Protein AF-0000000083767293 (afdb_homodimer)

Radius of gyration: 38.59 Å; Cα contacts (8 Å, |Δi|>4): 2702; chains: 2; bounding box: 84×123×91 Å

Foldseek 3Di:
DDCPDQDDLVNPQVCCVVLCVVQPDDVVSVVVSVLLVVLLVVLVVVQVCCCVPPVGVPRLLACLCAAAWHADPLRKIKHKAAFQQFPWKAKAFPLVPRDRPPWTWDDDPPRMTMGIGADDPVSHHSDDFFTWMWMWTAGPVGDTATADGLSQAAWDDDDPGLAITRTHHDDPDAADQDFDAFFFDLAAAEAEEEQQFAFQDLGGAALQCCLVPVLVLCLLLQHQEYEYAQQQADRDVQVRNAQHFHLNYGHPRRHHLRSLLVSCSSSVVSNHAYAYAHELAWHHCDAHRHDACVNPDRQSQADDPPQQADPVVRTGGGDLVDSVNLSSVLSSQVSCCPVSNHQEYEYPQLCLLQFSCSCPPDAADPDCCVNSPPGTDSSSLSSLLNSLVVCCVVRVRYAYEYAHPRQRPLCCPPVSNSHSNHVEYELVQQLVVLQCCLVPHDLLQDALVVNLCSLAPHDPPHWYEFENDELVQQAPVHHALLCSQQNPVLVPAQFQVDDHDLSRVLSLQVLLVSGLCRCQARTLYYYDYPQSQLSFDHGADAQDPVVPGTSNRSHRNCVQCVPVRGNSVVSSVSSSVSSVVCVVQVQSSWPHKAWQDRDSNQRWTWIDGSQKIKIFGSDSPDQDDPDDTDDPDDDDFDFPDDDSGITITHD/DDCPDQDDLPNPQVCCVVLCVVQPDDPVSVVVSVLLVVLLVVLVVVQVCCCVPPVGVPRLLACLCAAAWHADPLRKIKHKAAQQQFPWKAKAFPLVPRDRPPWTWDDDPPRMTMGIGADDPVSHHSDDFFTWMWMWTQGPVGDTATADGLSQAAWDDDDPGLAITRTHHDDPDAADQDFDAFFFDLAAAEAEDEQQFAFQDLGGAALQCCLVPVLVLCLLLQHQEYEYAQQQADRDVQVRNAQHFHLNYGHPRRHHLRSLLVSCSSSVVSNHAYAYAHELAWHHCDAHRHDACVNPDRQSQADDPPQQADPVVRTGGGDLVDSVNLSSVLSSQVSCCPVSNHQEYEYPQLCLLQFSCSCPPDAADPDCCVNSPPGTDSSSLSSLLNSLVVCCVVRVRYAYEYAHPRQRPLCCPPVSNSHSNHVEYELVQQLVVLQCCLVPHDLLQDALVVNLCSQAPHDPPHWYEFENDELVQQAPVHHALLCSQQNPVLVPAQFQVDDHDLSRVLSLQVLLVSGLCRCQARTLYYYDYPQSQLSFDHGADAQDPVVPGTSNRSHRNCVQCVPVRGNSVVSSVSSSVSSVVCVVQVQSSWPHKAWQDRDSNQRWTWIDGSQKIKIFGSDSPDQDDPDDTDDPDDDDFDFPDDDSGITITHD

Solvent-accessible surface area (backbone atoms only — not comparable to full-atom values): 67629 Å² total; per-residue (Å²): 135,82,83,79,81,81,63,85,55,72,64,68,59,72,31,57,57,56,57,35,61,76,42,61,88,53,87,72,30,58,55,52,49,43,42,42,47,15,53,43,20,51,41,50,46,52,54,50,44,31,36,75,73,52,74,21,65,72,64,44,27,44,42,74,68,54,34,22,75,31,75,42,96,80,27,25,34,36,35,24,50,82,37,66,62,34,67,44,43,15,46,28,21,64,82,62,73,56,35,67,70,80,40,57,40,43,80,50,77,95,29,27,32,39,35,76,41,61,37,40,96,86,56,42,47,61,64,54,63,65,36,44,43,34,37,34,31,28,28,79,88,66,48,82,43,63,27,40,58,73,50,35,56,25,44,42,64,53,90,95,48,88,59,53,41,31,26,40,77,58,66,92,76,68,74,72,81,81,51,65,80,50,75,63,67,73,55,44,30,30,39,33,39,49,52,43,27,57,28,61,51,60,46,69,22,27,33,62,50,29,45,70,63,43,48,58,50,42,54,67,34,43,42,44,26,33,36,38,36,41,42,42,19,35,80,55,68,62,50,65,34,61,39,31,31,30,74,51,10,50,31,46,83,32,42,53,66,55,41,45,34,50,31,47,32,51,37,21,69,70,53,26,39,40,26,37,49,39,63,80,41,41,28,25,60,41,44,54,49,12,58,32,41,58,31,68,39,67,46,75,55,25,32,49,78,72,78,10,48,37,84,87,75,66,26,30,22,59,29,56,76,37,70,66,40,40,30,53,53,45,12,42,55,42,44,45,39,66,77,47,56,39,41,32,31,36,38,42,50,39,36,41,39,42,24,74,62,39,61,58,95,56,85,68,87,74,57,65,62,71,68,68,34,88,52,36,29,62,47,41,46,38,44,46,25,50,50,34,47,50,45,43,68,77,34,75,59,48,44,36,33,34,40,44,83,62,66,61,83,45,40,27,28,49,43,82,74,56,18,35,32,26,55,24,29,44,38,62,66,39,27,53,48,52,50,48,45,68,73,75,43,54,81,87,64,61,54,42,58,58,53,51,46,56,34,59,69,65,62,85,86,39,39,27,33,13,32,58,47,50,66,73,32,29,25,65,93,49,58,30,71,43,37,73,48,31,44,78,54,57,80,76,49,38,42,66,88,47,80,68,48,73,51,48,50,52,25,53,53,48,54,52,48,53,48,49,52,31,50,66,54,30,30,36,24,30,42,40,24,73,43,58,55,35,44,48,74,69,45,34,39,54,44,35,83,91,61,74,55,32,32,78,35,26,40,34,63,58,62,49,44,70,35,81,57,29,47,31,35,56,38,37,51,49,43,22,49,53,34,48,50,38,70,73,55,36,37,31,58,35,69,84,63,51,75,68,40,57,40,60,88,67,29,32,40,30,33,36,37,56,65,28,38,42,39,38,48,62,38,90,80,66,79,78,77,91,69,88,74,81,65,94,68,93,76,84,54,55,70,75,36,81,46,100,46,38,38,38,24,38,107,134,80,83,81,82,82,62,86,56,72,68,68,60,72,32,59,58,58,57,34,62,76,40,60,87,51,87,71,28,57,56,52,49,44,44,43,47,15,52,43,20,52,40,51,45,50,52,50,44,31,37,74,75,54,73,22,64,72,65,46,28,44,42,74,70,55,33,22,75,31,75,42,96,78,26,24,34,36,34,23,50,79,38,65,64,34,67,44,45,16,47,28,22,66,82,60,72,56,38,67,70,80,40,58,40,43,80,50,75,96,30,27,33,38,35,76,42,61,38,40,97,87,56,42,47,61,63,54,63,68,34,45,42,34,36,35,32,28,28,80,90,68,48,81,44,63,27,39,58,73,50,34,55,26,44,43,64,53,90,96,47,89,59,54,41,31,28,41,77,57,66,94,74,67,76,73,81,82,50,64,81,48,75,63,65,71,55,45,31,29,40,32,39,49,50,43,26,57,27,62,52,60,46,70,22,28,34,61,50,30,45,71,62,44,48,59,50,42,54,67,34,44,42,43,26,33,36,37,38,42,43,42,19,36,80,55,70,61,51,66,33,60,38,30,29,32,76,51,8,50,29,45,83,32,40,54,69,54,42,46,34,49,32,48,33,52,36,21,69,70,54,25,38,40,25,37,49,39,64,82,39,39,27,24,60,42,43,54,50,13,58,31,40,57,30,67,38,68,47,74,54,24,31,48,78,73,77,11,47,38,84,86,74,65,25,30,22,59,30,56,77,37,69,65,41,40,30,54,53,46,12,42,54,42,44,44,39,64,76,48,56,40,41,32,31,36,37,41,49,41,36,41,39,42,23,74,62,39,62,59,96,56,84,69,88,73,55,64,62,71,68,69,34,87,52,36,28,62,48,40,47,38,45,46,24,49,50,33,47,49,46,43,67,78,32,73,59,47,44,37,31,34,39,44,84,62,66,62,82,45,43,28,29,49,44,82,75,56,18,34,32,26,56,24,31,44,39,63,65,39,27,52,47,52,50,49,46,68,73,75,42,54,79,86,63,61,54,42,57,58,53,51,46,58,33,59,69,65,63,85,86,40,40,27,33,12,30,57,46,50,65,73,33,29,26,65,94,48,59,29,70,45,37,72,49,33,45,78,50,57,80,78,50,37,42,66,86,47,80,66,48,72,50,48,50,51,23,53,53,48,53,52,48,52,48,50,52,29,50,66,54,30,32,37,20,31,42,40,24,72,45,58,55,36,44,48,75,71,47,34,39,54,44,35,83,91,60,73,56,32,32,78,34,25,41,34,63,58,62,50,46,70,35,82,57,28,44,31,35,56,38,37,50,48,42,21,48,54,33,46,51,38,71,73,54,38,36,31,58,36,69,84,64,50,74,70,40,55,39,60,88,66,29,32,41,30,33,37,36,55,64,27,38,41,40,39,46,62,38,91,78,68,80,79,78,90,68,87,74,81,66,94,68,93,76,84,51,56,72,77,38,82,47,102,47,39,37,37,26,40,109

pLDDT: mean 90.82, std 15.39, range [17.56, 98.94]

Organism: Esox lucius (NCBI:txid8010)

InterPro domains:
  IPR004193 Glycoside hydrolase, family 13, N-terminal [PF02922] (67-152)
  IPR006047 Glycosyl hydrolase family 13, catalytic domain [PF00128] (215-288)
  IPR006047 Glycosyl hydrolase family 13, catalytic domain [SM00642] (185-517)
  IPR006048 Alpha-amylase/branching enzyme, C-terminal all beta [PF02806] (595-644)
  IPR013780 Glycosyl hydrolase, all-beta [G3DSA:2.60.40.1180] (592-643)
  IPR013783 Immunoglobulin-like fold [G3DSA:2.60.40.10] (62-174)
  IPR014756 Immunoglobulin E-set [SSF81296] (60-173)
  IPR017853 Glycoside hydrolase superfamily [SSF51445] (179-588)
  IPR037439 1,4-alpha-glucan-branching enzyme [PIRSF000463] (54-642)

Secondary structure (DSSP, 8-state):
-------SS-TTTT-HHHHHHHH-S-THHHHHHHHHHHHHHHHHHHHHHHHHHHSSHHHHT-GGGTSEEEE-TTS-EEEEEE-TT-SEEEEEEGGGTT-SSSSBPEE-GGGEEEEEE---TTS--SS-TT-EEEEEEE-TTS-EEEE--TT-S-EE--TT-SS-EEE----SS-----SPPPPPPSSEEEEEEEGGG-SSSSS---HHHIIIIIHHHHHHHT--EEEEES-EEES-GGGTT-SEEEEEEE-TTS--HHHHHHHHHHHHHTT-EEEEEE--S-B---SSSSSTTTTSSS-SSBPPTTTTEETTTTEE-B-TT-HHHHHHHHHHHHHHHHHS---EEEETTHHHHHBTTTTTT----S-THHHHSTTB-HHHHHHHHHHHHHHHHH-TT-EEEE--SS--TTTTS-GGGTS---SEEE-THHHHHHHHHHHH--GGG--HHHHHHHHH-S-TTS-EEE-S--HHHHBTTS--HHHHHHGGGGGTS-BTTSPPPHHHHHHHHHHHHHHHHHHHHS-SEEEEETTGGGT--S-BB-S-GGGTT--TBSS--THHHHSTTBTHHHHHHHHHHHHHHHHHH-TTTSPPPEEEEEETTTTEEEEEETTEEEEEE--SS---SS-----SS-S---EEEEETTEEEEE-/-------SS-TTTT-HHHHHHHH-S-THHHHHHHHHHHHHHHHHHHHHHHHHHHSSHHHHT-GGGTSEEEE-TTS-EEEEEE-TT-SEEEEEEGGGTT-SSSSBPEE-GGGEEEEEE---TTS--SS-TT-EEEEEEE-TTS-EEEE--TT-S-EE--TT-SS-EEE----SS-----SPPPPPPSSEEEEEEEGGG-SSSSS---HHHIIIIIHHHHHHHT--EEEEES-EEES-GGGTT-SEEEEEEE-TTS--HHHHHHHHHHHHHTT-EEEEEE--S-B---SSSSSTTTTSSS-SSBPPTTTTEETTTTEE-B-TT-HHHHHHHHHHHHHHHHHS---EEEETTHHHHHBTTTTTT----S-THHHHSTTB-HHHHHHHHHHHHHHHHH-TT-EEEE--SS--TTTTS-GGGTS---SEEE-THHHHHHHHHHHH--GGG--HHHHHHHHH-S-TTS-EEE-S--HHHHBTTS--HHHHHHGGGGGTS-BTTSPPPHHHHHHHHHHHHHHHHHHHHS-SEEEEETTGGGT--S-BB-S-GGGTT--TBSS--THHHHSTTBTHHHHHHHHHHHHHHHHHH-TTTSPPPEEEEEETTTTEEEEEETTEEEEEE--SS---SS-----SS-S---EEEEETTEEEEE-

Nearest PDB structures (foldseek):
  5clw-assembly2_B  TM=9.566E-01  e=5.136E-97  Homo sapiens
  5clw-assembly3_C  TM=9.471E-01  e=3.469E-95  Homo sapiens
  7ml5-assembly1_A  TM=9.693E-01  e=9.037E-87  Oryza sativa Japonica Group
  3aml-assembly1_A  TM=9.790E-01  e=1.774E-85  Oryza sativa Japonica Group
  3vu2-assembly2_B  TM=9.706E-01  e=1.417E-85  Oryza sativa Japonica Group

Structure (mmCIF, N/CA/C/O backbone):
data_AF-0000000083767293-model_v1
#
loop_
_entity.id
_entity.type
_entity.pdbx_description
1 polymer '1,4-alpha-glucan branching enzyme'
#
loop_
_atom_site.group_PDB
_atom_site.id
_atom_site.type_symbol
_atom_site.label_atom_id
_atom_site.label_alt_id
_atom_site.label_comp_id
_atom_site.label_asym_id
_atom_site.label_entity_id
_atom_site.label_seq_id
_atom_site.pdbx_PDB_ins_code
_atom_site.Cartn_x
_atom_site.Cartn_y
_atom_site.Cartn_z
_atom_site.occupancy
_atom_site.B_iso_or_equiv
_atom_site.auth_seq_id
_atom_site.auth_comp_id
_atom_site.auth_asym_id
_atom_site.auth_atom_id
_atom_site.pdbx_PDB_model_num
ATOM 1 N N . MET A 1 1 ? 13.781 23.203 -38.219 1 18.34 1 MET A N 1
ATOM 2 C CA . MET A 1 1 ? 12.719 22.344 -38.719 1 18.34 1 MET A CA 1
ATOM 3 C C . MET A 1 1 ? 12.672 21.031 -37.969 1 18.34 1 MET A C 1
ATOM 5 O O . MET A 1 1 ? 13.25 20.031 -38.406 1 18.34 1 MET A O 1
ATOM 9 N N . PHE A 1 2 ? 12.711 20.984 -36.594 1 19.42 2 PHE A N 1
ATOM 10 C CA . PHE A 1 2 ? 13.414 20.031 -35.75 1 19.42 2 PHE A CA 1
ATOM 11 C C . PHE A 1 2 ? 12.555 18.797 -35.5 1 19.42 2 PHE A C 1
ATOM 13 O O . PHE A 1 2 ? 11.352 18.922 -35.25 1 19.42 2 PHE A O 1
ATOM 20 N N . SER A 1 3 ? 12.852 17.562 -36.031 1 18.44 3 SER A N 1
ATOM 21 C CA . SER A 1 3 ? 12.156 16.297 -36.219 1 18.44 3 SER A CA 1
ATOM 22 C C . SER A 1 3 ? 11.922 15.562 -34.906 1 18.44 3 SER A C 1
ATOM 24 O O . SER A 1 3 ? 12.875 15.258 -34.188 1 18.44 3 SER A O 1
ATOM 26 N N . VAL A 1 4 ? 10.898 16 -34.125 1 22.36 4 VAL A N 1
ATOM 27 C CA . VAL A 1 4 ? 10.367 15.586 -32.844 1 22.36 4 VAL A CA 1
ATOM 28 C C . VAL A 1 4 ? 10.164 14.07 -32.812 1 22.36 4 VAL A C 1
ATOM 30 O O . VAL A 1 4 ? 9.336 13.547 -33.562 1 22.36 4 VAL A O 1
ATOM 33 N N . SER A 1 5 ? 11.289 13.32 -32.438 1 19.69 5 SER A N 1
ATOM 34 C CA . SER A 1 5 ? 11.344 11.867 -32.625 1 19.69 5 SER A CA 1
ATOM 35 C C . SER A 1 5 ? 10.375 11.164 -31.672 1 19.69 5 SER A C 1
ATOM 37 O O . SER A 1 5 ? 10.195 11.586 -30.531 1 19.69 5 SER A O 1
ATOM 39 N N . GLU A 1 6 ? 9.32 10.289 -31.953 1 23.31 6 GLU A N 1
ATOM 40 C CA . GLU A 1 6 ? 8.102 9.516 -31.734 1 23.31 6 GLU A CA 1
ATOM 41 C C . GLU A 1 6 ? 8.305 8.469 -30.641 1 23.31 6 GLU A C 1
ATOM 43 O O . GLU A 1 6 ? 7.391 7.688 -30.359 1 23.31 6 GLU A O 1
ATOM 48 N N . ALA A 1 7 ? 9.469 8.32 -30.031 1 24.73 7 ALA A N 1
ATOM 49 C CA . ALA A 1 7 ? 9.719 6.973 -29.516 1 24.73 7 ALA A CA 1
ATOM 50 C C . ALA A 1 7 ? 8.961 6.734 -28.219 1 24.73 7 ALA A C 1
ATOM 52 O O . ALA A 1 7 ? 8.508 5.617 -27.953 1 24.73 7 ALA A O 1
ATOM 53 N N . SER A 1 8 ? 9.133 7.48 -27.234 1 23.52 8 SER A N 1
ATOM 54 C CA . SER A 1 8 ? 9.445 6.828 -25.969 1 23.52 8 SER A CA 1
ATOM 55 C C . SER A 1 8 ? 8.18 6.504 -25.188 1 23.52 8 SER A C 1
ATOM 57 O O . SER A 1 8 ? 8.242 6.203 -23.984 1 23.52 8 SER A O 1
ATOM 59 N N . VAL A 1 9 ? 6.953 7.004 -25.516 1 27.41 9 VAL A N 1
ATOM 60 C CA . VAL A 1 9 ? 5.711 6.613 -24.859 1 27.41 9 VAL A CA 1
ATOM 61 C C . VAL A 1 9 ? 5.422 5.137 -25.141 1 27.41 9 VAL A C 1
ATOM 63 O O . VAL A 1 9 ? 5.602 4.668 -26.266 1 27.41 9 VAL A O 1
ATOM 66 N N . PRO A 1 10 ? 5.449 4.125 -24.281 1 28 10 PRO A N 1
ATOM 67 C CA . PRO A 1 10 ? 5.262 2.951 -25.125 1 28 10 PRO A CA 1
ATOM 68 C C . PRO A 1 10 ? 4.246 3.188 -26.25 1 28 10 PRO A C 1
ATOM 70 O O . PRO A 1 10 ? 3.15 3.691 -26 1 28 10 PRO A O 1
ATOM 73 N N . PRO A 1 11 ? 4.566 3.373 -27.453 1 29.41 11 PRO A N 1
ATOM 74 C CA . PRO A 1 11 ? 3.783 3.852 -28.594 1 29.41 11 PRO A CA 1
ATOM 75 C C . PRO A 1 11 ? 2.377 3.258 -28.641 1 29.41 11 PRO A C 1
ATOM 77 O O . PRO A 1 11 ? 1.435 3.922 -29.078 1 29.41 11 PRO A O 1
ATOM 80 N N . GLN A 1 12 ? 2.232 1.905 -28.188 1 31.22 12 GLN A N 1
ATOM 81 C CA . GLN A 1 12 ? 0.959 1.254 -28.484 1 31.22 12 GLN A CA 1
ATOM 82 C C . GLN A 1 12 ? -0.096 1.618 -27.438 1 31.22 12 GLN A C 1
ATOM 84 O O . GLN A 1 12 ? -1.294 1.583 -27.719 1 31.22 12 GLN A O 1
ATOM 89 N N . LEU A 1 13 ? 0.22 1.809 -26.203 1 31.92 13 LEU A N 1
ATOM 90 C CA . LEU A 1 13 ? -0.797 2.107 -25.203 1 31.92 13 LEU A CA 1
ATOM 91 C C . LEU A 1 13 ? -1.233 3.566 -25.297 1 31.92 13 LEU A C 1
ATOM 93 O O . LEU A 1 13 ? -2.154 3.986 -24.594 1 31.92 13 LEU A O 1
ATOM 97 N N . LEU A 1 14 ? -0.448 4.469 -25.812 1 31.97 14 LEU A N 1
ATOM 98 C CA . LEU A 1 14 ? -0.973 5.773 -26.203 1 31.97 14 LEU A CA 1
ATOM 99 C C . LEU A 1 14 ? -2.109 5.629 -27.203 1 31.97 14 LEU A C 1
ATOM 101 O O . LEU A 1 14 ? -2.643 6.625 -27.703 1 31.97 14 LEU A O 1
ATOM 105 N N . ASP A 1 15 ? -2.102 4.473 -27.828 1 30.3 15 ASP A N 1
ATOM 106 C CA . ASP A 1 15 ? -3.289 4.348 -28.672 1 30.3 15 ASP A CA 1
ATOM 107 C C . ASP A 1 15 ? -4.547 4.188 -27.828 1 30.3 15 ASP A C 1
ATOM 109 O O . ASP A 1 15 ? -4.816 3.104 -27.312 1 30.3 15 ASP A O 1
ATOM 113 N N . ILE A 1 16 ? -4.996 5.234 -27.109 1 32.16 16 ILE A N 1
ATOM 114 C CA . ILE A 1 16 ? -6.328 5.414 -26.547 1 32.16 16 ILE A CA 1
ATOM 115 C C . ILE A 1 16 ? -7.309 4.461 -27.219 1 32.16 16 ILE A C 1
ATOM 117 O O . ILE A 1 16 ? -8.289 4.035 -26.609 1 32.16 16 ILE A O 1
ATOM 121 N N . GLU A 1 17 ? -7.031 4.215 -28.406 1 32.22 17 GLU A N 1
ATOM 122 C CA . GLU A 1 17 ? -7.902 3.375 -29.219 1 32.22 17 GLU A CA 1
ATOM 123 C C . GLU A 1 17 ? -7.859 1.922 -28.75 1 32.22 17 GLU A C 1
ATOM 125 O O . GLU A 1 17 ? -8.891 1.25 -28.703 1 32.22 17 GLU A O 1
ATOM 130 N N . SER A 1 18 ? -6.676 1.4 -28.531 1 33.16 18 SER A N 1
ATOM 131 C CA . SER A 1 18 ? -6.625 -0.009 -28.156 1 33.16 18 SER A CA 1
ATOM 132 C C . SER A 1 18 ? -7.129 -0.219 -26.734 1 33.16 18 SER A C 1
ATOM 134 O O . SER A 1 18 ? -7.734 -1.249 -26.422 1 33.16 18 SER A O 1
ATOM 136 N N . ILE A 1 19 ? -6.664 0.613 -25.75 1 35.72 19 ILE A N 1
ATOM 137 C CA . ILE A 1 19 ? -7.344 0.564 -24.453 1 35.72 19 ILE A CA 1
ATOM 138 C C . ILE A 1 19 ? -8.836 0.828 -24.656 1 35.72 19 ILE A C 1
ATOM 140 O O . ILE A 1 19 ? -9.672 0.183 -24.016 1 35.72 19 ILE A O 1
ATOM 144 N N . SER A 1 20 ? -9.094 1.863 -25.469 1 32.97 20 SER A N 1
ATOM 145 C CA . SER A 1 20 ? -10.484 2.109 -25.844 1 32.97 20 SER A CA 1
ATOM 146 C C . SER A 1 20 ? -11.148 0.842 -26.375 1 32.97 20 SER A C 1
ATOM 148 O O . SER A 1 20 ? -12.32 0.59 -26.109 1 32.97 20 SER A O 1
ATOM 150 N N . MET A 1 21 ? -10.477 0.19 -27.281 1 33.44 21 MET A N 1
ATOM 151 C CA . MET A 1 21 ? -11.055 -1.048 -27.797 1 33.44 21 MET A CA 1
ATOM 152 C C . MET A 1 21 ? -11.305 -2.041 -26.672 1 33.44 21 MET A C 1
ATOM 154 O O . MET A 1 21 ? -12.234 -2.844 -26.734 1 33.44 21 MET A O 1
ATOM 158 N N . LEU A 1 22 ? -10.273 -2.145 -25.828 1 34.03 22 LEU A N 1
ATOM 159 C CA . LEU A 1 22 ? -10.555 -2.969 -24.656 1 34.03 22 LEU A CA 1
ATOM 160 C C . LEU A 1 22 ? -11.734 -2.414 -23.859 1 34.03 22 LEU A C 1
ATOM 162 O O . LEU A 1 22 ? -12.531 -3.178 -23.312 1 34.03 22 LEU A O 1
ATOM 166 N N . LEU A 1 23 ? -11.773 -0.953 -23.766 1 35.5 23 LEU A N 1
ATOM 167 C CA . LEU A 1 23 ? -12.781 -0.219 -23.016 1 35.5 23 LEU A CA 1
ATOM 168 C C . LEU A 1 23 ? -14.031 0.009 -23.844 1 35.5 23 LEU A C 1
ATOM 170 O O . LEU A 1 23 ? -14.898 0.804 -23.469 1 35.5 23 LEU A O 1
ATOM 174 N N . SER A 1 24 ? -14.391 -0.31 -24.938 1 31.69 24 SER A N 1
ATOM 175 C CA . SER A 1 24 ? -15.539 0.071 -25.75 1 31.69 24 SER A CA 1
ATOM 176 C C . SER A 1 24 ? -16.688 0.577 -24.875 1 31.69 24 SER A C 1
ATOM 178 O O . SER A 1 24 ? -17.25 1.642 -25.141 1 31.69 24 SER A O 1
ATOM 180 N N . SER A 1 25 ? -17.797 -0.083 -24.453 1 31.3 25 SER A N 1
ATOM 181 C CA . SER A 1 25 ? -19.172 0.405 -24.266 1 31.3 25 SER A CA 1
ATOM 182 C C . SER A 1 25 ? -19.234 1.485 -23.203 1 31.3 25 SER A C 1
ATOM 184 O O . SER A 1 25 ? -19.938 2.486 -23.359 1 31.3 25 SER A O 1
ATOM 186 N N . VAL A 1 26 ? -19.594 1.385 -21.75 1 30.11 26 VAL A N 1
ATOM 187 C CA . VAL A 1 26 ? -20.438 1.992 -20.719 1 30.11 26 VAL A CA 1
ATOM 188 C C . VAL A 1 26 ? -19.625 3.01 -19.922 1 30.11 26 VAL A C 1
ATOM 190 O O . VAL A 1 26 ? -18.422 2.818 -19.703 1 30.11 26 VAL A O 1
ATOM 193 N N . PHE A 1 27 ? -20.141 4.285 -19.562 1 35.38 27 PHE A N 1
ATOM 194 C CA . PHE A 1 27 ? -19.812 5.289 -18.562 1 35.38 27 PHE A CA 1
ATOM 195 C C . PHE A 1 27 ? -18.891 4.699 -17.5 1 35.38 27 PHE A C 1
ATOM 197 O O . PHE A 1 27 ? -17.938 5.355 -17.062 1 35.38 27 PHE A O 1
ATOM 204 N N . ASN A 1 28 ? -19.25 3.371 -17.062 1 41.69 28 ASN A N 1
ATOM 205 C CA . ASN A 1 28 ? -18.547 2.486 -16.141 1 41.69 28 ASN A CA 1
ATOM 206 C C . ASN A 1 28 ? -17.172 2.109 -16.672 1 41.69 28 ASN A C 1
ATOM 208 O O . ASN A 1 28 ? -16.281 1.759 -15.898 1 41.69 28 ASN A O 1
ATOM 212 N N . GLN A 1 29 ? -16.984 2.484 -18.016 1 52.19 29 GLN A N 1
ATOM 213 C CA . GLN A 1 29 ? -15.789 2.037 -18.734 1 52.19 29 GLN A CA 1
ATOM 214 C C . GLN A 1 29 ? -14.617 2.979 -18.5 1 52.19 29 GLN A C 1
ATOM 216 O O . GLN A 1 29 ? -13.469 2.531 -18.359 1 52.19 29 GLN A O 1
ATOM 221 N N . THR A 1 30 ? -15.008 4.266 -18.156 1 63.44 30 THR A N 1
ATOM 222 C CA . THR A 1 30 ? -13.93 5.234 -17.969 1 63.44 30 THR A CA 1
ATOM 223 C C . THR A 1 30 ? -13.273 5.051 -16.594 1 63.44 30 THR A C 1
ATOM 225 O O . THR A 1 30 ? -12.047 5.125 -16.484 1 63.44 30 THR A O 1
ATOM 228 N N . VAL A 1 31 ? -14.148 4.586 -15.727 1 74.25 31 VAL A N 1
ATOM 229 C CA . VAL A 1 31 ? -13.594 4.457 -14.383 1 74.25 31 VAL A CA 1
ATOM 230 C C . VAL A 1 31 ? -12.664 3.246 -14.32 1 74.25 31 VAL A C 1
ATOM 232 O O . VAL A 1 31 ? -11.578 3.316 -13.734 1 74.25 31 VAL A O 1
ATOM 235 N N . PHE A 1 32 ? -13.078 2.227 -14.977 1 77.75 32 PHE A N 1
ATOM 236 C CA . PHE A 1 32 ? -12.273 1.011 -14.906 1 77.75 32 PHE A CA 1
ATOM 237 C C . PHE A 1 32 ? -10.992 1.158 -15.719 1 77.75 32 PHE A C 1
ATOM 239 O O . PHE A 1 32 ? -9.961 0.596 -15.359 1 77.75 32 PHE A O 1
ATOM 246 N N . LEU A 1 33 ? -11.125 1.984 -16.75 1 76.81 33 LEU A N 1
ATOM 247 C CA . LEU A 1 33 ? -9.898 2.289 -17.484 1 76.81 33 LEU A CA 1
ATOM 248 C C . LEU A 1 33 ? -8.914 3.047 -16.609 1 76.81 33 LEU A C 1
ATOM 250 O O . LEU A 1 33 ? -7.711 2.768 -16.641 1 76.81 33 LEU A O 1
ATOM 254 N N . ARG A 1 34 ? -9.445 3.914 -15.883 1 75.62 34 ARG A N 1
ATOM 255 C CA . ARG A 1 34 ? -8.602 4.676 -14.969 1 75.62 34 ARG A CA 1
ATOM 256 C C . ARG A 1 34 ? -8 3.775 -13.891 1 75.62 34 ARG A C 1
ATOM 258 O O . ARG A 1 34 ? -6.855 3.969 -13.484 1 75.62 34 ARG A O 1
ATOM 265 N N . LEU A 1 35 ? -8.812 2.855 -13.578 1 81.81 35 LEU A N 1
ATOM 266 C CA . LEU A 1 35 ? -8.336 1.934 -12.547 1 81.81 35 LEU A CA 1
ATOM 267 C C . LEU A 1 35 ? -7.246 1.022 -13.102 1 81.81 35 LEU A C 1
ATOM 269 O O . LEU A 1 35 ? -6.281 0.715 -12.398 1 81.81 35 LEU A O 1
ATOM 273 N N . PHE A 1 36 ? -7.387 0.613 -14.391 1 83.12 36 PHE A N 1
ATOM 274 C CA . PHE A 1 36 ? -6.328 -0.137 -15.055 1 83.12 36 PHE A CA 1
ATOM 275 C C . PHE A 1 36 ? -5.051 0.692 -15.148 1 83.12 36 PHE A C 1
ATOM 277 O O . PHE A 1 36 ? -3.955 0.18 -14.914 1 83.12 36 PHE A O 1
ATOM 284 N N . CYS A 1 37 ? -5.242 1.925 -15.391 1 79.19 37 CYS A N 1
ATOM 285 C CA . CYS A 1 37 ? -4.105 2.826 -15.508 1 79.19 37 CYS A CA 1
ATOM 286 C C . CYS A 1 37 ? -3.414 3.014 -14.164 1 79.19 37 CYS A C 1
ATOM 288 O O . CYS A 1 37 ? -2.186 3.076 -14.094 1 79.19 37 CYS A O 1
ATOM 290 N N . ALA A 1 38 ? -4.25 3.08 -13.195 1 82.44 38 ALA A N 1
ATOM 291 C CA . ALA A 1 38 ? -3.695 3.213 -11.852 1 82.44 38 ALA A CA 1
ATOM 292 C C . ALA A 1 38 ? -2.848 2 -11.477 1 82.44 38 ALA A C 1
ATOM 294 O O . ALA A 1 38 ? -1.748 2.143 -10.938 1 82.44 38 ALA A O 1
ATOM 295 N N . ARG A 1 39 ? -3.381 0.896 -11.789 1 87.38 39 ARG A N 1
ATOM 296 C CA . ARG A 1 39 ? -2.643 -0.333 -11.516 1 87.38 39 ARG A CA 1
ATOM 297 C C . ARG A 1 39 ? -1.348 -0.385 -12.328 1 87.38 39 ARG A C 1
ATOM 299 O O . ARG A 1 39 ? -0.298 -0.759 -11.797 1 87.38 39 ARG A O 1
ATOM 306 N N . TYR A 1 40 ? -1.431 -0.019 -13.594 1 88.94 40 TYR A N 1
ATOM 307 C CA . TYR A 1 40 ? -0.241 0.026 -14.438 1 88.94 40 TYR A CA 1
ATOM 308 C C . TYR A 1 40 ? 0.78 1.015 -13.883 1 88.94 40 TYR A C 1
ATOM 310 O O . TYR A 1 40 ? 1.987 0.77 -13.945 1 88.94 40 TYR A O 1
ATOM 318 N N . GLY A 1 41 ? 0.302 2.123 -13.398 1 84.62 41 GLY A N 1
ATOM 319 C CA . GLY A 1 41 ? 1.181 3.107 -12.781 1 84.62 41 GLY A CA 1
ATOM 320 C C . GLY A 1 41 ? 1.953 2.561 -11.602 1 84.62 41 GLY A C 1
ATOM 321 O O . GLY A 1 41 ? 3.125 2.891 -11.406 1 84.62 41 GLY A O 1
ATOM 322 N N . LEU A 1 42 ? 1.263 1.785 -10.805 1 89.25 42 LEU A N 1
ATOM 323 C CA . LEU A 1 42 ? 1.932 1.147 -9.68 1 89.25 42 LEU A CA 1
ATOM 324 C C . LEU A 1 42 ? 3.055 0.234 -10.156 1 89.25 42 LEU A C 1
ATOM 326 O O . LEU A 1 42 ? 4.129 0.196 -9.555 1 89.25 42 LEU A O 1
ATOM 330 N N . PHE A 1 43 ? 2.775 -0.491 -11.234 1 93.31 43 PHE A N 1
ATOM 331 C CA . PHE A 1 43 ? 3.777 -1.356 -11.844 1 93.31 43 PHE A CA 1
ATOM 332 C C . PHE A 1 43 ? 4.973 -0.542 -12.328 1 93.31 43 PHE A C 1
ATOM 334 O O . PHE A 1 43 ? 6.121 -0.885 -12.039 1 93.31 43 PHE A O 1
ATOM 341 N N . GLU A 1 44 ? 4.707 0.531 -12.992 1 88.19 44 GLU A N 1
ATOM 342 C CA . GLU A 1 44 ? 5.773 1.382 -13.516 1 88.19 44 GLU A CA 1
ATOM 343 C C . GLU A 1 44 ? 6.602 1.984 -12.383 1 88.19 44 GLU A C 1
ATOM 345 O O . GLU A 1 44 ? 7.824 2.096 -12.492 1 88.19 44 GLU A O 1
ATOM 350 N N . LYS A 1 45 ? 5.934 2.408 -11.375 1 88.31 45 LYS A N 1
ATOM 351 C CA . LYS A 1 45 ? 6.637 2.924 -10.203 1 88.31 45 LYS A CA 1
ATOM 352 C C . LYS A 1 45 ? 7.562 1.869 -9.609 1 88.31 45 LYS A C 1
ATOM 354 O O . LYS A 1 45 ? 8.695 2.174 -9.227 1 88.31 45 LYS A O 1
ATOM 359 N N . GLY A 1 46 ? 7.039 0.635 -9.547 1 92.19 46 GLY A N 1
ATOM 360 C CA . GLY A 1 46 ? 7.883 -0.451 -9.07 1 92.19 46 GLY A CA 1
ATOM 361 C C . GLY A 1 46 ? 9.148 -0.63 -9.891 1 92.19 46 GLY A C 1
ATOM 362 O O . GLY A 1 46 ? 10.234 -0.789 -9.328 1 92.19 46 GLY A O 1
ATOM 363 N N . LEU A 1 47 ? 9.023 -0.596 -11.211 1 92.75 47 LEU A N 1
ATOM 364 C CA . LEU A 1 47 ? 10.18 -0.736 -12.086 1 92.75 47 LEU A CA 1
ATOM 365 C C . LEU A 1 47 ? 11.148 0.42 -11.891 1 92.75 47 LEU A C 1
ATOM 367 O O . LEU A 1 47 ? 12.367 0.218 -11.898 1 92.75 47 LEU A O 1
ATOM 371 N N . PHE A 1 48 ? 10.609 1.644 -11.711 1 88.56 48 PHE A N 1
ATOM 372 C CA . PHE A 1 48 ? 11.422 2.832 -11.484 1 88.56 48 PHE A CA 1
ATOM 373 C C . PHE A 1 48 ? 12.227 2.699 -10.203 1 88.56 48 PHE A C 1
ATOM 375 O O . PHE A 1 48 ? 13.43 2.996 -10.18 1 88.56 48 PHE A O 1
ATOM 382 N N . LEU A 1 49 ? 11.57 2.266 -9.219 1 90.19 49 LEU A N 1
ATOM 383 C CA . LEU A 1 49 ? 12.234 2.113 -7.934 1 90.19 49 LEU A CA 1
ATOM 384 C C . LEU A 1 49 ? 13.336 1.059 -8.008 1 90.19 49 LEU A C 1
ATOM 386 O O . LEU A 1 49 ? 14.391 1.209 -7.391 1 90.19 49 LEU A O 1
ATOM 390 N N . LEU A 1 50 ? 13.055 -0.043 -8.75 1 93.44 50 LEU A N 1
ATOM 391 C CA . LEU A 1 50 ? 14.07 -1.077 -8.938 1 93.44 50 LEU A CA 1
ATOM 392 C C . LEU A 1 50 ? 15.289 -0.515 -9.656 1 93.44 50 LEU A C 1
ATOM 394 O O . LEU A 1 50 ? 16.422 -0.861 -9.32 1 93.44 50 LEU A O 1
ATOM 398 N N . GLU A 1 51 ? 15.086 0.303 -10.633 1 90.62 51 GLU A N 1
ATOM 399 C CA . GLU A 1 51 ? 16.188 0.925 -11.367 1 90.62 51 GLU A CA 1
ATOM 400 C C . GLU A 1 51 ? 16.984 1.868 -10.469 1 90.62 51 GLU A C 1
ATOM 402 O O . GLU A 1 51 ? 18.219 1.839 -10.469 1 90.62 51 GLU A O 1
ATOM 407 N N . GLU A 1 52 ? 16.297 2.713 -9.68 1 85.5 52 GLU A N 1
ATOM 408 C CA . GLU A 1 52 ? 16.938 3.732 -8.852 1 85.5 52 GLU A CA 1
ATOM 409 C C . GLU A 1 52 ? 17.703 3.104 -7.691 1 85.5 52 GLU A C 1
ATOM 411 O O . GLU A 1 52 ? 18.828 3.518 -7.379 1 85.5 52 GLU A O 1
ATOM 416 N N . ALA A 1 53 ? 17.094 2.057 -7.152 1 89.25 53 ALA A N 1
ATOM 417 C CA . ALA A 1 53 ? 17.641 1.525 -5.906 1 89.25 53 ALA A CA 1
ATOM 418 C C . ALA A 1 53 ? 18.578 0.35 -6.176 1 89.25 53 ALA A C 1
ATOM 420 O O . ALA A 1 53 ? 19.516 0.109 -5.414 1 89.25 53 ALA A O 1
ATOM 421 N N . GLU A 1 54 ? 18.328 -0.47 -7.277 1 93.38 54 GLU A N 1
ATOM 422 C CA . GLU A 1 54 ? 19.016 -1.745 -7.438 1 93.38 54 GLU A CA 1
ATOM 423 C C . GLU A 1 54 ? 19.766 -1.811 -8.773 1 93.38 54 GLU A C 1
ATOM 425 O O . GLU A 1 54 ? 20.422 -2.805 -9.07 1 93.38 54 GLU A O 1
ATOM 430 N N . GLY A 1 55 ? 19.75 -0.789 -9.586 1 91.88 55 GLY A N 1
ATOM 431 C CA . GLY A 1 55 ? 20.359 -0.83 -10.906 1 91.88 55 GLY A CA 1
ATOM 432 C C . GLY A 1 55 ? 19.562 -1.627 -11.914 1 91.88 55 GLY A C 1
ATOM 433 O O . GLY A 1 55 ? 20.109 -2.109 -12.906 1 91.88 55 GLY A O 1
ATOM 434 N N . GLY A 1 56 ? 18.297 -1.849 -11.617 1 93.25 56 GLY A N 1
ATOM 435 C CA . GLY A 1 56 ? 17.422 -2.553 -12.531 1 93.25 56 GLY A CA 1
ATOM 436 C C . GLY A 1 56 ? 16.984 -3.914 -12.016 1 93.25 56 GLY A C 1
ATOM 437 O O . GLY A 1 56 ? 17.5 -4.387 -11 1 93.25 56 GLY A O 1
ATOM 438 N N . PHE A 1 57 ? 16.031 -4.512 -12.758 1 95.75 57 PHE A N 1
ATOM 439 C CA . PHE A 1 57 ? 15.461 -5.766 -12.266 1 95.75 57 PHE A CA 1
ATOM 440 C C . PHE A 1 57 ? 16.391 -6.934 -12.594 1 95.75 57 PHE A C 1
ATOM 442 O O . PHE A 1 57 ? 16.25 -8.016 -12.016 1 95.75 57 PHE A O 1
ATOM 449 N N . ASP A 1 58 ? 17.391 -6.777 -13.484 1 96.38 58 ASP A N 1
ATOM 450 C CA . ASP A 1 58 ? 18.266 -7.887 -13.852 1 96.38 58 ASP A CA 1
ATOM 451 C C . ASP A 1 58 ? 19.094 -8.359 -12.664 1 96.38 58 ASP A C 1
ATOM 453 O O . ASP A 1 58 ? 19.031 -9.531 -12.281 1 96.38 58 ASP A O 1
ATOM 457 N N . GLN A 1 59 ? 19.766 -7.41 -12.031 1 94.69 59 GLN A N 1
ATOM 458 C CA . GLN A 1 59 ? 20.578 -7.762 -10.875 1 94.69 59 GLN A CA 1
ATOM 459 C C . GLN A 1 59 ? 19.703 -8.102 -9.672 1 94.69 59 GLN A C 1
ATOM 461 O O . GLN A 1 59 ? 20.047 -8.992 -8.891 1 94.69 59 GLN A O 1
ATOM 466 N N . PHE A 1 60 ? 18.594 -7.449 -9.539 1 97.31 60 PHE A N 1
ATOM 467 C CA . PHE A 1 60 ? 17.672 -7.617 -8.422 1 97.31 60 PHE A CA 1
ATOM 468 C C . PHE A 1 60 ? 17.156 -9.047 -8.352 1 97.31 60 PHE A C 1
ATOM 470 O O . PHE A 1 60 ? 16.922 -9.578 -7.266 1 97.31 60 PHE A O 1
ATOM 477 N N . THR A 1 61 ? 17.031 -9.734 -9.508 1 98.5 61 THR A N 1
ATOM 478 C CA . THR A 1 61 ? 16.375 -11.039 -9.562 1 98.5 61 THR A CA 1
ATOM 479 C C . THR A 1 61 ? 17.406 -12.164 -9.609 1 98.5 61 THR A C 1
ATOM 481 O O . THR A 1 61 ? 17.125 -13.258 -10.094 1 98.5 61 THR A O 1
ATOM 484 N N . ARG A 1 62 ? 18.656 -11.914 -9.125 1 98.12 62 ARG A N 1
ATOM 485 C CA . ARG A 1 62 ? 19.719 -12.922 -9.094 1 98.12 62 ARG A CA 1
ATOM 486 C C . ARG A 1 62 ? 20.234 -13.133 -7.672 1 98.12 62 ARG A C 1
ATOM 488 O O . ARG A 1 62 ? 21.422 -13.359 -7.469 1 98.12 62 ARG A O 1
ATOM 495 N N . SER A 1 63 ? 19.344 -13.07 -6.742 1 98.06 63 SER A N 1
ATOM 496 C CA . SER A 1 63 ? 19.781 -13.172 -5.352 1 98.06 63 SER A CA 1
ATOM 497 C C . SER A 1 63 ? 20.406 -14.531 -5.062 1 98.06 63 SER A C 1
ATOM 499 O O . SER A 1 63 ? 21.125 -14.695 -4.078 1 98.06 63 SER A O 1
ATOM 501 N N . TYR A 1 64 ? 20.156 -15.578 -5.938 1 98.06 64 TYR A N 1
ATOM 502 C CA . TYR A 1 64 ? 20.75 -16.906 -5.758 1 98.06 64 TYR A CA 1
ATOM 503 C C . TYR A 1 64 ? 22.25 -16.859 -5.961 1 98.06 64 TYR A C 1
ATOM 505 O O . TYR A 1 64 ? 22.953 -17.812 -5.617 1 98.06 64 TYR A O 1
ATOM 513 N N . ARG A 1 65 ? 22.781 -15.742 -6.375 1 97.19 65 ARG A N 1
ATOM 514 C CA . ARG A 1 65 ? 24.219 -15.602 -6.562 1 97.19 65 ARG A CA 1
ATOM 515 C C . ARG A 1 65 ? 24.875 -14.992 -5.328 1 97.19 65 ARG A C 1
ATOM 517 O O . ARG A 1 65 ? 26.094 -15.016 -5.188 1 97.19 65 ARG A O 1
ATOM 524 N N . THR A 1 66 ? 24.062 -14.438 -4.438 1 96.44 66 THR A N 1
ATOM 525 C CA . THR A 1 66 ? 24.641 -13.766 -3.279 1 96.44 66 THR A CA 1
ATOM 526 C C . THR A 1 66 ? 24.078 -14.328 -1.982 1 96.44 66 THR A C 1
ATOM 528 O O . THR A 1 66 ? 24.781 -14.414 -0.974 1 96.44 66 THR A O 1
ATOM 531 N N . PHE A 1 67 ? 22.797 -14.734 -1.961 1 98.25 67 PHE A N 1
ATOM 532 C CA . PHE A 1 67 ? 22.172 -15.289 -0.766 1 98.25 67 PHE A CA 1
ATOM 533 C C . PHE A 1 67 ? 22.406 -16.797 -0.681 1 98.25 67 PHE A C 1
ATOM 535 O O . PHE A 1 67 ? 22.688 -17.438 -1.691 1 98.25 67 PHE A O 1
ATOM 542 N N . GLY A 1 68 ? 22.234 -17.375 0.389 1 98 68 GLY A N 1
ATOM 543 C CA . GLY A 1 68 ? 22.641 -18.766 0.582 1 98 68 GLY A CA 1
ATOM 544 C C . GLY A 1 68 ? 24.141 -18.953 0.615 1 98 68 GLY A C 1
ATOM 545 O O . GLY A 1 68 ? 24.859 -18.172 1.245 1 98 68 GLY A O 1
ATOM 546 N N . VAL A 1 69 ? 24.594 -20.016 0.099 1 98.12 69 VAL A N 1
ATOM 547 C CA . VAL A 1 69 ? 26.031 -20.281 0.037 1 98.12 69 VAL A CA 1
ATOM 548 C C . VAL A 1 69 ? 26.516 -20.156 -1.404 1 98.12 69 VAL A C 1
ATOM 550 O O . VAL A 1 69 ? 25.938 -20.75 -2.316 1 98.12 69 VAL A O 1
ATOM 553 N N . ASN A 1 70 ? 27.516 -19.375 -1.602 1 97.25 70 ASN A N 1
ATOM 554 C CA . ASN A 1 70 ? 28.078 -19.172 -2.932 1 97.25 70 ASN A CA 1
ATOM 555 C C . ASN A 1 70 ? 29.594 -19.219 -2.904 1 97.25 70 ASN A C 1
ATOM 557 O O . ASN A 1 70 ? 30.234 -18.469 -2.16 1 97.25 70 ASN A O 1
ATOM 561 N N . ARG A 1 71 ? 30.094 -20.078 -3.662 1 96.81 71 ARG A N 1
ATOM 562 C CA . ARG A 1 71 ? 31.547 -20.203 -3.775 1 96.81 71 ARG A CA 1
ATOM 563 C C . ARG A 1 71 ? 32.125 -19.094 -4.652 1 96.81 71 ARG A C 1
ATOM 565 O O . ARG A 1 71 ? 31.609 -18.828 -5.746 1 96.81 71 ARG A O 1
ATOM 572 N N . GLN A 1 72 ? 33.125 -18.531 -4.148 1 96.19 72 GLN A N 1
ATOM 573 C CA . GLN A 1 72 ? 33.812 -17.484 -4.887 1 96.19 72 GLN A CA 1
ATOM 574 C C . GLN A 1 72 ? 34.906 -18.047 -5.746 1 96.19 72 GLN A C 1
ATOM 576 O O . GLN A 1 72 ? 35.281 -19.219 -5.594 1 96.19 72 GLN A O 1
ATOM 581 N N . PRO A 1 73 ? 35.531 -17.219 -6.602 1 94.5 73 PRO A N 1
ATOM 582 C CA . PRO A 1 73 ? 36.562 -17.703 -7.488 1 94.5 73 PRO A CA 1
ATOM 583 C C . PRO A 1 73 ? 37.781 -18.219 -6.727 1 94.5 73 PRO A C 1
ATOM 585 O O . PRO A 1 73 ? 38.469 -19.141 -7.18 1 94.5 73 PRO A O 1
ATOM 588 N N . ASP A 1 74 ? 38.062 -17.688 -5.582 1 95.62 74 ASP A N 1
ATOM 589 C CA . ASP A 1 74 ? 39.25 -18.094 -4.797 1 95.62 74 ASP A CA 1
ATOM 590 C C . ASP A 1 74 ? 38.906 -19.25 -3.865 1 95.62 74 ASP A C 1
ATOM 592 O O . ASP A 1 74 ? 39.656 -19.578 -2.961 1 95.62 74 ASP A O 1
ATOM 596 N N . ASN A 1 75 ? 37.688 -19.781 -3.957 1 95.88 75 ASN A N 1
ATOM 597 C CA . ASN A 1 75 ? 37.156 -20.922 -3.221 1 95.88 75 ASN A CA 1
ATOM 598 C C . ASN A 1 75 ? 36.719 -20.531 -1.812 1 95.88 75 ASN A C 1
ATOM 600 O O . ASN A 1 75 ? 36.344 -21.391 -1.017 1 95.88 75 ASN A O 1
ATOM 604 N N . SER A 1 76 ? 36.781 -19.266 -1.611 1 97.31 76 SER A N 1
ATOM 605 C CA . SER A 1 76 ? 36.094 -18.828 -0.4 1 97.31 76 SER A CA 1
ATOM 606 C C . SER A 1 76 ? 34.594 -18.969 -0.538 1 97.31 76 SER A C 1
ATOM 608 O O . SER A 1 76 ? 34.062 -19.047 -1.652 1 97.31 76 SER A O 1
ATOM 610 N N . LEU A 1 77 ? 33.969 -19.125 0.586 1 98.19 77 LEU A N 1
ATOM 611 C CA . LEU A 1 77 ? 32.531 -19.266 0.574 1 98.19 77 LEU A CA 1
ATOM 612 C C . LEU A 1 77 ? 31.844 -18.047 1.186 1 98.19 77 LEU A C 1
ATOM 614 O O . LEU A 1 77 ? 32.219 -17.609 2.271 1 98.19 77 LEU A O 1
ATOM 618 N N . LEU A 1 78 ? 30.953 -17.5 0.43 1 98.06 78 LEU A N 1
ATOM 619 C CA . LEU A 1 78 ? 30.125 -16.406 0.921 1 98.06 78 LEU A CA 1
ATOM 620 C C . LEU A 1 78 ? 28.734 -16.891 1.319 1 98.06 78 LEU A C 1
ATOM 622 O O . LEU A 1 78 ? 28.047 -17.516 0.517 1 98.06 78 LEU A O 1
ATOM 626 N N . PHE A 1 79 ? 28.391 -16.719 2.629 1 98.44 79 PHE A N 1
ATOM 627 C CA . PHE A 1 79 ? 27.047 -16.984 3.146 1 98.44 79 PHE A CA 1
ATOM 628 C C . PHE A 1 79 ? 26.281 -15.695 3.396 1 98.44 79 PHE A C 1
ATOM 630 O O . PHE A 1 79 ? 26.812 -14.766 4.008 1 98.44 79 PHE A O 1
ATOM 637 N N . GLN A 1 80 ? 25.094 -15.625 2.869 1 98.44 80 GLN A N 1
ATOM 638 C CA . GLN A 1 80 ? 24.25 -14.453 3.111 1 98.44 80 GLN A CA 1
ATOM 639 C C . GLN A 1 80 ? 22.812 -14.867 3.373 1 98.44 80 GLN A C 1
ATOM 641 O O . GLN A 1 80 ? 22.281 -15.766 2.717 1 98.44 80 GLN A O 1
ATOM 646 N N . GLU A 1 81 ? 22.141 -14.25 4.391 1 98.69 81 GLU A N 1
ATOM 647 C CA . GLU A 1 81 ? 20.734 -14.477 4.723 1 98.69 81 GLU A CA 1
ATOM 648 C C . GLU A 1 81 ? 20 -13.156 4.934 1 98.69 81 GLU A C 1
ATOM 650 O O . GLU A 1 81 ? 20.625 -12.109 5.105 1 98.69 81 GLU A O 1
ATOM 655 N N . TRP A 1 82 ? 18.719 -13.164 4.77 1 98.56 82 TRP A N 1
ATOM 656 C CA . TRP A 1 82 ? 17.844 -12.055 5.145 1 98.56 82 TRP A CA 1
ATOM 657 C C . TRP A 1 82 ? 17 -12.414 6.359 1 98.56 82 TRP A C 1
ATOM 659 O O . TRP A 1 82 ? 16.094 -13.242 6.27 1 98.56 82 TRP A O 1
ATOM 669 N N . ALA A 1 83 ? 17.312 -11.852 7.516 1 98.25 83 ALA A N 1
ATOM 670 C CA . ALA A 1 83 ? 16.672 -12.125 8.797 1 98.25 83 ALA A CA 1
ATOM 671 C C . ALA A 1 83 ? 16.578 -10.859 9.648 1 98.25 83 ALA A C 1
ATOM 673 O O . ALA A 1 83 ? 17.266 -10.734 10.656 1 98.25 83 ALA A O 1
ATOM 674 N N . PRO A 1 84 ? 15.625 -10.008 9.328 1 95.94 84 PRO A N 1
ATOM 675 C CA . PRO A 1 84 ? 15.594 -8.672 9.93 1 95.94 84 PRO A CA 1
ATOM 676 C C . PRO A 1 84 ? 15.281 -8.703 11.422 1 95.94 84 PRO A C 1
ATOM 678 O O . PRO A 1 84 ? 15.727 -7.832 12.172 1 95.94 84 PRO A O 1
ATOM 681 N N . ALA A 1 85 ? 14.57 -9.68 11.914 1 95.12 85 ALA A N 1
ATOM 682 C CA . ALA A 1 85 ? 14.141 -9.688 13.312 1 95.12 85 ALA A CA 1
ATOM 683 C C . ALA A 1 85 ? 15.156 -10.414 14.188 1 95.12 85 ALA A C 1
ATOM 685 O O . ALA A 1 85 ? 15.07 -10.359 15.422 1 95.12 85 ALA A O 1
ATOM 686 N N . ALA A 1 86 ? 16.156 -11.039 13.602 1 97.06 86 ALA A N 1
ATOM 687 C CA . ALA A 1 86 ? 17.125 -11.797 14.375 1 97.06 86 ALA A CA 1
ATOM 688 C C . ALA A 1 86 ? 18.047 -10.859 15.164 1 97.06 86 ALA A C 1
ATOM 690 O O . ALA A 1 86 ? 18.422 -9.789 14.68 1 97.06 86 ALA A O 1
ATOM 691 N N . GLU A 1 87 ? 18.375 -11.312 16.328 1 96.81 87 GLU A N 1
ATOM 692 C CA . GLU A 1 87 ? 19.375 -10.602 17.125 1 96.81 87 GLU A CA 1
ATOM 693 C C . GLU A 1 87 ? 20.781 -10.984 16.719 1 96.81 87 GLU A C 1
ATOM 695 O O . GLU A 1 87 ? 21.688 -10.133 16.719 1 96.81 87 GLU A O 1
ATOM 700 N N . ALA A 1 88 ? 20.938 -12.273 16.453 1 97.56 88 ALA A N 1
ATOM 701 C CA . ALA A 1 88 ? 22.219 -12.805 15.984 1 97.56 88 ALA A CA 1
ATOM 702 C C . ALA A 1 88 ? 22 -14.031 15.102 1 97.56 88 ALA A C 1
ATOM 704 O O . ALA A 1 88 ? 20.984 -14.711 15.203 1 97.56 88 ALA A O 1
ATOM 705 N N . LEU A 1 89 ? 23.031 -14.273 14.188 1 98.31 89 LEU A N 1
ATOM 706 C CA . LEU A 1 89 ? 22.984 -15.414 13.281 1 98.31 89 LEU A CA 1
ATOM 707 C C . LEU A 1 89 ? 24.328 -16.141 13.266 1 98.31 89 LEU A C 1
ATOM 709 O O . LEU A 1 89 ? 25.375 -15.508 13.273 1 98.31 89 LEU A O 1
ATOM 713 N N . PHE A 1 90 ? 24.25 -17.5 13.242 1 98.5 90 PHE A N 1
ATOM 714 C CA . PHE A 1 90 ? 25.453 -18.328 13.164 1 98.5 90 PHE A CA 1
ATOM 715 C C . PHE A 1 90 ? 25.266 -19.438 12.141 1 98.5 90 PHE A C 1
ATOM 717 O O . PHE A 1 90 ? 24.141 -19.828 11.836 1 98.5 90 PHE A O 1
ATOM 724 N N . LEU A 1 91 ? 26.344 -19.875 11.586 1 98.56 91 LEU A N 1
ATOM 725 C CA . LEU A 1 91 ? 26.359 -21.078 10.758 1 98.56 91 LEU A CA 1
ATOM 726 C C . LEU A 1 91 ? 26.875 -22.281 11.539 1 98.56 91 LEU A C 1
ATOM 728 O O . LEU A 1 91 ? 27.859 -22.156 12.281 1 98.56 91 LEU A O 1
ATOM 732 N N . THR A 1 92 ? 26.172 -23.391 11.43 1 98.31 92 THR A N 1
ATOM 733 C CA . THR A 1 92 ? 26.625 -24.625 12.055 1 98.31 92 THR A CA 1
ATOM 734 C C . THR A 1 92 ? 26.406 -25.828 11.133 1 98.31 92 THR A C 1
ATOM 736 O O . THR A 1 92 ? 25.719 -25.703 10.117 1 98.31 92 THR A O 1
ATOM 739 N N . GLY A 1 93 ? 27.094 -26.906 11.359 1 97.81 93 GLY A N 1
ATOM 740 C CA . GLY A 1 93 ? 26.969 -28.125 10.562 1 97.81 93 GLY A CA 1
ATOM 741 C C . GLY A 1 93 ? 28.094 -29.109 10.805 1 97.81 93 GLY A C 1
ATOM 742 O O . GLY A 1 93 ? 28.797 -29.031 11.812 1 97.81 93 GLY A O 1
ATOM 743 N N . ASP A 1 94 ? 28.172 -30.062 9.945 1 97.38 94 ASP A N 1
ATOM 744 C CA . ASP A 1 94 ? 29.188 -31.109 10.07 1 97.38 94 ASP A CA 1
ATOM 745 C C . ASP A 1 94 ? 30.594 -30.516 10.031 1 97.38 94 ASP A C 1
ATOM 747 O O . ASP A 1 94 ? 31.5 -31.016 10.711 1 97.38 94 ASP A O 1
ATOM 751 N N . PHE A 1 95 ? 30.812 -29.469 9.352 1 96.56 95 PHE A N 1
ATOM 752 C CA . PHE A 1 95 ? 32.125 -28.891 9.078 1 96.56 95 PHE A CA 1
ATOM 753 C C . PHE A 1 95 ? 32.719 -28.297 10.344 1 96.56 95 PHE A C 1
ATOM 755 O O . PHE A 1 95 ? 33.938 -28.141 10.438 1 96.56 95 PHE A O 1
ATOM 762 N N . ASN A 1 96 ? 31.922 -27.984 11.352 1 97 96 ASN A N 1
ATOM 763 C CA . ASN A 1 96 ? 32.438 -27.391 12.578 1 97 96 ASN A CA 1
ATOM 764 C C . ASN A 1 96 ? 31.953 -28.141 13.812 1 97 96 ASN A C 1
ATOM 766 O O . ASN A 1 96 ? 31.828 -27.547 14.891 1 97 96 ASN A O 1
ATOM 770 N N . GLY A 1 97 ? 31.516 -29.359 13.578 1 96.88 97 GLY A N 1
ATOM 771 C CA . GLY A 1 97 ? 31.062 -30.203 14.672 1 96.88 97 GLY A CA 1
ATOM 772 C C . GLY A 1 97 ? 29.781 -29.703 15.328 1 96.88 97 GLY A C 1
ATOM 773 O O . GLY A 1 97 ? 29.594 -29.875 16.531 1 96.88 97 GLY A O 1
ATOM 774 N N . TRP A 1 98 ? 28.984 -28.969 14.609 1 97.12 98 TRP A N 1
ATOM 775 C CA . TRP A 1 98 ? 27.688 -28.453 15.047 1 97.12 98 TRP A CA 1
ATOM 776 C C . TRP A 1 98 ? 27.859 -27.484 16.203 1 97.12 98 TRP A C 1
ATOM 778 O O . TRP A 1 98 ? 27 -27.422 17.109 1 97.12 98 TRP A O 1
ATOM 788 N N . ASP A 1 99 ? 29 -26.781 16.156 1 96.44 99 ASP A N 1
ATOM 789 C CA . ASP A 1 99 ? 29.188 -25.672 17.094 1 96.44 99 ASP A CA 1
ATOM 790 C C . ASP A 1 99 ? 28.297 -24.484 16.734 1 96.44 99 ASP A C 1
ATOM 792 O O . ASP A 1 99 ? 28.469 -23.875 15.688 1 96.44 99 ASP A O 1
ATOM 796 N N . ASN A 1 100 ? 27.469 -24.094 17.656 1 95.44 100 ASN A N 1
ATOM 797 C CA . ASN A 1 100 ? 26.422 -23.109 17.391 1 95.44 100 ASN A CA 1
ATOM 798 C C . ASN A 1 100 ? 26.984 -21.688 17.375 1 95.44 100 ASN A C 1
ATOM 800 O O . ASN A 1 100 ? 26.328 -20.766 16.906 1 95.44 100 ASN A O 1
ATOM 804 N N . PHE A 1 101 ? 28.203 -21.469 17.797 1 94.62 101 PHE A N 1
ATOM 805 C CA . PHE A 1 101 ? 28.641 -20.109 18.062 1 94.62 101 PHE A CA 1
ATOM 806 C C . PHE A 1 101 ? 29.938 -19.797 17.328 1 94.62 101 PHE A C 1
ATOM 808 O O . PHE A 1 101 ? 30.359 -18.641 17.25 1 94.62 101 PHE A O 1
ATOM 815 N N . SER A 1 102 ? 30.5 -20.719 16.719 1 95.94 102 SER A N 1
ATOM 816 C CA . SER A 1 102 ? 31.844 -20.562 16.188 1 95.94 102 SER A CA 1
ATOM 817 C C . SER A 1 102 ? 31.859 -19.703 14.93 1 95.94 102 SER A C 1
ATOM 819 O O . SER A 1 102 ? 32.875 -19.062 14.617 1 95.94 102 SER A O 1
ATOM 821 N N . HIS A 1 103 ? 30.781 -19.609 14.195 1 98 103 HIS A N 1
ATOM 822 C CA . HIS A 1 103 ? 30.766 -18.922 12.906 1 98 103 HIS A CA 1
ATOM 823 C C . HIS A 1 103 ? 29.625 -17.906 12.844 1 98 103 HIS A C 1
ATOM 825 O O . HIS A 1 103 ? 28.625 -18.141 12.156 1 98 103 HIS A O 1
ATOM 831 N N . PRO A 1 104 ? 29.797 -16.766 13.383 1 98.12 104 PRO A N 1
ATOM 832 C CA . PRO A 1 104 ? 28.766 -15.719 13.398 1 98.12 104 PRO A CA 1
ATOM 833 C C . PRO A 1 104 ? 28.688 -14.961 12.078 1 98.12 104 PRO A C 1
ATOM 835 O O . PRO A 1 104 ? 29.703 -14.688 11.445 1 98.12 104 PRO A O 1
ATOM 838 N N . TYR A 1 105 ? 27.484 -14.711 11.656 1 98.56 105 TYR A N 1
ATOM 839 C CA . TYR A 1 105 ? 27.266 -13.766 10.57 1 98.56 105 TYR A CA 1
ATOM 840 C C . TYR A 1 105 ? 27.453 -12.336 11.047 1 98.56 105 TYR A C 1
ATOM 842 O O . TYR A 1 105 ? 27.234 -12.031 12.219 1 98.56 105 TYR A O 1
ATOM 850 N N . LYS A 1 106 ? 27.828 -11.461 10.164 1 98.12 106 LYS A N 1
ATOM 851 C CA . LYS A 1 106 ? 27.844 -10.023 10.43 1 98.12 106 LYS A CA 1
ATOM 852 C C . LYS A 1 106 ? 26.562 -9.352 9.945 1 98.12 106 LYS A C 1
ATOM 854 O O . LYS A 1 106 ? 26.141 -9.57 8.812 1 98.12 106 LYS A O 1
ATOM 859 N N . ARG A 1 107 ? 25.984 -8.578 10.781 1 96.62 107 ARG A N 1
ATOM 860 C CA . ARG A 1 107 ? 24.781 -7.848 10.414 1 96.62 107 ARG A CA 1
ATOM 861 C C . ARG A 1 107 ? 25.094 -6.746 9.406 1 96.62 107 ARG A C 1
ATOM 863 O O . ARG A 1 107 ? 26.078 -6.023 9.555 1 96.62 107 ARG A O 1
ATOM 870 N N . LYS A 1 108 ? 24.344 -6.676 8.383 1 96.31 108 LYS A N 1
ATOM 871 C CA . LYS A 1 108 ? 24.453 -5.648 7.355 1 96.31 108 LYS A CA 1
ATOM 872 C C . LYS A 1 108 ? 23.203 -4.781 7.312 1 96.31 108 LYS A C 1
ATOM 874 O O . LYS A 1 108 ? 22.328 -4.891 8.18 1 96.31 108 LYS A O 1
ATOM 879 N N . GLU A 1 109 ? 23.125 -3.918 6.336 1 91.75 109 GLU A N 1
ATOM 880 C CA . GLU A 1 109 ? 21.984 -3.02 6.199 1 91.75 109 GLU A CA 1
ATOM 881 C C . GLU A 1 109 ? 20.734 -3.771 5.727 1 91.75 109 GLU A C 1
ATOM 883 O O . GLU A 1 109 ? 20.844 -4.812 5.074 1 91.75 109 GLU A O 1
ATOM 888 N N . PHE A 1 110 ? 19.562 -3.297 6.16 1 91.38 110 PHE A N 1
ATOM 889 C CA . PHE A 1 110 ? 18.25 -3.725 5.66 1 91.38 110 PHE A CA 1
ATOM 890 C C . PHE A 1 110 ? 17.984 -5.176 6.039 1 91.38 110 PHE A C 1
ATOM 892 O O . PHE A 1 110 ? 17.406 -5.926 5.25 1 91.38 110 PHE A O 1
ATOM 899 N N . GLY A 1 111 ? 18.562 -5.633 7.199 1 95.25 111 GLY A N 1
ATOM 900 C CA . GLY A 1 111 ? 18.203 -6.93 7.758 1 95.25 111 GLY A CA 1
ATOM 901 C C . GLY A 1 111 ? 19.016 -8.07 7.164 1 95.25 111 GLY A C 1
ATOM 902 O O . GLY A 1 111 ? 18.703 -9.242 7.391 1 95.25 111 GLY A O 1
ATOM 903 N N . LYS A 1 112 ? 20.062 -7.777 6.465 1 97.75 112 LYS A N 1
ATOM 904 C CA . LYS A 1 112 ? 20.906 -8.789 5.832 1 97.75 112 LYS A CA 1
ATOM 905 C C . LYS A 1 112 ? 22.031 -9.227 6.762 1 97.75 112 LYS A C 1
ATOM 907 O O . LYS A 1 112 ? 22.422 -8.492 7.668 1 97.75 112 LYS A O 1
ATOM 912 N N . TRP A 1 113 ? 22.484 -10.438 6.629 1 98.5 113 TRP A N 1
ATOM 913 C CA . TRP A 1 113 ? 23.562 -11.047 7.395 1 98.5 113 TRP A CA 1
ATOM 914 C C . TRP A 1 113 ? 24.562 -11.734 6.469 1 98.5 113 TRP A C 1
ATOM 916 O O . TRP A 1 113 ? 24.172 -12.422 5.52 1 98.5 113 TRP A O 1
ATOM 926 N N . GLU A 1 114 ? 25.844 -11.523 6.758 1 98.44 114 GLU A N 1
ATOM 927 C CA . GLU A 1 114 ? 26.875 -12.055 5.859 1 98.44 114 GLU A CA 1
ATOM 928 C C . GLU A 1 114 ? 27.969 -12.773 6.633 1 98.44 114 GLU A C 1
ATOM 930 O O . GLU A 1 114 ? 28.328 -12.352 7.734 1 98.44 114 GLU A O 1
ATOM 935 N N . LEU A 1 115 ? 28.453 -13.891 6.121 1 98.5 115 LEU A N 1
ATOM 936 C CA . LEU A 1 115 ? 29.594 -14.656 6.641 1 98.5 115 LEU A CA 1
ATOM 937 C C . LEU A 1 115 ? 30.5 -15.125 5.512 1 98.5 115 LEU A C 1
ATOM 939 O O . LEU A 1 115 ? 30.016 -15.68 4.52 1 98.5 115 LEU A O 1
ATOM 943 N N . CYS A 1 116 ? 31.734 -14.797 5.602 1 98.06 116 CYS A N 1
ATOM 944 C CA . CYS A 1 116 ? 32.719 -15.242 4.621 1 98.06 116 CYS A CA 1
ATOM 945 C C . CYS A 1 116 ? 33.688 -16.25 5.238 1 98.06 116 CYS A C 1
ATOM 947 O O . CYS A 1 116 ? 34.344 -15.961 6.246 1 98.06 116 CYS A O 1
ATOM 949 N N . LEU A 1 117 ? 33.781 -17.391 4.652 1 97.88 117 LEU A N 1
ATOM 950 C CA . LEU A 1 117 ? 34.719 -18.422 5.094 1 97.88 117 LEU A CA 1
ATOM 951 C C . LEU A 1 117 ? 35.875 -18.562 4.105 1 97.88 117 LEU A C 1
ATOM 953 O O . LEU A 1 117 ? 35.656 -18.859 2.928 1 97.88 117 LEU A O 1
ATOM 957 N N . PRO A 1 118 ? 37 -18.391 4.586 1 96.88 118 PRO A N 1
ATOM 958 C CA . PRO A 1 118 ? 38.156 -18.609 3.703 1 96.88 118 PRO A CA 1
ATOM 959 C C . PRO A 1 118 ? 38.344 -20.078 3.35 1 96.88 118 PRO A C 1
ATOM 961 O O . PRO A 1 118 ? 37.812 -20.969 4.035 1 96.88 118 PRO A O 1
ATOM 964 N N . PRO A 1 119 ? 39.031 -20.359 2.26 1 97.06 119 PRO A N 1
ATOM 965 C CA . PRO A 1 119 ? 39.344 -21.75 1.932 1 97.06 119 PRO A CA 1
ATOM 966 C C . PRO A 1 119 ? 40.25 -22.422 2.98 1 97.06 119 PRO A C 1
ATOM 968 O O . PRO A 1 119 ? 40.906 -21.734 3.77 1 97.06 119 PRO A O 1
ATOM 971 N N . LYS A 1 120 ? 40.25 -23.703 2.92 1 94.69 120 LYS A N 1
ATOM 972 C CA . LYS A 1 120 ? 41.156 -24.469 3.773 1 94.69 120 LYS A CA 1
ATOM 973 C C . LYS A 1 120 ? 42.594 -24.297 3.346 1 94.69 120 LYS A C 1
ATOM 975 O O . LYS A 1 120 ? 42.875 -23.609 2.354 1 94.69 120 LYS A O 1
ATOM 980 N N . ARG A 1 121 ? 43.531 -24.938 4.09 1 90.81 121 ARG A N 1
ATOM 981 C CA . ARG A 1 121 ? 44.969 -24.812 3.822 1 90.81 121 ARG A CA 1
ATOM 982 C C . ARG A 1 121 ? 45.312 -25.406 2.463 1 90.81 121 ARG A C 1
ATOM 984 O O . ARG A 1 121 ? 46.219 -24.922 1.784 1 90.81 121 ARG A O 1
ATOM 991 N N . ASP A 1 122 ? 44.562 -26.391 2.006 1 94.5 122 ASP A N 1
ATOM 992 C CA . ASP A 1 122 ? 44.812 -27.047 0.724 1 94.5 122 ASP A CA 1
ATOM 993 C C . ASP A 1 122 ? 44.094 -26.328 -0.409 1 94.5 122 ASP A C 1
ATOM 995 O O . ASP A 1 122 ? 43.969 -26.859 -1.516 1 94.5 122 ASP A O 1
ATOM 999 N N . LYS A 1 123 ? 43.469 -25.281 -0.145 1 93.75 123 LYS A N 1
ATOM 1000 C CA . LYS A 1 123 ? 42.812 -24.391 -1.101 1 93.75 123 LYS A CA 1
ATOM 1001 C C . LYS A 1 123 ? 41.438 -24.922 -1.499 1 93.75 123 LYS A C 1
ATOM 1003 O O . LYS A 1 123 ? 40.812 -24.406 -2.426 1 93.75 123 LYS A O 1
ATOM 1008 N N . SER A 1 124 ? 41.031 -25.922 -0.812 1 94.81 124 SER A N 1
ATOM 1009 C CA . SER A 1 124 ? 39.656 -26.391 -1.004 1 94.81 124 SER A CA 1
ATOM 1010 C C . SER A 1 124 ? 38.688 -25.562 -0.175 1 94.81 124 SER A C 1
ATOM 1012 O O . SER A 1 124 ? 39.062 -24.891 0.783 1 94.81 124 SER A O 1
ATOM 1014 N N . PRO A 1 125 ? 37.438 -25.547 -0.579 1 96.56 125 PRO A N 1
ATOM 1015 C CA . PRO A 1 125 ? 36.438 -24.75 0.182 1 96.56 125 PRO A CA 1
ATOM 1016 C C . PRO A 1 125 ? 36.312 -25.234 1.626 1 96.56 125 PRO A C 1
ATOM 1018 O O . PRO A 1 125 ? 36.469 -26.422 1.909 1 96.56 125 PRO A O 1
ATOM 1021 N N . ALA A 1 126 ? 35.938 -24.312 2.477 1 96.5 126 ALA A N 1
ATOM 1022 C CA . ALA A 1 126 ? 35.812 -24.578 3.908 1 96.5 126 ALA A CA 1
ATOM 1023 C C . ALA A 1 126 ? 34.719 -25.609 4.18 1 96.5 126 ALA A C 1
ATOM 1025 O O . ALA A 1 126 ? 34.781 -26.328 5.18 1 96.5 126 ALA A O 1
ATOM 1026 N N . VAL A 1 127 ? 33.75 -25.703 3.369 1 97.38 127 VAL A N 1
ATOM 1027 C CA . VAL A 1 127 ? 32.625 -26.656 3.465 1 97.38 127 VAL A CA 1
ATOM 1028 C C . VAL A 1 127 ? 32.562 -27.5 2.203 1 97.38 127 VAL A C 1
ATOM 1030 O O . VAL A 1 127 ? 32.5 -26.984 1.09 1 97.38 127 VAL A O 1
ATOM 1033 N N . GLU A 1 128 ? 32.5 -28.781 2.365 1 96.12 128 GLU A N 1
ATOM 1034 C CA . GLU A 1 128 ? 32.531 -29.703 1.234 1 96.12 128 GLU A CA 1
ATOM 1035 C C . GLU A 1 128 ? 31.141 -29.969 0.697 1 96.12 128 GLU A C 1
ATOM 1037 O O . GLU A 1 128 ? 30.141 -29.828 1.419 1 96.12 128 GLU A O 1
ATOM 1042 N N . HIS A 1 129 ? 31.141 -30.391 -0.561 1 96.56 129 HIS A N 1
ATOM 1043 C CA . HIS A 1 129 ? 29.922 -30.875 -1.172 1 96.56 129 HIS A CA 1
ATOM 1044 C C . HIS A 1 129 ? 29.266 -31.953 -0.31 1 96.56 129 HIS A C 1
ATOM 1046 O O . HIS A 1 129 ? 29.953 -32.844 0.229 1 96.56 129 HIS A O 1
ATOM 1052 N N . LYS A 1 130 ? 27.891 -31.781 -0.095 1 97.19 130 LYS A N 1
ATOM 1053 C CA . LYS A 1 130 ? 27.047 -32.75 0.59 1 97.19 130 LYS A CA 1
ATOM 1054 C C . LYS A 1 130 ? 27.172 -32.625 2.105 1 97.19 130 LYS A C 1
ATOM 1056 O O . LYS A 1 130 ? 26.703 -33.469 2.85 1 97.19 130 LYS A O 1
ATOM 1061 N N . THR A 1 131 ? 27.797 -31.547 2.564 1 97.5 131 THR A N 1
ATOM 1062 C CA . THR A 1 131 ? 27.875 -31.281 3.998 1 97.5 131 THR A CA 1
ATOM 1063 C C . THR A 1 131 ? 26.531 -30.766 4.523 1 97.5 131 THR A C 1
ATOM 1065 O O . THR A 1 131 ? 25.891 -29.922 3.889 1 97.5 131 THR A O 1
ATOM 1068 N N . LYS A 1 132 ? 26.109 -31.281 5.68 1 97.56 132 LYS A N 1
ATOM 1069 C CA . LYS A 1 132 ? 24.875 -30.797 6.309 1 97.56 132 LYS A CA 1
ATOM 1070 C C . LYS A 1 132 ? 25.109 -29.469 7.031 1 97.56 132 LYS A C 1
ATOM 1072 O O . LYS A 1 132 ? 26.141 -29.297 7.691 1 97.56 132 LYS A O 1
ATOM 1077 N N . LEU A 1 133 ? 24.219 -28.531 6.816 1 98 133 LEU A N 1
ATOM 1078 C CA . LEU A 1 133 ? 24.328 -27.188 7.387 1 98 133 LEU A CA 1
ATOM 1079 C C . LEU A 1 133 ? 23.016 -26.766 8.031 1 98 133 LEU A C 1
ATOM 1081 O O . LEU A 1 133 ? 21.953 -27.312 7.727 1 98 133 LEU A O 1
ATOM 1085 N N . LYS A 1 134 ? 23.031 -25.844 8.953 1 98.25 134 LYS A N 1
ATOM 1086 C CA . LYS A 1 134 ? 21.891 -25.125 9.492 1 98.25 134 LYS A CA 1
ATOM 1087 C C . LYS A 1 134 ? 22.281 -23.672 9.82 1 98.25 134 LYS A C 1
ATOM 1089 O O . LYS A 1 134 ? 23.453 -23.375 10.055 1 98.25 134 LYS A O 1
ATOM 1094 N N . VAL A 1 135 ? 21.328 -22.812 9.758 1 98.56 135 VAL A N 1
ATOM 1095 C CA . VAL A 1 135 ? 21.469 -21.453 10.281 1 98.56 135 VAL A CA 1
ATOM 1096 C C . VAL A 1 135 ? 20.922 -21.391 11.711 1 98.56 135 VAL A C 1
ATOM 1098 O O . VAL A 1 135 ? 19.781 -21.797 11.961 1 98.56 135 VAL A O 1
ATOM 1101 N N . VAL A 1 136 ? 21.734 -20.938 12.625 1 98.31 136 VAL A N 1
ATOM 1102 C CA . VAL A 1 136 ? 21.297 -20.75 14 1 98.31 136 VAL A CA 1
ATOM 1103 C C . VAL A 1 136 ? 20.812 -19.312 14.203 1 98.31 136 VAL A C 1
ATOM 1105 O O . VAL A 1 136 ? 21.594 -18.375 14.039 1 98.31 136 VAL A O 1
ATOM 1108 N N . VAL A 1 137 ? 19.547 -19.141 14.57 1 98.25 137 VAL A N 1
ATOM 1109 C CA . VAL A 1 137 ? 18.938 -17.828 14.734 1 98.25 137 VAL A CA 1
ATOM 1110 C C . VAL A 1 137 ? 18.703 -17.547 16.219 1 98.25 137 VAL A C 1
ATOM 1112 O O . VAL A 1 137 ? 17.984 -18.297 16.875 1 98.25 137 VAL A O 1
ATOM 1115 N N . HIS A 1 138 ? 19.312 -16.484 16.703 1 97.31 138 HIS A N 1
ATOM 1116 C CA . HIS A 1 138 ? 19 -15.992 18.031 1 97.31 138 HIS A CA 1
ATOM 1117 C C . HIS A 1 138 ? 17.984 -14.852 17.969 1 97.31 138 HIS A C 1
ATOM 1119 O O . HIS A 1 138 ? 18.219 -13.852 17.297 1 97.31 138 HIS A O 1
ATOM 1125 N N . THR A 1 139 ? 16.906 -15.047 18.688 1 95.94 139 THR A N 1
ATOM 1126 C CA . THR A 1 139 ? 15.859 -14.031 18.656 1 95.94 139 THR A CA 1
ATOM 1127 C C . THR A 1 139 ? 16.047 -13.023 19.781 1 95.94 139 THR A C 1
ATOM 1129 O O . THR A 1 139 ? 16.797 -13.266 20.719 1 95.94 139 THR A O 1
ATOM 1132 N N . LYS A 1 140 ? 15.367 -11.93 19.703 1 88.81 140 LYS A N 1
ATOM 1133 C CA . LYS A 1 140 ? 15.414 -10.898 20.75 1 88.81 140 LYS A CA 1
ATOM 1134 C C . LYS A 1 140 ? 14.82 -11.422 22.047 1 88.81 140 LYS A C 1
ATOM 1136 O O . LYS A 1 140 ? 15.227 -10.984 23.141 1 88.81 140 LYS A O 1
ATOM 1141 N N . ALA A 1 141 ? 13.93 -12.383 21.984 1 87.62 141 ALA A N 1
ATOM 1142 C CA . ALA A 1 141 ? 13.305 -12.969 23.156 1 87.62 141 ALA A CA 1
ATOM 1143 C C . ALA A 1 141 ? 14.219 -13.992 23.812 1 87.62 141 ALA A C 1
ATOM 1145 O O . ALA A 1 141 ? 13.875 -14.578 24.844 1 87.62 141 ALA A O 1
ATOM 1146 N N . GLY A 1 142 ? 15.359 -14.312 23.172 1 91.69 142 GLY A N 1
ATOM 1147 C CA . GLY A 1 142 ? 16.328 -15.211 23.766 1 91.69 142 GLY A CA 1
ATOM 1148 C C . GLY A 1 142 ? 16.219 -16.641 23.266 1 91.69 142 GLY A C 1
ATOM 1149 O O . GLY A 1 142 ? 16.891 -17.531 23.781 1 91.69 142 GLY A O 1
ATOM 1150 N N . GLU A 1 143 ? 15.367 -16.844 22.328 1 94.44 143 GLU A N 1
ATOM 1151 C CA . GLU A 1 143 ? 15.227 -18.188 21.766 1 94.44 143 GLU A CA 1
ATOM 1152 C C . GLU A 1 143 ? 16.359 -18.5 20.797 1 94.44 143 GLU A C 1
ATOM 1154 O O . GLU A 1 143 ? 16.891 -17.594 20.141 1 94.44 143 GLU A O 1
ATOM 1159 N N . ARG A 1 144 ? 16.797 -19.844 20.781 1 95.38 144 ARG A N 1
ATOM 1160 C CA . ARG A 1 144 ? 17.719 -20.359 19.766 1 95.38 144 ARG A CA 1
ATOM 1161 C C . ARG A 1 144 ? 17.016 -21.281 18.781 1 95.38 144 ARG A C 1
ATOM 1163 O O . ARG A 1 144 ? 16.5 -22.344 19.156 1 95.38 144 ARG A O 1
ATOM 1170 N N . LEU A 1 145 ? 16.922 -20.906 17.484 1 97.88 145 LEU A N 1
ATOM 1171 C CA . LEU A 1 145 ? 16.219 -21.641 16.453 1 97.88 145 LEU A CA 1
ATOM 1172 C C . LEU A 1 145 ? 17.188 -22.219 15.43 1 97.88 145 LEU A C 1
ATOM 1174 O O . LEU A 1 145 ? 18.203 -21.594 15.102 1 97.88 145 LEU A O 1
ATOM 1178 N N . TYR A 1 146 ? 16.953 -23.438 14.977 1 97.75 146 TYR A N 1
ATOM 1179 C CA . TYR A 1 146 ? 17.703 -24.062 13.883 1 97.75 146 TYR A CA 1
ATOM 1180 C C . TYR A 1 146 ? 16.891 -24.047 12.594 1 97.75 146 TYR A C 1
ATOM 1182 O O . TYR A 1 146 ? 15.766 -24.547 12.555 1 97.75 146 TYR A O 1
ATOM 1190 N N . ARG A 1 147 ? 17.469 -23.438 11.547 1 98.25 147 ARG A N 1
ATOM 1191 C CA . ARG A 1 147 ? 16.734 -23.203 10.312 1 98.25 147 ARG A CA 1
ATOM 1192 C C . ARG A 1 147 ? 17.531 -23.672 9.102 1 98.25 147 ARG A C 1
ATOM 1194 O O . ARG A 1 147 ? 18.75 -23.812 9.164 1 98.25 147 ARG A O 1
ATOM 1201 N N . ILE A 1 148 ? 16.797 -24 8.047 1 98.44 148 ILE A N 1
ATOM 1202 C CA . ILE A 1 148 ? 17.375 -24.188 6.719 1 98.44 148 ILE A CA 1
ATOM 1203 C C . ILE A 1 148 ? 17.391 -22.844 5.977 1 98.44 148 ILE A C 1
ATOM 1205 O O . ILE A 1 148 ? 16.422 -22.094 6.012 1 98.44 148 ILE A O 1
ATOM 1209 N N . SER A 1 149 ? 18.578 -22.547 5.324 1 98.62 149 SER A N 1
ATOM 1210 C CA . SER A 1 149 ? 18.609 -21.328 4.531 1 98.62 149 SER A CA 1
ATOM 1211 C C . SER A 1 149 ? 17.453 -21.297 3.537 1 98.62 149 SER A C 1
ATOM 1213 O O . SER A 1 149 ? 17.203 -22.266 2.822 1 98.62 149 SER A O 1
ATOM 1215 N N . PRO A 1 150 ? 16.734 -20.172 3.434 1 98.69 150 PRO A N 1
ATOM 1216 C CA . PRO A 1 150 ? 15.695 -20.047 2.408 1 98.69 150 PRO A CA 1
ATOM 1217 C C . PRO A 1 150 ? 16.234 -20.281 0.998 1 98.69 150 PRO A C 1
ATOM 1219 O O . PRO A 1 150 ? 15.469 -20.641 0.099 1 98.69 150 PRO A O 1
ATOM 1222 N N . TRP A 1 151 ? 17.578 -20.125 0.747 1 98.75 151 TRP A N 1
ATOM 1223 C CA . TRP A 1 151 ? 18.188 -20.266 -0.572 1 98.75 151 TRP A CA 1
ATOM 1224 C C . TRP A 1 151 ? 18.922 -21.594 -0.704 1 98.75 151 TRP A C 1
ATOM 1226 O O . TRP A 1 151 ? 19.719 -21.781 -1.625 1 98.75 151 TRP A O 1
ATOM 1236 N N . ALA A 1 152 ? 18.656 -22.5 0.227 1 98.69 152 ALA A N 1
ATOM 1237 C CA . ALA A 1 152 ? 19.281 -23.828 0.128 1 98.69 152 ALA A CA 1
ATOM 1238 C C . ALA A 1 152 ? 18.984 -24.469 -1.219 1 98.69 152 ALA A C 1
ATOM 1240 O O . ALA A 1 152 ? 17.828 -24.516 -1.648 1 98.69 152 ALA A O 1
ATOM 1241 N N . LYS A 1 153 ? 19.984 -25.031 -1.819 1 98.19 153 LYS A N 1
ATOM 1242 C CA . LYS A 1 153 ? 19.844 -25.578 -3.168 1 98.19 153 LYS A CA 1
ATOM 1243 C C . LYS A 1 153 ? 19.5 -27.062 -3.133 1 98.19 153 LYS A C 1
ATOM 1245 O O . LYS A 1 153 ? 19.062 -27.625 -4.137 1 98.19 153 LYS A O 1
ATOM 1250 N N . TYR A 1 154 ? 19.703 -27.625 -1.996 1 98.31 154 TYR A N 1
ATOM 1251 C CA . TYR A 1 154 ? 19.438 -29.062 -1.831 1 98.31 154 TYR A CA 1
ATOM 1252 C C . TYR A 1 154 ? 19.125 -29.391 -0.376 1 98.31 154 TYR A C 1
ATOM 1254 O O . TYR A 1 154 ? 19.797 -28.891 0.534 1 98.31 154 TYR A O 1
ATOM 1262 N N . VAL A 1 155 ? 18.094 -30.094 -0.142 1 98.56 155 VAL A N 1
ATOM 1263 C CA . VAL A 1 155 ? 17.672 -30.562 1.179 1 98.56 155 VAL A CA 1
ATOM 1264 C C . VAL A 1 155 ? 17.266 -32.031 1.103 1 98.56 155 VAL A C 1
ATOM 1266 O O . VAL A 1 155 ? 16.766 -32.5 0.069 1 98.56 155 VAL A O 1
ATOM 1269 N N . THR A 1 156 ? 17.531 -32.75 2.131 1 97.44 156 THR A N 1
ATOM 1270 C CA . THR A 1 156 ? 17.203 -34.188 2.154 1 97.44 156 THR A CA 1
ATOM 1271 C C . THR A 1 156 ? 16.516 -34.562 3.465 1 97.44 156 THR A C 1
ATOM 1273 O O . THR A 1 156 ? 16.562 -33.812 4.438 1 97.44 156 THR A O 1
ATOM 1276 N N . GLN A 1 157 ? 15.82 -35.562 3.371 1 94.12 157 GLN A N 1
ATOM 1277 C CA . GLN A 1 157 ? 15.203 -36.125 4.562 1 94.12 157 GLN A CA 1
ATOM 1278 C C . GLN A 1 157 ? 15.828 -37.469 4.914 1 94.12 157 GLN A C 1
ATOM 1280 O O . GLN A 1 157 ? 15.75 -38.438 4.133 1 94.12 157 GLN A O 1
ATOM 1285 N N . ALA A 1 158 ? 16.484 -37.5 6.066 1 86.25 158 ALA A N 1
ATOM 1286 C CA . ALA A 1 158 ? 17.078 -38.75 6.516 1 86.25 158 ALA A CA 1
ATOM 1287 C C . ALA A 1 158 ? 16.016 -39.75 6.906 1 86.25 158 ALA A C 1
ATOM 1289 O O . ALA A 1 158 ? 14.875 -39.375 7.223 1 86.25 158 ALA A O 1
ATOM 1290 N N . GLU A 1 159 ? 16.531 -40.969 6.922 1 81.38 159 GLU A N 1
ATOM 1291 C CA . GLU A 1 159 ? 15.609 -42.062 7.254 1 81.38 159 GLU A CA 1
ATOM 1292 C C . GLU A 1 159 ? 15.031 -41.875 8.656 1 81.38 159 GLU A C 1
ATOM 1294 O O . GLU A 1 159 ? 15.773 -41.625 9.609 1 81.38 159 GLU A O 1
ATOM 1299 N N . LYS A 1 160 ? 13.773 -41.906 8.93 1 79.19 160 LYS A N 1
ATOM 1300 C CA . LYS A 1 160 ? 13.07 -41.875 10.203 1 79.19 160 LYS A CA 1
ATOM 1301 C C . LYS A 1 160 ? 12.992 -40.469 10.766 1 79.19 160 LYS A C 1
ATOM 1303 O O . LYS A 1 160 ? 12.625 -40.25 11.93 1 79.19 160 LYS A O 1
ATOM 1308 N N . GLN A 1 161 ? 13.547 -39.531 9.945 1 79.94 161 GLN A N 1
ATOM 1309 C CA . GLN A 1 161 ? 13.422 -38.156 10.414 1 79.94 161 GLN A CA 1
ATOM 1310 C C . GLN A 1 161 ? 12.25 -37.438 9.727 1 79.94 161 GLN A C 1
ATOM 1312 O O . GLN A 1 161 ? 11.914 -37.75 8.586 1 79.94 161 GLN A O 1
ATOM 1317 N N . VAL A 1 162 ? 11.656 -36.594 10.453 1 80.81 162 VAL A N 1
ATOM 1318 C CA . VAL A 1 162 ? 10.484 -35.906 9.938 1 80.81 162 VAL A CA 1
ATOM 1319 C C . VAL A 1 162 ? 10.922 -34.594 9.258 1 80.81 162 VAL A C 1
ATOM 1321 O O . VAL A 1 162 ? 10.391 -34.219 8.211 1 80.81 162 VAL A O 1
ATOM 1324 N N . THR A 1 163 ? 11.977 -34.031 9.797 1 91.81 163 THR A N 1
ATOM 1325 C CA . THR A 1 163 ? 12.398 -32.719 9.289 1 91.81 163 THR A CA 1
ATOM 1326 C C . THR A 1 163 ? 13.508 -32.875 8.258 1 91.81 163 THR A C 1
ATOM 1328 O O . THR A 1 163 ? 14.352 -33.75 8.367 1 91.81 163 THR A O 1
ATOM 1331 N N . TYR A 1 164 ? 13.508 -32.062 7.273 1 96.81 164 TYR A N 1
ATOM 1332 C CA . TYR A 1 164 ? 14.547 -32.031 6.246 1 96.81 164 TYR A CA 1
ATOM 1333 C C . TYR A 1 164 ? 15.805 -31.359 6.75 1 96.81 164 TYR A C 1
ATOM 1335 O O . TYR A 1 164 ? 15.75 -30.547 7.68 1 96.81 164 TYR A O 1
ATOM 1343 N N . ASP A 1 165 ? 16.922 -31.766 6.086 1 96.44 165 ASP A N 1
ATOM 1344 C CA . ASP A 1 165 ? 18.219 -31.156 6.375 1 96.44 165 ASP A CA 1
ATOM 1345 C C . ASP A 1 165 ? 18.75 -30.406 5.164 1 96.44 165 ASP A C 1
ATOM 1347 O O . ASP A 1 165 ? 18.609 -30.844 4.027 1 96.44 165 ASP A O 1
ATOM 1351 N N . TRP A 1 166 ? 19.344 -29.266 5.453 1 98.25 166 TRP A N 1
ATOM 1352 C CA . TRP A 1 166 ? 20.094 -28.531 4.434 1 98.25 166 TRP A CA 1
ATOM 1353 C C . TRP A 1 166 ? 21.391 -29.25 4.09 1 98.25 166 TRP A C 1
ATOM 1355 O O . TRP A 1 166 ? 22.203 -29.547 4.977 1 98.25 166 TRP A O 1
ATOM 1365 N N . VAL A 1 167 ? 21.578 -29.578 2.855 1 98.19 167 VAL A N 1
ATOM 1366 C CA . VAL A 1 167 ? 22.797 -30.219 2.355 1 98.19 167 VAL A CA 1
ATOM 1367 C C . VAL A 1 167 ? 23.469 -29.312 1.338 1 98.19 167 VAL A C 1
ATOM 1369 O O . VAL A 1 167 ? 22.891 -28.984 0.299 1 98.19 167 VAL A O 1
ATOM 1372 N N . HIS A 1 168 ? 24.688 -28.906 1.687 1 98.19 168 HIS A N 1
ATOM 1373 C CA . HIS A 1 168 ? 25.422 -28.047 0.765 1 98.19 168 HIS A CA 1
ATOM 1374 C C . HIS A 1 168 ? 25.609 -28.719 -0.589 1 98.19 168 HIS A C 1
ATOM 1376 O O . HIS A 1 168 ? 26.078 -29.859 -0.661 1 98.19 168 HIS A O 1
ATOM 1382 N N . TRP A 1 169 ? 25.203 -28.109 -1.639 1 97.88 169 TRP A N 1
ATOM 1383 C CA . TRP A 1 169 ? 25.281 -28.719 -2.967 1 97.88 169 TRP A CA 1
ATOM 1384 C C . TRP A 1 169 ? 26.25 -27.922 -3.859 1 97.88 169 TRP A C 1
ATOM 1386 O O . TRP A 1 169 ? 25.906 -26.844 -4.344 1 97.88 169 TRP A O 1
ATOM 1396 N N . ASP A 1 170 ? 27.359 -28.391 -4.059 1 96.38 170 ASP A N 1
ATOM 1397 C CA . ASP A 1 170 ? 28.438 -27.859 -4.875 1 96.38 170 ASP A CA 1
ATOM 1398 C C . ASP A 1 170 ? 29.234 -28.969 -5.551 1 96.38 170 ASP A C 1
ATOM 1400 O O . ASP A 1 170 ? 30.422 -29.156 -5.289 1 96.38 170 ASP A O 1
ATOM 1404 N N . PRO A 1 171 ? 28.578 -29.609 -6.492 1 95.62 171 PRO A N 1
ATOM 1405 C CA . PRO A 1 171 ? 29.219 -30.797 -7.086 1 95.62 171 PRO A CA 1
ATOM 1406 C C . PRO A 1 171 ? 30.5 -30.438 -7.859 1 95.62 171 PRO A C 1
ATOM 1408 O O . PRO A 1 171 ? 30.547 -29.422 -8.555 1 95.62 171 PRO A O 1
ATOM 1411 N N . PRO A 1 172 ? 31.484 -31.25 -7.77 1 91.69 172 PRO A N 1
ATOM 1412 C CA . PRO A 1 172 ? 32.719 -31 -8.492 1 91.69 172 PRO A CA 1
ATOM 1413 C C . PRO A 1 172 ? 32.562 -31.016 -10.008 1 91.69 172 PRO A C 1
ATOM 1415 O O . PRO A 1 172 ? 33.25 -30.312 -10.727 1 91.69 172 PRO A O 1
ATOM 1418 N N . GLN A 1 173 ? 31.625 -31.828 -10.453 1 92.44 173 GLN A N 1
ATOM 1419 C CA . GLN A 1 173 ? 31.312 -31.875 -11.875 1 92.44 173 GLN A CA 1
ATOM 1420 C C . GLN A 1 173 ? 29.844 -31.531 -12.125 1 92.44 173 GLN A C 1
ATOM 1422 O O . GLN A 1 173 ? 29.016 -32.406 -12.336 1 92.44 173 GLN A O 1
ATOM 1427 N N . PRO A 1 174 ? 29.562 -30.281 -12.164 1 93.19 174 PRO A N 1
ATOM 1428 C CA . PRO A 1 174 ? 28.172 -29.875 -12.43 1 93.19 174 PRO A CA 1
ATOM 1429 C C . PRO A 1 174 ? 27.719 -30.25 -13.844 1 93.19 174 PRO A C 1
ATOM 1431 O O . PRO A 1 174 ? 28.531 -30.266 -14.773 1 93.19 174 PRO A O 1
ATOM 1434 N N . TYR A 1 175 ? 26.438 -30.578 -13.93 1 96.12 175 TYR A N 1
ATOM 1435 C CA . TYR A 1 175 ? 25.891 -30.906 -15.234 1 96.12 175 TYR A CA 1
ATOM 1436 C C . TYR A 1 175 ? 25.828 -29.688 -16.141 1 96.12 175 TYR A C 1
ATOM 1438 O O . TYR A 1 175 ? 25.406 -28.609 -15.695 1 96.12 175 TYR A O 1
ATOM 1446 N N . LEU A 1 176 ? 26.281 -29.797 -17.344 1 94.31 176 LEU A N 1
ATOM 1447 C CA . LEU A 1 176 ? 26.203 -28.75 -18.359 1 94.31 176 LEU A CA 1
ATOM 1448 C C . LEU A 1 176 ? 25.172 -29.094 -19.422 1 94.31 176 LEU A C 1
ATOM 1450 O O . LEU A 1 176 ? 25.266 -30.141 -20.078 1 94.31 176 LEU A O 1
ATOM 1454 N N . HIS A 1 177 ? 24.25 -28.281 -19.609 1 95.75 177 HIS A N 1
ATOM 1455 C CA . HIS A 1 177 ? 23.203 -28.5 -20.594 1 95.75 177 HIS A CA 1
ATOM 1456 C C . HIS A 1 177 ? 23.766 -28.531 -22 1 95.75 177 HIS A C 1
ATOM 1458 O O . HIS A 1 177 ? 24.609 -27.688 -22.344 1 95.75 177 HIS A O 1
ATOM 1464 N N . ILE A 1 178 ? 23.344 -29.438 -22.766 1 96.25 178 ILE A N 1
ATOM 1465 C CA . ILE A 1 178 ? 23.906 -29.609 -24.109 1 96.25 178 ILE A CA 1
ATOM 1466 C C . ILE A 1 178 ? 22.891 -29.172 -25.156 1 96.25 178 ILE A C 1
ATOM 1468 O O . ILE A 1 178 ? 23.266 -28.688 -26.219 1 96.25 178 ILE A O 1
ATOM 1472 N N . HIS A 1 179 ? 21.656 -29.266 -24.922 1 97.5 179 HIS A N 1
ATOM 1473 C CA . HIS A 1 179 ? 20.609 -28.984 -25.906 1 97.5 179 HIS A CA 1
ATOM 1474 C C . HIS A 1 179 ? 20.016 -27.594 -25.688 1 97.5 179 HIS A C 1
ATOM 1476 O O . HIS A 1 179 ? 19.844 -27.172 -24.531 1 97.5 179 HIS A O 1
ATOM 1482 N N . PRO A 1 180 ? 19.75 -26.875 -26.797 1 96.44 180 PRO A N 1
ATOM 1483 C CA . PRO A 1 180 ? 19.109 -25.578 -26.641 1 96.44 180 PRO A CA 1
ATOM 1484 C C . PRO A 1 180 ? 17.656 -25.672 -26.188 1 96.44 180 PRO A C 1
ATOM 1486 O O . PRO A 1 180 ? 17.016 -26.719 -26.391 1 96.44 180 PRO A O 1
ATOM 1489 N N . ARG A 1 181 ? 17.141 -24.641 -25.609 1 96.31 181 ARG A N 1
ATOM 1490 C CA . ARG A 1 181 ? 15.719 -24.578 -25.281 1 96.31 181 ARG A CA 1
ATOM 1491 C C . ARG A 1 181 ? 14.867 -24.656 -26.547 1 96.31 181 ARG A C 1
ATOM 1493 O O . ARG A 1 181 ? 15.227 -24.062 -27.578 1 96.31 181 ARG A O 1
ATOM 1500 N N . PRO A 1 182 ? 13.758 -25.375 -26.453 1 97.31 182 PRO A N 1
ATOM 1501 C CA . PRO A 1 182 ? 12.828 -25.359 -27.594 1 97.31 182 PRO A CA 1
ATOM 1502 C C . PRO A 1 182 ? 12.148 -24 -27.766 1 97.31 182 PRO A C 1
ATOM 1504 O O . PRO A 1 182 ? 12.023 -23.234 -26.812 1 97.31 182 PRO A O 1
ATOM 1507 N N . LYS A 1 183 ? 11.773 -23.734 -29 1 96.44 183 LYS A N 1
ATOM 1508 C CA . LYS A 1 183 ? 10.953 -22.547 -29.25 1 96.44 183 LYS A CA 1
ATOM 1509 C C . LYS A 1 183 ? 9.555 -22.719 -28.656 1 96.44 183 LYS A C 1
ATOM 1511 O O . LYS A 1 183 ? 9.078 -23.844 -28.484 1 96.44 183 LYS A O 1
ATOM 1516 N N . LYS A 1 184 ? 9 -21.625 -28.406 1 96.56 184 LYS A N 1
ATOM 1517 C CA . LYS A 1 184 ? 7.617 -21.641 -27.938 1 96.56 184 LYS A CA 1
ATOM 1518 C C . LYS A 1 184 ? 6.691 -22.266 -28.969 1 96.56 184 LYS A C 1
ATOM 1520 O O . LYS A 1 184 ? 6.648 -21.828 -30.125 1 96.56 184 LYS A O 1
ATOM 1525 N N . PRO A 1 185 ? 5.922 -23.328 -28.594 1 97 185 PRO A N 1
ATOM 1526 C CA . PRO A 1 185 ? 5.023 -23.969 -29.547 1 97 185 PRO A CA 1
ATOM 1527 C C . PRO A 1 185 ? 3.83 -23.094 -29.922 1 97 185 PRO A C 1
ATOM 1529 O O . PRO A 1 185 ? 3.312 -22.359 -29.062 1 97 185 PRO A O 1
ATOM 1532 N N . ALA A 1 186 ? 3.412 -23.25 -31.109 1 94.81 186 ALA A N 1
ATOM 1533 C CA . ALA A 1 186 ? 2.203 -22.562 -31.547 1 94.81 186 ALA A CA 1
ATOM 1534 C C . ALA A 1 186 ? 0.96 -23.156 -30.906 1 94.81 186 ALA A C 1
ATOM 1536 O O . ALA A 1 186 ? 0.034 -22.438 -30.531 1 94.81 186 ALA A O 1
ATOM 1537 N N . SER A 1 187 ? 0.992 -24.5 -30.859 1 96.5 187 SER A N 1
ATOM 1538 C CA . SER A 1 187 ? -0.061 -25.281 -30.203 1 96.5 187 SER A CA 1
ATOM 1539 C C . SER A 1 187 ? 0.455 -25.969 -28.938 1 96.5 187 SER A C 1
ATOM 1541 O O . SER A 1 187 ? 1.098 -27.016 -29.031 1 96.5 187 SER A O 1
ATOM 1543 N N . LEU A 1 188 ? 0.006 -25.453 -27.859 1 98.31 188 LEU A N 1
ATOM 1544 C CA . LEU A 1 188 ? 0.511 -26.016 -26.609 1 98.31 188 LEU A CA 1
ATOM 1545 C C . LEU A 1 188 ? -0.274 -27.266 -26.219 1 98.31 188 LEU A C 1
ATOM 1547 O O . LEU A 1 188 ? -1.486 -27.188 -26 1 98.31 188 LEU A O 1
ATOM 1551 N N . ARG A 1 189 ? 0.301 -28.422 -26.219 1 98.81 189 ARG A N 1
ATOM 1552 C CA . ARG A 1 189 ? -0.222 -29.688 -25.75 1 98.81 189 ARG A CA 1
ATOM 1553 C C . ARG A 1 189 ? 0.569 -30.203 -24.547 1 98.81 189 ARG A C 1
ATOM 1555 O O . ARG A 1 189 ? 1.683 -30.703 -24.703 1 98.81 189 ARG A O 1
ATOM 1562 N N . ILE A 1 190 ? -0.047 -30.109 -23.422 1 98.88 190 ILE A N 1
ATOM 1563 C CA . ILE A 1 190 ? 0.669 -30.234 -22.156 1 98.88 190 ILE A CA 1
ATOM 1564 C C . ILE A 1 190 ? 0.425 -31.625 -21.562 1 98.88 190 ILE A C 1
ATOM 1566 O O . ILE A 1 190 ? -0.721 -32.062 -21.453 1 98.88 190 ILE A O 1
ATOM 1570 N N . TYR A 1 191 ? 1.486 -32.312 -21.266 1 98.88 191 TYR A N 1
ATOM 1571 C CA . TYR A 1 191 ? 1.447 -33.5 -20.438 1 98.88 191 TYR A CA 1
ATOM 1572 C C . TYR A 1 191 ? 1.787 -33.188 -19 1 98.88 191 TYR A C 1
ATOM 1574 O O . TYR A 1 191 ? 2.961 -33.062 -18.641 1 98.88 191 TYR A O 1
ATOM 1582 N N . GLU A 1 192 ? 0.773 -33.031 -18.156 1 98.75 192 GLU A N 1
ATOM 1583 C CA . GLU A 1 192 ? 0.961 -32.781 -16.734 1 98.75 192 GLU A CA 1
ATOM 1584 C C . GLU A 1 192 ? 1.512 -34 -16.031 1 98.75 192 GLU A C 1
ATOM 1586 O O . GLU A 1 192 ? 0.972 -35.094 -16.172 1 98.75 192 GLU A O 1
ATOM 1591 N N . SER A 1 193 ? 2.602 -33.75 -15.273 1 98.56 193 SER A N 1
ATOM 1592 C CA . SER A 1 193 ? 3.318 -34.938 -14.781 1 98.56 193 SER A CA 1
ATOM 1593 C C . SER A 1 193 ? 3.793 -34.719 -13.344 1 98.56 193 SER A C 1
ATOM 1595 O O . SER A 1 193 ? 4.039 -33.594 -12.922 1 98.56 193 SER A O 1
ATOM 1597 N N . HIS A 1 194 ? 3.855 -35.812 -12.656 1 98.31 194 HIS A N 1
ATOM 1598 C CA . HIS A 1 194 ? 4.488 -35.969 -11.352 1 98.31 194 HIS A CA 1
ATOM 1599 C C . HIS A 1 194 ? 5.547 -37.062 -11.383 1 98.31 194 HIS A C 1
ATOM 1601 O O . HIS A 1 194 ? 5.227 -38.219 -11.586 1 98.31 194 HIS A O 1
ATOM 1607 N N . VAL A 1 195 ? 6.762 -36.719 -11.094 1 98.69 195 VAL A N 1
ATOM 1608 C CA . VAL A 1 195 ? 7.883 -37.625 -11.25 1 98.69 195 VAL A CA 1
ATOM 1609 C C . VAL A 1 195 ? 7.711 -38.844 -10.32 1 98.69 195 VAL A C 1
ATOM 1611 O O . VAL A 1 195 ? 7.941 -39.969 -10.727 1 98.69 195 VAL A O 1
ATOM 1614 N N . GLY A 1 196 ? 7.301 -38.625 -9.148 1 98.25 196 GLY A N 1
ATOM 1615 C CA . GLY A 1 196 ? 7.262 -39.656 -8.109 1 98.25 196 GLY A CA 1
ATOM 1616 C C . GLY A 1 196 ? 6.293 -40.781 -8.406 1 98.25 196 GLY A C 1
ATOM 1617 O O . GLY A 1 196 ? 6.488 -41.906 -7.949 1 98.25 196 GLY A O 1
ATOM 1618 N N . ILE A 1 197 ? 5.297 -40.594 -9.227 1 97.75 197 ILE A N 1
ATOM 1619 C CA . ILE A 1 197 ? 4.293 -41.625 -9.461 1 97.75 197 ILE A CA 1
ATOM 1620 C C . ILE A 1 197 ? 4.473 -42.188 -10.867 1 97.75 197 ILE A C 1
ATOM 1622 O O . ILE A 1 197 ? 3.652 -43 -11.328 1 97.75 197 ILE A O 1
ATOM 1626 N N . ALA A 1 198 ? 5.551 -41.844 -11.562 1 97.94 198 ALA A N 1
ATOM 1627 C CA . ALA A 1 198 ? 5.762 -42.188 -12.961 1 97.94 198 ALA A CA 1
ATOM 1628 C C . ALA A 1 198 ? 6.336 -43.594 -13.109 1 97.94 198 ALA A C 1
ATOM 1630 O O . ALA A 1 198 ? 7.316 -43.781 -13.828 1 97.94 198 ALA A O 1
ATOM 1631 N N . SER A 1 199 ? 5.762 -44.5 -12.359 1 97.06 199 SER A N 1
ATOM 1632 C CA . SER A 1 199 ? 6.137 -45.906 -12.398 1 97.06 199 SER A CA 1
ATOM 1633 C C . SER A 1 199 ? 4.961 -46.812 -12.016 1 97.06 199 SER A C 1
ATOM 1635 O O . SER A 1 199 ? 4.133 -46.438 -11.18 1 97.06 199 SER A O 1
ATOM 1637 N N . PRO A 1 200 ? 4.879 -47.969 -12.672 1 96.44 200 PRO A N 1
ATOM 1638 C CA . PRO A 1 200 ? 3.828 -48.906 -12.234 1 96.44 200 PRO A CA 1
ATOM 1639 C C . PRO A 1 200 ? 4.125 -49.531 -10.875 1 96.44 200 PRO A C 1
ATOM 1641 O O . PRO A 1 200 ? 3.227 -50.094 -10.234 1 96.44 200 PRO A O 1
ATOM 1644 N N . ASP A 1 201 ? 5.383 -49.438 -10.453 1 96.94 201 ASP A N 1
ATOM 1645 C CA . ASP A 1 201 ? 5.777 -49.969 -9.156 1 96.94 201 ASP A CA 1
ATOM 1646 C C . ASP A 1 201 ? 5.355 -49.062 -8.016 1 96.94 201 ASP A C 1
ATOM 1648 O O . ASP A 1 201 ? 5.418 -47.812 -8.148 1 96.94 201 ASP A O 1
ATOM 1652 N N . PRO A 1 202 ? 4.84 -49.625 -6.949 1 96.06 202 PRO A N 1
ATOM 1653 C CA . PRO A 1 202 ? 4.445 -48.812 -5.797 1 96.06 202 PRO A CA 1
ATOM 1654 C C . PRO A 1 202 ? 5.641 -48.219 -5.047 1 96.06 202 PRO A C 1
ATOM 1656 O O . PRO A 1 202 ? 5.879 -48.562 -3.891 1 96.06 202 PRO A O 1
ATOM 1659 N N . LYS A 1 203 ? 6.332 -47.344 -5.656 1 96.88 203 LYS A N 1
ATOM 1660 C CA . LYS A 1 203 ? 7.508 -46.656 -5.141 1 96.88 203 LYS A CA 1
ATOM 1661 C C . LYS A 1 203 ? 7.582 -45.219 -5.664 1 96.88 203 LYS A C 1
ATOM 1663 O O . LYS A 1 203 ? 6.719 -44.781 -6.434 1 96.88 203 LYS A O 1
ATOM 1668 N N . ILE A 1 204 ? 8.516 -44.5 -5.152 1 97.31 204 ILE A N 1
ATOM 1669 C CA . ILE A 1 204 ? 8.773 -43.188 -5.691 1 97.31 204 ILE A CA 1
ATOM 1670 C C . ILE A 1 204 ? 9.703 -43.281 -6.898 1 97.31 204 ILE A C 1
ATOM 1672 O O . ILE A 1 204 ? 10.859 -43.688 -6.762 1 97.31 204 ILE A O 1
ATOM 1676 N N . ALA A 1 205 ? 9.227 -42.969 -8.031 1 98.44 205 ALA A N 1
ATOM 1677 C CA . ALA A 1 205 ? 10.039 -42.969 -9.242 1 98.44 205 ALA A CA 1
ATOM 1678 C C . ALA A 1 205 ? 11.078 -41.875 -9.219 1 98.44 205 ALA A C 1
ATOM 1680 O O . ALA A 1 205 ? 10.875 -40.844 -8.57 1 98.44 205 ALA A O 1
ATOM 1681 N N . SER A 1 206 ? 12.141 -42.062 -9.914 1 98.69 206 SER A N 1
ATOM 1682 C CA . SER A 1 206 ? 13.25 -41.094 -9.922 1 98.69 206 SER A CA 1
ATOM 1683 C C . SER A 1 206 ? 13.242 -40.25 -11.18 1 98.69 206 SER A C 1
ATOM 1685 O O . SER A 1 206 ? 12.531 -40.562 -12.141 1 98.69 206 SER A O 1
ATOM 1687 N N . TYR A 1 207 ? 14.078 -39.156 -11.156 1 98.81 207 TYR A N 1
ATOM 1688 C CA . TYR A 1 207 ? 14.297 -38.344 -12.352 1 98.81 207 TYR A CA 1
ATOM 1689 C C . TYR A 1 207 ? 14.812 -39.219 -13.508 1 98.81 207 TYR A C 1
ATOM 1691 O O . TYR A 1 207 ? 14.391 -39.031 -14.648 1 98.81 207 TYR A O 1
ATOM 1699 N N . THR A 1 208 ? 15.664 -40.125 -13.156 1 98.75 208 THR A N 1
ATOM 1700 C CA . THR A 1 208 ? 16.25 -41 -14.156 1 98.75 208 THR A CA 1
ATOM 1701 C C . THR A 1 208 ? 15.203 -41.906 -14.773 1 98.75 208 THR A C 1
ATOM 1703 O O . THR A 1 208 ? 15.172 -42.094 -15.992 1 98.75 208 THR A O 1
ATOM 1706 N N . GLU A 1 209 ? 14.375 -42.469 -13.938 1 98.62 209 GLU A N 1
ATOM 1707 C CA . GLU A 1 209 ? 13.32 -43.344 -14.445 1 98.62 209 GLU A CA 1
ATOM 1708 C C . GLU A 1 209 ? 12.344 -42.562 -15.328 1 98.62 209 GLU A C 1
ATOM 1710 O O . GLU A 1 209 ? 11.898 -43.062 -16.359 1 98.62 209 GLU A O 1
ATOM 1715 N N . PHE A 1 210 ? 12 -41.375 -14.938 1 98.81 210 PHE A N 1
ATOM 1716 C CA . PHE A 1 210 ? 11.125 -40.531 -15.758 1 98.81 210 PHE A CA 1
ATOM 1717 C C . PHE A 1 210 ? 11.75 -40.281 -17.109 1 98.81 210 PHE A C 1
ATOM 1719 O O . PHE A 1 210 ? 11.086 -40.375 -18.141 1 98.81 210 PHE A O 1
ATOM 1726 N N . ARG A 1 211 ? 13.039 -39.906 -17.109 1 98.75 211 ARG A N 1
ATOM 1727 C CA . ARG A 1 211 ? 13.789 -39.594 -18.328 1 98.75 211 ARG A CA 1
ATOM 1728 C C . ARG A 1 211 ? 13.789 -40.781 -19.281 1 98.75 211 ARG A C 1
ATOM 1730 O O . ARG A 1 211 ? 13.523 -40.625 -20.484 1 98.75 211 ARG A O 1
ATOM 1737 N N . LEU A 1 212 ? 13.969 -41.938 -18.766 1 98.62 212 LEU A N 1
ATOM 1738 C CA . LEU A 1 212 ? 14.188 -43.125 -19.594 1 98.62 212 LEU A CA 1
ATOM 1739 C C . LEU A 1 212 ? 12.867 -43.75 -20.016 1 98.62 212 LEU A C 1
ATOM 1741 O O . LEU A 1 212 ? 12.742 -44.25 -21.141 1 98.62 212 LEU A O 1
ATOM 1745 N N . ASN A 1 213 ? 11.875 -43.688 -19.125 1 98.12 213 ASN A N 1
ATOM 1746 C CA . ASN A 1 213 ? 10.68 -44.5 -19.359 1 98.12 213 ASN A CA 1
ATOM 1747 C C . ASN A 1 213 ? 9.492 -43.625 -19.781 1 98.12 213 ASN A C 1
ATOM 1749 O O . ASN A 1 213 ? 8.602 -44.094 -20.484 1 98.12 213 ASN A O 1
ATOM 1753 N N . ILE A 1 214 ? 9.422 -42.406 -19.344 1 98.5 214 ILE A N 1
ATOM 1754 C CA . ILE A 1 214 ? 8.203 -41.625 -19.531 1 98.5 214 ILE A CA 1
ATOM 1755 C C . ILE A 1 214 ? 8.398 -40.625 -20.672 1 98.5 214 ILE A C 1
ATOM 1757 O O . ILE A 1 214 ? 7.488 -40.406 -21.484 1 98.5 214 ILE A O 1
ATOM 1761 N N . LEU A 1 215 ? 9.586 -39.969 -20.766 1 98.81 215 LEU A N 1
ATOM 1762 C CA . LEU A 1 215 ? 9.82 -38.969 -21.812 1 98.81 215 LEU A CA 1
ATOM 1763 C C . LEU A 1 215 ? 9.578 -39.562 -23.188 1 98.81 215 LEU A C 1
ATOM 1765 O O . LEU A 1 215 ? 8.922 -38.938 -24.031 1 98.81 215 LEU A O 1
ATOM 1769 N N . PRO A 1 216 ? 10.047 -40.781 -23.484 1 98.5 216 PRO A N 1
ATOM 1770 C CA . PRO A 1 216 ? 9.758 -41.344 -24.812 1 98.5 216 PRO A CA 1
ATOM 1771 C C . PRO A 1 216 ? 8.258 -41.531 -25.047 1 98.5 216 PRO A C 1
ATOM 1773 O O . PRO A 1 216 ? 7.789 -41.375 -26.172 1 98.5 216 PRO A O 1
ATOM 1776 N N . ARG A 1 217 ? 7.512 -41.906 -24.016 1 98.12 217 ARG A N 1
ATOM 1777 C CA . ARG A 1 217 ? 6.066 -42.094 -24.141 1 98.12 217 ARG A CA 1
ATOM 1778 C C . ARG A 1 217 ? 5.395 -40.75 -24.484 1 98.12 217 ARG A C 1
ATOM 1780 O O . ARG A 1 217 ? 4.488 -40.688 -25.312 1 98.12 217 ARG A O 1
ATOM 1787 N N . ILE A 1 218 ? 5.848 -39.719 -23.797 1 98.75 218 ILE A N 1
ATOM 1788 C CA . ILE A 1 218 ? 5.289 -38.375 -24.016 1 98.75 218 ILE A CA 1
ATOM 1789 C C . ILE A 1 218 ? 5.531 -37.938 -25.453 1 98.75 218 ILE A C 1
ATOM 1791 O O . ILE A 1 218 ? 4.633 -37.406 -26.109 1 98.75 218 ILE A O 1
ATOM 1795 N N . LYS A 1 219 ? 6.75 -38.156 -25.891 1 98.56 219 LYS A N 1
ATOM 1796 C CA . LYS A 1 219 ? 7.09 -37.844 -27.281 1 98.56 219 LYS A CA 1
ATOM 1797 C C . LYS A 1 219 ? 6.227 -38.656 -28.25 1 98.56 219 LYS A C 1
ATOM 1799 O O . LYS A 1 219 ? 5.703 -38.094 -29.219 1 98.56 219 LYS A O 1
ATOM 1804 N N . ASP A 1 220 ? 6.082 -39.875 -27.953 1 97.88 220 ASP A N 1
ATOM 1805 C CA . ASP A 1 220 ? 5.289 -40.781 -28.812 1 97.88 220 ASP A CA 1
ATOM 1806 C C . ASP A 1 220 ? 3.834 -40.312 -28.875 1 97.88 220 ASP A C 1
ATOM 1808 O O . ASP A 1 220 ? 3.203 -40.375 -29.922 1 97.88 220 ASP A O 1
ATOM 1812 N N . LEU A 1 221 ? 3.307 -39.875 -27.797 1 98.44 221 LEU A N 1
ATOM 1813 C CA . LEU A 1 221 ? 1.912 -39.469 -27.688 1 98.44 221 LEU A CA 1
ATOM 1814 C C . LEU A 1 221 ? 1.673 -38.125 -28.391 1 98.44 221 LEU A C 1
ATOM 1816 O O . LEU A 1 221 ? 0.526 -37.75 -28.641 1 98.44 221 LEU A O 1
ATOM 1820 N N . GLY A 1 222 ? 2.729 -37.406 -28.703 1 98.44 222 GLY A N 1
ATOM 1821 C CA . GLY A 1 222 ? 2.598 -36.219 -29.5 1 98.44 222 GLY A CA 1
ATOM 1822 C C . GLY A 1 222 ? 2.465 -34.938 -28.656 1 98.44 222 GLY A C 1
ATOM 1823 O O . GLY A 1 222 ? 2.141 -33.875 -29.172 1 98.44 222 GLY A O 1
ATOM 1824 N N . TYR A 1 223 ? 2.713 -35.062 -27.406 1 98.75 223 TYR A N 1
ATOM 1825 C CA . TYR A 1 223 ? 2.77 -33.844 -26.562 1 98.75 223 TYR A CA 1
ATOM 1826 C C . TYR A 1 223 ? 4.059 -33.094 -26.812 1 98.75 223 TYR A C 1
ATOM 1828 O O . TYR A 1 223 ? 5.074 -33.656 -27.203 1 98.75 223 TYR A O 1
ATOM 1836 N N . ASN A 1 224 ? 4.012 -31.766 -26.672 1 98.75 224 ASN A N 1
ATOM 1837 C CA . ASN A 1 224 ? 5.191 -30.938 -26.922 1 98.75 224 ASN A CA 1
ATOM 1838 C C . ASN A 1 224 ? 5.531 -30.078 -25.703 1 98.75 224 ASN A C 1
ATOM 1840 O O . ASN A 1 224 ? 6.359 -29.172 -25.781 1 98.75 224 ASN A O 1
ATOM 1844 N N . CYS A 1 225 ? 4.891 -30.328 -24.625 1 98.81 225 CYS A N 1
ATOM 1845 C CA . CYS A 1 225 ? 5.121 -29.641 -23.359 1 98.81 225 CYS A CA 1
ATOM 1846 C C . CYS A 1 225 ? 4.867 -30.547 -22.172 1 98.81 225 CYS A C 1
ATOM 1848 O O . CYS A 1 225 ? 3.945 -31.375 -22.203 1 98.81 225 CYS A O 1
ATOM 1850 N N . ILE A 1 226 ? 5.703 -30.422 -21.203 1 98.88 226 ILE A N 1
ATOM 1851 C CA . ILE A 1 226 ? 5.5 -31.094 -19.922 1 98.88 226 ILE A CA 1
ATOM 1852 C C . ILE A 1 226 ? 5.301 -30.047 -18.812 1 98.88 226 ILE A C 1
ATOM 1854 O O . ILE A 1 226 ? 6.023 -29.047 -18.766 1 98.88 226 ILE A O 1
ATOM 1858 N N . GLN A 1 227 ? 4.289 -30.156 -18.062 1 98.75 227 GLN A N 1
ATOM 1859 C CA . GLN A 1 227 ? 4.133 -29.422 -16.828 1 98.75 227 GLN A CA 1
ATOM 1860 C C . GLN A 1 227 ? 4.488 -30.281 -15.617 1 98.75 227 GLN A C 1
ATOM 1862 O O . GLN A 1 227 ? 3.746 -31.203 -15.266 1 98.75 227 GLN A O 1
ATOM 1867 N N . LEU A 1 228 ? 5.578 -29.953 -14.961 1 98.69 228 LEU A N 1
ATOM 1868 C CA . LEU A 1 228 ? 6.082 -30.781 -13.867 1 98.69 228 LEU A CA 1
ATOM 1869 C C . LEU A 1 228 ? 5.586 -30.25 -12.523 1 98.69 228 LEU A C 1
ATOM 1871 O O . LEU A 1 228 ? 5.871 -29.109 -12.148 1 98.69 228 LEU A O 1
ATOM 1875 N N . MET A 1 229 ? 4.922 -31.078 -11.852 1 98.06 229 MET A N 1
ATOM 1876 C CA . MET A 1 229 ? 4.48 -30.781 -10.492 1 98.06 229 MET A CA 1
ATOM 1877 C C . MET A 1 229 ? 5.488 -31.297 -9.469 1 98.06 229 MET A C 1
ATOM 1879 O O . MET A 1 229 ? 6.277 -32.188 -9.758 1 98.06 229 MET A O 1
ATOM 1883 N N . ALA A 1 230 ? 5.531 -30.719 -8.352 1 98.31 230 ALA A N 1
ATOM 1884 C CA . ALA A 1 230 ? 6.168 -31.234 -7.141 1 98.31 230 ALA A CA 1
ATOM 1885 C C . ALA A 1 230 ? 7.68 -31.312 -7.309 1 98.31 230 ALA A C 1
ATOM 1887 O O . ALA A 1 230 ? 8.32 -32.25 -6.809 1 98.31 230 ALA A O 1
ATOM 1888 N N . ILE A 1 231 ? 8.258 -30.359 -8.047 1 98.75 231 ILE A N 1
ATOM 1889 C CA . ILE A 1 231 ? 9.711 -30.312 -8.203 1 98.75 231 ILE A CA 1
ATOM 1890 C C . ILE A 1 231 ? 10.32 -29.5 -7.062 1 98.75 231 ILE A C 1
ATOM 1892 O O . ILE A 1 231 ? 11.375 -29.859 -6.535 1 98.75 231 ILE A O 1
ATOM 1896 N N . MET A 1 232 ? 9.68 -28.344 -6.695 1 98.69 232 MET A N 1
ATOM 1897 C CA . MET A 1 232 ? 10.133 -27.594 -5.531 1 98.69 232 MET A CA 1
ATOM 1898 C C . MET A 1 232 ? 9.977 -28.406 -4.254 1 98.69 232 MET A C 1
ATOM 1900 O O . MET A 1 232 ? 8.898 -28.938 -3.982 1 98.69 232 MET A O 1
ATOM 1904 N N . GLU A 1 233 ? 10.992 -28.5 -3.496 1 98.38 233 GLU A N 1
ATOM 1905 C CA . GLU A 1 233 ? 10.961 -29.406 -2.361 1 98.38 233 GLU A CA 1
ATOM 1906 C C . GLU A 1 233 ? 9.859 -29.047 -1.379 1 98.38 233 GLU A C 1
ATOM 1908 O O . GLU A 1 233 ? 9.617 -27.859 -1.121 1 98.38 233 GLU A O 1
ATOM 1913 N N . HIS A 1 234 ? 9.242 -30.062 -0.923 1 97.69 234 HIS A N 1
ATOM 1914 C CA . HIS A 1 234 ? 8.109 -30 -0.001 1 97.69 234 HIS A CA 1
ATOM 1915 C C . HIS A 1 234 ? 8.125 -31.172 0.969 1 97.69 234 HIS A C 1
ATOM 1917 O O . HIS A 1 234 ? 8.289 -32.312 0.554 1 97.69 234 HIS A O 1
ATOM 1923 N N . ALA A 1 235 ? 7.98 -30.906 2.174 1 95.38 235 ALA A N 1
ATOM 1924 C CA . ALA A 1 235 ? 8.148 -31.922 3.201 1 95.38 235 ALA A CA 1
ATOM 1925 C C . ALA A 1 235 ? 7.008 -32.938 3.158 1 95.38 235 ALA A C 1
ATOM 1927 O O . ALA A 1 235 ? 7.238 -34.156 3.258 1 95.38 235 ALA A O 1
ATOM 1928 N N . TYR A 1 236 ? 5.82 -32.469 2.99 1 95 236 TYR A N 1
ATOM 1929 C CA . TYR A 1 236 ? 4.652 -33.344 3.012 1 95 236 TYR A CA 1
ATOM 1930 C C . TYR A 1 236 ? 4.359 -33.906 1.621 1 95 236 TYR A C 1
ATOM 1932 O O . TYR A 1 236 ? 3.754 -33.219 0.79 1 95 236 TYR A O 1
ATOM 1940 N N . TYR A 1 237 ? 4.691 -35.156 1.37 1 94.5 237 TYR A N 1
ATOM 1941 C CA . TYR A 1 237 ? 4.582 -35.75 0.052 1 94.5 237 TYR A CA 1
ATOM 1942 C C . TYR A 1 237 ? 3.139 -35.75 -0.434 1 94.5 237 TYR A C 1
ATOM 1944 O O . TYR A 1 237 ? 2.879 -35.562 -1.626 1 94.5 237 TYR A O 1
ATOM 1952 N N . ALA A 1 238 ? 2.203 -35.844 0.471 1 94.12 238 ALA A N 1
ATOM 1953 C CA . ALA A 1 238 ? 0.794 -35.969 0.106 1 94.12 238 ALA A CA 1
ATOM 1954 C C . ALA A 1 238 ? 0.197 -34.625 -0.255 1 94.12 238 ALA A C 1
ATOM 1956 O O . ALA A 1 238 ? -0.971 -34.531 -0.64 1 94.12 238 ALA A O 1
ATOM 1957 N N . SER A 1 239 ? 1.073 -33.594 -0.219 1 94.56 239 SER A N 1
ATOM 1958 C CA . SER A 1 239 ? 0.593 -32.312 -0.673 1 94.56 239 SER A CA 1
ATOM 1959 C C . SER A 1 239 ? 0.673 -32.188 -2.191 1 94.56 239 SER A C 1
ATOM 1961 O O . SER A 1 239 ? 0.244 -31.188 -2.764 1 94.56 239 SER A O 1
ATOM 1963 N N . PHE A 1 240 ? 1.262 -33.188 -2.846 1 93.69 240 PHE A N 1
ATOM 1964 C CA . PHE A 1 240 ? 1.379 -33.219 -4.301 1 93.69 240 PHE A CA 1
ATOM 1965 C C . PHE A 1 240 ? 2.266 -32.094 -4.809 1 93.69 240 PHE A C 1
ATOM 1967 O O . PHE A 1 240 ? 2.166 -31.703 -5.969 1 93.69 240 PHE A O 1
ATOM 1974 N N . GLY A 1 241 ? 3.039 -31.5 -3.906 1 96.19 241 GLY A N 1
ATOM 1975 C CA . GLY A 1 241 ? 4.02 -30.5 -4.305 1 96.19 241 GLY A CA 1
ATOM 1976 C C . GLY A 1 241 ? 3.59 -29.078 -3.973 1 96.19 241 GLY A C 1
ATOM 1977 O O . GLY A 1 241 ? 4.324 -28.125 -4.234 1 96.19 241 GLY A O 1
ATOM 1978 N N . TYR A 1 242 ? 2.494 -28.906 -3.234 1 97.06 242 TYR A N 1
ATOM 1979 C CA . TYR A 1 242 ? 1.948 -27.562 -3.123 1 97.06 242 TYR A CA 1
ATOM 1980 C C . TYR A 1 242 ? 2.268 -26.953 -1.761 1 97.06 242 TYR A C 1
ATOM 1982 O O . TYR A 1 242 ? 2.135 -25.75 -1.566 1 97.06 242 TYR A O 1
ATOM 1990 N N . GLN A 1 243 ? 2.721 -27.719 -0.804 1 97.5 243 GLN A N 1
ATOM 1991 C CA . GLN A 1 243 ? 3.211 -27.188 0.459 1 97.5 243 GLN A CA 1
ATOM 1992 C C . GLN A 1 243 ? 4.734 -27.062 0.454 1 97.5 243 GLN A C 1
ATOM 1994 O O . GLN A 1 243 ? 5.414 -27.734 1.229 1 97.5 243 GLN A O 1
ATOM 1999 N N . VAL A 1 244 ? 5.195 -26.156 -0.296 1 98.69 244 VAL A N 1
ATOM 2000 C CA . VAL A 1 244 ? 6.629 -26.016 -0.547 1 98.69 244 VAL A CA 1
ATOM 2001 C C . VAL A 1 244 ? 7.328 -25.516 0.714 1 98.69 244 VAL A C 1
ATOM 2003 O O . VAL A 1 244 ? 6.828 -24.625 1.398 1 98.69 244 VAL A O 1
ATOM 2006 N N . THR A 1 245 ? 8.477 -26.125 1.023 1 98.44 245 THR A N 1
ATOM 2007 C CA . THR A 1 245 ? 9.273 -25.734 2.182 1 98.44 245 THR A CA 1
ATOM 2008 C C . THR A 1 245 ? 10.578 -25.078 1.744 1 98.44 245 THR A C 1
ATOM 2010 O O . THR A 1 245 ? 11.102 -24.203 2.441 1 98.44 245 THR A O 1
ATOM 2013 N N . SER A 1 246 ? 11.164 -25.594 0.618 1 98.75 246 SER A N 1
ATOM 2014 C CA . SER A 1 246 ? 12.43 -25.078 0.109 1 98.75 246 SER A CA 1
ATOM 2015 C C . SER A 1 246 ? 12.312 -24.656 -1.351 1 98.75 246 SER A C 1
ATOM 2017 O O . SER A 1 246 ? 12.336 -25.5 -2.252 1 98.75 246 SER A O 1
ATOM 2019 N N . PHE A 1 247 ? 12.352 -23.406 -1.573 1 98.81 247 PHE A N 1
ATOM 2020 C CA . PHE A 1 247 ? 11.93 -22.828 -2.84 1 98.81 247 PHE A CA 1
ATOM 2021 C C . PHE A 1 247 ? 13.039 -22.922 -3.879 1 98.81 247 PHE A C 1
ATOM 2023 O O . PHE A 1 247 ? 12.773 -22.891 -5.082 1 98.81 247 PHE A O 1
ATOM 2030 N N . PHE A 1 248 ? 14.297 -23.062 -3.482 1 98.81 248 PHE A N 1
ATOM 2031 C CA . PHE A 1 248 ? 15.406 -23.125 -4.422 1 98.81 248 PHE A CA 1
ATOM 2032 C C . PHE A 1 248 ? 15.938 -24.547 -4.547 1 98.81 248 PHE A C 1
ATOM 2034 O O . PHE A 1 248 ? 16.922 -24.781 -5.258 1 98.81 248 PHE A O 1
ATOM 2041 N N . ALA A 1 249 ? 15.312 -25.484 -3.848 1 98.88 249 ALA A N 1
ATOM 2042 C CA . ALA A 1 249 ? 15.797 -26.859 -3.824 1 98.88 249 ALA A CA 1
ATOM 2043 C C . ALA A 1 249 ? 14.898 -27.766 -4.656 1 98.88 249 ALA A C 1
ATOM 2045 O O . ALA A 1 249 ? 13.68 -27.797 -4.457 1 98.88 249 ALA A O 1
ATOM 2046 N N . ALA A 1 250 ? 15.516 -28.516 -5.582 1 98.69 250 ALA A N 1
ATOM 2047 C CA . ALA A 1 250 ? 14.789 -29.578 -6.258 1 98.69 250 ALA A CA 1
ATOM 2048 C C . ALA A 1 250 ? 14.508 -30.734 -5.305 1 98.69 250 ALA A C 1
ATOM 2050 O O . ALA A 1 250 ? 15.344 -31.078 -4.465 1 98.69 250 ALA A O 1
ATOM 2051 N N . SER A 1 251 ? 13.383 -31.328 -5.449 1 98.5 251 SER A N 1
ATOM 2052 C CA . SER A 1 251 ? 13 -32.406 -4.543 1 98.5 251 SER A CA 1
ATOM 2053 C C . SER A 1 251 ? 14.016 -33.562 -4.582 1 98.5 251 SER A C 1
ATOM 2055 O O . SER A 1 251 ? 14.266 -34.125 -5.645 1 98.5 251 SER A O 1
ATOM 2057 N N . SER A 1 252 ? 14.523 -33.875 -3.471 1 98.12 252 SER A N 1
ATOM 2058 C CA . SER A 1 252 ? 15.539 -34.906 -3.354 1 98.12 252 SER A CA 1
ATOM 2059 C C . SER A 1 252 ? 14.898 -36.312 -3.367 1 98.12 252 SER A C 1
ATOM 2061 O O . SER A 1 252 ? 15.594 -37.312 -3.566 1 98.12 252 SER A O 1
ATOM 2063 N N . ARG A 1 253 ? 13.586 -36.312 -3.24 1 96.12 253 ARG A N 1
ATOM 2064 C CA . ARG A 1 253 ? 12.852 -37.562 -3.287 1 96.12 253 ARG A CA 1
ATOM 2065 C C . ARG A 1 253 ? 13.047 -38.281 -4.629 1 96.12 253 ARG A C 1
ATOM 2067 O O . ARG A 1 253 ? 13.055 -39.5 -4.703 1 96.12 253 ARG A O 1
ATOM 2074 N N . TYR A 1 254 ? 13.281 -37.5 -5.668 1 98.38 254 TYR A N 1
ATOM 2075 C CA . TYR A 1 254 ? 13.305 -38.062 -7.02 1 98.38 254 TYR A CA 1
ATOM 2076 C C . TYR A 1 254 ? 14.742 -38.25 -7.504 1 98.38 254 TYR A C 1
ATOM 2078 O O . TYR A 1 254 ? 14.977 -38.844 -8.547 1 98.38 254 TYR A O 1
ATOM 2086 N N . GLY A 1 255 ? 15.68 -37.594 -6.836 1 98.12 255 GLY A N 1
ATOM 2087 C CA . GLY A 1 255 ? 17.078 -37.688 -7.242 1 98.12 255 GLY A CA 1
ATOM 2088 C C . GLY A 1 255 ? 17.828 -36.375 -7.02 1 98.12 255 GLY A C 1
ATOM 2089 O O . GLY A 1 255 ? 17.406 -35.531 -6.23 1 98.12 255 GLY A O 1
ATOM 2090 N N . THR A 1 256 ? 18.969 -36.25 -7.633 1 98.06 256 THR A N 1
ATOM 2091 C CA . THR A 1 256 ? 19.859 -35.094 -7.453 1 98.06 256 THR A CA 1
ATOM 2092 C C . THR A 1 256 ? 19.5 -33.969 -8.414 1 98.06 256 THR A C 1
ATOM 2094 O O . THR A 1 256 ? 18.781 -34.188 -9.398 1 98.06 256 THR A O 1
ATOM 2097 N N . PRO A 1 257 ? 19.984 -32.781 -8.102 1 98.5 257 PRO A N 1
ATOM 2098 C CA . PRO A 1 257 ? 19.812 -31.656 -9.031 1 98.5 257 PRO A CA 1
ATOM 2099 C C . PRO A 1 257 ? 20.344 -31.953 -10.43 1 98.5 257 PRO A C 1
ATOM 2101 O O . PRO A 1 257 ? 19.703 -31.609 -11.43 1 98.5 257 PRO A O 1
ATOM 2104 N N . GLU A 1 258 ? 21.484 -32.656 -10.5 1 98.31 258 GLU A N 1
ATOM 2105 C CA . GLU A 1 258 ? 22.078 -32.969 -11.797 1 98.31 258 GLU A CA 1
ATOM 2106 C C . GLU A 1 258 ? 21.172 -33.938 -12.586 1 98.31 258 GLU A C 1
ATOM 2108 O O . GLU A 1 258 ? 21.125 -33.844 -13.82 1 98.31 258 GLU A O 1
ATOM 2113 N N . GLU A 1 259 ? 20.516 -34.844 -11.891 1 98.5 259 GLU A N 1
ATOM 2114 C CA . GLU A 1 259 ? 19.609 -35.781 -12.562 1 98.5 259 GLU A CA 1
ATOM 2115 C C . GLU A 1 259 ? 18.391 -35.031 -13.125 1 98.5 259 GLU A C 1
ATOM 2117 O O . GLU A 1 259 ? 17.891 -35.375 -14.203 1 98.5 259 GLU A O 1
ATOM 2122 N N . LEU A 1 260 ? 17.906 -34.031 -12.422 1 98.81 260 LEU A N 1
ATOM 2123 C CA . LEU A 1 260 ? 16.828 -33.219 -12.93 1 98.81 260 LEU A CA 1
ATOM 2124 C C . LEU A 1 260 ? 17.266 -32.406 -14.148 1 98.81 260 LEU A C 1
ATOM 2126 O O . LEU A 1 260 ? 16.547 -32.344 -15.141 1 98.81 260 LEU A O 1
ATOM 2130 N N . LYS A 1 261 ? 18.484 -31.828 -14.078 1 98.75 261 LYS A N 1
ATOM 2131 C CA . LYS A 1 261 ? 19.031 -31.094 -15.211 1 98.75 261 LYS A CA 1
ATOM 2132 C C . LYS A 1 261 ? 19.109 -31.969 -16.453 1 98.75 261 LYS A C 1
ATOM 2134 O O . LYS A 1 261 ? 18.734 -31.562 -17.547 1 98.75 261 LYS A O 1
ATOM 2139 N N . LEU A 1 262 ? 19.578 -33.188 -16.188 1 98.69 262 LEU A N 1
ATOM 2140 C CA . LEU A 1 262 ? 19.703 -34.125 -17.297 1 98.69 262 LEU A CA 1
ATOM 2141 C C . LEU A 1 262 ? 18.344 -34.469 -17.859 1 98.69 262 LEU A C 1
ATOM 2143 O O . LEU A 1 262 ? 18.188 -34.625 -19.078 1 98.69 262 LEU A O 1
ATOM 2147 N N . MET A 1 263 ? 17.406 -34.688 -17 1 98.81 263 MET A N 1
ATOM 2148 C CA . MET A 1 263 ? 16.047 -35 -17.422 1 98.81 263 MET A CA 1
ATOM 2149 C C . MET A 1 263 ? 15.477 -33.906 -18.312 1 98.81 263 MET A C 1
ATOM 2151 O O . MET A 1 263 ? 14.922 -34.188 -19.375 1 98.81 263 MET A O 1
ATOM 2155 N N . ILE A 1 264 ? 15.633 -32.625 -17.953 1 98.88 264 ILE A N 1
ATOM 2156 C CA . ILE A 1 264 ? 15.102 -31.469 -18.703 1 98.88 264 ILE A CA 1
ATOM 2157 C C . ILE A 1 264 ? 15.859 -31.328 -20.031 1 98.88 264 ILE A C 1
ATOM 2159 O O . ILE A 1 264 ? 15.25 -31.078 -21.078 1 98.88 264 ILE A O 1
ATOM 2163 N N . ASP A 1 265 ? 17.188 -31.531 -19.953 1 98.81 265 ASP A N 1
ATOM 2164 C CA . ASP A 1 265 ? 18 -31.484 -21.156 1 98.81 265 ASP A CA 1
ATOM 2165 C C . ASP A 1 265 ? 17.562 -32.531 -22.172 1 98.81 265 ASP A C 1
ATOM 2167 O O . ASP A 1 265 ? 17.531 -32.281 -23.375 1 98.81 265 ASP A O 1
ATOM 2171 N N . THR A 1 266 ? 17.25 -33.719 -21.641 1 98.81 266 THR A N 1
ATOM 2172 C CA . THR A 1 266 ? 16.766 -34.781 -22.5 1 98.81 266 THR A CA 1
ATOM 2173 C C . THR A 1 266 ? 15.414 -34.438 -23.109 1 98.81 266 THR A C 1
ATOM 2175 O O . THR A 1 266 ? 15.172 -34.688 -24.297 1 98.81 266 THR A O 1
ATOM 2178 N N . ALA A 1 267 ? 14.539 -33.875 -22.375 1 98.88 267 ALA A N 1
ATOM 2179 C CA . ALA A 1 267 ? 13.273 -33.375 -22.922 1 98.88 267 ALA A CA 1
ATOM 2180 C C . ALA A 1 267 ? 13.492 -32.375 -24.047 1 98.88 267 ALA A C 1
ATOM 2182 O O . ALA A 1 267 ? 12.82 -32.438 -25.078 1 98.88 267 ALA A O 1
ATOM 2183 N N . HIS A 1 268 ? 14.453 -31.453 -23.859 1 98.75 268 HIS A N 1
ATOM 2184 C CA . HIS A 1 268 ? 14.781 -30.469 -24.875 1 98.75 268 HIS A CA 1
ATOM 2185 C C . HIS A 1 268 ? 15.273 -31.125 -26.156 1 98.75 268 HIS A C 1
ATOM 2187 O O . HIS A 1 268 ? 14.945 -30.688 -27.25 1 98.75 268 HIS A O 1
ATOM 2193 N N . SER A 1 269 ? 16.047 -32.188 -25.953 1 98.56 269 SER A N 1
ATOM 2194 C CA . SER A 1 269 ? 16.547 -32.906 -27.109 1 98.56 269 SER A CA 1
ATOM 2195 C C . SER A 1 269 ? 15.391 -33.5 -27.922 1 98.56 269 SER A C 1
ATOM 2197 O O . SER A 1 269 ? 15.531 -33.75 -29.125 1 98.56 269 SER A O 1
ATOM 2199 N N . LEU A 1 270 ? 14.234 -33.719 -27.297 1 98.5 270 LEU A N 1
ATOM 2200 C CA . LEU A 1 270 ? 13.039 -34.25 -27.938 1 98.5 270 LEU A CA 1
ATOM 2201 C C . LEU A 1 270 ? 12.117 -33.125 -28.375 1 98.5 270 LEU A C 1
ATOM 2203 O O . LEU A 1 270 ? 10.977 -33.375 -28.781 1 98.5 270 LEU A O 1
ATOM 2207 N N . ASN A 1 271 ? 12.555 -31.859 -28.219 1 98.19 271 ASN A N 1
ATOM 2208 C CA . ASN A 1 271 ? 11.812 -30.656 -28.562 1 98.19 271 ASN A CA 1
ATOM 2209 C C . ASN A 1 271 ? 10.555 -30.5 -27.719 1 98.19 271 ASN A C 1
ATOM 2211 O O . ASN A 1 271 ? 9.5 -30.141 -28.234 1 98.19 271 ASN A O 1
ATOM 2215 N N . ILE A 1 272 ? 10.664 -30.891 -26.484 1 98.75 272 ILE A N 1
ATOM 2216 C CA . ILE A 1 272 ? 9.586 -30.75 -25.516 1 98.75 272 ILE A CA 1
ATOM 2217 C C . ILE A 1 272 ? 9.914 -29.625 -24.531 1 98.75 272 ILE A C 1
ATOM 2219 O O . ILE A 1 272 ? 10.977 -29.625 -23.922 1 98.75 272 ILE A O 1
ATOM 2223 N N . VAL A 1 273 ? 9.047 -28.625 -24.469 1 98.62 273 VAL A N 1
ATOM 2224 C CA . VAL A 1 273 ? 9.203 -27.578 -23.469 1 98.62 273 VAL A CA 1
ATOM 2225 C C . VAL A 1 273 ? 8.812 -28.094 -22.094 1 98.62 273 VAL A C 1
ATOM 2227 O O . VAL A 1 273 ? 7.918 -28.938 -21.969 1 98.62 273 VAL A O 1
ATOM 2230 N N . VAL A 1 274 ? 9.523 -27.656 -21.047 1 98.94 274 VAL A N 1
ATOM 2231 C CA . VAL A 1 274 ? 9.258 -28.125 -19.688 1 98.94 274 VAL A CA 1
ATOM 2232 C C . VAL A 1 274 ? 8.891 -26.953 -18.797 1 98.94 274 VAL A C 1
ATOM 2234 O O . VAL A 1 274 ? 9.695 -26.031 -18.594 1 98.94 274 VAL A O 1
ATOM 2237 N N . LEU A 1 275 ? 7.656 -26.938 -18.297 1 98.94 275 LEU A N 1
ATOM 2238 C CA . LEU A 1 275 ? 7.176 -25.922 -17.375 1 98.94 275 LEU A CA 1
ATOM 2239 C C . LEU A 1 275 ? 7.227 -26.422 -15.93 1 98.94 275 LEU A C 1
ATOM 2241 O O . LEU A 1 275 ? 6.98 -27.594 -15.672 1 98.94 275 LEU A O 1
ATOM 2245 N N . LEU A 1 276 ? 7.539 -25.531 -15.023 1 98.88 276 LEU A N 1
ATOM 2246 C CA . LEU A 1 276 ? 7.492 -25.828 -13.594 1 98.88 276 LEU A CA 1
ATOM 2247 C C . LEU A 1 276 ? 6.184 -25.359 -12.977 1 98.88 276 LEU A C 1
ATOM 2249 O O . LEU A 1 276 ? 5.766 -24.219 -13.203 1 98.88 276 LEU A O 1
ATOM 2253 N N . ASP A 1 277 ? 5.547 -26.25 -12.328 1 98.5 277 ASP A N 1
ATOM 2254 C CA . ASP A 1 277 ? 4.457 -25.844 -11.453 1 98.5 277 ASP A CA 1
ATOM 2255 C C . ASP A 1 277 ? 4.988 -25.062 -10.25 1 98.5 277 ASP A C 1
ATOM 2257 O O . ASP A 1 277 ? 5.348 -25.656 -9.227 1 98.5 277 ASP A O 1
ATOM 2261 N N . VAL A 1 278 ? 4.938 -23.75 -10.359 1 98.81 278 VAL A N 1
ATOM 2262 C CA . VAL A 1 278 ? 5.547 -22.906 -9.328 1 98.81 278 VAL A CA 1
ATOM 2263 C C . VAL A 1 278 ? 4.484 -22.469 -8.32 1 98.81 278 VAL A C 1
ATOM 2265 O O . VAL A 1 278 ? 3.346 -22.188 -8.695 1 98.81 278 VAL A O 1
ATOM 2268 N N . VAL A 1 279 ? 4.867 -22.484 -7.043 1 98.75 279 VAL A N 1
ATOM 2269 C CA . VAL A 1 279 ? 3.939 -22.125 -5.973 1 98.75 279 VAL A CA 1
ATOM 2270 C C . VAL A 1 279 ? 4.41 -20.844 -5.289 1 98.75 279 VAL A C 1
ATOM 2272 O O . VAL A 1 279 ? 5.137 -20.891 -4.293 1 98.75 279 VAL A O 1
ATOM 2275 N N . HIS A 1 280 ? 3.961 -19.703 -5.816 1 98.69 280 HIS A N 1
ATOM 2276 C CA . HIS A 1 280 ? 4.27 -18.422 -5.203 1 98.69 280 HIS A CA 1
ATOM 2277 C C . HIS A 1 280 ? 3.072 -17.875 -4.434 1 98.69 280 HIS A C 1
ATOM 2279 O O . HIS A 1 280 ? 3.164 -16.828 -3.795 1 98.69 280 HIS A O 1
ATOM 2285 N N . SER A 1 281 ? 1.961 -18.656 -4.457 1 98.38 281 SER A N 1
ATOM 2286 C CA . SER A 1 281 ? 0.744 -18.219 -3.789 1 98.38 281 SER A CA 1
ATOM 2287 C C . SER A 1 281 ? 0.839 -18.406 -2.279 1 98.38 281 SER A C 1
ATOM 2289 O O . SER A 1 281 ? 0.218 -17.672 -1.512 1 98.38 281 SER A O 1
ATOM 2291 N N . HIS A 1 282 ? 1.52 -19.422 -1.844 1 98.38 282 HIS A N 1
ATOM 2292 C CA . HIS A 1 282 ? 1.627 -19.766 -0.432 1 98.38 282 HIS A CA 1
ATOM 2293 C C . HIS A 1 282 ? 2.834 -20.672 -0.177 1 98.38 282 HIS A C 1
ATOM 2295 O O . HIS A 1 282 ? 3.557 -21.016 -1.11 1 98.38 282 HIS A O 1
ATOM 2301 N N . ALA A 1 283 ? 3.078 -20.953 1.046 1 98.69 283 ALA A N 1
ATOM 2302 C CA . ALA A 1 283 ? 4.145 -21.859 1.478 1 98.69 283 ALA A CA 1
ATOM 2303 C C . ALA A 1 283 ? 3.709 -22.672 2.688 1 98.69 283 ALA A C 1
ATOM 2305 O O . ALA A 1 283 ? 2.75 -22.328 3.375 1 98.69 283 ALA A O 1
ATOM 2306 N N . SER A 1 284 ? 4.418 -23.75 2.85 1 98.44 284 SER A N 1
ATOM 2307 C CA . SER A 1 284 ? 4.172 -24.578 4.02 1 98.44 284 SER A CA 1
ATOM 2308 C C . SER A 1 284 ? 4.297 -23.781 5.309 1 98.44 284 SER A C 1
ATOM 2310 O O . SER A 1 284 ? 5.07 -22.812 5.375 1 98.44 284 SER A O 1
ATOM 2312 N N . LYS A 1 285 ? 3.561 -24.203 6.332 1 97.44 285 LYS A N 1
ATOM 2313 C CA . LYS A 1 285 ? 3.623 -23.516 7.621 1 97.44 285 LYS A CA 1
ATOM 2314 C C . LYS A 1 285 ? 4.766 -24.062 8.477 1 97.44 285 LYS A C 1
ATOM 2316 O O . LYS A 1 285 ? 4.941 -23.641 9.625 1 97.44 285 LYS A O 1
ATOM 2321 N N . ASN A 1 286 ? 5.555 -24.938 7.895 1 97.38 286 ASN A N 1
ATOM 2322 C CA . ASN A 1 286 ? 6.676 -25.5 8.633 1 97.38 286 ASN A CA 1
ATOM 2323 C C . ASN A 1 286 ? 7.648 -24.422 9.094 1 97.38 286 ASN A C 1
ATOM 2325 O O . ASN A 1 286 ? 7.926 -23.469 8.352 1 97.38 286 ASN A O 1
ATOM 2329 N N . THR A 1 287 ? 8.18 -24.609 10.297 1 96.5 287 THR A N 1
ATOM 2330 C CA . THR A 1 287 ? 9.094 -23.625 10.852 1 96.5 287 THR A CA 1
ATOM 2331 C C . THR A 1 287 ? 10.531 -24.125 10.797 1 96.5 287 THR A C 1
ATOM 2333 O O . THR A 1 287 ? 11.445 -23.391 10.43 1 96.5 287 THR A O 1
ATOM 2336 N N . GLU A 1 288 ? 10.781 -25.391 11.062 1 95.44 288 GLU A N 1
ATOM 2337 C CA . GLU A 1 288 ? 12.141 -25.922 11.18 1 95.44 288 GLU A CA 1
ATOM 2338 C C . GLU A 1 288 ? 12.766 -26.141 9.805 1 95.44 288 GLU A C 1
ATOM 2340 O O . GLU A 1 288 ? 13.953 -25.891 9.609 1 95.44 288 GLU A O 1
ATOM 2345 N N . ASP A 1 289 ? 11.953 -26.625 8.891 1 96.62 289 ASP A N 1
ATOM 2346 C CA . ASP A 1 289 ? 12.5 -26.891 7.566 1 96.62 289 ASP A CA 1
ATOM 2347 C C . ASP A 1 289 ? 11.75 -26.109 6.488 1 96.62 289 ASP A C 1
ATOM 2349 O O . ASP A 1 289 ? 11.68 -26.531 5.336 1 96.62 289 ASP A O 1
ATOM 2353 N N . GLY A 1 290 ? 11.047 -25.062 6.906 1 97.69 290 GLY A N 1
ATOM 2354 C CA . GLY A 1 290 ? 10.359 -24.156 5.984 1 97.69 290 GLY A CA 1
ATOM 2355 C C . GLY A 1 290 ? 10.688 -22.703 6.223 1 97.69 290 GLY A C 1
ATOM 2356 O O . GLY A 1 290 ? 11.641 -22.375 6.93 1 97.69 290 GLY A O 1
ATOM 2357 N N . LEU A 1 291 ? 9.938 -21.781 5.629 1 98.38 291 LEU A N 1
ATOM 2358 C CA . LEU A 1 291 ? 10.211 -20.344 5.664 1 98.38 291 LEU A CA 1
ATOM 2359 C C . LEU A 1 291 ? 9.547 -19.688 6.871 1 98.38 291 LEU A C 1
ATOM 2361 O O . LEU A 1 291 ? 9.906 -18.578 7.262 1 98.38 291 LEU A O 1
ATOM 2365 N N . ASN A 1 292 ? 8.492 -20.422 7.426 1 98.06 292 ASN A N 1
ATOM 2366 C CA . ASN A 1 292 ? 7.711 -19.828 8.508 1 98.06 292 ASN A CA 1
ATOM 2367 C C . ASN A 1 292 ? 8.57 -19.562 9.742 1 98.06 292 ASN A C 1
ATOM 2369 O O . ASN A 1 292 ? 9.32 -20.438 10.172 1 98.06 292 ASN A O 1
ATOM 2373 N N . ARG A 1 293 ? 8.547 -18.328 10.273 1 97.5 293 ARG A N 1
ATOM 2374 C CA . ARG A 1 293 ? 9.281 -17.906 11.461 1 97.5 293 ARG A CA 1
ATOM 2375 C C . ARG A 1 293 ? 10.781 -18.125 11.289 1 97.5 293 ARG A C 1
ATOM 2377 O O . ARG A 1 293 ? 11.477 -18.484 12.242 1 97.5 293 ARG A O 1
ATOM 2384 N N . PHE A 1 294 ? 11.234 -17.906 10.133 1 98.25 294 PHE A N 1
ATOM 2385 C CA . PHE A 1 294 ? 12.648 -18.109 9.852 1 98.25 294 PHE A CA 1
ATOM 2386 C C . PHE A 1 294 ? 13.508 -17.312 10.82 1 98.25 294 PHE A C 1
ATOM 2388 O O . PHE A 1 294 ? 14.438 -17.844 11.438 1 98.25 294 PHE A O 1
ATOM 2395 N N . ASP A 1 295 ? 13.195 -16.047 10.969 1 97.69 295 ASP A N 1
ATOM 2396 C CA . ASP A 1 295 ? 14 -15.18 11.836 1 97.69 295 ASP A CA 1
ATOM 2397 C C . ASP A 1 295 ? 13.367 -15.055 13.219 1 97.69 295 ASP A C 1
ATOM 2399 O O . ASP A 1 295 ? 13.688 -14.125 13.969 1 97.69 295 ASP A O 1
ATOM 2403 N N . GLY A 1 296 ? 12.359 -15.891 13.461 1 96.56 296 GLY A N 1
ATOM 2404 C CA . GLY A 1 296 ? 11.672 -15.875 14.75 1 96.56 296 GLY A CA 1
ATOM 2405 C C . GLY A 1 296 ? 10.375 -15.086 14.719 1 96.56 296 GLY A C 1
ATOM 2406 O O . GLY A 1 296 ? 9.523 -15.25 15.594 1 96.56 296 GLY A O 1
ATOM 2407 N N . SER A 1 297 ? 10.242 -14.289 13.758 1 94.31 297 SER A N 1
ATOM 2408 C CA . SER A 1 297 ? 9.016 -13.508 13.641 1 94.31 297 SER A CA 1
ATOM 2409 C C . SER A 1 297 ? 8 -14.203 12.734 1 94.31 297 SER A C 1
ATOM 2411 O O . SER A 1 297 ? 8.352 -15.125 12 1 94.31 297 SER A O 1
ATOM 2413 N N . ASP A 1 298 ? 6.762 -13.742 12.828 1 93.38 298 ASP A N 1
ATOM 2414 C CA . ASP A 1 298 ? 5.723 -14.336 11.992 1 93.38 298 ASP A CA 1
ATOM 2415 C C . ASP A 1 298 ? 5.562 -13.562 10.688 1 93.38 298 ASP A C 1
ATOM 2417 O O . ASP A 1 298 ? 4.66 -13.859 9.898 1 93.38 298 ASP A O 1
ATOM 2421 N N . SER A 1 299 ? 6.488 -12.602 10.414 1 94 299 SER A N 1
ATOM 2422 C CA . SER A 1 299 ? 6.254 -11.727 9.266 1 94 299 SER A CA 1
ATOM 2423 C C . SER A 1 299 ? 7.52 -11.547 8.438 1 94 299 SER A C 1
ATOM 2425 O O . SER A 1 299 ? 7.684 -10.531 7.762 1 94 299 SER A O 1
ATOM 2427 N N . CYS A 1 300 ? 8.484 -12.461 8.602 1 96.75 300 CYS A N 1
ATOM 2428 C CA . CYS A 1 300 ? 9.703 -12.344 7.812 1 96.75 300 CYS A CA 1
ATOM 2429 C C . CYS A 1 300 ? 9.391 -12.375 6.324 1 96.75 300 CYS A C 1
ATOM 2431 O O . CYS A 1 300 ? 9.375 -11.336 5.664 1 96.75 300 CYS A O 1
ATOM 2433 N N . PHE A 1 301 ? 8.836 -13.523 5.805 1 98.19 301 PHE A N 1
ATOM 2434 C CA . PHE A 1 301 ? 8.523 -13.664 4.387 1 98.19 301 PHE A CA 1
ATOM 2435 C C . PHE A 1 301 ? 7.031 -13.492 4.141 1 98.19 301 PHE A C 1
ATOM 2437 O O . PHE A 1 301 ? 6.598 -13.328 2.998 1 98.19 301 PHE A O 1
ATOM 2444 N N . PHE A 1 302 ? 6.227 -13.5 5.23 1 98.25 302 PHE A N 1
ATOM 2445 C CA . PHE A 1 302 ? 4.777 -13.578 5.125 1 98.25 302 PHE A CA 1
ATOM 2446 C C . PHE A 1 302 ? 4.117 -12.375 5.797 1 98.25 302 PHE A C 1
ATOM 2448 O O . PHE A 1 302 ? 4.77 -11.641 6.539 1 98.25 302 PHE A O 1
ATOM 2455 N N . HIS A 1 303 ? 2.803 -12.164 5.465 1 94.38 303 HIS A N 1
ATOM 2456 C CA . HIS A 1 303 ? 1.994 -11.281 6.297 1 94.38 303 HIS A CA 1
ATOM 2457 C C . HIS A 1 303 ? 1.796 -11.859 7.691 1 94.38 303 HIS A C 1
ATOM 2459 O O . HIS A 1 303 ? 1.785 -13.086 7.863 1 94.38 303 HIS A O 1
ATOM 2465 N N . SER A 1 304 ? 1.668 -10.977 8.664 1 90.88 304 SER A N 1
ATOM 2466 C CA . SER A 1 304 ? 1.23 -11.445 9.969 1 90.88 304 SER A CA 1
ATOM 2467 C C . SER A 1 304 ? -0.213 -11.938 9.93 1 90.88 304 SER A C 1
ATOM 2469 O O . SER A 1 304 ? -1.014 -11.461 9.125 1 90.88 304 SER A O 1
ATOM 2471 N N . PRO A 1 305 ? -0.492 -12.977 10.75 1 88.56 305 PRO A N 1
ATOM 2472 C CA . PRO A 1 305 ? -1.896 -13.383 10.836 1 88.56 305 PRO A CA 1
ATOM 2473 C C . PRO A 1 305 ? -2.811 -12.25 11.289 1 88.56 305 PRO A C 1
ATOM 2475 O O . PRO A 1 305 ? -2.373 -11.352 12.016 1 88.56 305 PRO A O 1
ATOM 2478 N N . PRO A 1 306 ? -4.09 -12.312 10.828 1 88.56 306 PRO A N 1
ATOM 2479 C CA . PRO A 1 306 ? -4.727 -13.367 10.031 1 88.56 306 PRO A CA 1
ATOM 2480 C C . PRO A 1 306 ? -4.449 -13.234 8.539 1 88.56 306 PRO A C 1
ATOM 2482 O O . PRO A 1 306 ? -4.648 -14.188 7.781 1 88.56 306 PRO A O 1
ATOM 2485 N N . ARG A 1 307 ? -3.891 -12.125 8.062 1 90.38 307 ARG A N 1
ATOM 2486 C CA . ARG A 1 307 ? -3.701 -11.875 6.641 1 90.38 307 ARG A CA 1
ATOM 2487 C C . ARG A 1 307 ? -2.73 -12.883 6.031 1 90.38 307 ARG A C 1
ATOM 2489 O O . ARG A 1 307 ? -2.85 -13.234 4.859 1 90.38 307 ARG A O 1
ATOM 2496 N N . GLY A 1 308 ? -1.854 -13.336 6.828 1 96 308 GLY A N 1
ATOM 2497 C CA . GLY A 1 308 ? -0.789 -14.188 6.332 1 96 308 GLY A CA 1
ATOM 2498 C C . GLY A 1 308 ? -1.115 -15.664 6.43 1 96 308 GLY A C 1
ATOM 2499 O O . GLY A 1 308 ? -0.239 -16.516 6.246 1 96 308 GLY A O 1
ATOM 2500 N N . GLU A 1 309 ? -2.377 -16.047 6.688 1 95.75 309 GLU A N 1
ATOM 2501 C CA . GLU A 1 309 ? -2.771 -17.438 6.816 1 95.75 309 GLU A CA 1
ATOM 2502 C C . GLU A 1 309 ? -3.889 -17.797 5.836 1 95.75 309 GLU A C 1
ATOM 2504 O O . GLU A 1 309 ? -4.832 -17.016 5.66 1 95.75 309 GLU A O 1
ATOM 2509 N N . HIS A 1 310 ? -3.684 -18.875 5.156 1 96.44 310 HIS A N 1
ATOM 2510 C CA . HIS A 1 310 ? -4.766 -19.422 4.352 1 96.44 310 HIS A CA 1
ATOM 2511 C C . HIS A 1 310 ? -5.562 -20.469 5.145 1 96.44 310 HIS A C 1
ATOM 2513 O O . HIS A 1 310 ? -5.082 -21.578 5.383 1 96.44 310 HIS A O 1
ATOM 2519 N N . THR A 1 311 ? -6.727 -20.25 5.402 1 93.75 311 THR A N 1
ATOM 2520 C CA . THR A 1 311 ? -7.504 -21.031 6.355 1 93.75 311 THR A CA 1
ATOM 2521 C C . THR A 1 311 ? -7.871 -22.391 5.77 1 93.75 311 THR A C 1
ATOM 2523 O O . THR A 1 311 ? -7.988 -23.375 6.5 1 93.75 311 THR A O 1
ATOM 2526 N N . LEU A 1 312 ? -7.996 -22.484 4.5 1 93.62 312 LEU A N 1
ATOM 2527 C CA . LEU A 1 312 ? -8.398 -23.75 3.875 1 93.62 312 LEU A CA 1
ATOM 2528 C C . LEU A 1 312 ? -7.191 -24.641 3.607 1 93.62 312 LEU A C 1
ATOM 2530 O O . LEU A 1 312 ? -7.289 -25.859 3.686 1 93.62 312 LEU A O 1
ATOM 2534 N N . TRP A 1 313 ? -6.082 -24 3.24 1 95.19 313 TRP A N 1
ATOM 2535 C CA . TRP A 1 313 ? -4.914 -24.797 2.848 1 95.19 313 TRP A CA 1
ATOM 2536 C C . TRP A 1 313 ? -3.959 -24.969 4.02 1 95.19 313 TRP A C 1
ATOM 2538 O O . TRP A 1 313 ? -2.994 -25.734 3.932 1 95.19 313 TRP A O 1
ATOM 2548 N N . ASP A 1 314 ? -4.227 -24.312 5.141 1 95.94 314 ASP A N 1
ATOM 2549 C CA . ASP A 1 314 ? -3.363 -24.375 6.316 1 95.94 314 ASP A CA 1
ATOM 2550 C C . ASP A 1 314 ? -1.913 -24.062 5.949 1 95.94 314 ASP A C 1
ATOM 2552 O O . ASP A 1 314 ? -1.015 -24.859 6.242 1 95.94 314 ASP A O 1
ATOM 2556 N N . SER A 1 315 ? -1.723 -22.969 5.332 1 97.88 315 SER A N 1
ATOM 2557 C CA . SER A 1 315 ? -0.426 -22.547 4.812 1 97.88 315 SER A CA 1
ATOM 2558 C C . SER A 1 315 ? -0.202 -21.062 5.039 1 97.88 315 SER A C 1
ATOM 2560 O O . SER A 1 315 ? -1.061 -20.375 5.602 1 97.88 315 SER A O 1
ATOM 2562 N N . ARG A 1 316 ? 0.991 -20.578 4.758 1 98.38 316 ARG A N 1
ATOM 2563 C CA . ARG A 1 316 ? 1.345 -19.172 4.969 1 98.38 316 ARG A CA 1
ATOM 2564 C C . ARG A 1 316 ? 1.315 -18.406 3.654 1 98.38 316 ARG A C 1
ATOM 2566 O O . ARG A 1 316 ? 1.643 -18.953 2.598 1 98.38 316 ARG A O 1
ATOM 2573 N N . LEU A 1 317 ? 0.909 -17.125 3.729 1 98.5 317 LEU A N 1
ATOM 2574 C CA . LEU A 1 317 ? 0.771 -16.281 2.549 1 98.5 317 LEU A CA 1
ATOM 2575 C C . LEU A 1 317 ? 1.864 -15.211 2.514 1 98.5 317 LEU A C 1
ATOM 2577 O O . LEU A 1 317 ? 2.086 -14.516 3.502 1 98.5 317 LEU A O 1
ATOM 2581 N N . PHE A 1 318 ? 2.543 -15.016 1.422 1 98.56 318 PHE A N 1
ATOM 2582 C CA . PHE A 1 318 ? 3.686 -14.125 1.256 1 98.56 318 PHE A CA 1
ATOM 2583 C C . PHE A 1 318 ? 3.252 -12.672 1.326 1 98.56 318 PHE A C 1
ATOM 2585 O O . PHE A 1 318 ? 2.115 -12.336 0.986 1 98.56 318 PHE A O 1
ATOM 2592 N N . ASN A 1 319 ? 4.141 -11.828 1.807 1 97.44 319 ASN A N 1
ATOM 2593 C CA . ASN A 1 319 ? 3.98 -10.383 1.758 1 97.44 319 ASN A CA 1
ATOM 2594 C C . ASN A 1 319 ? 4.621 -9.789 0.507 1 97.44 319 ASN A C 1
ATOM 2596 O O . ASN A 1 319 ? 5.777 -9.359 0.541 1 97.44 319 ASN A O 1
ATOM 2600 N N . TYR A 1 320 ? 3.848 -9.578 -0.54 1 97.56 320 TYR A N 1
ATOM 2601 C CA . TYR A 1 320 ? 4.363 -9.164 -1.841 1 97.56 320 TYR A CA 1
ATOM 2602 C C . TYR A 1 320 ? 4.758 -7.691 -1.827 1 97.56 320 TYR A C 1
ATOM 2604 O O . TYR A 1 320 ? 5.43 -7.215 -2.746 1 97.56 320 TYR A O 1
ATOM 2612 N N . SER A 1 321 ? 4.383 -6.98 -0.798 1 92.12 321 SER A N 1
ATOM 2613 C CA . SER A 1 321 ? 4.754 -5.574 -0.701 1 92.12 321 SER A CA 1
ATOM 2614 C C . SER A 1 321 ? 6.176 -5.41 -0.176 1 92.12 321 SER A C 1
ATOM 2616 O O . SER A 1 321 ? 6.762 -4.332 -0.276 1 92.12 321 SER A O 1
ATOM 2618 N N . SER A 1 322 ? 6.73 -6.441 0.387 1 94.88 322 SER A N 1
ATOM 2619 C CA . SER A 1 322 ? 8.086 -6.426 0.928 1 94.88 322 SER A CA 1
ATOM 2620 C C . SER A 1 322 ? 9.125 -6.496 -0.186 1 94.88 322 SER A C 1
ATOM 2622 O O . SER A 1 322 ? 9.055 -7.367 -1.055 1 94.88 322 SER A O 1
ATOM 2624 N N . TRP A 1 323 ? 10.094 -5.609 -0.091 1 95.06 323 TRP A N 1
ATOM 2625 C CA . TRP A 1 323 ? 11.156 -5.508 -1.088 1 95.06 323 TRP A CA 1
ATOM 2626 C C . TRP A 1 323 ? 11.953 -6.805 -1.171 1 95.06 323 TRP A C 1
ATOM 2628 O O . TRP A 1 323 ? 12.211 -7.312 -2.266 1 95.06 323 TRP A O 1
ATOM 2638 N N . GLU A 1 324 ? 12.289 -7.34 -0.031 1 97.56 324 GLU A N 1
ATOM 2639 C CA . GLU A 1 324 ? 13.141 -8.523 0.002 1 97.56 324 GLU A CA 1
ATOM 2640 C C . GLU A 1 324 ? 12.352 -9.781 -0.328 1 97.56 324 GLU A C 1
ATOM 2642 O O . GLU A 1 324 ? 12.906 -10.75 -0.861 1 97.56 324 GLU A O 1
ATOM 2647 N N . VAL A 1 325 ? 11.016 -9.812 -0.038 1 98.31 325 VAL A N 1
ATOM 2648 C CA . VAL A 1 325 ? 10.188 -10.953 -0.438 1 98.31 325 VAL A CA 1
ATOM 2649 C C . VAL A 1 325 ? 10.062 -10.984 -1.959 1 98.31 325 VAL A C 1
ATOM 2651 O O . VAL A 1 325 ? 10.133 -12.055 -2.57 1 98.31 325 VAL A O 1
ATOM 2654 N N . GLN A 1 326 ? 9.953 -9.812 -2.566 1 98.38 326 GLN A N 1
ATOM 2655 C CA . GLN A 1 326 ? 9.953 -9.75 -4.023 1 98.38 326 GLN A CA 1
ATOM 2656 C C . GLN A 1 326 ? 11.266 -10.273 -4.602 1 98.38 326 GLN A C 1
ATOM 2658 O O . GLN A 1 326 ? 11.266 -11.039 -5.57 1 98.38 326 GLN A O 1
ATOM 2663 N N . ARG A 1 327 ? 12.391 -9.773 -3.992 1 98.38 327 ARG A N 1
ATOM 2664 C CA . ARG A 1 327 ? 13.695 -10.25 -4.441 1 98.38 327 ARG A CA 1
ATOM 2665 C C . ARG A 1 327 ? 13.773 -11.773 -4.379 1 98.38 327 ARG A C 1
ATOM 2667 O O . ARG A 1 327 ? 14.242 -12.414 -5.32 1 98.38 327 ARG A O 1
ATOM 2674 N N . PHE A 1 328 ? 13.297 -12.359 -3.264 1 98.69 328 PHE A N 1
ATOM 2675 C CA . PHE A 1 328 ? 13.32 -13.797 -3.031 1 98.69 328 PHE A CA 1
ATOM 2676 C C . PHE A 1 328 ? 12.523 -14.531 -4.102 1 98.69 328 PHE A C 1
ATOM 2678 O O . PHE A 1 328 ? 13.031 -15.445 -4.75 1 98.69 328 PHE A O 1
ATOM 2685 N N . LEU A 1 329 ? 11.305 -14.117 -4.379 1 98.88 329 LEU A N 1
ATOM 2686 C CA . LEU A 1 329 ? 10.391 -14.828 -5.262 1 98.88 329 LEU A CA 1
ATOM 2687 C C . LEU A 1 329 ? 10.781 -14.633 -6.723 1 98.88 329 LEU A C 1
ATOM 2689 O O . LEU A 1 329 ? 10.758 -15.586 -7.508 1 98.88 329 LEU A O 1
ATOM 2693 N N . LEU A 1 330 ? 11.148 -13.414 -7.109 1 98.81 330 LEU A N 1
ATOM 2694 C CA . LEU A 1 330 ? 11.539 -13.164 -8.492 1 98.81 330 LEU A CA 1
ATOM 2695 C C . LEU A 1 330 ? 12.852 -13.867 -8.82 1 98.81 330 LEU A C 1
ATOM 2697 O O . LEU A 1 330 ? 13.039 -14.359 -9.938 1 98.81 330 LEU A O 1
ATOM 2701 N N . SER A 1 331 ? 13.75 -13.891 -7.84 1 98.88 331 SER A N 1
ATOM 2702 C CA . SER A 1 331 ? 14.984 -14.641 -8.023 1 98.88 331 SER A CA 1
ATOM 2703 C C . SER A 1 331 ? 14.719 -16.141 -8.148 1 98.88 331 SER A C 1
ATOM 2705 O O . SER A 1 331 ? 15.422 -16.844 -8.875 1 98.88 331 SER A O 1
ATOM 2707 N N . ASN A 1 332 ? 13.719 -16.562 -7.426 1 98.88 332 ASN A N 1
ATOM 2708 C CA . ASN A 1 332 ? 13.336 -17.969 -7.516 1 98.88 332 ASN A CA 1
ATOM 2709 C C . ASN A 1 332 ? 12.93 -18.344 -8.938 1 98.88 332 ASN A C 1
ATOM 2711 O O . ASN A 1 332 ? 13.312 -19.406 -9.438 1 98.88 332 ASN A O 1
ATOM 2715 N N . LEU A 1 333 ? 12.188 -17.531 -9.578 1 98.88 333 LEU A N 1
ATOM 2716 C CA . LEU A 1 333 ? 11.797 -17.781 -10.961 1 98.88 333 LEU A CA 1
ATOM 2717 C C . LEU A 1 333 ? 13.016 -17.844 -11.867 1 98.88 333 LEU A C 1
ATOM 2719 O O . LEU A 1 333 ? 13.141 -18.766 -12.68 1 98.88 333 LEU A O 1
ATOM 2723 N N . ARG A 1 334 ? 13.906 -16.906 -11.688 1 98.69 334 ARG A N 1
ATOM 2724 C CA . ARG A 1 334 ? 15.102 -16.891 -12.531 1 98.69 334 ARG A CA 1
ATOM 2725 C C . ARG A 1 334 ? 15.984 -18.109 -12.25 1 98.69 334 ARG A C 1
ATOM 2727 O O . ARG A 1 334 ? 16.625 -18.625 -13.164 1 98.69 334 ARG A O 1
ATOM 2734 N N . TRP A 1 335 ? 16.047 -18.469 -11.008 1 98.75 335 TRP A N 1
ATOM 2735 C CA . TRP A 1 335 ? 16.812 -19.641 -10.609 1 98.75 335 TRP A CA 1
ATOM 2736 C C . TRP A 1 335 ? 16.391 -20.875 -11.406 1 98.75 335 TRP A C 1
ATOM 2738 O O . TRP A 1 335 ? 17.234 -21.562 -11.984 1 98.75 335 TRP A O 1
ATOM 2748 N N . TRP A 1 336 ? 15.133 -21.156 -11.477 1 98.88 336 TRP A N 1
ATOM 2749 C CA . TRP A 1 336 ? 14.633 -22.328 -12.172 1 98.88 336 TRP A CA 1
ATOM 2750 C C . TRP A 1 336 ? 14.82 -22.203 -13.68 1 98.88 336 TRP A C 1
ATOM 2752 O O . TRP A 1 336 ? 15.078 -23.188 -14.367 1 98.88 336 TRP A O 1
ATOM 2762 N N . MET A 1 337 ? 14.758 -20.953 -14.203 1 98.62 337 MET A N 1
ATOM 2763 C CA . MET A 1 337 ? 14.969 -20.703 -15.625 1 98.62 337 MET A CA 1
ATOM 2764 C C . MET A 1 337 ? 16.438 -20.891 -15.992 1 98.62 337 MET A C 1
ATOM 2766 O O . MET A 1 337 ? 16.75 -21.438 -17.062 1 98.62 337 MET A O 1
ATOM 2770 N N . GLU A 1 338 ? 17.328 -20.453 -15.117 1 97.88 338 GLU A N 1
ATOM 2771 C CA . GLU A 1 338 ? 18.734 -20.391 -15.484 1 97.88 338 GLU A CA 1
ATOM 2772 C C . GLU A 1 338 ? 19.484 -21.641 -15.047 1 97.88 338 GLU A C 1
ATOM 2774 O O . GLU A 1 338 ? 20.219 -22.25 -15.844 1 97.88 338 GLU A O 1
ATOM 2779 N N . GLU A 1 339 ? 19.234 -22.047 -13.805 1 97.94 339 GLU A N 1
ATOM 2780 C CA . GLU A 1 339 ? 19.984 -23.172 -13.25 1 97.94 339 GLU A CA 1
ATOM 2781 C C . GLU A 1 339 ? 19.531 -24.484 -13.867 1 97.94 339 GLU A C 1
ATOM 2783 O O . GLU A 1 339 ? 20.344 -25.359 -14.164 1 97.94 339 GLU A O 1
ATOM 2788 N N . TYR A 1 340 ? 18.234 -24.688 -14.031 1 98.62 340 TYR A N 1
ATOM 2789 C CA . TYR A 1 340 ? 17.703 -25.984 -14.461 1 98.62 340 TYR A CA 1
ATOM 2790 C C . TYR A 1 340 ? 17.188 -25.906 -15.898 1 98.62 340 TYR A C 1
ATOM 2792 O O . TYR A 1 340 ? 16.922 -26.922 -16.531 1 98.62 340 TYR A O 1
ATOM 2800 N N . ARG A 1 341 ? 17 -24.656 -16.438 1 98.5 341 ARG A N 1
ATOM 2801 C CA . ARG A 1 341 ? 16.625 -24.391 -17.828 1 98.5 341 ARG A CA 1
ATOM 2802 C C . ARG A 1 341 ? 15.156 -24.75 -18.062 1 98.5 341 ARG A C 1
ATOM 2804 O O . ARG A 1 341 ? 14.805 -25.266 -19.125 1 98.5 341 ARG A O 1
ATOM 2811 N N . PHE A 1 342 ? 14.352 -24.594 -17.062 1 98.88 342 PHE A N 1
ATOM 2812 C CA . PHE A 1 342 ? 12.914 -24.656 -17.312 1 98.88 342 PHE A CA 1
ATOM 2813 C C . PHE A 1 342 ? 12.516 -23.625 -18.375 1 98.88 342 PHE A C 1
ATOM 2815 O O . PHE A 1 342 ? 13.25 -22.672 -18.625 1 98.88 342 PHE A O 1
ATOM 2822 N N . ASP A 1 343 ? 11.375 -23.797 -19.031 1 98.88 343 ASP A N 1
ATOM 2823 C CA . ASP A 1 343 ? 10.953 -22.969 -20.156 1 98.88 343 ASP A CA 1
ATOM 2824 C C . ASP A 1 343 ? 9.805 -22.047 -19.75 1 98.88 343 ASP A C 1
ATOM 2826 O O . ASP A 1 343 ? 9.32 -21.25 -20.562 1 98.88 343 ASP A O 1
ATOM 2830 N N . GLY A 1 344 ? 9.359 -22.156 -18.547 1 98.81 344 GLY A N 1
ATOM 2831 C CA . GLY A 1 344 ? 8.266 -21.344 -18.047 1 98.81 344 GLY A CA 1
ATOM 2832 C C . GLY A 1 344 ? 7.609 -21.922 -16.812 1 98.81 344 GLY A C 1
ATOM 2833 O O . GLY A 1 344 ? 8.18 -22.797 -16.156 1 98.81 344 GLY A O 1
ATOM 2834 N N . PHE A 1 345 ? 6.391 -21.344 -16.516 1 98.94 345 PHE A N 1
ATOM 2835 C CA . PHE A 1 345 ? 5.797 -21.688 -15.227 1 98.94 345 PHE A CA 1
ATOM 2836 C C . PHE A 1 345 ? 4.281 -21.781 -15.336 1 98.94 345 PHE A C 1
ATOM 2838 O O . PHE A 1 345 ? 3.654 -20.984 -16.047 1 98.94 345 PHE A O 1
ATOM 2845 N N . ARG A 1 346 ? 3.721 -22.719 -14.719 1 98.88 346 ARG A N 1
ATOM 2846 C CA . ARG A 1 346 ? 2.322 -22.656 -14.305 1 98.88 346 ARG A CA 1
ATOM 2847 C C . ARG A 1 346 ? 2.205 -22.188 -12.852 1 98.88 346 ARG A C 1
ATOM 2849 O O . ARG A 1 346 ? 2.641 -22.891 -11.938 1 98.88 346 ARG A O 1
ATOM 2856 N N . PHE A 1 347 ? 1.642 -20.984 -12.656 1 98.81 347 PHE A N 1
ATOM 2857 C CA . PHE A 1 347 ? 1.492 -20.406 -11.328 1 98.81 347 PHE A CA 1
ATOM 2858 C C . PHE A 1 347 ? 0.281 -21 -10.609 1 98.81 347 PHE A C 1
ATOM 2860 O O . PHE A 1 347 ? -0.856 -20.797 -11.047 1 98.81 347 PHE A O 1
ATOM 2867 N N . ASP A 1 348 ? 0.545 -21.641 -9.531 1 97.94 348 ASP A N 1
ATOM 2868 C CA . ASP A 1 348 ? -0.5 -22.266 -8.719 1 97.94 348 ASP A CA 1
ATOM 2869 C C . ASP A 1 348 ? -1.214 -21.219 -7.855 1 97.94 348 ASP A C 1
ATOM 2871 O O . ASP A 1 348 ? -0.587 -20.281 -7.363 1 97.94 348 ASP A O 1
ATOM 2875 N N . GLY A 1 349 ? -2.436 -21.375 -7.691 1 97.56 349 GLY A N 1
ATOM 2876 C CA . GLY A 1 349 ? -3.217 -20.625 -6.719 1 97.56 349 GLY A CA 1
ATOM 2877 C C . GLY A 1 349 ? -3.252 -19.125 -7 1 97.56 349 GLY A C 1
ATOM 2878 O O . GLY A 1 349 ? -3.201 -18.312 -6.074 1 97.56 349 GLY A O 1
ATOM 2879 N N . VAL A 1 350 ? -3.359 -18.734 -8.25 1 98.31 350 VAL A N 1
ATOM 2880 C CA . VAL A 1 350 ? -3.307 -17.328 -8.617 1 98.31 350 VAL A CA 1
ATOM 2881 C C . VAL A 1 350 ? -4.523 -16.594 -8.055 1 98.31 350 VAL A C 1
ATOM 2883 O O . VAL A 1 350 ? -4.41 -15.469 -7.574 1 98.31 350 VAL A O 1
ATOM 2886 N N . THR A 1 351 ? -5.719 -17.219 -8.039 1 97.31 351 THR A N 1
ATOM 2887 C CA . THR A 1 351 ? -6.91 -16.594 -7.473 1 97.31 351 THR A CA 1
ATOM 2888 C C . THR A 1 351 ? -6.68 -16.234 -6.008 1 97.31 351 THR A C 1
ATOM 2890 O O . THR A 1 351 ? -7.082 -15.148 -5.566 1 97.31 351 THR A O 1
ATOM 2893 N N . SER A 1 352 ? -6.047 -17.094 -5.301 1 97.06 352 SER A N 1
ATOM 2894 C CA . SER A 1 352 ? -5.773 -16.859 -3.889 1 97.06 352 SER A CA 1
ATOM 2895 C C . SER A 1 352 ? -4.883 -15.633 -3.693 1 97.06 352 SER A C 1
ATOM 2897 O O . SER A 1 352 ? -5.02 -14.914 -2.705 1 97.06 352 SER A O 1
ATOM 2899 N N . MET A 1 353 ? -4.035 -15.352 -4.652 1 97.88 353 MET A N 1
ATOM 2900 C CA . MET A 1 353 ? -3.141 -14.195 -4.59 1 97.88 353 MET A CA 1
ATOM 2901 C C . MET A 1 353 ? -3.898 -12.906 -4.871 1 97.88 353 MET A C 1
ATOM 2903 O O . MET A 1 353 ? -3.656 -11.883 -4.223 1 97.88 353 MET A O 1
ATOM 2907 N N . LEU A 1 354 ? -4.867 -12.969 -5.762 1 97.19 354 LEU A N 1
ATOM 2908 C CA . LEU A 1 354 ? -5.461 -11.781 -6.359 1 97.19 354 LEU A CA 1
ATOM 2909 C C . LEU A 1 354 ? -6.395 -11.086 -5.375 1 97.19 354 LEU A C 1
ATOM 2911 O O . LEU A 1 354 ? -6.668 -9.891 -5.512 1 97.19 354 LEU A O 1
ATOM 2915 N N . TYR A 1 355 ? -6.871 -11.828 -4.344 1 95.5 355 TYR A N 1
ATOM 2916 C CA . TYR A 1 355 ? -7.922 -11.273 -3.498 1 95.5 355 TYR A CA 1
ATOM 2917 C C . TYR A 1 355 ? -7.605 -11.492 -2.023 1 95.5 355 TYR A C 1
ATOM 2919 O O . TYR A 1 355 ? -7.055 -12.523 -1.645 1 95.5 355 TYR A O 1
ATOM 2927 N N . HIS A 1 356 ? -8.07 -10.625 -1.224 1 92.25 356 HIS A N 1
ATOM 2928 C CA . HIS A 1 356 ? -7.867 -10.719 0.218 1 92.25 356 HIS A CA 1
ATOM 2929 C C . HIS A 1 356 ? -8.664 -11.875 0.813 1 92.25 356 HIS A C 1
ATOM 2931 O O . HIS A 1 356 ? -8.258 -12.461 1.817 1 92.25 356 HIS A O 1
ATOM 2937 N N . HIS A 1 357 ? -9.789 -12.188 0.165 1 92.12 357 HIS A N 1
ATOM 2938 C CA . HIS A 1 357 ? -10.586 -13.305 0.651 1 92.12 357 HIS A CA 1
ATOM 2939 C C . HIS A 1 357 ? -10.078 -14.633 0.092 1 92.12 357 HIS A C 1
ATOM 2941 O O . HIS A 1 357 ? -10.594 -15.695 0.443 1 92.12 357 HIS A O 1
ATOM 2947 N N . HIS A 1 358 ? -9.133 -14.633 -0.84 1 94.56 358 HIS A N 1
ATOM 2948 C CA . HIS A 1 358 ? -8.422 -15.781 -1.377 1 94.56 358 HIS A CA 1
ATOM 2949 C C . HIS A 1 358 ? -9.375 -16.734 -2.098 1 94.56 358 HIS A C 1
ATOM 2951 O O . HIS A 1 358 ? -9.141 -17.938 -2.15 1 94.56 358 HIS A O 1
ATOM 2957 N N . GLY A 1 359 ? -10.5 -16.25 -2.555 1 91.56 359 GLY A N 1
ATOM 2958 C CA . GLY A 1 359 ? -11.492 -17.047 -3.262 1 91.56 359 GLY A CA 1
ATOM 2959 C C . GLY A 1 359 ? -12.344 -17.906 -2.34 1 91.56 359 GLY A C 1
ATOM 2960 O O . GLY A 1 359 ? -13.164 -18.688 -2.801 1 91.56 359 GLY A O 1
ATOM 2961 N N . ILE A 1 360 ? -12.125 -17.734 -1.083 1 90.06 360 ILE A N 1
ATOM 2962 C CA . ILE A 1 360 ? -12.852 -18.531 -0.106 1 90.06 360 ILE A CA 1
ATOM 2963 C C . ILE A 1 360 ? -14.25 -17.953 0.097 1 90.06 360 ILE A C 1
ATOM 2965 O O . ILE A 1 360 ? -14.398 -16.797 0.47 1 90.06 360 ILE A O 1
ATOM 2969 N N . GLY A 1 361 ? -15.203 -18.734 -0.131 1 83.69 361 GLY A N 1
ATOM 2970 C CA . GLY A 1 361 ? -16.578 -18.328 0.09 1 83.69 361 GLY A CA 1
ATOM 2971 C C . GLY A 1 361 ? -17.031 -17.203 -0.827 1 83.69 361 GLY A C 1
ATOM 2972 O O . GLY A 1 361 ? -17.922 -16.438 -0.486 1 83.69 361 GLY A O 1
ATOM 2973 N N . SER A 1 362 ? -16.328 -16.984 -1.901 1 84.81 362 SER A N 1
ATOM 2974 C CA . SER A 1 362 ? -16.641 -15.891 -2.807 1 84.81 362 SER A CA 1
ATOM 2975 C C . SER A 1 362 ? -16.922 -16.391 -4.219 1 84.81 362 SER A C 1
ATOM 2977 O O . SER A 1 362 ? -16.297 -17.344 -4.676 1 84.81 362 SER A O 1
ATOM 2979 N N . GLY A 1 363 ? -17.922 -15.914 -4.836 1 85.25 363 GLY A N 1
ATOM 2980 C CA . GLY A 1 363 ? -18.203 -16.172 -6.238 1 85.25 363 GLY A CA 1
ATOM 2981 C C . GLY A 1 363 ? -17.891 -14.984 -7.137 1 85.25 363 GLY A C 1
ATOM 2982 O O . GLY A 1 363 ? -17.672 -13.867 -6.652 1 85.25 363 GLY A O 1
ATOM 2983 N N . PHE A 1 364 ? -17.656 -15.242 -8.367 1 87.12 364 PHE A N 1
ATOM 2984 C CA . PHE A 1 364 ? -17.344 -14.203 -9.344 1 87.12 364 PHE A CA 1
ATOM 2985 C C . PHE A 1 364 ? -18.406 -14.156 -10.445 1 87.12 364 PHE A C 1
ATOM 2987 O O . PHE A 1 364 ? -18.641 -15.156 -11.125 1 87.12 364 PHE A O 1
ATOM 2994 N N . SER A 1 365 ? -19.031 -13.039 -10.617 1 82.62 365 SER A N 1
ATOM 2995 C CA . SER A 1 365 ? -20.141 -12.891 -11.555 1 82.62 365 SER A CA 1
ATOM 2996 C C . SER A 1 365 ? -19.672 -12.273 -12.867 1 82.62 365 SER A C 1
ATOM 2998 O O . SER A 1 365 ? -20.391 -12.312 -13.875 1 82.62 365 SER A O 1
ATOM 3000 N N . GLY A 1 366 ? -18.531 -11.734 -12.867 1 80.88 366 GLY A N 1
ATOM 3001 C CA . GLY A 1 366 ? -18.047 -11.008 -14.031 1 80.88 366 GLY A CA 1
ATOM 3002 C C . GLY A 1 366 ? -18.188 -9.508 -13.898 1 80.88 366 GLY A C 1
ATOM 3003 O O . GLY A 1 366 ? -17.719 -8.758 -14.75 1 80.88 366 GLY A O 1
ATOM 3004 N N . ASP A 1 367 ? -18.781 -9.102 -12.758 1 81.75 367 ASP A N 1
ATOM 3005 C CA . ASP A 1 367 ? -18.875 -7.676 -12.477 1 81.75 367 ASP A CA 1
ATOM 3006 C C . ASP A 1 367 ? -17.484 -7.09 -12.195 1 81.75 367 ASP A C 1
ATOM 3008 O O . ASP A 1 367 ? -16.75 -7.59 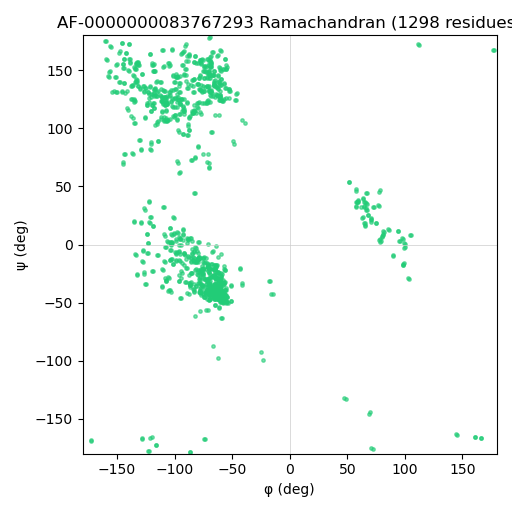-11.344 1 81.75 367 ASP A O 1
ATOM 3012 N N . TYR A 1 368 ? -17.188 -5.996 -12.844 1 81.31 368 TYR A N 1
ATOM 3013 C CA . TYR A 1 368 ? -15.852 -5.426 -12.797 1 81.31 368 TYR A CA 1
ATOM 3014 C C . TYR A 1 368 ? -15.523 -4.918 -11.398 1 81.31 368 TYR A C 1
ATOM 3016 O O . TYR A 1 368 ? -14.352 -4.828 -11.023 1 81.31 368 TYR A O 1
ATOM 3024 N N . SER A 1 369 ? -16.5 -4.555 -10.656 1 80.94 369 SER A N 1
ATOM 3025 C CA . SER A 1 369 ? -16.25 -4.078 -9.305 1 80.94 369 SER A CA 1
ATOM 3026 C C . SER A 1 369 ? -15.562 -5.145 -8.453 1 80.94 369 SER A C 1
ATOM 3028 O O . SER A 1 369 ? -14.828 -4.824 -7.523 1 80.94 369 SER A O 1
ATOM 3030 N N . GLU A 1 370 ? -15.75 -6.43 -8.844 1 85 370 GLU A N 1
ATOM 3031 C CA . GLU A 1 370 ? -15.133 -7.539 -8.125 1 85 370 GLU A CA 1
ATOM 3032 C C . GLU A 1 370 ? -13.625 -7.582 -8.359 1 85 370 GLU A C 1
ATOM 3034 O O . GLU A 1 370 ? -12.883 -8.133 -7.547 1 85 370 GLU A O 1
ATOM 3039 N N . TYR A 1 371 ? -13.273 -6.898 -9.438 1 87.81 371 TYR A N 1
ATOM 3040 C CA . TYR A 1 371 ? -11.891 -7.031 -9.867 1 87.81 371 TYR A CA 1
ATOM 3041 C C . TYR A 1 371 ? -11.086 -5.793 -9.5 1 87.81 371 TYR A C 1
ATOM 3043 O O . TYR A 1 371 ? -9.859 -5.762 -9.672 1 87.81 371 TYR A O 1
ATOM 3051 N N . PHE A 1 372 ? -11.758 -4.715 -8.922 1 85.88 372 PHE A N 1
ATOM 3052 C CA . PHE A 1 372 ? -11.062 -3.465 -8.641 1 85.88 372 PHE A CA 1
ATOM 3053 C C . PHE A 1 372 ? -11.398 -2.967 -7.238 1 85.88 372 PHE A C 1
ATOM 3055 O O . PHE A 1 372 ? -10.82 -1.983 -6.77 1 85.88 372 PHE A O 1
ATOM 3062 N N . GLY A 1 373 ? -12.344 -3.615 -6.617 1 83.5 373 GLY A N 1
ATOM 3063 C CA . GLY A 1 373 ? -12.828 -3.15 -5.332 1 83.5 373 GLY A CA 1
ATOM 3064 C C . GLY A 1 373 ? -11.859 -3.422 -4.191 1 83.5 373 GLY A C 1
ATOM 3065 O O . GLY A 1 373 ? -10.695 -3.754 -4.426 1 83.5 373 GLY A O 1
ATOM 3066 N N . LEU A 1 374 ? -12.32 -3.273 -2.953 1 83.81 374 LEU A N 1
ATOM 3067 C CA . LEU A 1 374 ? -11.523 -3.365 -1.733 1 83.81 374 LEU A CA 1
ATOM 3068 C C . LEU A 1 374 ? -11.008 -4.785 -1.521 1 83.81 374 LEU A C 1
ATOM 3070 O O . LEU A 1 374 ? -10.039 -5 -0.797 1 83.81 374 LEU A O 1
ATOM 3074 N N . GLN A 1 375 ? -11.68 -5.734 -2.152 1 89.88 375 GLN A N 1
ATOM 3075 C CA . GLN A 1 375 ? -11.32 -7.129 -1.933 1 89.88 375 GLN A CA 1
ATOM 3076 C C . GLN A 1 375 ? -10.07 -7.508 -2.725 1 89.88 375 GLN A C 1
ATOM 3078 O O . GLN A 1 375 ? -9.477 -8.562 -2.494 1 89.88 375 GLN A O 1
ATOM 3083 N N . VAL A 1 376 ? -9.625 -6.656 -3.656 1 93.19 376 VAL A N 1
ATOM 3084 C CA . VAL A 1 376 ? -8.5 -6.965 -4.539 1 93.19 376 VAL A CA 1
ATOM 3085 C C . VAL A 1 376 ? -7.184 -6.668 -3.83 1 93.19 376 VAL A C 1
ATOM 3087 O O . VAL A 1 376 ? -7.051 -5.637 -3.166 1 93.19 376 VAL A O 1
ATOM 3090 N N . ASP A 1 377 ? -6.277 -7.578 -3.863 1 95.12 377 ASP A N 1
ATOM 3091 C CA . ASP A 1 377 ? -4.926 -7.375 -3.35 1 95.12 377 ASP A CA 1
ATOM 3092 C C . ASP A 1 377 ? -4.016 -6.773 -4.418 1 95.12 377 ASP A C 1
ATOM 3094 O O . ASP A 1 377 ? -3.354 -7.5 -5.16 1 95.12 377 ASP A O 1
ATOM 3098 N N . GLU A 1 378 ? -3.816 -5.531 -4.391 1 91.69 378 GLU A N 1
ATOM 3099 C CA . GLU A 1 378 ? -3.082 -4.809 -5.426 1 91.69 378 GLU A CA 1
ATOM 3100 C C . GLU A 1 378 ? -1.599 -5.16 -5.398 1 91.69 378 GLU A C 1
ATOM 3102 O O . GLU A 1 378 ? -0.941 -5.188 -6.441 1 91.69 378 GLU A O 1
ATOM 3107 N N . ASP A 1 379 ? -1.109 -5.402 -4.242 1 94.75 379 ASP A N 1
ATOM 3108 C CA . ASP A 1 379 ? 0.297 -5.777 -4.137 1 94.75 379 ASP A CA 1
ATOM 3109 C C . ASP A 1 379 ? 0.578 -7.074 -4.895 1 94.75 379 ASP A C 1
ATOM 3111 O O . ASP A 1 379 ? 1.601 -7.191 -5.57 1 94.75 379 ASP A O 1
ATOM 3115 N N . SER A 1 380 ? -0.352 -8.016 -4.762 1 97.19 380 SER A N 1
ATOM 3116 C CA . SER A 1 380 ? -0.209 -9.289 -5.461 1 97.19 380 SER A CA 1
ATOM 3117 C C . SER A 1 380 ? -0.286 -9.094 -6.973 1 97.19 380 SER A C 1
ATOM 3119 O O . SER A 1 380 ? 0.459 -9.734 -7.723 1 97.19 380 SER A O 1
ATOM 3121 N N . LEU A 1 381 ? -1.212 -8.266 -7.41 1 96.5 381 LEU A N 1
ATOM 3122 C CA . LEU A 1 381 ? -1.36 -8 -8.836 1 96.5 381 LEU A CA 1
ATOM 3123 C C . LEU A 1 381 ? -0.087 -7.391 -9.414 1 96.5 381 LEU A C 1
ATOM 3125 O O . LEU A 1 381 ? 0.388 -7.816 -10.469 1 96.5 381 LEU A O 1
ATOM 3129 N N . VAL A 1 382 ? 0.439 -6.414 -8.711 1 95.62 382 VAL A N 1
ATOM 3130 C CA . VAL A 1 382 ? 1.644 -5.738 -9.18 1 95.62 382 VAL A CA 1
ATOM 3131 C C . VAL A 1 382 ? 2.812 -6.723 -9.203 1 95.62 382 VAL A C 1
ATOM 3133 O O . VAL A 1 382 ? 3.646 -6.684 -10.109 1 95.62 382 VAL A O 1
ATOM 3136 N N . TYR A 1 383 ? 2.855 -7.598 -8.203 1 98.38 383 TYR A N 1
ATOM 3137 C CA . TYR A 1 383 ? 3.889 -8.625 -8.188 1 98.38 383 TYR A CA 1
ATOM 3138 C C . TYR A 1 383 ? 3.801 -9.508 -9.43 1 98.38 383 TYR A C 1
ATOM 3140 O O . TYR A 1 383 ? 4.812 -9.766 -10.086 1 98.38 383 TYR A O 1
ATOM 3148 N N . LEU A 1 384 ? 2.607 -9.977 -9.742 1 98.69 384 LEU A N 1
ATOM 3149 C CA . LEU A 1 384 ? 2.42 -10.859 -10.891 1 98.69 384 LEU A CA 1
ATOM 3150 C C . LEU A 1 384 ? 2.75 -10.133 -12.188 1 98.69 384 LEU A C 1
ATOM 3152 O O . LEU A 1 384 ? 3.348 -10.719 -13.094 1 98.69 384 LEU A O 1
ATOM 3156 N N . MET A 1 385 ? 2.355 -8.812 -12.297 1 97.88 385 MET A N 1
ATOM 3157 C CA . MET A 1 385 ? 2.742 -8.016 -13.461 1 97.88 385 MET A CA 1
ATOM 3158 C C . MET A 1 385 ? 4.258 -7.945 -13.594 1 97.88 385 MET A C 1
ATOM 3160 O O . MET A 1 385 ? 4.801 -8.141 -14.688 1 97.88 385 MET A O 1
ATOM 3164 N N . THR A 1 386 ? 4.902 -7.707 -12.477 1 98.31 386 THR A N 1
ATOM 3165 C CA . THR A 1 386 ? 6.355 -7.57 -12.461 1 98.31 386 THR A CA 1
ATOM 3166 C C . THR A 1 386 ? 7.027 -8.891 -12.836 1 98.31 386 THR A C 1
ATOM 3168 O O . THR A 1 386 ? 7.957 -8.914 -13.641 1 98.31 386 THR A O 1
ATOM 3171 N N . ALA A 1 387 ? 6.543 -9.984 -12.258 1 98.75 387 ALA A N 1
ATOM 3172 C CA . ALA A 1 387 ? 7.086 -11.305 -12.555 1 98.75 387 ALA A CA 1
ATOM 3173 C C . ALA A 1 387 ? 6.996 -11.617 -14.047 1 98.75 387 ALA A C 1
ATOM 3175 O O . ALA A 1 387 ? 7.988 -12.008 -14.664 1 98.75 387 ALA A O 1
ATOM 3176 N N . ASN A 1 388 ? 5.828 -11.422 -14.617 1 98.75 388 ASN A N 1
ATOM 3177 C CA . ASN A 1 388 ? 5.641 -11.711 -16.031 1 98.75 388 ASN A CA 1
ATOM 3178 C C . ASN A 1 388 ? 6.461 -10.773 -16.922 1 98.75 388 ASN A C 1
ATOM 3180 O O . ASN A 1 388 ? 7.023 -11.195 -17.922 1 98.75 388 ASN A O 1
ATOM 3184 N N . HIS A 1 389 ? 6.508 -9.531 -16.516 1 98.06 389 HIS A N 1
ATOM 3185 C CA . HIS A 1 389 ? 7.309 -8.578 -17.281 1 98.06 389 HIS A CA 1
ATOM 3186 C C . HIS A 1 389 ? 8.773 -9.008 -17.328 1 98.06 389 HIS A C 1
ATOM 3188 O O . HIS A 1 389 ? 9.383 -9.023 -18.406 1 98.06 389 HIS A O 1
ATOM 3194 N N . ILE A 1 390 ? 9.289 -9.336 -16.234 1 98.25 390 ILE A N 1
ATOM 3195 C CA . ILE A 1 390 ? 10.695 -9.703 -16.125 1 98.25 390 ILE A CA 1
ATOM 3196 C C . ILE A 1 390 ? 10.953 -10.992 -16.906 1 98.25 390 ILE A C 1
ATOM 3198 O O . ILE A 1 390 ? 11.891 -11.062 -17.703 1 98.25 390 ILE A O 1
ATOM 3202 N N . LEU A 1 391 ? 10.117 -11.984 -16.719 1 98.62 391 LEU A N 1
ATOM 3203 C CA . LEU A 1 391 ? 10.281 -13.266 -17.391 1 98.62 391 LEU A CA 1
ATOM 3204 C C . LEU A 1 391 ? 10.242 -13.094 -18.906 1 98.62 391 LEU A C 1
ATOM 3206 O O . LEU A 1 391 ? 11.117 -13.594 -19.609 1 98.62 391 LEU A O 1
ATOM 3210 N N . HIS A 1 392 ? 9.266 -12.336 -19.391 1 98.12 392 HIS A N 1
ATOM 3211 C CA . HIS A 1 392 ? 9.086 -12.203 -20.844 1 98.12 392 HIS A CA 1
ATOM 3212 C C . HIS A 1 392 ? 10.148 -11.281 -21.438 1 98.12 392 HIS A C 1
ATOM 3214 O O . HIS A 1 392 ? 10.492 -11.414 -22.609 1 98.12 392 HIS A O 1
ATOM 3220 N N . THR A 1 393 ? 10.656 -10.391 -20.625 1 97.56 393 THR A N 1
ATOM 3221 C CA . THR A 1 393 ? 11.727 -9.516 -21.094 1 97.56 393 THR A CA 1
ATOM 3222 C C . THR A 1 393 ? 13.047 -10.273 -21.188 1 97.56 393 THR A C 1
ATOM 3224 O O . THR A 1 393 ? 13.75 -10.18 -22.188 1 97.56 393 THR A O 1
ATOM 3227 N N . LEU A 1 394 ? 13.344 -11.023 -20.203 1 97.5 394 LEU A N 1
ATOM 3228 C CA . LEU A 1 394 ? 14.617 -11.742 -20.156 1 97.5 394 LEU A CA 1
ATOM 3229 C C . LEU A 1 394 ? 14.57 -12.992 -21.016 1 97.5 394 LEU A C 1
ATOM 3231 O O . LEU A 1 394 ? 15.594 -13.398 -21.578 1 97.5 394 LEU A O 1
ATOM 3235 N N . TYR A 1 395 ? 13.422 -13.617 -21.094 1 97.69 395 TYR A N 1
ATOM 3236 C CA . TYR A 1 395 ? 13.227 -14.859 -21.828 1 97.69 395 TYR A CA 1
ATOM 3237 C C . TYR A 1 395 ? 12.016 -14.758 -22.75 1 97.69 395 TYR A C 1
ATOM 3239 O O . TYR A 1 395 ? 10.93 -15.227 -22.406 1 97.69 395 TYR A O 1
ATOM 3247 N N . PRO A 1 396 ? 12.133 -14.359 -23.891 1 96.19 396 PRO A N 1
ATOM 3248 C CA . PRO A 1 396 ? 11.016 -14.062 -24.797 1 96.19 396 PRO A CA 1
ATOM 3249 C C . PRO A 1 396 ? 10.156 -15.289 -25.094 1 96.19 396 PRO A C 1
ATOM 3251 O O . PRO A 1 396 ? 8.969 -15.156 -25.391 1 96.19 396 PRO A O 1
ATOM 3254 N N . ASP A 1 397 ? 10.734 -16.531 -24.969 1 97.44 397 ASP A N 1
ATOM 3255 C CA . ASP A 1 397 ? 9.977 -17.734 -25.281 1 97.44 397 ASP A CA 1
ATOM 3256 C C . ASP A 1 397 ? 9.359 -18.328 -24.016 1 97.44 397 ASP A C 1
ATOM 3258 O O . ASP A 1 397 ? 8.727 -19.391 -24.078 1 97.44 397 ASP A O 1
ATOM 3262 N N . CYS A 1 398 ? 9.484 -17.641 -22.891 1 98.25 398 CYS A N 1
ATOM 3263 C CA . CYS A 1 398 ? 8.945 -18.125 -21.625 1 98.25 398 CYS A CA 1
ATOM 3264 C C . CYS A 1 398 ? 7.43 -18.219 -21.672 1 98.25 398 CYS A C 1
ATOM 3266 O O . CYS A 1 398 ? 6.766 -17.344 -22.219 1 98.25 398 CYS A O 1
ATOM 3268 N N . ILE A 1 399 ? 6.871 -19.297 -21.156 1 98.81 399 ILE A N 1
ATOM 3269 C CA . ILE A 1 399 ? 5.426 -19.5 -21.078 1 98.81 399 ILE A CA 1
ATOM 3270 C C . ILE A 1 399 ? 4.965 -19.438 -19.625 1 98.81 399 ILE A C 1
ATOM 3272 O O . ILE A 1 399 ? 5.508 -20.125 -18.766 1 98.81 399 ILE A O 1
ATOM 3276 N N . THR A 1 400 ? 4.023 -18.547 -19.328 1 98.88 400 THR A N 1
ATOM 3277 C CA . THR A 1 400 ? 3.436 -18.5 -18 1 98.88 400 THR A CA 1
ATOM 3278 C C . THR A 1 400 ? 1.936 -18.781 -18.062 1 98.88 400 THR A C 1
ATOM 3280 O O . THR A 1 400 ? 1.234 -18.234 -18.922 1 98.88 400 THR A O 1
ATOM 3283 N N . ILE A 1 401 ? 1.457 -19.703 -17.234 1 98.81 401 ILE A N 1
ATOM 3284 C CA . ILE A 1 401 ? 0.059 -20.109 -17.156 1 98.81 401 ILE A CA 1
ATOM 3285 C C . ILE A 1 401 ? -0.492 -19.781 -15.773 1 98.81 401 ILE A C 1
ATOM 3287 O O . ILE A 1 401 ? 0.155 -20.062 -14.758 1 98.81 401 ILE A O 1
ATOM 3291 N N . ALA A 1 402 ? -1.678 -19.188 -15.711 1 98.69 402 ALA A N 1
ATOM 3292 C CA . ALA A 1 402 ? -2.287 -18.812 -14.438 1 98.69 402 ALA A CA 1
ATOM 3293 C C . ALA A 1 402 ? -3.416 -19.781 -14.07 1 98.69 402 ALA A C 1
ATOM 3295 O O . ALA A 1 402 ? -4.273 -20.078 -14.906 1 98.69 402 ALA A O 1
ATOM 3296 N N . GLU A 1 403 ? -3.379 -20.25 -12.867 1 97.94 403 GLU A N 1
ATOM 3297 C CA . GLU A 1 403 ? -4.555 -20.906 -12.305 1 97.94 403 GLU A CA 1
ATOM 3298 C C . GLU A 1 403 ? -5.48 -19.906 -11.617 1 97.94 403 GLU A C 1
ATOM 3300 O O . GLU A 1 403 ? -5.305 -19.609 -10.438 1 97.94 403 GLU A O 1
ATOM 3305 N N . ASP A 1 404 ? -6.438 -19.438 -12.344 1 96.5 404 ASP A N 1
ATOM 3306 C CA . ASP A 1 404 ? -7.367 -18.438 -11.844 1 96.5 404 ASP A CA 1
ATOM 3307 C C . ASP A 1 404 ? -8.805 -18.781 -12.219 1 96.5 404 ASP A C 1
ATOM 3309 O O . ASP A 1 404 ? -9.117 -19 -13.391 1 96.5 404 ASP A O 1
ATOM 3313 N N . VAL A 1 405 ? -9.656 -18.844 -11.172 1 93.06 405 VAL A N 1
ATOM 3314 C CA . VAL A 1 405 ? -11.062 -19.172 -11.406 1 93.06 405 VAL A CA 1
ATOM 3315 C C . VAL A 1 405 ? -11.898 -17.891 -11.422 1 93.06 405 VAL A C 1
ATOM 3317 O O . VAL A 1 405 ? -13.039 -17.891 -11.883 1 93.06 405 VAL A O 1
ATOM 3320 N N . SER A 1 406 ? -11.344 -16.734 -11.086 1 92.56 406 SER A N 1
ATOM 3321 C CA . SER A 1 406 ? -12.117 -15.516 -10.906 1 92.56 406 SER A CA 1
ATOM 3322 C C . SER A 1 406 ? -12.453 -14.867 -12.25 1 92.56 406 SER A C 1
ATOM 3324 O O . SER A 1 406 ? -13.43 -14.125 -12.359 1 92.56 406 SER A O 1
ATOM 3326 N N . GLY A 1 407 ? -11.617 -15.133 -13.227 1 91.25 407 GLY A N 1
ATOM 3327 C CA . GLY A 1 407 ? -11.805 -14.469 -14.508 1 91.25 407 GLY A CA 1
ATOM 3328 C C . GLY A 1 407 ? -11.32 -13.031 -14.508 1 91.25 407 GLY A C 1
ATOM 3329 O O . GLY A 1 407 ? -11.914 -12.164 -15.156 1 91.25 407 GLY A O 1
ATOM 3330 N N . MET A 1 408 ? -10.289 -12.719 -13.766 1 93.12 408 MET A N 1
ATOM 3331 C CA . MET A 1 408 ? -9.68 -11.391 -13.75 1 93.12 408 MET A CA 1
ATOM 3332 C C . MET A 1 408 ? -9.477 -10.867 -15.164 1 93.12 408 MET A C 1
ATOM 3334 O O . MET A 1 408 ? -8.82 -11.516 -15.977 1 93.12 408 MET A O 1
ATOM 3338 N N . PRO A 1 409 ? -10.023 -9.711 -15.438 1 90.69 409 PRO A N 1
ATOM 3339 C CA . PRO A 1 409 ? -9.867 -9.164 -16.781 1 90.69 409 PRO A CA 1
ATOM 3340 C C . PRO A 1 409 ? -8.422 -8.812 -17.125 1 90.69 409 PRO A C 1
ATOM 3342 O O . PRO A 1 409 ? -7.695 -8.289 -16.266 1 90.69 409 PRO A O 1
ATOM 3345 N N . ALA A 1 410 ? -7.996 -9.156 -18.344 1 92.56 410 ALA A N 1
ATOM 3346 C CA . ALA A 1 410 ? -6.684 -8.828 -18.891 1 92.56 410 ALA A CA 1
ATOM 3347 C C . ALA A 1 410 ? -5.582 -9.633 -18.203 1 92.56 410 ALA A C 1
ATOM 3349 O O . ALA A 1 410 ? -4.414 -9.242 -18.234 1 92.56 410 ALA A O 1
ATOM 3350 N N . LEU A 1 411 ? -6.027 -10.758 -17.625 1 95.94 411 LEU A N 1
ATOM 3351 C CA . LEU A 1 411 ? -5.062 -11.656 -17 1 95.94 411 LEU A CA 1
ATOM 3352 C C . LEU A 1 411 ? -4.031 -12.141 -18 1 95.94 411 LEU A C 1
ATOM 3354 O O . LEU A 1 411 ? -2.836 -12.195 -17.703 1 95.94 411 LEU A O 1
ATOM 3358 N N . CYS A 1 412 ? -4.527 -12.43 -19.203 1 96.94 412 CYS A N 1
ATOM 3359 C CA . CYS A 1 412 ? -3.668 -13.008 -20.234 1 96.94 412 CYS A CA 1
ATOM 3360 C C . CYS A 1 412 ? -3.406 -12 -21.344 1 96.94 412 CYS A C 1
ATOM 3362 O O . CYS A 1 412 ? -3.344 -12.367 -22.531 1 96.94 412 CYS A O 1
ATOM 3364 N N . LYS A 1 413 ? -3.346 -10.711 -21 1 94.25 413 LYS A N 1
ATOM 3365 C CA . LYS A 1 413 ? -2.859 -9.648 -21.875 1 94.25 413 LYS A CA 1
ATOM 3366 C C . LYS A 1 413 ? -1.463 -9.188 -21.469 1 94.25 413 LYS A C 1
ATOM 3368 O O . LYS A 1 413 ? -1.087 -9.297 -20.297 1 94.25 413 LYS A O 1
ATOM 3373 N N . LYS A 1 414 ? -0.754 -8.695 -22.391 1 94 414 LYS A N 1
ATOM 3374 C CA . LYS A 1 414 ? 0.605 -8.242 -22.125 1 94 414 LYS A CA 1
ATOM 3375 C C . LYS A 1 414 ? 0.612 -7.145 -21.062 1 94 414 LYS A C 1
ATOM 3377 O O . LYS A 1 414 ? -0.317 -6.336 -20.984 1 94 414 LYS A O 1
ATOM 3382 N N . VAL A 1 415 ? 1.687 -7.094 -20.312 1 93.44 415 VAL A N 1
ATOM 3383 C CA . VAL A 1 415 ? 1.812 -6.059 -19.297 1 93.44 415 VAL A CA 1
ATOM 3384 C C . VAL A 1 415 ? 1.839 -4.684 -19.953 1 93.44 415 VAL A C 1
ATOM 3386 O O . VAL A 1 415 ? 1.255 -3.727 -19.438 1 93.44 415 VAL A O 1
ATOM 3389 N N . SER A 1 416 ? 2.43 -4.574 -21.125 1 87.06 416 SER A N 1
ATOM 3390 C CA . SER A 1 416 ? 2.518 -3.312 -21.844 1 87.06 416 SER A CA 1
ATOM 3391 C C . SER A 1 416 ? 1.137 -2.818 -22.266 1 87.06 416 SER A C 1
ATOM 3393 O O . SER A 1 416 ? 0.955 -1.633 -22.547 1 87.06 416 SER A O 1
ATOM 3395 N N . GLU A 1 417 ? 0.199 -3.764 -22.25 1 84.75 417 GLU A N 1
ATOM 3396 C CA . GLU A 1 417 ? -1.177 -3.422 -22.594 1 84.75 417 GLU A CA 1
ATOM 3397 C C . GLU A 1 417 ? -2.025 -3.205 -21.344 1 84.75 417 GLU A C 1
ATOM 3399 O O . GLU A 1 417 ? -3.244 -3.039 -21.438 1 84.75 417 GLU A O 1
ATOM 3404 N N . GLY A 1 418 ? -1.392 -3.289 -20.266 1 85.12 418 GLY A N 1
ATOM 3405 C CA . GLY A 1 418 ? -2.105 -3.092 -19 1 85.12 418 GLY A CA 1
ATOM 3406 C C . GLY A 1 418 ? -2.555 -4.391 -18.359 1 85.12 418 GLY A C 1
ATOM 3407 O O . GLY A 1 418 ? -3.225 -4.379 -17.328 1 85.12 418 GLY A O 1
ATOM 3408 N N . GLY A 1 419 ? -2.195 -5.527 -18.984 1 92.88 419 GLY A N 1
ATOM 3409 C CA . GLY A 1 419 ? -2.582 -6.816 -18.438 1 92.88 419 GLY A CA 1
ATOM 3410 C C . GLY A 1 419 ? -1.602 -7.344 -17.406 1 92.88 419 GLY A C 1
ATOM 3411 O O . GLY A 1 419 ? -0.649 -6.656 -17.047 1 92.88 419 GLY A O 1
ATOM 3412 N N . LEU A 1 420 ? -1.875 -8.523 -16.891 1 96.88 420 LEU A N 1
ATOM 3413 C CA . LEU A 1 420 ? -1.007 -9.141 -15.891 1 96.88 420 LEU A CA 1
ATOM 3414 C C . LEU A 1 420 ? 0.123 -9.922 -16.562 1 96.88 420 LEU A C 1
ATOM 3416 O O . LEU A 1 420 ? 1.086 -10.312 -15.891 1 96.88 420 LEU A O 1
ATOM 3420 N N . GLY A 1 421 ? 0.051 -10.203 -17.844 1 97.88 421 GLY A N 1
ATOM 3421 C CA . GLY A 1 421 ? 1.193 -10.664 -18.609 1 97.88 421 GLY A CA 1
ATOM 3422 C C . GLY A 1 421 ? 1.209 -12.172 -18.812 1 97.88 421 GLY A C 1
ATOM 3423 O O . GLY A 1 421 ? 2.061 -12.695 -19.547 1 97.88 421 GLY A O 1
ATOM 3424 N N . PHE A 1 422 ? 0.167 -12.945 -18.297 1 98.75 422 PHE A N 1
ATOM 3425 C CA . PHE A 1 422 ? 0.157 -14.391 -18.484 1 98.75 422 PHE A CA 1
ATOM 3426 C C . PHE A 1 422 ? -0.121 -14.75 -19.938 1 98.75 422 PHE A C 1
ATOM 3428 O O . PHE A 1 422 ? -0.896 -14.07 -20.609 1 98.75 422 PHE A O 1
ATOM 3435 N N . ASP A 1 423 ? 0.473 -15.844 -20.375 1 98.31 423 ASP A N 1
ATOM 3436 C CA . ASP A 1 423 ? 0.212 -16.328 -21.719 1 98.31 423 ASP A CA 1
ATOM 3437 C C . ASP A 1 423 ? -1.127 -17.062 -21.797 1 98.31 423 ASP A C 1
ATOM 3439 O O . ASP A 1 423 ? -1.844 -16.969 -22.781 1 98.31 423 ASP A O 1
ATOM 3443 N N . TYR A 1 424 ? -1.385 -17.859 -20.75 1 98.25 424 TYR A N 1
ATOM 3444 C CA . TYR A 1 424 ? -2.598 -18.656 -20.688 1 98.25 424 TYR A CA 1
ATOM 3445 C C . TYR A 1 424 ? -3.203 -18.641 -19.297 1 98.25 424 TYR A C 1
ATOM 3447 O O . TYR A 1 424 ? -2.518 -18.328 -18.328 1 98.25 424 TYR A O 1
ATOM 3455 N N . ARG A 1 425 ? -4.445 -18.891 -19.219 1 97.81 425 ARG A N 1
ATOM 3456 C CA . ARG A 1 425 ? -5.082 -19.297 -17.969 1 97.81 425 ARG A CA 1
ATOM 3457 C C . ARG A 1 425 ? -5.711 -20.688 -18.094 1 97.81 425 ARG A C 1
ATOM 3459 O O . ARG A 1 425 ? -6.066 -21.109 -19.188 1 97.81 425 ARG A O 1
ATOM 3466 N N . LEU A 1 426 ? -5.863 -21.406 -17.031 1 98.06 426 LEU A N 1
ATOM 3467 C CA . LEU A 1 426 ? -6.539 -22.688 -17.031 1 98.06 426 LEU A CA 1
ATOM 3468 C C . LEU A 1 426 ? -8.047 -22.516 -17.156 1 98.06 426 LEU A C 1
ATOM 3470 O O . LEU A 1 426 ? -8.633 -21.656 -16.516 1 98.06 426 LEU A O 1
ATOM 3474 N N . ALA A 1 427 ? -8.641 -23.266 -18.047 1 97.25 427 ALA A N 1
ATOM 3475 C CA . ALA A 1 427 ? -10.094 -23.25 -18.203 1 97.25 427 ALA A CA 1
ATOM 3476 C C . ALA A 1 427 ? -10.766 -24.141 -17.172 1 97.25 427 ALA A C 1
ATOM 3478 O O . ALA A 1 427 ? -11.359 -25.172 -17.516 1 97.25 427 ALA A O 1
ATOM 3479 N N . MET A 1 428 ? -10.82 -23.703 -16.016 1 95.25 428 MET A N 1
ATOM 3480 C CA . MET A 1 428 ? -11.18 -24.531 -14.867 1 95.25 428 MET A CA 1
ATOM 3481 C C . MET A 1 428 ? -12.664 -24.875 -14.898 1 95.25 428 MET A C 1
ATOM 3483 O O . MET A 1 428 ? -13.086 -25.875 -14.297 1 95.25 428 MET A O 1
ATOM 3487 N N . ALA A 1 429 ? -13.477 -24.188 -15.602 1 94.44 429 ALA A N 1
ATOM 3488 C CA . ALA A 1 429 ? -14.898 -24.469 -15.719 1 94.44 429 ALA A CA 1
ATOM 3489 C C . ALA A 1 429 ? -15.148 -25.75 -16.5 1 94.44 429 ALA A C 1
ATOM 3491 O O . ALA A 1 429 ? -16.172 -26.422 -16.312 1 94.44 429 ALA A O 1
ATOM 3492 N N . VAL A 1 430 ? -14.219 -26.141 -17.359 1 97.44 430 VAL A N 1
ATOM 3493 C CA . VAL A 1 430 ? -14.414 -27.266 -18.266 1 97.44 430 VAL A CA 1
ATOM 3494 C C . VAL A 1 430 ? -14.398 -28.578 -17.484 1 97.44 430 VAL A C 1
ATOM 3496 O O . VAL A 1 430 ? -15.359 -29.359 -17.547 1 97.44 430 VAL A O 1
ATOM 3499 N N . PRO A 1 431 ? -13.352 -28.859 -16.75 1 97.06 431 PRO A N 1
ATOM 3500 C CA . PRO A 1 431 ? -13.391 -30.094 -15.961 1 97.06 431 PRO A CA 1
ATOM 3501 C C . PRO A 1 431 ? -14.539 -30.109 -14.953 1 97.06 431 PRO A C 1
ATOM 3503 O O . PRO A 1 431 ? -15.141 -31.172 -14.711 1 97.06 431 PRO A O 1
ATOM 3506 N N . ASP A 1 432 ? -14.828 -28.984 -14.383 1 94.25 432 ASP A N 1
ATOM 3507 C CA . ASP A 1 432 ? -15.953 -28.906 -13.453 1 94.25 432 ASP A CA 1
ATOM 3508 C C . ASP A 1 432 ? -17.25 -29.312 -14.133 1 94.25 432 ASP A C 1
ATOM 3510 O O . ASP A 1 432 ? -18.078 -30.016 -13.539 1 94.25 432 ASP A O 1
ATOM 3514 N N . LYS A 1 433 ? -17.469 -28.891 -15.32 1 96.25 433 LYS A N 1
ATOM 3515 C CA . LYS A 1 433 ? -18.672 -29.203 -16.078 1 96.25 433 LYS A CA 1
ATOM 3516 C C . LYS A 1 433 ? -18.766 -30.688 -16.375 1 96.25 433 LYS A C 1
ATOM 3518 O O . LYS A 1 433 ? -19.844 -31.297 -16.234 1 96.25 433 LYS A O 1
ATOM 3523 N N . TRP A 1 434 ? -17.719 -31.312 -16.828 1 97.31 434 TRP A N 1
ATOM 3524 C CA . TRP A 1 434 ? -17.734 -32.719 -17.141 1 97.31 434 TRP A CA 1
ATOM 3525 C C . TRP A 1 434 ? -18.078 -33.562 -15.898 1 97.31 434 TRP A C 1
ATOM 3527 O O . TRP A 1 434 ? -18.875 -34.5 -15.961 1 97.31 434 TRP A O 1
ATOM 3537 N N . ILE A 1 435 ? -17.453 -33.188 -14.781 1 95.25 435 ILE A N 1
ATOM 3538 C CA . ILE A 1 435 ? -17.734 -33.906 -13.539 1 95.25 435 ILE A CA 1
ATOM 3539 C C . ILE A 1 435 ? -19.203 -33.719 -13.156 1 95.25 435 ILE A C 1
ATOM 3541 O O . ILE A 1 435 ? -19.875 -34.656 -12.734 1 95.25 435 ILE A O 1
ATOM 3545 N N . GLN A 1 436 ? -19.672 -32.531 -13.289 1 95.69 436 GLN A N 1
ATOM 3546 C CA . GLN A 1 436 ? -21.078 -32.25 -13 1 95.69 436 GLN A CA 1
ATOM 3547 C C . GLN A 1 436 ? -22 -33.125 -13.844 1 95.69 436 GLN A C 1
ATOM 3549 O O . GLN A 1 436 ? -22.938 -33.719 -13.328 1 95.69 436 GLN A O 1
ATOM 3554 N N . ILE A 1 437 ? -21.734 -33.219 -15.133 1 97.06 437 ILE A N 1
ATOM 3555 C CA . ILE A 1 437 ? -22.562 -33.969 -16.062 1 97.06 437 ILE A CA 1
ATOM 3556 C C . ILE A 1 437 ? -22.531 -35.438 -15.695 1 97.06 437 ILE A C 1
ATOM 3558 O O . ILE A 1 437 ? -23.578 -36.094 -15.578 1 97.06 437 ILE A O 1
ATOM 3562 N N . LEU A 1 438 ? -21.391 -36.031 -15.422 1 95.62 438 LEU A N 1
ATOM 3563 C CA . LEU A 1 438 ? -21.219 -37.469 -15.164 1 95.62 438 LEU A CA 1
ATOM 3564 C C . LEU A 1 438 ? -21.797 -37.844 -13.797 1 95.62 438 LEU A C 1
ATOM 3566 O O . LEU A 1 438 ? -22.297 -38.938 -13.609 1 95.62 438 LEU A O 1
ATOM 3570 N N . LYS A 1 439 ? -21.703 -36.906 -12.945 1 93.44 439 LYS A N 1
ATOM 3571 C CA . LYS A 1 439 ? -22.156 -37.156 -11.586 1 93.44 439 LYS A CA 1
ATOM 3572 C C . LYS A 1 439 ? -23.672 -37 -11.469 1 93.44 439 LYS A C 1
ATOM 3574 O O . LYS A 1 439 ? -24.328 -37.75 -10.758 1 93.44 439 LYS A O 1
ATOM 3579 N N . GLU A 1 440 ? -24.25 -36.031 -12.234 1 95.44 440 GLU A N 1
ATOM 3580 C CA . GLU A 1 440 ? -25.609 -35.594 -11.922 1 95.44 440 GLU A CA 1
ATOM 3581 C C . GLU A 1 440 ? -26.594 -36.062 -13 1 95.44 440 GLU A C 1
ATOM 3583 O O . GLU A 1 440 ? -27.812 -36.094 -12.766 1 95.44 440 GLU A O 1
ATOM 3588 N N . LEU A 1 441 ? -26.078 -36.344 -14.172 1 95.88 441 LEU A N 1
ATOM 3589 C CA . LEU A 1 441 ? -27.016 -36.562 -15.273 1 95.88 441 LEU A CA 1
ATOM 3590 C C . LEU A 1 441 ? -26.875 -38 -15.82 1 95.88 441 LEU A C 1
ATOM 3592 O O . LEU A 1 441 ? -25.781 -38.562 -15.812 1 95.88 441 LEU A O 1
ATOM 3596 N N . SER A 1 442 ? -28.047 -38.406 -16.281 1 94.12 442 SER A N 1
ATOM 3597 C CA . SER A 1 442 ? -28 -39.625 -17.078 1 94.12 442 SER A CA 1
ATOM 3598 C C . SER A 1 442 ? -27.5 -39.344 -18.484 1 94.12 442 SER A C 1
ATOM 3600 O O . SER A 1 442 ? -27.531 -38.219 -18.953 1 94.12 442 SER A O 1
ATOM 3602 N N . ASP A 1 443 ? -27.031 -40.406 -19.094 1 91.12 443 ASP A N 1
ATOM 3603 C CA . ASP A 1 443 ? -26.469 -40.312 -20.438 1 91.12 443 ASP A CA 1
ATOM 3604 C C . ASP A 1 443 ? -27.422 -39.594 -21.391 1 91.12 443 ASP A C 1
ATOM 3606 O O . ASP A 1 443 ? -27.016 -38.781 -22.219 1 91.12 443 ASP A O 1
ATOM 3610 N N . GLU A 1 444 ? -28.734 -39.812 -21.219 1 90.94 444 GLU A N 1
ATOM 3611 C CA . GLU A 1 444 ? -29.766 -39.281 -22.094 1 90.94 444 GLU A CA 1
ATOM 3612 C C . GLU A 1 444 ? -30.062 -37.812 -21.781 1 90.94 444 GLU A C 1
ATOM 3614 O O . GLU A 1 444 ? -30.625 -37.094 -22.609 1 90.94 444 GLU A O 1
ATOM 3619 N N . ALA A 1 445 ? -29.594 -37.406 -20.734 1 95.19 445 ALA A N 1
ATOM 3620 C CA . ALA A 1 445 ? -30.016 -36.094 -20.25 1 95.19 445 ALA A CA 1
ATOM 3621 C C . ALA A 1 445 ? -28.938 -35.031 -20.531 1 95.19 445 ALA A C 1
ATOM 3623 O O . ALA A 1 445 ? -29.094 -33.875 -20.188 1 95.19 445 ALA A O 1
ATOM 3624 N N . TRP A 1 446 ? -27.828 -35.438 -21.203 1 96.38 446 TRP A N 1
ATOM 3625 C CA . TRP A 1 446 ? -26.766 -34.5 -21.5 1 96.38 446 TRP A CA 1
ATOM 3626 C C . TRP A 1 446 ? -27.281 -33.344 -22.375 1 96.38 446 TRP A C 1
ATOM 3628 O O . TRP A 1 446 ? -28.031 -33.562 -23.312 1 96.38 446 TRP A O 1
ATOM 3638 N N . ASP A 1 447 ? -26.953 -32.062 -22 1 96.69 447 ASP A N 1
ATOM 3639 C CA . ASP A 1 447 ? -27.359 -30.859 -22.703 1 96.69 447 ASP A CA 1
ATOM 3640 C C . ASP A 1 447 ? -26.25 -30.359 -23.641 1 96.69 447 ASP A C 1
ATOM 3642 O O . ASP A 1 447 ? -25.25 -29.797 -23.188 1 96.69 447 ASP A O 1
ATOM 3646 N N . MET A 1 448 ? -26.453 -30.531 -25 1 95.81 448 MET A N 1
ATOM 3647 C CA . MET A 1 448 ? -25.438 -30.188 -26 1 95.81 448 MET A CA 1
ATOM 3648 C C . MET A 1 448 ? -25.141 -28.703 -25.953 1 95.81 448 MET A C 1
ATOM 3650 O O . MET A 1 448 ? -23.969 -28.297 -26.078 1 95.81 448 MET A O 1
ATOM 3654 N N . GLY A 1 449 ? -26.109 -27.891 -25.75 1 96.31 449 GLY A N 1
ATOM 3655 C CA . GLY A 1 449 ? -25.922 -26.453 -25.672 1 96.31 449 GLY A CA 1
ATOM 3656 C C . GLY A 1 449 ? -25.062 -26.031 -24.5 1 96.31 449 GLY A C 1
ATOM 3657 O O . GLY A 1 449 ? -24.219 -25.125 -24.641 1 96.31 449 GLY A O 1
ATOM 3658 N N . ASN A 1 450 ? -25.297 -26.625 -23.391 1 96.81 450 ASN A N 1
ATOM 3659 C CA . ASN A 1 450 ? -24.531 -26.297 -22.188 1 96.81 450 ASN A CA 1
ATOM 3660 C C . ASN A 1 450 ? -23.078 -26.719 -22.328 1 96.81 450 ASN A C 1
ATOM 3662 O O . ASN A 1 450 ? -22.172 -26.031 -21.828 1 96.81 450 ASN A O 1
ATOM 3666 N N . ILE A 1 451 ? -22.891 -27.828 -22.938 1 97 451 ILE A N 1
ATOM 3667 C CA . ILE A 1 451 ? -21.531 -28.312 -23.188 1 97 451 ILE A CA 1
ATOM 3668 C C . ILE A 1 451 ? -20.797 -27.312 -24.094 1 97 451 ILE A C 1
ATOM 3670 O O . ILE A 1 451 ? -19.688 -26.891 -23.781 1 97 451 ILE A O 1
ATOM 3674 N N . ILE A 1 452 ? -21.453 -26.891 -25.141 1 96.75 452 ILE A N 1
ATOM 3675 C CA . ILE A 1 452 ? -20.859 -25.969 -26.094 1 96.75 452 ILE A CA 1
ATOM 3676 C C . ILE A 1 452 ? -20.594 -24.625 -25.406 1 96.75 452 ILE A C 1
ATOM 3678 O O . ILE A 1 452 ? -19.531 -24.031 -25.578 1 96.75 452 ILE A O 1
ATOM 3682 N N . TYR A 1 453 ? -21.562 -24.219 -24.656 1 95.94 453 TYR A N 1
ATOM 3683 C CA . TYR A 1 453 ? -21.422 -22.953 -23.938 1 95.94 453 TYR A CA 1
ATOM 3684 C C . TYR A 1 453 ? -20.203 -22.969 -23.031 1 95.94 453 TYR A C 1
ATOM 3686 O O . TYR A 1 453 ? -19.391 -22.031 -23.047 1 95.94 453 TYR A O 1
ATOM 3694 N N . THR A 1 454 ? -20 -23.969 -22.266 1 96.81 454 THR A N 1
ATOM 3695 C CA . THR A 1 454 ? -18.906 -24.078 -21.312 1 96.81 454 THR A CA 1
ATOM 3696 C C . THR A 1 454 ? -17.562 -24.125 -22.047 1 96.81 454 THR A C 1
ATOM 3698 O O . THR A 1 454 ? -16.594 -23.5 -21.594 1 96.81 454 THR A O 1
ATOM 3701 N N . LEU A 1 455 ? -17.531 -24.812 -23.125 1 97.5 455 LEU A N 1
ATOM 3702 C CA . LEU A 1 455 ? -16.281 -25.016 -23.859 1 97.5 455 LEU A CA 1
ATOM 3703 C C . LEU A 1 455 ? -15.906 -23.734 -24.609 1 97.5 455 LEU A C 1
ATOM 3705 O O . LEU A 1 455 ? -14.727 -23.531 -24.922 1 97.5 455 LEU A O 1
ATOM 3709 N N . THR A 1 456 ? -16.844 -22.828 -24.859 1 95.69 456 THR A N 1
ATOM 3710 C CA . THR A 1 456 ? -16.547 -21.688 -25.719 1 95.69 456 THR A CA 1
ATOM 3711 C C . THR A 1 456 ? -16.594 -20.375 -24.938 1 95.69 456 THR A C 1
ATOM 3713 O O . THR A 1 456 ? -16.219 -19.328 -25.453 1 95.69 456 THR A O 1
ATOM 3716 N N . ASN A 1 457 ? -17.062 -20.438 -23.703 1 91.31 457 ASN A N 1
ATOM 3717 C CA . ASN A 1 457 ? -17.25 -19.234 -22.906 1 91.31 457 ASN A CA 1
ATOM 3718 C C . ASN A 1 457 ? -15.938 -18.75 -22.312 1 91.31 457 ASN A C 1
ATOM 3720 O O . ASN A 1 457 ? -15.656 -18.984 -21.125 1 91.31 457 ASN A O 1
ATOM 3724 N N . ARG A 1 458 ? -15.211 -18.031 -23.031 1 88.31 458 ARG A N 1
ATOM 3725 C CA . ARG A 1 458 ? -13.969 -17.406 -22.578 1 88.31 458 ARG A CA 1
ATOM 3726 C C . ARG A 1 458 ? -13.773 -16.047 -23.219 1 88.31 458 ARG A C 1
ATOM 3728 O O . ARG A 1 458 ? -14.336 -15.758 -24.281 1 88.31 458 ARG A O 1
ATOM 3735 N N . ARG A 1 459 ? -13.008 -15.164 -22.562 1 86 459 ARG A N 1
ATOM 3736 C CA . ARG A 1 459 ? -12.766 -13.812 -23.062 1 86 459 ARG A CA 1
ATOM 3737 C C . ARG A 1 459 ? -11.891 -13.844 -24.312 1 86 459 ARG A C 1
ATOM 3739 O O . ARG A 1 459 ? -10.852 -14.516 -24.328 1 86 459 ARG A O 1
ATOM 3746 N N . TYR A 1 460 ? -12.352 -13.125 -25.297 1 84.38 460 TYR A N 1
ATOM 3747 C CA . TYR A 1 460 ? -11.617 -13.086 -26.547 1 84.38 460 TYR A CA 1
ATOM 3748 C C . TYR A 1 460 ? -10.227 -12.484 -26.359 1 84.38 460 TYR A C 1
ATOM 3750 O O . TYR A 1 460 ? -10.07 -11.5 -25.641 1 84.38 460 TYR A O 1
ATOM 3758 N N . GLY A 1 461 ? -9.289 -13.109 -26.906 1 87.69 461 GLY A N 1
ATOM 3759 C CA . GLY A 1 461 ? -7.93 -12.586 -26.891 1 87.69 461 GLY A CA 1
ATOM 3760 C C . GLY A 1 461 ? -7.129 -13.031 -25.688 1 87.69 461 GLY A C 1
ATOM 3761 O O . GLY A 1 461 ? -5.922 -12.781 -25.609 1 87.69 461 GLY A O 1
ATOM 3762 N N . GLU A 1 462 ? -7.777 -13.633 -24.75 1 93.62 462 GLU A N 1
ATOM 3763 C CA . GLU A 1 462 ? -7.086 -14.219 -23.594 1 93.62 462 GLU A CA 1
ATOM 3764 C C . GLU A 1 462 ? -7.07 -15.742 -23.688 1 93.62 462 GLU A C 1
ATOM 3766 O O . GLU A 1 462 ? -8.094 -16.391 -23.469 1 93.62 462 GLU A O 1
ATOM 3771 N N . LYS A 1 463 ? -5.949 -16.297 -24 1 96.88 463 LYS A N 1
ATOM 3772 C CA . LYS A 1 463 ? -5.824 -17.719 -24.312 1 96.88 463 LYS A CA 1
ATOM 3773 C C . LYS A 1 463 ? -6.047 -18.578 -23.062 1 96.88 463 LYS A C 1
ATOM 3775 O O . LYS A 1 463 ? -5.637 -18.203 -21.969 1 96.88 463 LYS A O 1
ATOM 3780 N N . CYS A 1 464 ? -6.637 -19.75 -23.281 1 97.44 464 CYS A N 1
ATOM 3781 C CA . CYS A 1 464 ? -6.926 -20.672 -22.188 1 97.44 464 CYS A CA 1
ATOM 3782 C C . CYS A 1 464 ? -6.383 -22.062 -22.5 1 97.44 464 CYS A C 1
ATOM 3784 O O . CYS A 1 464 ? -6.293 -22.453 -23.672 1 97.44 464 CYS A O 1
ATOM 3786 N N . ILE A 1 465 ? -5.965 -22.75 -21.484 1 98.5 465 ILE A N 1
ATOM 3787 C CA . ILE A 1 465 ? -5.66 -24.172 -21.562 1 98.5 465 ILE A CA 1
ATOM 3788 C C . ILE A 1 465 ? -6.891 -24.984 -21.188 1 98.5 465 ILE A C 1
ATOM 3790 O O . ILE A 1 465 ? -7.344 -24.938 -20.031 1 98.5 465 ILE A O 1
ATOM 3794 N N . ALA A 1 466 ? -7.414 -25.719 -22.141 1 98.31 466 ALA A N 1
ATOM 3795 C CA . ALA A 1 466 ? -8.57 -26.562 -21.859 1 98.31 466 ALA A CA 1
ATOM 3796 C C . ALA A 1 466 ? -8.141 -27.969 -21.453 1 98.31 466 ALA A C 1
ATOM 3798 O O . ALA A 1 466 ? -7.102 -28.453 -21.891 1 98.31 466 ALA A O 1
ATOM 3799 N N . TYR A 1 467 ? -8.852 -28.578 -20.609 1 98.44 467 TYR A N 1
ATOM 3800 C CA . TYR A 1 467 ? -8.609 -29.953 -20.188 1 98.44 467 TYR A CA 1
ATOM 3801 C C . TYR A 1 467 ? -9.883 -30.594 -19.641 1 98.44 467 TYR A C 1
ATOM 3803 O O . TYR A 1 467 ? -10.719 -29.906 -19.047 1 98.44 467 TYR A O 1
ATOM 3811 N N . ALA A 1 468 ? -10.031 -31.859 -19.906 1 97.88 468 ALA A N 1
ATOM 3812 C CA . ALA A 1 468 ? -11.195 -32.594 -19.406 1 97.88 468 ALA A CA 1
ATOM 3813 C C . ALA A 1 468 ? -11.039 -32.938 -17.922 1 97.88 468 ALA A C 1
ATOM 3815 O O . ALA A 1 468 ? -12.031 -32.969 -17.188 1 97.88 468 ALA A O 1
ATOM 3816 N N . GLU A 1 469 ? -9.875 -33.219 -17.609 1 96.5 469 GLU A N 1
ATOM 3817 C CA . GLU A 1 469 ? -9.492 -33.531 -16.234 1 96.5 469 GLU A CA 1
ATOM 3818 C C . GLU A 1 469 ? -7.996 -33.281 -16.016 1 96.5 469 GLU A C 1
ATOM 3820 O O . GLU A 1 469 ? -7.211 -33.312 -16.969 1 96.5 469 GLU A O 1
ATOM 3825 N N . SER A 1 470 ? -7.645 -32.906 -14.836 1 96.62 470 SER A N 1
ATOM 3826 C CA . SER A 1 470 ? -6.266 -32.719 -14.398 1 96.62 470 SER A CA 1
ATOM 3827 C C . SER A 1 470 ? -5.934 -33.656 -13.227 1 96.62 470 SER A C 1
ATOM 3829 O O . SER A 1 470 ? -6.609 -34.656 -13.008 1 96.62 470 SER A O 1
ATOM 3831 N N . HIS A 1 471 ? -4.859 -33.406 -12.57 1 96.44 471 HIS A N 1
ATOM 3832 C CA . HIS A 1 471 ? -4.484 -34.188 -11.398 1 96.44 471 HIS A CA 1
ATOM 3833 C C . HIS A 1 471 ? -5.555 -34.094 -10.312 1 96.44 471 HIS A C 1
ATOM 3835 O O . HIS A 1 471 ? -5.742 -35.031 -9.539 1 96.44 471 HIS A O 1
ATOM 3841 N N . ASP A 1 472 ? -6.293 -33.062 -10.25 1 93.75 472 ASP A N 1
ATOM 3842 C CA . ASP A 1 472 ? -7.281 -32.844 -9.195 1 93.75 472 ASP A CA 1
ATOM 3843 C C . ASP A 1 472 ? -8.352 -33.938 -9.203 1 93.75 472 ASP A C 1
ATOM 3845 O O . ASP A 1 472 ? -8.734 -34.438 -8.148 1 93.75 472 ASP A O 1
ATOM 3849 N N . GLN A 1 473 ? -8.805 -34.312 -10.367 1 93.62 473 GLN A N 1
ATOM 3850 C CA . GLN A 1 473 ? -9.867 -35.281 -10.484 1 93.62 473 GLN A CA 1
ATOM 3851 C C . GLN A 1 473 ? -9.344 -36.719 -10.211 1 93.62 473 GLN A C 1
ATOM 3853 O O . GLN A 1 473 ? -10.117 -37.625 -9.984 1 93.62 473 GLN A O 1
ATOM 3858 N N . SER A 1 474 ? -8.039 -36.875 -10.234 1 93.25 474 SER A N 1
ATOM 3859 C CA . SER A 1 474 ? -7.441 -38.188 -10.055 1 93.25 474 SER A CA 1
ATOM 3860 C C . SER A 1 474 ? -7.137 -38.469 -8.586 1 93.25 474 SER A C 1
ATOM 3862 O O . SER A 1 474 ? -6.824 -39.594 -8.219 1 93.25 474 SER A O 1
ATOM 3864 N N . LEU A 1 475 ? -7.27 -37.5 -7.77 1 90.12 475 LEU A N 1
ATOM 3865 C CA . LEU A 1 475 ? -6.898 -37.625 -6.363 1 90.12 475 LEU A CA 1
ATOM 3866 C C . LEU A 1 475 ? -8 -38.344 -5.574 1 90.12 475 LEU A C 1
ATOM 3868 O O . LEU A 1 475 ? -9.172 -38.281 -5.949 1 90.12 475 LEU A O 1
ATOM 3872 N N . VAL A 1 476 ? -7.508 -38.906 -4.477 1 81.56 476 VAL A N 1
ATOM 3873 C CA . VAL A 1 476 ? -8.43 -39.625 -3.6 1 81.56 476 VAL A CA 1
ATOM 3874 C C . VAL A 1 476 ? -9.555 -38.688 -3.162 1 81.56 476 VAL A C 1
ATOM 3876 O O . VAL A 1 476 ? -9.328 -37.5 -2.881 1 81.56 476 VAL A O 1
ATOM 3879 N N . GLY A 1 477 ? -10.672 -39.188 -3.139 1 77.19 477 GLY A N 1
ATOM 3880 C CA . GLY A 1 477 ? -11.852 -38.406 -2.803 1 77.19 477 GLY A CA 1
ATOM 3881 C C . GLY A 1 477 ? -12.609 -37.938 -4.02 1 77.19 477 GLY A C 1
ATOM 3882 O O . GLY A 1 477 ? -13.773 -37.531 -3.918 1 77.19 477 GLY A O 1
ATOM 3883 N N . ASP A 1 478 ? -11.938 -38 -5.156 1 86.12 478 ASP A N 1
ATOM 3884 C CA . ASP A 1 478 ? -12.57 -37.719 -6.441 1 86.12 478 ASP A CA 1
ATOM 3885 C C . ASP A 1 478 ? -12.438 -38.938 -7.391 1 86.12 478 ASP A C 1
ATOM 3887 O O . ASP A 1 478 ? -12.086 -40.031 -6.965 1 86.12 478 ASP A O 1
ATOM 3891 N N . LYS A 1 479 ? -12.93 -38.781 -8.609 1 90 479 LYS A N 1
ATOM 3892 C CA . LYS A 1 479 ? -12.859 -39.844 -9.609 1 90 479 LYS A CA 1
ATOM 3893 C C . LYS A 1 479 ? -12.453 -39.281 -10.969 1 90 479 LYS A C 1
ATOM 3895 O O . LYS A 1 479 ? -12.906 -38.219 -11.367 1 90 479 LYS A O 1
ATOM 3900 N N . SER A 1 480 ? -11.531 -40.094 -11.57 1 93.75 480 SER A N 1
ATOM 3901 C CA . SER A 1 480 ? -11.203 -39.75 -12.953 1 93.75 480 SER A CA 1
ATOM 3902 C C . SER A 1 480 ? -12.391 -39.969 -13.883 1 93.75 480 SER A C 1
ATOM 3904 O O . SER A 1 480 ? -13.352 -40.656 -13.508 1 93.75 480 SER A O 1
ATOM 3906 N N . LEU A 1 481 ? -12.336 -39.438 -15.07 1 96 481 LEU A N 1
ATOM 3907 C CA . LEU A 1 481 ? -13.398 -39.594 -16.062 1 96 481 LEU A CA 1
ATOM 3908 C C . LEU A 1 481 ? -13.602 -41.094 -16.391 1 96 481 LEU A C 1
ATOM 3910 O O . LEU A 1 481 ? -14.734 -41.562 -16.469 1 96 481 LEU A O 1
ATOM 3914 N N . ALA A 1 482 ? -12.531 -41.844 -16.516 1 96.44 482 ALA A N 1
ATOM 3915 C CA . ALA A 1 482 ? -12.633 -43.25 -16.844 1 96.44 482 ALA A CA 1
ATOM 3916 C C . ALA A 1 482 ? -13.391 -44.031 -15.758 1 96.44 482 ALA A C 1
ATOM 3918 O O . ALA A 1 482 ? -14.203 -44.906 -16.047 1 96.44 482 ALA A O 1
ATOM 3919 N N . PHE A 1 483 ? -13.109 -43.656 -14.586 1 94.31 483 PHE A N 1
ATOM 3920 C CA . PHE A 1 483 ? -13.742 -44.344 -13.477 1 94.31 483 PHE A CA 1
ATOM 3921 C C . PHE A 1 483 ? -15.195 -43.906 -13.32 1 94.31 483 PHE A C 1
ATOM 3923 O O . PHE A 1 483 ? -16.047 -44.719 -12.906 1 94.31 483 PHE A O 1
ATOM 3930 N N . TRP A 1 484 ? -15.508 -42.719 -13.57 1 94.5 484 TRP A N 1
ATOM 3931 C CA . TRP A 1 484 ? -16.906 -42.281 -13.602 1 94.5 484 TRP A CA 1
ATOM 3932 C C . TRP A 1 484 ? -17.688 -43.062 -14.664 1 94.5 484 TRP A C 1
ATOM 3934 O O . TRP A 1 484 ? -18.844 -43.438 -14.445 1 94.5 484 TRP A O 1
ATOM 3944 N N . LEU A 1 485 ? -17.016 -43.344 -15.773 1 96.06 485 LEU A N 1
ATOM 3945 C CA . LEU A 1 485 ? -17.688 -43.875 -16.953 1 96.06 485 LEU A CA 1
ATOM 3946 C C . LEU A 1 485 ? -17.766 -45.406 -16.875 1 96.06 485 LEU A C 1
ATOM 3948 O O . LEU A 1 485 ? -18.766 -46 -17.312 1 96.06 485 LEU A O 1
ATOM 3952 N N . MET A 1 486 ? -16.734 -46.094 -16.25 1 96.5 486 MET A N 1
ATOM 3953 C CA . MET A 1 486 ? -16.656 -47.531 -16.391 1 96.5 486 MET A CA 1
ATOM 3954 C C . MET A 1 486 ? -16.578 -48.219 -15.023 1 96.5 486 MET A C 1
ATOM 3956 O O . MET A 1 486 ? -16.891 -49.406 -14.891 1 96.5 486 MET A O 1
ATOM 3960 N N . ASP A 1 487 ? -16.125 -47.562 -14.078 1 93.81 487 ASP A N 1
ATOM 3961 C CA . ASP A 1 487 ? -16.094 -47.969 -12.68 1 93.81 487 ASP A CA 1
ATOM 3962 C C . ASP A 1 487 ? -15.539 -49.375 -12.531 1 93.81 487 ASP A C 1
ATOM 3964 O O . ASP A 1 487 ? -14.5 -49.688 -13.102 1 93.81 487 ASP A O 1
ATOM 3968 N N . LYS A 1 488 ? -16.203 -50.281 -11.734 1 93.81 488 LYS A N 1
ATOM 3969 C CA . LYS A 1 488 ? -15.703 -51.594 -11.344 1 93.81 488 LYS A CA 1
ATOM 3970 C C . LYS A 1 488 ? -15.562 -52.5 -12.555 1 93.81 488 LYS A C 1
ATOM 3972 O O . LYS A 1 488 ? -14.812 -53.469 -12.516 1 93.81 488 LYS A O 1
ATOM 3977 N N . GLU A 1 489 ? -16.281 -52.188 -13.68 1 95.44 489 GLU A N 1
ATOM 3978 C CA . GLU A 1 489 ? -16.188 -53.031 -14.883 1 95.44 489 GLU A CA 1
ATOM 3979 C C . GLU A 1 489 ? -14.781 -53 -15.461 1 95.44 489 GLU A C 1
ATOM 3981 O O . GLU A 1 489 ? -14.391 -53.906 -16.188 1 95.44 489 GLU A O 1
ATOM 3986 N N . MET A 1 490 ? -14.008 -52 -15.086 1 95.38 490 MET A N 1
ATOM 3987 C CA . MET A 1 490 ? -12.656 -51.875 -15.617 1 95.38 490 MET A CA 1
ATOM 3988 C C . MET A 1 490 ? -11.75 -52.969 -15.094 1 95.38 490 MET A C 1
ATOM 3990 O O . MET A 1 490 ? -10.766 -53.344 -15.75 1 95.38 490 MET A O 1
ATOM 3994 N N . TYR A 1 491 ? -12.102 -53.594 -14 1 93.19 491 TYR A N 1
ATOM 3995 C CA . TYR A 1 491 ? -11.25 -54.594 -13.375 1 93.19 491 TYR A CA 1
ATOM 3996 C C . TYR A 1 491 ? -11.359 -55.938 -14.094 1 93.19 491 TYR A C 1
ATOM 3998 O O . TYR A 1 491 ? -10.438 -56.75 -14.039 1 93.19 491 TYR A O 1
ATOM 4006 N N . THR A 1 492 ? -12.5 -56.094 -14.805 1 94.38 492 THR A N 1
ATOM 4007 C CA . THR A 1 492 ? -12.734 -57.438 -15.289 1 94.38 492 THR A CA 1
ATOM 4008 C C . THR A 1 492 ? -13.023 -57.438 -16.797 1 94.38 492 THR A C 1
ATOM 4010 O O . THR A 1 492 ? -12.961 -58.469 -17.438 1 94.38 492 THR A O 1
ATOM 4013 N N . ASN A 1 493 ? -13.297 -56.281 -17.344 1 96.31 493 ASN A N 1
ATOM 4014 C CA . ASN A 1 493 ? -13.828 -56.312 -18.703 1 96.31 493 ASN A CA 1
ATOM 4015 C C . ASN A 1 493 ? -13 -55.406 -19.641 1 96.31 493 ASN A C 1
ATOM 4017 O O . ASN A 1 493 ? -13.531 -54.875 -20.625 1 96.31 493 ASN A O 1
ATOM 4021 N N . MET A 1 494 ? -11.672 -55.25 -19.406 1 96.88 494 MET A N 1
ATOM 4022 C CA . MET A 1 494 ? -10.828 -54.438 -20.25 1 96.88 494 MET A CA 1
ATOM 4023 C C . MET A 1 494 ? -9.984 -55.281 -21.203 1 96.88 494 MET A C 1
ATOM 4025 O O . MET A 1 494 ? -9.07 -54.781 -21.859 1 96.88 494 MET A O 1
ATOM 4029 N N . SER A 1 495 ? -10.305 -56.531 -21.188 1 96.44 495 SER A N 1
ATOM 4030 C CA . SER A 1 495 ? -9.617 -57.438 -22.141 1 96.44 495 SER A CA 1
ATOM 4031 C C . SER A 1 495 ? -10.312 -57.406 -23.5 1 96.44 495 SER A C 1
ATOM 4033 O O . SER A 1 495 ? -11.539 -57.469 -23.578 1 96.44 495 SER A O 1
ATOM 4035 N N . SER A 1 496 ? -9.555 -57.344 -24.531 1 94.19 496 SER A N 1
ATOM 4036 C CA . SER A 1 496 ? -10.094 -57.375 -25.875 1 94.19 496 SER A CA 1
ATOM 4037 C C . SER A 1 496 ? -10.398 -58.812 -26.328 1 94.19 496 SER A C 1
ATOM 4039 O O . SER A 1 496 ? -10.953 -59.031 -27.406 1 94.19 496 SER A O 1
ATOM 4041 N N . LEU A 1 497 ? -10.078 -59.719 -25.484 1 94.94 497 LEU A N 1
ATOM 4042 C CA . LEU A 1 497 ? -10.312 -61.156 -25.781 1 94.94 497 LEU A CA 1
ATOM 4043 C C . LEU A 1 497 ? -11.758 -61.531 -25.453 1 94.94 497 LEU A C 1
ATOM 4045 O O . LEU A 1 497 ? -12.227 -62.594 -25.875 1 94.94 497 LEU A O 1
ATOM 4049 N N . VAL A 1 498 ? -12.414 -60.656 -24.719 1 94.19 498 VAL A N 1
ATOM 4050 C CA . VAL A 1 498 ? -13.82 -60.906 -24.406 1 94.19 498 VAL A CA 1
ATOM 4051 C C . VAL A 1 498 ? -14.672 -59.781 -24.969 1 94.19 498 VAL A C 1
ATOM 4053 O O . VAL A 1 498 ? -14.172 -58.688 -25.25 1 94.19 498 VAL A O 1
ATOM 4056 N N . SER A 1 499 ? -15.898 -60.094 -25.188 1 93.75 499 SER A N 1
ATOM 4057 C CA . SER A 1 499 ? -16.812 -59.094 -25.688 1 93.75 499 SER A CA 1
ATOM 4058 C C . SER A 1 499 ? -16.969 -57.938 -24.703 1 93.75 499 SER A C 1
ATOM 4060 O O . SER A 1 499 ? -16.938 -58.156 -23.484 1 93.75 499 SER A O 1
ATOM 4062 N N . MET A 1 500 ? -17.125 -56.812 -25.203 1 93.56 500 MET A N 1
ATOM 4063 C CA . MET A 1 500 ? -17.328 -55.625 -24.375 1 93.56 500 MET A CA 1
ATOM 4064 C C . MET A 1 500 ? -18.703 -55.656 -23.734 1 93.56 500 MET A C 1
ATOM 4066 O O . MET A 1 500 ? -19.688 -56 -24.375 1 93.56 500 MET A O 1
ATOM 4070 N N . THR A 1 501 ? -18.734 -55.344 -22.5 1 95.75 501 THR A N 1
ATOM 4071 C CA . THR A 1 501 ? -20.031 -55.031 -21.906 1 95.75 501 THR A CA 1
ATOM 4072 C C . THR A 1 501 ? -20.547 -53.656 -22.406 1 95.75 501 THR A C 1
ATOM 4074 O O . THR A 1 501 ? -19.766 -52.844 -22.906 1 95.75 501 THR A O 1
ATOM 4077 N N . PRO A 1 502 ? -21.859 -53.438 -22.297 1 93.88 502 PRO A N 1
ATOM 4078 C CA . PRO A 1 502 ? -22.391 -52.125 -22.703 1 93.88 502 PRO A CA 1
ATOM 4079 C C . PRO A 1 502 ? -21.719 -50.969 -21.969 1 93.88 502 PRO A C 1
ATOM 4081 O O . PRO A 1 502 ? -21.516 -49.906 -22.547 1 93.88 502 PRO A O 1
ATOM 4084 N N . ILE A 1 503 ? -21.344 -51.219 -20.797 1 95.88 503 ILE A N 1
ATOM 4085 C CA . ILE A 1 503 ? -20.734 -50.188 -19.969 1 95.88 503 ILE A CA 1
ATOM 4086 C C . ILE A 1 503 ? -19.344 -49.844 -20.5 1 95.88 503 ILE A C 1
ATOM 4088 O O . ILE A 1 503 ? -19 -48.688 -20.672 1 95.88 503 ILE A O 1
ATOM 4092 N N . ILE A 1 504 ? -18.547 -50.812 -20.781 1 96.5 504 ILE A N 1
ATOM 4093 C CA . ILE A 1 504 ? -17.203 -50.625 -21.281 1 96.5 504 ILE A CA 1
ATOM 4094 C C . ILE A 1 504 ? -17.234 -50 -22.672 1 96.5 504 ILE A C 1
ATOM 4096 O O . ILE A 1 504 ? -16.469 -49.094 -22.969 1 96.5 504 ILE A O 1
ATOM 4100 N N . ASP A 1 505 ? -18.156 -50.469 -23.484 1 94.19 505 ASP A N 1
ATOM 4101 C CA . ASP A 1 505 ? -18.281 -49.938 -24.828 1 94.19 505 ASP A CA 1
ATOM 4102 C C . ASP A 1 505 ? -18.625 -48.438 -24.797 1 94.19 505 ASP A C 1
ATOM 4104 O O . ASP A 1 505 ? -17.922 -47.625 -25.391 1 94.19 505 ASP A O 1
ATOM 4108 N N . ARG A 1 506 ? -19.672 -48.125 -24.094 1 94.19 506 ARG A N 1
ATOM 4109 C CA . ARG A 1 506 ? -20.125 -46.75 -24 1 94.19 506 ARG A CA 1
ATOM 4110 C C . ARG A 1 506 ? -19.078 -45.875 -23.297 1 94.19 506 ARG A C 1
ATOM 4112 O O . ARG A 1 506 ? -18.844 -44.719 -23.688 1 94.19 506 ARG A O 1
ATOM 4119 N N . GLY A 1 507 ? -18.516 -46.469 -22.234 1 95.44 507 GLY A N 1
ATOM 4120 C CA . GLY A 1 507 ? -17.5 -45.75 -21.484 1 95.44 507 GLY A CA 1
ATOM 4121 C C . GLY A 1 507 ? -16.297 -45.344 -22.312 1 95.44 507 GLY A C 1
ATOM 4122 O O . GLY A 1 507 ? -15.812 -44.219 -22.234 1 95.44 507 GLY A O 1
ATOM 4123 N N . ILE A 1 508 ? -15.805 -46.25 -23.078 1 95.12 508 ILE A N 1
ATOM 4124 C CA . ILE A 1 508 ? -14.648 -46 -23.938 1 95.12 508 ILE A CA 1
ATOM 4125 C C . ILE A 1 508 ? -15 -44.938 -24.984 1 95.12 508 ILE A C 1
ATOM 4127 O O . ILE A 1 508 ? -14.211 -44.031 -25.234 1 95.12 508 ILE A O 1
ATOM 4131 N N . GLN A 1 509 ? -16.172 -45.031 -25.578 1 93.44 509 GLN A N 1
ATOM 4132 C CA . GLN A 1 509 ? -16.609 -44.062 -26.594 1 93.44 509 GLN A CA 1
ATOM 4133 C C . GLN A 1 509 ? -16.703 -42.656 -26 1 93.44 509 GLN A C 1
ATOM 4135 O O . GLN A 1 509 ? -16.203 -41.719 -26.578 1 93.44 509 GLN A O 1
ATOM 4140 N N . LEU A 1 510 ? -17.344 -42.594 -24.859 1 95.38 510 LEU A N 1
ATOM 4141 C CA . LEU A 1 510 ? -17.531 -41.281 -24.234 1 95.38 510 LEU A CA 1
ATOM 4142 C C . LEU A 1 510 ? -16.188 -40.719 -23.766 1 95.38 510 LEU A C 1
ATOM 4144 O O . LEU A 1 510 ? -15.969 -39.5 -23.844 1 95.38 510 LEU A O 1
ATOM 4148 N N . HIS A 1 511 ? -15.32 -41.594 -23.219 1 96.62 511 HIS A N 1
ATOM 4149 C CA . HIS A 1 511 ? -13.992 -41.125 -22.797 1 96.62 511 HIS A CA 1
ATOM 4150 C C . HIS A 1 511 ? -13.25 -40.469 -23.953 1 96.62 511 HIS A C 1
ATOM 4152 O O . HIS A 1 511 ? -12.648 -39.406 -23.797 1 96.62 511 HIS A O 1
ATOM 4158 N N . LYS A 1 512 ? -13.32 -41.094 -25.125 1 95.94 512 LYS A N 1
ATOM 4159 C CA . LYS A 1 512 ? -12.68 -40.562 -26.328 1 95.94 512 LYS A CA 1
ATOM 4160 C C . LYS A 1 512 ? -13.352 -39.25 -26.766 1 95.94 512 LYS A C 1
ATOM 4162 O O . LYS A 1 512 ? -12.672 -38.281 -27.062 1 95.94 512 LYS A O 1
ATOM 4167 N N . MET A 1 513 ? -14.617 -39.156 -26.766 1 95.44 513 MET A N 1
ATOM 4168 C CA . MET A 1 513 ? -15.367 -38.031 -27.266 1 95.44 513 MET A CA 1
ATOM 4169 C C . MET A 1 513 ? -15.172 -36.812 -26.359 1 95.44 513 MET A C 1
ATOM 4171 O O . MET A 1 513 ? -14.984 -35.688 -26.844 1 95.44 513 MET A O 1
ATOM 4175 N N . ILE A 1 514 ? -15.227 -37.031 -25.047 1 97.38 514 ILE A N 1
ATOM 4176 C CA . ILE A 1 514 ? -15.039 -35.938 -24.078 1 97.38 514 ILE A CA 1
ATOM 4177 C C . ILE A 1 514 ? -13.656 -35.312 -24.281 1 97.38 514 ILE A C 1
ATOM 4179 O O . ILE A 1 514 ? -13.531 -34.094 -24.328 1 97.38 514 ILE A O 1
ATOM 4183 N N . ARG A 1 515 ? -12.664 -36.094 -24.422 1 97.69 515 ARG A N 1
ATOM 4184 C CA . ARG A 1 515 ? -11.297 -35.625 -24.578 1 97.69 515 ARG A CA 1
ATOM 4185 C C . ARG A 1 515 ? -11.125 -34.875 -25.906 1 97.69 515 ARG A C 1
ATOM 4187 O O . ARG A 1 515 ? -10.523 -33.812 -25.953 1 97.69 515 ARG A O 1
ATOM 4194 N N . LEU A 1 516 ? -11.688 -35.438 -26.984 1 97.06 516 LEU A N 1
ATOM 4195 C CA . LEU A 1 516 ? -11.516 -34.812 -28.297 1 97.06 516 LEU A CA 1
ATOM 4196 C C . LEU A 1 516 ? -12.266 -33.469 -28.375 1 97.06 516 LEU A C 1
ATOM 4198 O O . LEU A 1 516 ? -11.75 -32.5 -28.906 1 97.06 516 LEU A O 1
ATOM 4202 N N . ILE A 1 517 ? -13.484 -33.438 -27.906 1 97.25 517 ILE A N 1
ATOM 4203 C CA . ILE A 1 517 ? -14.258 -32.188 -28.031 1 97.25 517 ILE A CA 1
ATOM 4204 C C . ILE A 1 517 ? -13.625 -31.109 -27.156 1 97.25 517 ILE A C 1
ATOM 4206 O O . ILE A 1 517 ? -13.633 -29.938 -27.516 1 97.25 517 ILE A O 1
ATOM 4210 N N . THR A 1 518 ? -13.102 -31.484 -25.969 1 98.44 518 THR A N 1
ATOM 4211 C CA . THR A 1 518 ? -12.383 -30.547 -25.109 1 98.44 518 THR A CA 1
ATOM 4212 C C . THR A 1 518 ? -11.125 -30.031 -25.812 1 98.44 518 THR A C 1
ATOM 4214 O O . THR A 1 518 ? -10.828 -28.844 -25.797 1 98.44 518 THR A O 1
ATOM 4217 N N . HIS A 1 519 ? -10.445 -30.938 -26.438 1 98.06 519 HIS A N 1
ATOM 4218 C CA . HIS A 1 519 ? -9.211 -30.672 -27.172 1 98.06 519 HIS A CA 1
ATOM 4219 C C . HIS A 1 519 ? -9.469 -29.734 -28.344 1 98.06 519 HIS A C 1
ATOM 4221 O O . HIS A 1 519 ? -8.719 -28.781 -28.547 1 98.06 519 HIS A O 1
ATOM 4227 N N . ALA A 1 520 ? -10.477 -29.875 -29.047 1 97 520 ALA A N 1
ATOM 4228 C CA . ALA A 1 520 ? -10.688 -29.219 -30.328 1 97 520 ALA A CA 1
ATOM 4229 C C . ALA A 1 520 ? -11.484 -27.922 -30.156 1 97 520 ALA A C 1
ATOM 4231 O O . ALA A 1 520 ? -11.336 -26.984 -30.938 1 97 520 ALA A O 1
ATOM 4232 N N . LEU A 1 521 ? -12.242 -27.812 -29.078 1 96.81 521 LEU A N 1
ATOM 4233 C CA . LEU A 1 521 ? -13.18 -26.703 -28.953 1 96.81 521 LEU A CA 1
ATOM 4234 C C . LEU A 1 521 ? -12.844 -25.859 -27.734 1 96.81 521 LEU A C 1
ATOM 4236 O O . LEU A 1 521 ? -13.148 -24.656 -27.719 1 96.81 521 LEU A O 1
ATOM 4240 N N . GLY A 1 522 ? -12.195 -26.328 -26.781 1 95.12 522 GLY A N 1
ATOM 4241 C CA . GLY A 1 522 ? -12.203 -25.797 -25.422 1 95.12 522 GLY A CA 1
ATOM 4242 C C . GLY A 1 522 ? -11.211 -24.656 -25.219 1 95.12 522 GLY A C 1
ATOM 4243 O O . GLY A 1 522 ? -11.375 -23.844 -24.312 1 95.12 522 GLY A O 1
ATOM 4244 N N . GLY A 1 523 ? -10.117 -24.609 -26.078 1 95.75 523 GLY A N 1
ATOM 4245 C CA . GLY A 1 523 ? -9.141 -23.578 -25.812 1 95.75 523 GLY A CA 1
ATOM 4246 C C . GLY A 1 523 ? -8.062 -23.469 -26.875 1 95.75 523 GLY A C 1
ATOM 4247 O O . GLY A 1 523 ? -8.234 -23.969 -27.984 1 95.75 523 GLY A O 1
ATOM 4248 N N . GLU A 1 524 ? -7.008 -22.656 -26.484 1 97.19 524 GLU A N 1
ATOM 4249 C CA . GLU A 1 524 ? -5.871 -22.422 -27.375 1 97.19 524 GLU A CA 1
ATOM 4250 C C . GLU A 1 524 ? -4.699 -23.328 -27.031 1 97.19 524 GLU A C 1
ATOM 4252 O O . GLU A 1 524 ? -3.68 -23.328 -27.719 1 97.19 524 GLU A O 1
ATOM 4257 N N . GLY A 1 525 ? -4.82 -24.062 -25.938 1 98.25 525 GLY A N 1
ATOM 4258 C CA . GLY A 1 525 ? -3.949 -25.125 -25.484 1 98.25 525 GLY A CA 1
ATOM 4259 C C . GLY A 1 525 ? -4.703 -26.281 -24.844 1 98.25 525 GLY A C 1
ATOM 4260 O O . GLY A 1 525 ? -5.895 -26.156 -24.562 1 98.25 525 GLY A O 1
ATOM 4261 N N . TYR A 1 526 ? -4.02 -27.406 -24.688 1 98.75 526 TYR A N 1
ATOM 4262 C CA . TYR A 1 526 ? -4.645 -28.594 -24.141 1 98.75 526 TYR A CA 1
ATOM 4263 C C . TYR A 1 526 ? -3.756 -29.234 -23.078 1 98.75 526 TYR A C 1
ATOM 4265 O O . TYR A 1 526 ? -2.527 -29.219 -23.188 1 98.75 526 TYR A O 1
ATOM 4273 N N . LEU A 1 527 ? -4.395 -29.75 -22.016 1 98.75 527 LEU A N 1
ATOM 4274 C CA . LEU A 1 527 ? -3.654 -30.391 -20.938 1 98.75 527 LEU A CA 1
ATOM 4275 C C . LEU A 1 527 ? -4.25 -31.766 -20.609 1 98.75 527 LEU A C 1
ATOM 4277 O O . LEU A 1 527 ? -5.473 -31.922 -20.578 1 98.75 527 LEU A O 1
ATOM 4281 N N . ASN A 1 528 ? -3.422 -32.75 -20.469 1 98.56 528 ASN A N 1
ATOM 4282 C CA . ASN A 1 528 ? -3.748 -34.062 -19.969 1 98.56 528 ASN A CA 1
ATOM 4283 C C . ASN A 1 528 ? -2.84 -34.469 -18.812 1 98.56 528 ASN A C 1
ATOM 4285 O O . ASN A 1 528 ? -1.628 -34.25 -18.859 1 98.56 528 ASN A O 1
ATOM 4289 N N . PHE A 1 529 ? -3.43 -35.031 -17.781 1 98.31 529 PHE A N 1
ATOM 4290 C CA . PHE A 1 529 ? -2.641 -35.562 -16.672 1 98.31 529 PHE A CA 1
ATOM 4291 C C . PHE A 1 529 ? -2.156 -36.969 -16.953 1 98.31 529 PHE A C 1
ATOM 4293 O O . PHE A 1 529 ? -2.891 -37.781 -17.516 1 98.31 529 PHE A O 1
ATOM 4300 N N . MET A 1 530 ? -0.957 -37.281 -16.547 1 98.38 530 MET A N 1
ATOM 4301 C CA . MET A 1 530 ? -0.335 -38.562 -16.844 1 98.38 530 MET A CA 1
ATOM 4302 C C . MET A 1 530 ? -1.22 -39.719 -16.375 1 98.38 530 MET A C 1
ATOM 4304 O O . MET A 1 530 ? -1.676 -39.719 -15.227 1 98.38 530 MET A O 1
ATOM 4308 N N . GLY A 1 531 ? -1.494 -40.562 -17.203 1 97.38 531 GLY A N 1
ATOM 4309 C CA . GLY A 1 531 ? -2.344 -41.719 -16.922 1 97.38 531 GLY A CA 1
ATOM 4310 C C . GLY A 1 531 ? -3.752 -41.562 -17.469 1 97.38 531 GLY A C 1
ATOM 4311 O O . GLY A 1 531 ? -4.402 -42.562 -17.797 1 97.38 531 GLY A O 1
ATOM 4312 N N . ASN A 1 532 ? -4.195 -40.375 -17.562 1 97.38 532 ASN A N 1
ATOM 4313 C CA . ASN A 1 532 ? -5.555 -40.125 -18.047 1 97.38 532 ASN A CA 1
ATOM 4314 C C . ASN A 1 532 ? -5.691 -40.5 -19.516 1 97.38 532 ASN A C 1
ATOM 4316 O O . ASN A 1 532 ? -6.785 -40.812 -19.984 1 97.38 532 ASN A O 1
ATOM 4320 N N . GLU A 1 533 ? -4.582 -40.438 -20.312 1 97.5 533 GLU A N 1
ATOM 4321 C CA . GLU A 1 533 ? -4.629 -40.688 -21.75 1 97.5 533 GLU A CA 1
ATOM 4322 C C . GLU A 1 533 ? -5.027 -42.125 -22.062 1 97.5 533 GLU A C 1
ATOM 4324 O O . GLU A 1 533 ? -5.508 -42.406 -23.156 1 97.5 533 GLU A O 1
ATOM 4329 N N . PHE A 1 534 ? -4.836 -43.031 -21.062 1 97.19 534 PHE A N 1
ATOM 4330 C CA . PHE A 1 534 ? -5.238 -44.406 -21.312 1 97.19 534 PHE A CA 1
ATOM 4331 C C . PHE A 1 534 ? -6.32 -44.844 -20.344 1 97.19 534 PHE A C 1
ATOM 4333 O O . PHE A 1 534 ? -6.559 -46.031 -20.172 1 97.19 534 PHE A O 1
ATOM 4340 N N . GLY A 1 535 ? -6.906 -43.844 -19.719 1 96.94 535 GLY A N 1
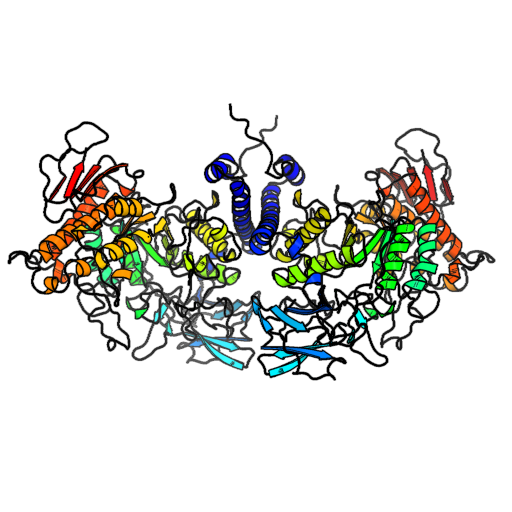ATOM 4341 C CA . GLY A 1 535 ? -7.992 -44.156 -18.797 1 96.94 535 GLY A CA 1
ATOM 4342 C C . GLY A 1 535 ? -7.531 -44.938 -17.578 1 96.94 535 GLY A C 1
ATOM 4343 O O . GLY A 1 535 ? -8.133 -45.938 -17.219 1 96.94 535 GLY A O 1
ATOM 4344 N N . HIS A 1 536 ? -6.414 -44.5 -17.016 1 95.19 536 HIS A N 1
ATOM 4345 C CA . HIS A 1 536 ? -5.887 -45.156 -15.82 1 95.19 536 HIS A CA 1
ATOM 4346 C C . HIS A 1 536 ? -6.992 -45.406 -14.797 1 95.19 536 HIS A C 1
ATOM 4348 O O . HIS A 1 536 ? -7.777 -44.5 -14.484 1 95.19 536 HIS A O 1
ATOM 4354 N N . PRO A 1 537 ? -7 -46.625 -14.367 1 91.25 537 PRO A N 1
ATOM 4355 C CA . PRO A 1 537 ? -8.039 -46.969 -13.391 1 91.25 537 PRO A CA 1
ATOM 4356 C C . PRO A 1 537 ? -7.707 -46.469 -11.984 1 91.25 537 PRO A C 1
ATOM 4358 O O . PRO A 1 537 ? -6.543 -46.188 -11.688 1 91.25 537 PRO A O 1
ATOM 4361 N N . GLU A 1 538 ? -8.641 -46.312 -11.195 1 87.25 538 GLU A N 1
ATOM 4362 C CA . GLU A 1 538 ? -8.531 -46.031 -9.766 1 87.25 538 GLU A CA 1
ATOM 4363 C C . GLU A 1 538 ? -8.062 -44.594 -9.531 1 87.25 538 GLU A C 1
ATOM 4365 O O . GLU A 1 538 ? -8.039 -43.781 -10.453 1 87.25 538 GLU A O 1
ATOM 4370 N N . TRP A 1 539 ? -7.855 -44.281 -8.305 1 90.81 539 TRP A N 1
ATOM 4371 C CA . TRP A 1 539 ? -7.492 -42.938 -7.879 1 90.81 539 TRP A CA 1
ATOM 4372 C C . TRP A 1 539 ? -6.047 -42.875 -7.398 1 90.81 539 TRP A C 1
ATOM 4374 O O . TRP A 1 539 ? -5.359 -43.906 -7.375 1 90.81 539 TRP A O 1
ATOM 4384 N N . LEU A 1 540 ? -5.559 -41.688 -7.238 1 93.19 540 LEU A N 1
ATOM 4385 C CA . LEU A 1 540 ? -4.254 -41.438 -6.633 1 93.19 540 LEU A CA 1
ATOM 4386 C C . LEU A 1 540 ? -4.391 -41.188 -5.133 1 93.19 540 LEU A C 1
ATOM 4388 O O . LEU A 1 540 ? -5.242 -40.406 -4.703 1 93.19 540 LEU A O 1
ATOM 4392 N N . ASP A 1 541 ? -3.701 -41.906 -4.359 1 94.81 541 ASP A N 1
ATOM 4393 C CA . ASP A 1 541 ? -3.607 -41.75 -2.91 1 94.81 541 ASP A CA 1
ATOM 4394 C C . ASP A 1 541 ? -2.156 -41.844 -2.441 1 94.81 541 ASP A C 1
ATOM 4396 O O . ASP A 1 541 ? -1.596 -42.938 -2.355 1 94.81 541 ASP A O 1
ATOM 4400 N N . PHE A 1 542 ? -1.614 -40.719 -2.125 1 95.31 542 PHE A N 1
ATOM 4401 C CA . PHE A 1 542 ? -0.215 -40.656 -1.722 1 95.31 542 PHE A CA 1
ATOM 4402 C C . PHE A 1 542 ? -0.038 -41.156 -0.296 1 95.31 542 PHE A C 1
ATOM 4404 O O . PHE A 1 542 ? -1.004 -41.219 0.466 1 95.31 542 PHE A O 1
ATOM 4411 N N . PRO A 1 543 ? 1.201 -41.531 0.009 1 94.19 543 PRO A N 1
ATOM 4412 C CA . PRO A 1 543 ? 1.439 -42.031 1.363 1 94.19 543 PRO A CA 1
ATOM 4413 C C . PRO A 1 543 ? 1.121 -41 2.443 1 94.19 543 PRO A C 1
ATOM 4415 O O . PRO A 1 543 ? 1.623 -39.875 2.393 1 94.19 543 PRO A O 1
ATOM 4418 N N . ARG A 1 544 ? 0.364 -41.375 3.32 1 91.75 544 ARG A N 1
ATOM 4419 C CA . ARG A 1 544 ? -0.047 -40.594 4.473 1 91.75 544 ARG A CA 1
ATOM 4420 C C . ARG A 1 544 ? -0.473 -41.469 5.633 1 91.75 544 ARG A C 1
ATOM 4422 O O . ARG A 1 544 ? -0.655 -42.688 5.453 1 91.75 544 ARG A O 1
ATOM 4429 N N . LYS A 1 545 ? -0.695 -40.906 6.836 1 90.69 545 LYS A N 1
ATOM 4430 C CA . LYS A 1 545 ? -1.077 -41.656 8.023 1 90.69 545 LYS A CA 1
ATOM 4431 C C . LYS A 1 545 ? -2.381 -42.406 7.801 1 90.69 545 LYS A C 1
ATOM 4433 O O . LYS A 1 545 ? -2.521 -43.562 8.227 1 90.69 545 LYS A O 1
ATOM 4438 N N . GLY A 1 546 ? -3.227 -41.906 7.078 1 91.38 546 GLY A N 1
ATOM 4439 C CA . GLY A 1 546 ? -4.555 -42.469 6.867 1 91.38 546 GLY A CA 1
ATOM 4440 C C . GLY A 1 546 ? -4.555 -43.719 6.016 1 91.38 546 GLY A C 1
ATOM 4441 O O . GLY A 1 546 ? -5.504 -44.5 6.055 1 91.38 546 GLY A O 1
ATOM 4442 N N . ASN A 1 547 ? -3.533 -44.031 5.172 1 94.12 547 ASN A N 1
ATOM 4443 C CA . ASN A 1 547 ? -3.445 -45.219 4.359 1 94.12 547 ASN A CA 1
ATOM 4444 C C . ASN A 1 547 ? -2.203 -46.031 4.699 1 94.12 547 ASN A C 1
ATOM 4446 O O . ASN A 1 547 ? -1.655 -46.75 3.842 1 94.12 547 ASN A O 1
ATOM 4450 N N . ASN A 1 548 ? -1.677 -45.844 5.957 1 94.19 548 ASN A N 1
ATOM 4451 C CA . ASN A 1 548 ? -0.516 -46.531 6.484 1 94.19 548 ASN A CA 1
ATOM 4452 C C . ASN A 1 548 ? 0.72 -46.312 5.617 1 94.19 548 ASN A C 1
ATOM 4454 O O . ASN A 1 548 ? 1.474 -47.25 5.344 1 94.19 548 ASN A O 1
ATOM 4458 N N . GLU A 1 549 ? 0.822 -45.094 5.09 1 92.56 549 GLU A N 1
ATOM 4459 C CA . GLU A 1 549 ? 1.979 -44.656 4.312 1 92.56 549 GLU A CA 1
ATOM 4460 C C . GLU A 1 549 ? 2.191 -45.531 3.094 1 92.56 549 GLU A C 1
ATOM 4462 O O . GLU A 1 549 ? 3.328 -45.875 2.75 1 92.56 549 GLU A O 1
ATOM 4467 N N . SER A 1 550 ? 1.062 -45.938 2.486 1 95.56 550 SER A N 1
ATOM 4468 C CA . SER A 1 550 ? 1.104 -46.875 1.376 1 95.56 550 SER A CA 1
ATOM 4469 C C . SER A 1 550 ? 1.388 -46.156 0.057 1 95.56 550 SER A C 1
ATOM 4471 O O . SER A 1 550 ? 0.878 -45.062 -0.187 1 95.56 550 SER A O 1
ATOM 4473 N N . TYR A 1 551 ? 2.195 -46.844 -0.805 1 96.25 551 TYR A N 1
ATOM 4474 C CA . TYR A 1 551 ? 2.477 -46.344 -2.148 1 96.25 551 TYR A CA 1
ATOM 4475 C C . TYR A 1 551 ? 1.611 -47.062 -3.184 1 96.25 551 TYR A C 1
ATOM 4477 O O . TYR A 1 551 ? 1.751 -46.812 -4.387 1 96.25 551 TYR A O 1
ATOM 4485 N N . HIS A 1 552 ? 0.67 -47.812 -2.738 1 95.31 552 HIS A N 1
ATOM 4486 C CA . HIS A 1 552 ? -0.113 -48.688 -3.613 1 95.31 552 HIS A CA 1
ATOM 4487 C C . HIS A 1 552 ? -0.843 -47.875 -4.68 1 95.31 552 HIS A C 1
ATOM 4489 O O . HIS A 1 552 ? -0.887 -48.281 -5.844 1 95.31 552 HIS A O 1
ATOM 4495 N N . TYR A 1 553 ? -1.406 -46.781 -4.312 1 94.62 553 TYR A N 1
ATOM 4496 C CA . TYR A 1 553 ? -2.201 -46 -5.25 1 94.62 553 TYR A CA 1
ATOM 4497 C C . TYR A 1 553 ? -1.43 -44.781 -5.723 1 94.62 553 TYR A C 1
ATOM 4499 O O . TYR A 1 553 ? -1.95 -43.969 -6.496 1 94.62 553 TYR A O 1
ATOM 4507 N N . ALA A 1 554 ? -0.196 -44.656 -5.273 1 95.5 554 ALA A N 1
ATOM 4508 C CA . ALA A 1 554 ? 0.645 -43.531 -5.703 1 95.5 554 ALA A CA 1
ATOM 4509 C C . ALA A 1 554 ? 1.544 -43.938 -6.863 1 95.5 554 ALA A C 1
ATOM 4511 O O . ALA A 1 554 ? 2.771 -43.875 -6.758 1 95.5 554 ALA A O 1
ATOM 4512 N N . ARG A 1 555 ? 0.852 -44.312 -7.957 1 95.69 555 ARG A N 1
ATOM 4513 C CA . ARG A 1 555 ? 1.56 -44.812 -9.125 1 95.69 555 ARG A CA 1
ATOM 4514 C C . ARG A 1 555 ? 0.7 -44.688 -10.383 1 95.69 555 ARG A C 1
ATOM 4516 O O . ARG A 1 555 ? -0.516 -44.5 -10.297 1 95.69 555 ARG A O 1
ATOM 4523 N N . ARG A 1 556 ? 1.343 -44.688 -11.531 1 96.75 556 ARG A N 1
ATOM 4524 C CA . ARG A 1 556 ? 0.663 -44.844 -12.812 1 96.75 556 ARG A CA 1
ATOM 4525 C C . ARG A 1 556 ? 0.969 -46.188 -13.445 1 96.75 556 ARG A C 1
ATOM 4527 O O . ARG A 1 556 ? 2.125 -46.5 -13.742 1 96.75 556 ARG A O 1
ATOM 4534 N N . GLN A 1 557 ? -0.081 -46.938 -13.688 1 95.88 557 GLN A N 1
ATOM 4535 C CA . GLN A 1 557 ? 0.058 -48.344 -14.109 1 95.88 557 GLN A CA 1
ATOM 4536 C C . GLN A 1 557 ? 0.244 -48.438 -15.617 1 95.88 557 GLN A C 1
ATOM 4538 O O . GLN A 1 557 ? -0.604 -49 -16.312 1 95.88 557 GLN A O 1
ATOM 4543 N N . TYR A 1 558 ? 1.407 -48.062 -16.109 1 96.69 558 TYR A N 1
ATOM 4544 C CA . TYR A 1 558 ? 1.726 -48.094 -17.531 1 96.69 558 TYR A CA 1
ATOM 4545 C C . TYR A 1 558 ? 1.792 -49.531 -18.047 1 96.69 558 TYR A C 1
ATOM 4547 O O . TYR A 1 558 ? 1.705 -49.75 -19.25 1 96.69 558 TYR A O 1
ATOM 4555 N N . ASN A 1 559 ? 1.909 -50.469 -17.125 1 95.88 559 ASN A N 1
ATOM 4556 C CA . ASN A 1 559 ? 1.9 -51.875 -17.516 1 95.88 559 ASN A CA 1
ATOM 4557 C C . ASN A 1 559 ? 0.57 -52.281 -18.141 1 95.88 559 ASN A C 1
ATOM 4559 O O . ASN A 1 559 ? 0.515 -53.219 -18.938 1 95.88 559 ASN A O 1
ATOM 4563 N N . LEU A 1 560 ? -0.448 -51.625 -17.797 1 96.19 560 LEU A N 1
ATOM 4564 C CA . LEU A 1 560 ? -1.754 -51.906 -18.391 1 96.19 560 LEU A CA 1
ATOM 4565 C C . LEU A 1 560 ? -1.763 -51.562 -19.875 1 96.19 560 LEU A C 1
ATOM 4567 O O . LEU A 1 560 ? -2.344 -52.312 -20.672 1 96.19 560 LEU A O 1
ATOM 4571 N N . VAL A 1 561 ? -1.132 -50.5 -20.266 1 96.06 561 VAL A N 1
ATOM 4572 C CA . VAL A 1 561 ? -1.02 -50.094 -21.656 1 96.06 561 VAL A CA 1
ATOM 4573 C C . VAL A 1 561 ? -0.1 -51.062 -22.406 1 96.06 561 VAL A C 1
ATOM 4575 O O . VAL A 1 561 ? -0.345 -51.375 -23.578 1 96.06 561 VAL A O 1
ATOM 4578 N N . ASP A 1 562 ? 0.889 -51.562 -21.719 1 95.88 562 ASP A N 1
ATOM 4579 C CA . ASP A 1 562 ? 1.911 -52.375 -22.328 1 95.88 562 ASP A CA 1
ATOM 4580 C C . ASP A 1 562 ? 1.41 -53.812 -22.531 1 95.88 562 ASP A C 1
ATOM 4582 O O . ASP A 1 562 ? 2.02 -54.594 -23.25 1 95.88 562 ASP A O 1
ATOM 4586 N N . THR A 1 563 ? 0.294 -54.062 -21.922 1 95.44 563 THR A N 1
ATOM 4587 C CA . THR A 1 563 ? -0.308 -55.375 -22.094 1 95.44 563 THR A CA 1
ATOM 4588 C C . THR A 1 563 ? -1.207 -55.406 -23.312 1 95.44 563 THR A C 1
ATOM 4590 O O . THR A 1 563 ? -2.295 -54.844 -23.312 1 95.44 563 THR A O 1
ATOM 4593 N N . GLU A 1 564 ? -0.868 -56.062 -24.375 1 90.81 564 GLU A N 1
ATOM 4594 C CA . GLU A 1 564 ? -1.396 -55.969 -25.734 1 90.81 564 GLU A CA 1
ATOM 4595 C C . GLU A 1 564 ? -2.889 -56.281 -25.766 1 90.81 564 GLU A C 1
ATOM 4597 O O . GLU A 1 564 ? -3.637 -55.719 -26.547 1 90.81 564 GLU A O 1
ATOM 4602 N N . HIS A 1 565 ? -3.389 -57.188 -24.953 1 93.81 565 HIS A N 1
ATOM 4603 C CA . HIS A 1 565 ? -4.777 -57.594 -25.094 1 93.81 565 HIS A CA 1
ATOM 4604 C C . HIS A 1 565 ? -5.707 -56.719 -24.25 1 93.81 565 HIS A C 1
ATOM 4606 O O . HIS A 1 565 ? -6.922 -56.938 -24.25 1 93.81 565 HIS A O 1
ATOM 4612 N N . LEU A 1 566 ? -5.152 -55.781 -23.594 1 96.56 566 LEU A N 1
ATOM 4613 C CA . LEU A 1 566 ? -6 -54.906 -22.781 1 96.56 566 LEU A CA 1
ATOM 4614 C C . LEU A 1 566 ? -6.445 -53.688 -23.562 1 96.56 566 LEU A C 1
ATOM 4616 O O . LEU A 1 566 ? -5.668 -53.125 -24.344 1 96.56 566 LEU A O 1
ATOM 4620 N N . ARG A 1 567 ? -7.625 -53.188 -23.344 1 96.56 567 ARG A N 1
ATOM 4621 C CA . ARG A 1 567 ? -8.266 -52.094 -24.094 1 96.56 567 ARG A CA 1
ATOM 4622 C C . ARG A 1 567 ? -7.648 -50.75 -23.734 1 96.56 567 ARG A C 1
ATOM 4624 O O . ARG A 1 567 ? -7.871 -49.75 -24.438 1 96.56 567 ARG A O 1
ATOM 4631 N N . TYR A 1 568 ? -6.82 -50.688 -22.703 1 97.31 568 TYR A N 1
ATOM 4632 C CA . TYR A 1 568 ? -6.102 -49.469 -22.344 1 97.31 568 TYR A CA 1
ATOM 4633 C C . TYR A 1 568 ? -5.262 -48.969 -23.516 1 97.31 568 TYR A C 1
ATOM 4635 O O . TYR A 1 568 ? -5.105 -47.75 -23.703 1 97.31 568 TYR A O 1
ATOM 4643 N N . GLN A 1 569 ? -4.785 -49.812 -24.266 1 95.81 569 GLN A N 1
ATOM 4644 C CA . GLN A 1 569 ? -3.977 -49.469 -25.438 1 95.81 569 GLN A CA 1
ATOM 4645 C C . GLN A 1 569 ? -4.801 -48.719 -26.469 1 95.81 569 GLN A C 1
ATOM 4647 O O . GLN A 1 569 ? -4.277 -47.844 -27.172 1 95.81 569 GLN A O 1
ATOM 4652 N N . GLN A 1 570 ? -6.07 -49.062 -26.578 1 93.38 570 GLN A N 1
ATOM 4653 C CA . GLN A 1 570 ? -6.953 -48.375 -27.516 1 93.38 570 GLN A CA 1
ATOM 4654 C C . GLN A 1 570 ? -7.105 -46.906 -27.156 1 93.38 570 GLN A C 1
ATOM 4656 O O . GLN A 1 570 ? -7.094 -46.031 -28.031 1 93.38 570 GLN A O 1
ATOM 4661 N N . LEU A 1 571 ? -7.242 -46.688 -25.906 1 96.25 571 LEU A N 1
ATOM 4662 C CA . LEU A 1 571 ? -7.359 -45.312 -25.438 1 96.25 571 LEU A CA 1
ATOM 4663 C C . LEU A 1 571 ? -6.043 -44.562 -25.609 1 96.25 571 LEU A C 1
ATOM 4665 O O . LEU A 1 571 ? -6.043 -43.375 -26 1 96.25 571 LEU A O 1
ATOM 4669 N N . TYR A 1 572 ? -4.973 -45.188 -25.344 1 97.25 572 TYR A N 1
ATOM 4670 C CA . TYR A 1 572 ? -3.641 -44.625 -25.531 1 97.25 572 TYR A CA 1
ATOM 4671 C C . TYR A 1 572 ? -3.422 -44.25 -26.984 1 97.25 572 TYR A C 1
ATOM 4673 O O . TYR A 1 572 ? -2.951 -43.156 -27.281 1 97.25 572 TYR A O 1
ATOM 4681 N N . LYS A 1 573 ? -3.797 -45.125 -27.875 1 95.81 573 LYS A N 1
ATOM 4682 C CA . LYS A 1 573 ? -3.646 -44.875 -29.312 1 95.81 573 LYS A CA 1
ATOM 4683 C C . LYS A 1 573 ? -4.523 -43.719 -29.766 1 95.81 573 LYS A C 1
ATOM 4685 O O . LYS A 1 573 ? -4.121 -42.938 -30.625 1 95.81 573 LYS A O 1
ATOM 4690 N N . PHE A 1 574 ? -5.676 -43.688 -29.25 1 95.62 574 PHE A N 1
ATOM 4691 C CA . PHE A 1 574 ? -6.57 -42.594 -29.562 1 95.62 574 PHE A CA 1
ATOM 4692 C C . PHE A 1 574 ? -5.949 -41.25 -29.156 1 95.62 574 PHE A C 1
ATOM 4694 O O . PHE A 1 574 ? -6.012 -40.281 -29.906 1 95.62 574 PHE A O 1
ATOM 4701 N N . ASP A 1 575 ? -5.414 -41.219 -27.969 1 97.38 575 ASP A N 1
ATOM 4702 C CA . ASP A 1 575 ? -4.762 -40 -27.484 1 97.38 575 ASP A CA 1
ATOM 4703 C C . ASP A 1 575 ? -3.629 -39.562 -28.406 1 97.38 575 ASP A C 1
ATOM 4705 O O . ASP A 1 575 ? -3.51 -38.406 -28.75 1 97.38 575 ASP A O 1
ATOM 4709 N N . ARG A 1 576 ? -2.834 -40.469 -28.766 1 97.44 576 ARG A N 1
ATOM 4710 C CA . ARG A 1 576 ? -1.741 -40.219 -29.703 1 97.44 576 ARG A CA 1
ATOM 4711 C C . ARG A 1 576 ? -2.264 -39.656 -31.016 1 97.44 576 ARG A C 1
ATOM 4713 O O . ARG A 1 576 ? -1.742 -38.656 -31.516 1 97.44 576 ARG A O 1
ATOM 4720 N N . ASP A 1 577 ? -3.281 -40.281 -31.547 1 95.5 577 ASP A N 1
ATOM 4721 C CA . ASP A 1 577 ? -3.855 -39.844 -32.812 1 95.5 577 ASP A CA 1
ATOM 4722 C C . ASP A 1 577 ? -4.406 -38.406 -32.719 1 95.5 577 ASP A C 1
ATOM 4724 O O . ASP A 1 577 ? -4.23 -37.594 -33.625 1 95.5 577 ASP A O 1
ATOM 4728 N N . MET A 1 578 ? -5.062 -38.188 -31.641 1 95.31 578 MET A N 1
ATOM 4729 C CA . MET A 1 578 ? -5.625 -36.875 -31.375 1 95.31 578 MET A CA 1
ATOM 4730 C C . MET A 1 578 ? -4.543 -35.812 -31.438 1 95.31 578 MET A C 1
ATOM 4732 O O . MET A 1 578 ? -4.699 -34.781 -32.125 1 95.31 578 MET A O 1
ATOM 4736 N N . ASN A 1 579 ? -3.439 -36 -30.781 1 97.31 579 ASN A N 1
ATOM 4737 C CA . ASN A 1 579 ? -2.338 -35.062 -30.75 1 97.31 579 ASN A CA 1
ATOM 4738 C C . ASN A 1 579 ? -1.648 -34.969 -32.125 1 97.31 579 ASN A C 1
ATOM 4740 O O . ASN A 1 579 ? -1.278 -33.875 -32.531 1 97.31 579 ASN A O 1
ATOM 4744 N N . CYS A 1 580 ? -1.519 -36.062 -32.75 1 95.31 580 CYS A N 1
ATOM 4745 C CA . CYS A 1 580 ? -0.847 -36.094 -34.031 1 95.31 580 CYS A CA 1
ATOM 4746 C C . CYS A 1 580 ? -1.673 -35.375 -35.094 1 95.31 580 CYS A C 1
ATOM 4748 O O . CYS A 1 580 ? -1.125 -34.656 -35.938 1 95.31 580 CYS A O 1
ATOM 4750 N N . ILE A 1 581 ? -2.967 -35.562 -35.062 1 94.12 581 ILE A N 1
ATOM 4751 C CA . ILE A 1 581 ? -3.838 -34.875 -36.031 1 94.12 581 ILE A CA 1
ATOM 4752 C C . ILE A 1 581 ? -3.822 -33.375 -35.75 1 94.12 581 ILE A C 1
ATOM 4754 O O . ILE A 1 581 ? -3.805 -32.594 -36.688 1 94.12 581 ILE A O 1
ATOM 4758 N N . GLU A 1 582 ? -3.883 -32.969 -34.531 1 96.12 582 GLU A N 1
ATOM 4759 C CA . GLU A 1 582 ? -3.775 -31.562 -34.188 1 96.12 582 GLU A CA 1
ATOM 4760 C C . GLU A 1 582 ? -2.457 -30.969 -34.688 1 96.12 582 GLU A C 1
ATOM 4762 O O . GLU A 1 582 ? -2.414 -29.828 -35.156 1 96.12 582 GLU A O 1
ATOM 4767 N N . ASP A 1 583 ? -1.366 -31.734 -34.5 1 95.75 583 ASP A N 1
ATOM 4768 C CA . ASP A 1 583 ? -0.061 -31.281 -34.969 1 95.75 583 ASP A CA 1
ATOM 4769 C C . ASP A 1 583 ? -0.079 -31 -36.469 1 95.75 583 ASP A C 1
ATOM 4771 O O . ASP A 1 583 ? 0.593 -30.078 -36.938 1 95.75 583 ASP A O 1
ATOM 4775 N N . LYS A 1 584 ? -0.829 -31.75 -37.125 1 93.12 584 LYS A N 1
ATOM 4776 C CA . LYS A 1 584 ? -0.909 -31.641 -38.594 1 93.12 584 LYS A CA 1
ATOM 4777 C C . LYS A 1 584 ? -1.798 -30.469 -39 1 93.12 584 LYS A C 1
ATOM 4779 O O . LYS A 1 584 ? -1.467 -29.734 -39.938 1 93.12 584 LYS A O 1
ATOM 4784 N N . TYR A 1 585 ? -2.914 -30.266 -38.312 1 92.81 585 TYR A N 1
ATOM 4785 C CA . TYR A 1 585 ? -3.908 -29.312 -38.781 1 92.81 585 TYR A CA 1
ATOM 4786 C C . TYR A 1 585 ? -3.885 -28.031 -37.969 1 92.81 585 TYR A C 1
ATOM 4788 O O . TYR A 1 585 ? -4.332 -26.969 -38.438 1 92.81 585 TYR A O 1
ATOM 4796 N N . GLY A 1 586 ? -3.521 -28.047 -36.781 1 95.81 586 GLY A N 1
ATOM 4797 C CA . GLY A 1 586 ? -3.227 -26.875 -35.969 1 95.81 586 GLY A CA 1
ATOM 4798 C C . GLY A 1 586 ? -4.473 -26.188 -35.469 1 95.81 586 GLY A C 1
ATOM 4799 O O . GLY A 1 586 ? -4.578 -24.953 -35.531 1 95.81 586 GLY A O 1
ATOM 4800 N N . TRP A 1 587 ? -5.445 -26.906 -34.938 1 95.69 587 TRP A N 1
ATOM 4801 C CA . TRP A 1 587 ? -6.684 -26.25 -34.531 1 95.69 587 TRP A CA 1
ATOM 4802 C C . TRP A 1 587 ? -6.496 -25.5 -33.188 1 95.69 587 TRP A C 1
ATOM 4804 O O . TRP A 1 587 ? -7.188 -24.516 -32.938 1 95.69 587 TRP A O 1
ATOM 4814 N N . LEU A 1 588 ? -5.527 -25.844 -32.406 1 97.44 588 LEU A N 1
ATOM 4815 C CA . LEU A 1 588 ? -5.297 -25.141 -31.141 1 97.44 588 LEU A CA 1
ATOM 4816 C C . LEU A 1 588 ? -4.742 -23.75 -31.406 1 97.44 588 LEU A C 1
ATOM 4818 O O . LEU A 1 588 ? -5.004 -22.812 -30.641 1 97.44 588 LEU A O 1
ATOM 4822 N N . ALA A 1 589 ? -4.02 -23.562 -32.438 1 96.44 589 ALA A N 1
ATOM 4823 C CA . ALA A 1 589 ? -3.416 -22.281 -32.781 1 96.44 589 ALA A CA 1
ATOM 4824 C C . ALA A 1 589 ? -4.371 -21.438 -33.625 1 96.44 589 ALA A C 1
ATOM 4826 O O . ALA A 1 589 ? -4.168 -20.234 -33.812 1 96.44 589 ALA A O 1
ATOM 4827 N N . ALA A 1 590 ? -5.461 -21.984 -34.094 1 95.5 590 ALA A N 1
ATOM 4828 C CA . ALA A 1 590 ? -6.406 -21.312 -34.969 1 95.5 590 ALA A CA 1
ATOM 4829 C C . ALA A 1 590 ? -7.375 -20.438 -34.188 1 95.5 590 ALA A C 1
ATOM 4831 O O . ALA A 1 590 ? -7.496 -20.594 -32.969 1 95.5 590 ALA A O 1
ATOM 4832 N N . PRO A 1 591 ? -8.039 -19.5 -34.844 1 92.56 591 PRO A N 1
ATOM 4833 C CA . PRO A 1 591 ? -9.102 -18.734 -34.188 1 92.56 591 PRO A CA 1
ATOM 4834 C C . PRO A 1 591 ? -10.242 -19.625 -33.688 1 92.56 591 PRO A C 1
ATOM 4836 O O . PRO A 1 591 ? -10.312 -20.797 -34.031 1 92.56 591 PRO A O 1
ATOM 4839 N N . PRO A 1 592 ? -11.078 -19.078 -32.875 1 90.81 592 PRO A N 1
ATOM 4840 C CA . PRO A 1 592 ? -12.164 -19.859 -32.281 1 90.81 592 PRO A CA 1
ATOM 4841 C C . PRO A 1 592 ? -13.031 -20.562 -33.344 1 90.81 592 PRO A C 1
ATOM 4843 O O . PRO A 1 592 ? -13.211 -20.031 -34.438 1 90.81 592 PRO A O 1
ATOM 4846 N N . ALA A 1 593 ? -13.625 -21.656 -32.938 1 94 593 ALA A N 1
ATOM 4847 C CA . ALA A 1 593 ? -14.43 -22.516 -33.781 1 94 593 ALA A CA 1
ATOM 4848 C C . ALA A 1 593 ? -15.773 -21.875 -34.125 1 94 593 ALA A C 1
ATOM 4850 O O . ALA A 1 593 ? -16.25 -21 -33.375 1 94 593 ALA A O 1
ATOM 4851 N N . PHE A 1 594 ? -16.266 -22.281 -35.25 1 92.25 594 PHE A N 1
ATOM 4852 C CA . PHE A 1 594 ? -17.641 -21.984 -35.625 1 92.25 594 PHE A CA 1
ATOM 4853 C C . PHE A 1 594 ? -18.531 -23.203 -35.375 1 92.25 594 PHE A C 1
ATOM 4855 O O . PHE A 1 594 ? -18.422 -24.219 -36.062 1 92.25 594 PHE A O 1
ATOM 4862 N N . VAL A 1 595 ? -19.391 -23.109 -34.375 1 93.94 595 VAL A N 1
ATOM 4863 C CA . VAL A 1 595 ? -20.312 -24.203 -34.062 1 93.94 595 VAL A CA 1
ATOM 4864 C C . VAL A 1 595 ? -21.531 -24.125 -35 1 93.94 595 VAL A C 1
ATOM 4866 O O . VAL A 1 595 ? -22.375 -23.234 -34.844 1 93.94 595 VAL A O 1
ATOM 4869 N N . SER A 1 596 ? -21.734 -25.109 -35.875 1 90 596 SER A N 1
ATOM 4870 C CA . SER A 1 596 ? -22.812 -25.078 -36.844 1 90 596 SER A CA 1
ATOM 4871 C C . SER A 1 596 ? -24.047 -25.812 -36.344 1 90 596 SER A C 1
ATOM 4873 O O . SER A 1 596 ? -25.172 -25.516 -36.75 1 90 596 SER A O 1
ATOM 4875 N N . THR A 1 597 ? -23.797 -26.828 -35.469 1 90.38 597 THR A N 1
ATOM 4876 C CA . THR A 1 597 ? -24.938 -27.625 -35 1 90.38 597 THR A CA 1
ATOM 4877 C C . THR A 1 597 ? -24.781 -27.969 -33.531 1 90.38 597 THR A C 1
ATOM 4879 O O . THR A 1 597 ? -23.703 -28.359 -33.062 1 90.38 597 THR A O 1
ATOM 4882 N N . LYS A 1 598 ? -25.719 -27.812 -32.719 1 92.06 598 LYS A N 1
ATOM 4883 C CA . LYS A 1 598 ? -25.906 -28.344 -31.375 1 92.06 598 LYS A CA 1
ATOM 4884 C C . LYS A 1 598 ? -27.344 -28.828 -31.156 1 92.06 598 LYS A C 1
ATOM 4886 O O . LYS A 1 598 ? -28.109 -28.172 -30.453 1 92.06 598 LYS A O 1
ATOM 4891 N N . HIS A 1 599 ? -27.656 -29.922 -31.625 1 91.25 599 HIS A N 1
ATOM 4892 C CA . HIS A 1 599 ? -29.016 -30.453 -31.625 1 91.25 599 HIS A CA 1
ATOM 4893 C C . HIS A 1 599 ? -29.297 -31.25 -30.344 1 91.25 599 HIS A C 1
ATOM 4895 O O . HIS A 1 599 ? -28.734 -32.312 -30.141 1 91.25 599 HIS A O 1
ATOM 4901 N N . GLU A 1 600 ? -30.266 -30.906 -29.594 1 93.62 600 GLU A N 1
ATOM 4902 C CA . GLU A 1 600 ? -30.516 -31.469 -28.266 1 93.62 600 GLU A CA 1
ATOM 4903 C C . GLU A 1 600 ? -31.156 -32.844 -28.375 1 93.62 600 GLU A C 1
ATOM 4905 O O . GLU A 1 600 ? -30.828 -33.75 -27.609 1 93.62 600 GLU A O 1
ATOM 4910 N N . GLU A 1 601 ? -32.094 -33.062 -29.25 1 90.5 601 GLU A N 1
ATOM 4911 C CA . GLU A 1 601 ? -32.812 -34.312 -29.344 1 90.5 601 GLU A CA 1
ATOM 4912 C C . GLU A 1 601 ? -31.938 -35.406 -29.938 1 90.5 601 GLU A C 1
ATOM 4914 O O . GLU A 1 601 ? -31.906 -36.531 -29.453 1 90.5 601 GLU A O 1
ATOM 4919 N N . ASP A 1 602 ? -31.172 -35.094 -30.938 1 89.12 602 ASP A N 1
ATOM 4920 C CA . ASP A 1 602 ? -30.312 -36.062 -31.609 1 89.12 602 ASP A CA 1
ATOM 4921 C C . ASP A 1 602 ? -28.969 -36.188 -30.875 1 89.12 602 ASP A C 1
ATOM 4923 O O . ASP A 1 602 ? -28.203 -37.125 -31.141 1 89.12 602 ASP A O 1
ATOM 4927 N N . LYS A 1 603 ? -28.703 -35.312 -29.984 1 93.56 603 LYS A N 1
ATOM 4928 C CA . LYS A 1 603 ? -27.469 -35.281 -29.203 1 93.56 603 LYS A CA 1
ATOM 4929 C C . LYS A 1 603 ? -26.25 -35.188 -30.125 1 93.56 603 LYS A C 1
ATOM 4931 O O . LYS A 1 603 ? -25.312 -35.969 -29.984 1 93.56 603 LYS A O 1
ATOM 4936 N N . VAL A 1 604 ? -26.359 -34.281 -31.109 1 91.31 604 VAL A N 1
ATOM 4937 C CA . VAL A 1 604 ? -25.297 -34.125 -32.094 1 91.31 604 VAL A CA 1
ATOM 4938 C C . VAL A 1 604 ? -24.688 -32.719 -32 1 91.31 604 VAL A C 1
ATOM 4940 O O . VAL A 1 604 ? -25.406 -31.734 -31.844 1 91.31 604 VAL A O 1
ATOM 4943 N N . ILE A 1 605 ? -23.328 -32.688 -32.031 1 93.69 605 ILE A N 1
ATOM 4944 C CA . ILE A 1 605 ? -22.562 -31.438 -32.094 1 93.69 605 ILE A CA 1
ATOM 4945 C C . ILE A 1 605 ? -21.672 -31.438 -33.312 1 93.69 605 ILE A C 1
ATOM 4947 O O . ILE A 1 605 ? -20.969 -32.406 -33.594 1 93.69 605 ILE A O 1
ATOM 4951 N N . VAL A 1 606 ? -21.781 -30.375 -34.156 1 92.06 606 VAL A N 1
ATOM 4952 C CA . VAL A 1 606 ? -20.891 -30.188 -35.281 1 92.06 606 VAL A CA 1
ATOM 4953 C C . VAL A 1 606 ? -20.25 -28.797 -35.25 1 92.06 606 VAL A C 1
ATOM 4955 O O . VAL A 1 606 ? -20.938 -27.812 -34.969 1 92.06 606 VAL A O 1
ATOM 4958 N N . PHE A 1 607 ? -19 -28.734 -35.406 1 94 607 PHE A N 1
ATOM 4959 C CA . PHE A 1 607 ? -18.312 -27.453 -35.531 1 94 607 PHE A CA 1
ATOM 4960 C C . PHE A 1 607 ? -17.109 -27.578 -36.438 1 94 607 PHE A C 1
ATOM 4962 O O . PHE A 1 607 ? -16.719 -28.672 -36.844 1 94 607 PHE A O 1
ATOM 4969 N N . GLU A 1 608 ? -16.578 -26.406 -36.844 1 92.25 608 GLU A N 1
ATOM 4970 C CA . GLU A 1 608 ? -15.414 -26.312 -37.719 1 92.25 608 GLU A CA 1
ATOM 4971 C C . GLU A 1 608 ? -14.336 -25.438 -37.094 1 92.25 608 GLU A C 1
ATOM 4973 O O . GLU A 1 608 ? -14.633 -24.406 -36.469 1 92.25 608 GLU A O 1
ATOM 4978 N N . ARG A 1 609 ? -13.133 -25.906 -37.156 1 93.38 609 ARG A N 1
ATOM 4979 C CA . ARG A 1 609 ? -11.969 -25.156 -36.688 1 93.38 609 ARG A CA 1
ATOM 4980 C C . ARG A 1 609 ? -10.719 -25.547 -37.469 1 93.38 609 ARG A C 1
ATOM 4982 O O . ARG A 1 609 ? -10.445 -26.734 -37.688 1 93.38 609 ARG A O 1
ATOM 4989 N N . ALA A 1 610 ? -9.945 -24.594 -37.969 1 93.31 610 ALA A N 1
ATOM 4990 C CA . ALA A 1 610 ? -8.727 -24.828 -38.75 1 93.31 610 ALA A CA 1
ATOM 4991 C C . ALA A 1 610 ? -9.008 -25.672 -40 1 93.31 610 ALA A C 1
ATOM 4993 O O . ALA A 1 610 ? -8.234 -26.562 -40.344 1 93.31 610 ALA A O 1
ATOM 4994 N N . ASN A 1 611 ? -10.164 -25.562 -40.594 1 87.06 611 ASN A N 1
ATOM 4995 C CA . ASN A 1 611 ? -10.586 -26.25 -41.781 1 87.06 611 ASN A CA 1
ATOM 4996 C C . ASN A 1 611 ? -10.812 -27.734 -41.531 1 87.06 611 ASN A C 1
ATOM 4998 O O . ASN A 1 611 ? -10.617 -28.562 -42.438 1 87.06 611 ASN A O 1
ATOM 5002 N N . VAL A 1 612 ? -11.016 -28.078 -40.25 1 90.75 612 VAL A N 1
ATOM 5003 C CA . VAL A 1 612 ? -11.406 -29.438 -39.875 1 90.75 612 VAL A CA 1
ATOM 5004 C C . VAL A 1 612 ? -12.836 -29.422 -39.344 1 90.75 612 VAL A C 1
ATOM 5006 O O . VAL A 1 612 ? -13.234 -28.531 -38.625 1 90.75 612 VAL A O 1
ATOM 5009 N N . VAL A 1 613 ? -13.609 -30.391 -39.844 1 90.88 613 VAL A N 1
ATOM 5010 C CA . VAL A 1 613 ? -14.977 -30.531 -39.375 1 90.88 613 VAL A CA 1
ATOM 5011 C C . VAL A 1 613 ? -15.062 -31.641 -38.344 1 90.88 613 VAL A C 1
ATOM 5013 O O . VAL A 1 613 ? -14.602 -32.75 -38.594 1 90.88 613 VAL A O 1
ATOM 5016 N N . PHE A 1 614 ? -15.602 -31.297 -37.219 1 93.31 614 PHE A N 1
ATOM 5017 C CA . PHE A 1 614 ? -15.797 -32.25 -36.156 1 93.31 614 PHE A CA 1
ATOM 5018 C C . PHE A 1 614 ? -17.266 -32.594 -35.969 1 93.31 614 PHE A C 1
ATOM 5020 O O . PHE A 1 614 ? -18.109 -31.719 -35.906 1 93.31 614 PHE A O 1
ATOM 5027 N N . LEU A 1 615 ? -17.547 -33.906 -36 1 91.56 615 LEU A N 1
ATOM 5028 C CA . LEU A 1 615 ? -18.922 -34.375 -35.781 1 91.56 615 LEU A CA 1
ATOM 5029 C C . LEU A 1 615 ? -18.969 -35.375 -34.625 1 91.56 615 LEU A C 1
ATOM 5031 O O . LEU A 1 615 ? -18.266 -36.375 -34.625 1 91.56 615 LEU A O 1
ATOM 5035 N N . PHE A 1 616 ? -19.781 -35 -33.625 1 92.75 616 PHE A N 1
ATOM 5036 C CA . PHE A 1 616 ? -19.953 -35.844 -32.438 1 92.75 616 PHE A CA 1
ATOM 5037 C C . PHE A 1 616 ? -21.406 -36.312 -32.312 1 92.75 616 PHE A C 1
ATOM 5039 O O . PHE A 1 616 ? -22.328 -35.5 -32.406 1 92.75 616 PHE A O 1
ATOM 5046 N N . ASN A 1 617 ? -21.594 -37.531 -32.156 1 91.62 617 ASN A N 1
ATOM 5047 C CA . ASN A 1 617 ? -22.891 -38.125 -31.781 1 91.62 617 ASN A CA 1
ATOM 5048 C C . ASN A 1 617 ? -22.875 -38.625 -30.344 1 91.62 617 ASN A C 1
ATOM 5050 O O . ASN A 1 617 ? -22.344 -39.719 -30.078 1 91.62 617 ASN A O 1
ATOM 5054 N N . PHE A 1 618 ? -23.562 -37.969 -29.453 1 93.31 618 PHE A N 1
ATOM 5055 C CA . PHE A 1 618 ? -23.562 -38.312 -28.031 1 93.31 618 PHE A CA 1
ATOM 5056 C C . PHE A 1 618 ? -24.766 -39.188 -27.703 1 93.31 618 PHE A C 1
ATOM 5058 O O . PHE A 1 618 ? -24.938 -39.625 -26.562 1 93.31 618 PHE A O 1
ATOM 5065 N N . HIS A 1 619 ? -25.562 -39.469 -28.672 1 90.69 619 HIS A N 1
ATOM 5066 C CA . HIS A 1 619 ? -26.75 -40.281 -28.375 1 90.69 619 HIS A CA 1
ATOM 5067 C C . HIS A 1 619 ? -26.375 -41.688 -27.953 1 90.69 619 HIS A C 1
ATOM 5069 O O . HIS A 1 619 ? -25.562 -42.344 -28.609 1 90.69 619 HIS A O 1
ATOM 5075 N N . PRO A 1 620 ? -27.062 -42.219 -26.953 1 88.69 620 PRO A N 1
ATOM 5076 C CA . PRO A 1 620 ? -26.641 -43.531 -26.438 1 88.69 620 PRO A CA 1
ATOM 5077 C C . PRO A 1 620 ? -27.078 -44.688 -27.328 1 88.69 620 PRO A C 1
ATOM 5079 O O . PRO A 1 620 ? -26.438 -45.719 -27.328 1 88.69 620 PRO A O 1
ATOM 5082 N N . THR A 1 621 ? -28.078 -44.469 -28.094 1 85.88 621 THR A N 1
ATOM 5083 C CA . THR A 1 621 ? -28.625 -45.625 -28.781 1 85.88 621 THR A CA 1
ATOM 5084 C C . THR A 1 621 ? -28.844 -45.312 -30.266 1 85.88 621 THR A C 1
ATOM 5086 O O . THR A 1 621 ? -28.922 -46.25 -31.094 1 85.88 621 THR A O 1
ATOM 5089 N N . ARG A 1 622 ? -29.016 -44.156 -30.625 1 81.38 622 ARG A N 1
ATOM 5090 C CA . ARG A 1 622 ? -29.406 -43.812 -32 1 81.38 622 ARG A CA 1
ATOM 5091 C C . ARG A 1 622 ? -28.188 -43.406 -32.812 1 81.38 622 ARG A C 1
ATOM 5093 O O . ARG A 1 622 ? -27.359 -42.594 -32.406 1 81.38 622 ARG A O 1
ATOM 5100 N N . SER A 1 623 ? -28.078 -44.219 -33.906 1 77.62 623 SER A N 1
ATOM 5101 C CA . SER A 1 623 ? -27.094 -43.844 -34.938 1 77.62 623 SER A CA 1
ATOM 5102 C C . SER A 1 623 ? -27.734 -43.156 -36.094 1 77.62 623 SER A C 1
ATOM 5104 O O . SER A 1 623 ? -28.859 -43.5 -36.5 1 77.62 623 SER A O 1
ATOM 5106 N N . GLN A 1 624 ? -27.438 -42 -36.406 1 67.38 624 GLN A N 1
ATOM 5107 C CA . GLN A 1 624 ? -28.062 -41.25 -37.469 1 67.38 624 GLN A CA 1
ATOM 5108 C C . GLN A 1 624 ? -27.297 -41.438 -38.781 1 67.38 624 GLN A C 1
ATOM 5110 O O . GLN A 1 624 ? -26.078 -41.25 -38.844 1 67.38 624 GLN A O 1
ATOM 5115 N N . LYS A 1 625 ? -28 -42.062 -39.719 1 66.69 625 LYS A N 1
ATOM 5116 C CA . LYS A 1 625 ? -27.453 -42.219 -41.062 1 66.69 625 LYS A CA 1
ATOM 5117 C C . LYS A 1 625 ? -27.828 -41.062 -41.938 1 66.69 625 LYS A C 1
ATOM 5119 O O . LYS A 1 625 ? -28.938 -40.5 -41.844 1 66.69 625 LYS A O 1
ATOM 5124 N N . ASP A 1 626 ? -26.875 -40.562 -42.844 1 66.12 626 ASP A N 1
ATOM 5125 C CA . ASP A 1 626 ? -27.094 -39.5 -43.844 1 66.12 626 ASP A CA 1
ATOM 5126 C C . ASP A 1 626 ? -27.453 -38.188 -43.188 1 66.12 626 ASP A C 1
ATOM 5128 O O . ASP A 1 626 ? -28.391 -37.5 -43.625 1 66.12 626 ASP A O 1
ATOM 5132 N N . TYR A 1 627 ? -26.859 -38.031 -42 1 71.56 627 TYR A N 1
ATOM 5133 C CA . TYR A 1 627 ? -27.141 -36.812 -41.281 1 71.56 627 TYR A CA 1
ATOM 5134 C C . TYR A 1 627 ? -26.578 -35.594 -42 1 71.56 627 TYR A C 1
ATOM 5136 O O . TYR A 1 627 ? -25.422 -35.594 -42.438 1 71.56 627 TYR A O 1
ATOM 5144 N N . ARG A 1 628 ? -27.312 -34.469 -42.312 1 68.5 628 ARG A N 1
ATOM 5145 C CA . ARG A 1 628 ? -26.922 -33.25 -43.031 1 68.5 628 ARG A CA 1
ATOM 5146 C C . ARG A 1 628 ? -26.266 -32.25 -42.094 1 68.5 628 ARG A C 1
ATOM 5148 O O . ARG A 1 628 ? -26.797 -31.984 -41 1 68.5 628 ARG A O 1
ATOM 5155 N N . VAL A 1 629 ? -25 -32.094 -42.469 1 74.5 629 VAL A N 1
ATOM 5156 C CA . VAL A 1 629 ? -24.297 -31.141 -41.594 1 74.5 629 VAL A CA 1
ATOM 5157 C C . VAL A 1 629 ? -23.906 -29.906 -42.406 1 74.5 629 VAL A C 1
ATOM 5159 O O . VAL A 1 629 ? -23.562 -30 -43.594 1 74.5 629 VAL A O 1
ATOM 5162 N N . ALA A 1 630 ? -24.203 -28.703 -41.844 1 71.38 630 ALA A N 1
ATOM 5163 C CA . ALA A 1 630 ? -23.781 -27.453 -42.469 1 71.38 630 ALA A CA 1
ATOM 5164 C C . ALA A 1 630 ? -22.281 -27.219 -42.281 1 71.38 630 ALA A C 1
ATOM 5166 O O . ALA A 1 630 ? -21.75 -27.422 -41.188 1 71.38 630 ALA A O 1
ATOM 5167 N N . VAL A 1 631 ? -21.578 -27.094 -43.375 1 73 631 VAL A N 1
ATOM 5168 C CA . VAL A 1 631 ? -20.156 -26.797 -43.344 1 73 631 VAL A CA 1
ATOM 5169 C C . VAL A 1 631 ? -19.875 -25.453 -44 1 73 631 VAL A C 1
ATOM 5171 O O . VAL A 1 631 ? -20.688 -24.969 -44.781 1 73 631 VAL A O 1
ATOM 5174 N N . GLY A 1 632 ? -18.875 -24.719 -43.594 1 66 632 GLY A N 1
ATOM 5175 C CA . GLY A 1 632 ? -18.516 -23.438 -44.156 1 66 632 GLY A CA 1
ATOM 5176 C C . GLY A 1 632 ? -18.219 -23.484 -45.656 1 66 632 GLY A C 1
ATOM 5177 O O . GLY A 1 632 ? -18.766 -22.688 -46.406 1 66 632 GLY A O 1
ATOM 5178 N N . SER A 1 633 ? -17.344 -24.406 -46.188 1 64.38 633 SER A N 1
ATOM 5179 C CA . SER A 1 633 ? -17 -24.516 -47.594 1 64.38 633 SER A CA 1
ATOM 5180 C C . SER A 1 633 ? -17.531 -25.797 -48.188 1 64.38 633 SER A C 1
ATOM 5182 O O . SER A 1 633 ? -17.391 -26.875 -47.625 1 64.38 633 SER A O 1
ATOM 5184 N N . PRO A 1 634 ? -18.266 -25.562 -49.344 1 64.88 634 PRO A N 1
ATOM 5185 C CA . PRO A 1 634 ? -18.766 -26.766 -50 1 64.88 634 PRO A CA 1
ATOM 5186 C C . PRO A 1 634 ? -17.625 -27.703 -50.438 1 64.88 634 PRO A C 1
ATOM 5188 O O . PRO A 1 634 ? -16.547 -27.234 -50.812 1 64.88 634 PRO A O 1
ATOM 5191 N N . GLY A 1 635 ? -17.531 -29.031 -50.125 1 59.44 635 GLY A N 1
ATOM 5192 C CA . GLY A 1 635 ? -16.531 -29.984 -50.594 1 59.44 635 GLY A CA 1
ATOM 5193 C C . GLY A 1 635 ? -16.688 -31.359 -49.969 1 59.44 635 GLY A C 1
ATOM 5194 O O . GLY A 1 635 ? -17.641 -31.609 -49.219 1 59.44 635 GLY A O 1
ATOM 5195 N N . LYS A 1 636 ? -15.93 -32.344 -50.594 1 63.5 636 LYS A N 1
ATOM 5196 C CA . LYS A 1 636 ? -15.828 -33.688 -50.031 1 63.5 636 LYS A CA 1
ATOM 5197 C C . LYS A 1 636 ? -14.758 -33.75 -48.938 1 63.5 636 LYS A C 1
ATOM 5199 O O . LYS A 1 636 ? -13.625 -33.312 -49.156 1 63.5 636 LYS A O 1
ATOM 5204 N N . TYR A 1 637 ? -15.164 -34.125 -47.688 1 61.59 637 TYR A N 1
ATOM 5205 C CA . TYR A 1 637 ? -14.242 -34.156 -46.562 1 61.59 637 TYR A CA 1
ATOM 5206 C C . TYR A 1 637 ? -13.828 -35.594 -46.219 1 61.59 637 TYR A C 1
ATOM 5208 O O . TYR A 1 637 ? -14.656 -36.406 -45.812 1 61.59 637 TYR A O 1
ATOM 5216 N N . PRO A 1 638 ? -12.602 -35.906 -46.531 1 59.03 638 PRO A N 1
ATOM 5217 C CA . PRO A 1 638 ? -12.18 -37.25 -46.125 1 59.03 638 PRO A CA 1
ATOM 5218 C C . PRO A 1 638 ? -12.234 -37.469 -44.625 1 59.03 638 PRO A C 1
ATOM 5220 O O . PRO A 1 638 ? -11.953 -36.562 -43.844 1 59.03 638 PRO A O 1
ATOM 5223 N N . SER A 1 639 ? -12.75 -38.688 -44.344 1 62.25 639 SER A N 1
ATOM 5224 C CA . SER A 1 639 ? -12.852 -39.062 -42.938 1 62.25 639 SER A CA 1
ATOM 5225 C C . SER A 1 639 ? -11.508 -39.5 -42.375 1 62.25 639 SER A C 1
ATOM 5227 O O . SER A 1 639 ? -10.875 -40.406 -42.906 1 62.25 639 SER A O 1
ATOM 5229 N N . TYR A 1 640 ? -10.977 -38.812 -41.5 1 60.25 640 TYR A N 1
ATOM 5230 C CA . TYR A 1 640 ? -9.734 -39.188 -40.844 1 60.25 640 TYR A CA 1
ATOM 5231 C C . TYR A 1 640 ? -10 -40.156 -39.688 1 60.25 640 TYR A C 1
ATOM 5233 O O . TYR A 1 640 ? -9.164 -41.031 -39.375 1 60.25 640 TYR A O 1
ATOM 5241 N N . TYR A 1 641 ? -11.023 -39.906 -39.031 1 65.25 641 TYR A N 1
ATOM 5242 C CA . TYR A 1 641 ? -11.383 -40.75 -37.906 1 65.25 641 TYR A CA 1
ATOM 5243 C C . TYR A 1 641 ? -12.883 -41.062 -37.906 1 65.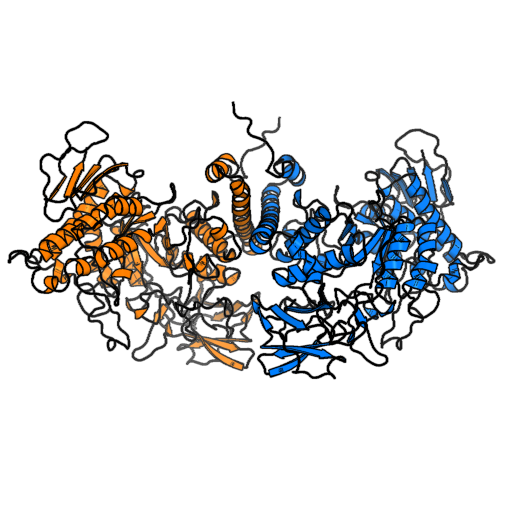25 641 TYR A C 1
ATOM 5245 O O . TYR A 1 641 ? -13.695 -40.125 -37.938 1 65.25 641 TYR A O 1
ATOM 5253 N N . ASN A 1 642 ? -13.172 -42.312 -38.219 1 59.66 642 ASN A N 1
ATOM 5254 C CA . ASN A 1 642 ? -14.57 -42.719 -38.312 1 59.66 642 ASN A CA 1
ATOM 5255 C C . ASN A 1 642 ? -14.906 -43.844 -37.344 1 59.66 642 ASN A C 1
ATOM 5257 O O . ASN A 1 642 ? -14.523 -45 -37.562 1 59.66 642 ASN A O 1
ATOM 5261 N N . GLN A 1 643 ? -15.234 -43.312 -36.281 1 63.84 643 GLN A N 1
ATOM 5262 C CA . GLN A 1 643 ? -15.867 -44.281 -35.375 1 63.84 643 GLN A CA 1
ATOM 5263 C C . GLN A 1 643 ? -17.359 -44 -35.219 1 63.84 643 GLN A C 1
ATOM 5265 O O . GLN A 1 643 ? -17.828 -42.938 -35.562 1 63.84 643 GLN A O 1
ATOM 5270 N N . SER A 1 644 ? -18.094 -44.969 -34.938 1 53.47 644 SER A N 1
ATOM 5271 C CA . SER A 1 644 ? -19.547 -44.906 -34.906 1 53.47 644 SER A CA 1
ATOM 5272 C C . SER A 1 644 ? -20.031 -43.625 -34.219 1 53.47 644 SER A C 1
ATOM 5274 O O . SER A 1 644 ? -21.062 -43.062 -34.594 1 53.47 644 SER A O 1
ATOM 5276 N N . SER A 1 645 ? -19.172 -43.031 -33.438 1 62.5 645 SER A N 1
ATOM 5277 C CA . SER A 1 645 ? -19.672 -41.906 -32.656 1 62.5 645 SER A CA 1
ATOM 5278 C C . SER A 1 645 ? -18.844 -40.656 -32.938 1 62.5 645 SER A C 1
ATOM 5280 O O . SER A 1 645 ? -19.141 -39.562 -32.406 1 62.5 645 SER A O 1
ATOM 5282 N N . LEU A 1 646 ? -17.719 -40.781 -33.719 1 68.12 646 LEU A N 1
ATOM 5283 C CA . LEU A 1 646 ? -16.781 -39.656 -33.875 1 68.12 646 LEU A CA 1
ATOM 5284 C C . LEU A 1 646 ? -16.266 -39.594 -35.312 1 68.12 646 LEU A C 1
ATOM 5286 O O . LEU A 1 646 ? -15.828 -40.594 -35.875 1 68.12 646 LEU A O 1
ATOM 5290 N N . TYR A 1 647 ? -16.625 -38.438 -35.938 1 62.62 647 TYR A N 1
ATOM 5291 C CA . TYR A 1 647 ? -16.062 -38.219 -37.281 1 62.62 647 TYR A CA 1
ATOM 5292 C C . TYR A 1 647 ? -15.227 -36.969 -37.312 1 62.62 647 TYR A C 1
ATOM 5294 O O . TYR A 1 647 ? -15.625 -35.938 -36.75 1 62.62 647 TYR A O 1
ATOM 5302 N N . VAL A 1 648 ? -14.031 -37.125 -37.625 1 66.75 648 VAL A N 1
ATOM 5303 C CA . VAL A 1 648 ? -13.172 -36 -37.906 1 66.75 648 VAL A CA 1
ATOM 5304 C C . VAL A 1 648 ? -12.891 -35.906 -39.406 1 66.75 648 VAL A C 1
ATOM 5306 O O . VAL A 1 648 ? -12.32 -36.844 -40 1 66.75 648 VAL A O 1
ATOM 5309 N N . LEU A 1 649 ? -13.578 -34.844 -39.969 1 58.81 649 LEU A N 1
ATOM 5310 C CA . LEU A 1 649 ? -13.516 -34.656 -41.406 1 58.81 649 LEU A CA 1
ATOM 5311 C C . LEU A 1 649 ? -12.633 -33.469 -41.781 1 58.81 649 LEU A C 1
ATOM 5313 O O . LEU A 1 649 ? -12.617 -32.469 -41.062 1 58.81 649 LEU A O 1
ATOM 5317 N N . VAL A 1 650 ? -11.609 -33.625 -42.531 1 53.91 650 VAL A N 1
ATOM 5318 C CA . VAL A 1 650 ? -10.641 -32.594 -42.875 1 53.91 650 VAL A CA 1
ATOM 5319 C C . VAL A 1 650 ? -10.906 -32.094 -44.312 1 53.91 650 VAL A C 1
ATOM 5321 O O . VAL A 1 650 ? -11.336 -32.875 -45.156 1 53.91 650 VAL A O 1
ATOM 5324 N N . GLU A 1 651 ? -10.938 -30.75 -44.531 1 45.44 651 GLU A N 1
ATOM 5325 C CA . GLU A 1 651 ? -10.984 -30.219 -45.906 1 45.44 651 GLU A CA 1
ATOM 5326 C C . GLU A 1 651 ? -9.695 -30.516 -46.656 1 45.44 651 GLU A C 1
ATOM 5328 O O . GLU A 1 651 ? -8.602 -30.406 -46.094 1 45.44 651 GLU A O 1
ATOM 5333 N N . MET B 1 1 ? -25.031 8.992 -37.844 1 17.56 1 MET B N 1
ATOM 5334 C CA . MET B 1 1 ? -24.125 10.125 -37.75 1 17.56 1 MET B CA 1
ATOM 5335 C C . MET B 1 1 ? -23.812 10.461 -36.281 1 17.56 1 MET B C 1
ATOM 5337 O O . MET B 1 1 ? -24.516 11.266 -35.688 1 17.56 1 MET B O 1
ATOM 5341 N N . PHE B 1 2 ? -23.453 9.5 -35.438 1 18.64 2 PHE B N 1
ATOM 5342 C CA . PHE B 1 2 ? -23.828 9.43 -34.031 1 18.64 2 PHE B CA 1
ATOM 5343 C C . PHE B 1 2 ? -22.922 10.312 -33.188 1 18.64 2 PHE B C 1
ATOM 5345 O O . PHE B 1 2 ? -21.703 10.289 -33.344 1 18.64 2 PHE B O 1
ATOM 5352 N N . SER B 1 3 ? -23.328 11.398 -32.562 1 18 3 SER B N 1
ATOM 5353 C CA . SER B 1 3 ? -22.688 12.562 -31.953 1 18 3 SER B CA 1
ATOM 5354 C C . SER B 1 3 ? -22.047 12.211 -30.609 1 18 3 SER B C 1
ATOM 5356 O O . SER B 1 3 ? -22.719 11.742 -29.688 1 18 3 SER B O 1
ATOM 5358 N N . VAL B 1 4 ? -20.828 11.539 -30.672 1 21.73 4 VAL B N 1
ATOM 5359 C CA . VAL B 1 4 ? -19.922 11.023 -29.656 1 21.73 4 VAL B CA 1
ATOM 5360 C C . VAL B 1 4 ? -19.656 12.109 -28.609 1 21.73 4 VAL B C 1
ATOM 5362 O O . VAL B 1 4 ? -19.062 13.148 -28.922 1 21.73 4 VAL B O 1
ATOM 5365 N N . SER B 1 5 ? -20.562 12.133 -27.547 1 19.16 5 SER B N 1
ATOM 5366 C CA . SER B 1 5 ? -20.594 13.258 -26.609 1 19.16 5 SER B CA 1
ATOM 5367 C C . SER B 1 5 ? -19.359 13.258 -25.719 1 19.16 5 SER B C 1
ATOM 5369 O O . SER B 1 5 ? -18.875 12.195 -25.312 1 19.16 5 SER B O 1
ATOM 5371 N N . GLU B 1 6 ? -18.391 14.219 -25.469 1 22.92 6 GLU B N 1
ATOM 5372 C CA . GLU B 1 6 ? -17.109 14.82 -25.078 1 22.92 6 GLU B CA 1
ATOM 5373 C C . GLU B 1 6 ? -16.906 14.727 -23.562 1 22.92 6 GLU B C 1
ATOM 5375 O O . GLU B 1 6 ? -15.898 15.195 -23.047 1 22.92 6 GLU B O 1
ATOM 5380 N N . ALA B 1 7 ? -17.781 14.172 -22.734 1 24.55 7 ALA B N 1
ATOM 5381 C CA . ALA B 1 7 ? -17.766 14.727 -21.375 1 24.55 7 ALA B CA 1
ATOM 5382 C C . ALA B 1 7 ? -16.656 14.102 -20.547 1 24.55 7 ALA B C 1
ATOM 5384 O O . ALA B 1 7 ? -16.016 14.789 -19.734 1 24.55 7 ALA B O 1
ATOM 5385 N N . SER B 1 8 ? -16.578 12.867 -20.266 1 23.36 8 SER B N 1
ATOM 5386 C CA . SER B 1 8 ? -16.469 12.477 -18.859 1 23.36 8 SER B CA 1
ATOM 5387 C C . SER B 1 8 ? -15 12.273 -18.469 1 23.36 8 SER B C 1
ATOM 5389 O O . SER B 1 8 ? -14.711 11.625 -17.453 1 23.36 8 SER B O 1
ATOM 5391 N N . VAL B 1 9 ? -13.977 12.289 -19.391 1 28.19 9 VAL B N 1
ATOM 5392 C CA . VAL B 1 9 ? -12.562 12.32 -19.047 1 28.19 9 VAL B CA 1
ATOM 5393 C C . VAL B 1 9 ? -12.242 13.594 -18.266 1 28.19 9 VAL B C 1
ATOM 5395 O O . VAL B 1 9 ? -12.695 14.68 -18.641 1 28.19 9 VAL B O 1
ATOM 5398 N N . PRO B 1 10 ? -11.875 13.766 -16.953 1 28.28 10 PRO B N 1
ATOM 5399 C CA . PRO B 1 10 ? -11.875 15.219 -16.766 1 28.28 10 PRO B CA 1
ATOM 5400 C C . PRO B 1 10 ? -11.266 15.961 -17.969 1 28.28 10 PRO B C 1
ATOM 5402 O O . PRO B 1 10 ? -10.195 15.594 -18.438 1 28.28 10 PRO B O 1
ATOM 5405 N N . PRO B 1 11 ? -11.906 16.625 -18.812 1 29.7 11 PRO B N 1
ATOM 5406 C CA . PRO B 1 11 ? -11.547 17.188 -20.125 1 29.7 11 PRO B CA 1
ATOM 5407 C C . PRO B 1 11 ? -10.148 17.812 -20.125 1 29.7 11 PRO B C 1
ATOM 5409 O O . PRO B 1 11 ? -9.461 17.781 -21.156 1 29.7 11 PRO B O 1
ATOM 5412 N N . GLN B 1 12 ? -9.664 18.438 -18.938 1 31.14 12 GLN B N 1
ATOM 5413 C CA . GLN B 1 12 ? -8.461 19.266 -19.031 1 31.14 12 GLN B CA 1
ATOM 5414 C C . GLN B 1 12 ? -7.199 18.422 -18.891 1 31.14 12 GLN B C 1
ATOM 5416 O O . GLN B 1 12 ? -6.129 18.812 -19.359 1 31.14 12 GLN B O 1
ATOM 5421 N N . LEU B 1 13 ? -7.176 17.359 -18.141 1 31.72 13 LEU B N 1
ATOM 5422 C CA . LEU B 1 13 ? -5.949 16.578 -18 1 31.72 13 LEU B CA 1
ATOM 5423 C C . LEU B 1 13 ? -5.734 15.672 -19.203 1 31.72 13 LEU B C 1
ATOM 5425 O O . LEU B 1 13 ? -4.715 14.984 -19.297 1 31.72 13 LEU B O 1
ATOM 5429 N N . LEU B 1 14 ? -6.746 15.305 -19.938 1 31.81 14 LEU B N 1
ATOM 5430 C CA . LEU B 1 14 ? -6.523 14.719 -21.25 1 31.81 14 LEU B CA 1
ATOM 5431 C C . LEU B 1 14 ? -5.707 15.664 -22.125 1 31.81 14 LEU B C 1
ATOM 5433 O O . LEU B 1 14 ? -5.473 15.367 -23.312 1 31.81 14 LEU B O 1
ATOM 5437 N N . ASP B 1 15 ? -5.715 16.891 -21.703 1 30.41 15 ASP B N 1
ATOM 5438 C CA . ASP B 1 15 ? -4.801 17.719 -22.5 1 30.41 15 ASP B CA 1
ATOM 5439 C C . ASP B 1 15 ? -3.348 17.375 -22.188 1 30.41 15 ASP B C 1
ATOM 5441 O O . ASP B 1 15 ? -2.812 17.781 -21.156 1 30.41 15 ASP B O 1
ATOM 5445 N N . ILE B 1 16 ? -2.846 16.219 -22.594 1 32.69 16 ILE B N 1
ATOM 5446 C CA . ILE B 1 16 ? -1.438 15.852 -22.719 1 32.69 16 ILE B CA 1
ATOM 5447 C C . ILE B 1 16 ? -0.579 17.109 -22.734 1 32.69 16 ILE B C 1
ATOM 5449 O O . ILE B 1 16 ? 0.583 17.094 -22.328 1 32.69 16 ILE B O 1
ATOM 5453 N N . GLU B 1 17 ? -1.133 18.078 -23.234 1 32.62 17 GLU B N 1
ATOM 5454 C CA . GLU B 1 17 ? -0.437 19.359 -23.406 1 32.62 17 GLU B CA 1
ATOM 5455 C C . GLU B 1 17 ? -0.174 20.016 -22.062 1 32.62 17 GLU B C 1
ATOM 5457 O O . GLU B 1 17 ? 0.905 20.578 -21.828 1 32.62 17 GLU B O 1
ATOM 5462 N N . SER B 1 18 ? -1.161 20.062 -21.203 1 33.5 18 SER B N 1
ATOM 5463 C CA . SER B 1 18 ? -0.929 20.766 -19.938 1 33.5 18 SER B CA 1
ATOM 5464 C C . SER B 1 18 ? -0.028 19.953 -19.016 1 33.5 18 SER B C 1
ATOM 5466 O O . SER B 1 18 ? 0.769 20.516 -18.266 1 33.5 18 SER B O 1
ATOM 5468 N N . ILE B 1 19 ? -0.282 18.625 -18.875 1 36 19 ILE B N 1
ATOM 5469 C CA . ILE B 1 19 ? 0.721 17.812 -18.188 1 36 19 ILE B CA 1
ATOM 5470 C C . ILE B 1 19 ? 2.061 17.938 -18.922 1 36 19 ILE B C 1
ATOM 5472 O O . ILE B 1 19 ? 3.113 18.016 -18.281 1 36 19 ILE B O 1
ATOM 5476 N N . SER B 1 20 ? 1.956 17.828 -20.25 1 33.12 20 SER B N 1
ATOM 5477 C CA . SER B 1 20 ? 3.141 18.094 -21.062 1 33.12 20 SER B CA 1
ATOM 5478 C C . SER B 1 20 ? 3.777 19.438 -20.688 1 33.12 20 SER B C 1
ATOM 5480 O O . SER B 1 20 ? 5.004 19.562 -20.656 1 33.12 20 SER B O 1
ATOM 5482 N N . MET B 1 21 ? 2.971 20.438 -20.609 1 33.97 21 MET B N 1
ATOM 5483 C CA . MET B 1 21 ? 3.533 21.734 -20.219 1 33.97 21 MET B CA 1
ATOM 5484 C C . MET B 1 21 ? 4.207 21.641 -18.859 1 33.97 21 MET B C 1
ATOM 5486 O O . MET B 1 21 ? 5.184 22.344 -18.594 1 33.97 21 MET B O 1
ATOM 5490 N N . LEU B 1 22 ? 3.498 20.953 -17.953 1 34.28 22 LEU B N 1
ATOM 5491 C CA . LEU B 1 22 ? 4.195 20.719 -16.688 1 34.28 22 LEU B CA 1
ATOM 5492 C C . LEU B 1 22 ? 5.469 19.906 -16.922 1 34.28 22 LEU B C 1
ATOM 5494 O O . LEU B 1 22 ? 6.48 20.141 -16.25 1 34.28 22 LEU B O 1
ATOM 5498 N N . LEU B 1 23 ? 5.348 18.828 -17.906 1 35.5 23 LEU B N 1
ATOM 5499 C CA . LEU B 1 23 ? 6.426 17.906 -18.234 1 35.5 23 LEU B CA 1
ATOM 5500 C C . LEU B 1 23 ? 7.348 18.484 -19.297 1 35.5 23 LEU B C 1
ATOM 5502 O O . LEU B 1 23 ? 8.203 17.781 -19.844 1 35.5 23 LEU B O 1
ATOM 5506 N N . SER B 1 24 ? 7.344 19.484 -19.938 1 31.84 24 SER B N 1
ATOM 5507 C CA . SER B 1 24 ? 8.141 19.938 -21.078 1 31.84 24 SER B CA 1
ATOM 5508 C C . SER B 1 24 ? 9.492 19.234 -21.109 1 31.84 24 SER B C 1
ATOM 5510 O O . SER B 1 24 ? 9.93 18.766 -22.172 1 31.84 24 SER B O 1
ATOM 5512 N N . SER B 1 25 ? 10.672 19.594 -20.594 1 31.16 25 SER B N 1
ATOM 5513 C CA . SER B 1 25 ? 12.008 19.406 -21.156 1 31.16 25 SER B CA 1
ATOM 5514 C C . SER B 1 25 ? 12.375 17.922 -21.219 1 31.16 25 SER B C 1
ATOM 5516 O O . SER B 1 25 ? 13.148 17.5 -22.078 1 31.16 25 SER B O 1
ATOM 5518 N N . VAL B 1 26 ? 12.992 17.031 -20.219 1 30.06 26 VAL B N 1
ATOM 5519 C CA . VAL B 1 26 ? 14.016 16 -20.156 1 30.06 26 VAL B CA 1
ATOM 5520 C C . VAL B 1 26 ? 13.359 14.617 -20.219 1 30.06 26 VAL B C 1
ATOM 5522 O O . VAL B 1 26 ? 12.305 14.398 -19.625 1 30.06 26 VAL B O 1
ATOM 5525 N N . PHE B 1 27 ? 13.828 13.641 -21.156 1 35.56 27 PHE B N 1
ATOM 5526 C CA . PHE B 1 27 ? 13.656 12.195 -21.219 1 35.56 27 PHE B CA 1
ATOM 5527 C C . PHE B 1 27 ? 13.188 11.648 -19.875 1 35.56 27 PHE B C 1
ATOM 5529 O O . PHE B 1 27 ? 12.336 10.758 -19.828 1 35.56 27 PHE B O 1
ATOM 5536 N N . ASN B 1 28 ? 13.844 12.195 -18.75 1 42.12 28 ASN B N 1
ATOM 5537 C CA . ASN B 1 28 ? 13.562 12.016 -17.328 1 42.12 28 ASN B CA 1
ATOM 5538 C C . ASN B 1 28 ? 12.156 12.477 -16.969 1 42.12 28 ASN B C 1
ATOM 5540 O O . ASN B 1 28 ? 11.602 12.047 -15.953 1 42.12 28 ASN B O 1
ATOM 5544 N N . GLN B 1 29 ? 11.523 13.133 -18.031 1 52.59 29 GLN B N 1
ATOM 5545 C CA . GLN B 1 29 ? 10.25 13.82 -17.844 1 52.59 29 GLN B CA 1
ATOM 5546 C C . GLN B 1 29 ? 9.07 12.867 -18.031 1 52.59 29 GLN B C 1
ATOM 5548 O O . GLN B 1 29 ? 8.078 12.945 -17.297 1 52.59 29 GLN B O 1
ATOM 5553 N N . THR B 1 30 ? 9.383 11.789 -18.859 1 63.44 30 THR B N 1
ATOM 5554 C CA . THR B 1 30 ? 8.281 10.867 -19.125 1 63.44 30 THR B CA 1
ATOM 5555 C C . THR B 1 30 ? 8.047 9.938 -17.953 1 63.44 30 THR B C 1
ATOM 5557 O O . THR B 1 30 ? 6.906 9.656 -17.594 1 63.44 30 THR B O 1
ATOM 5560 N N . VAL B 1 31 ? 9.18 9.719 -17.312 1 74.44 31 VAL B N 1
ATOM 5561 C CA . VAL B 1 31 ? 9.031 8.781 -16.203 1 74.44 31 VAL B CA 1
ATOM 5562 C C . VAL B 1 31 ? 8.305 9.461 -15.047 1 74.44 31 VAL B C 1
ATOM 5564 O O . VAL B 1 31 ? 7.43 8.859 -14.422 1 74.44 31 VAL B O 1
ATOM 5567 N N . PHE B 1 32 ? 8.664 10.664 -14.844 1 77.62 32 PHE B N 1
ATOM 5568 C CA . PHE B 1 32 ? 8.062 11.352 -13.711 1 77.62 32 PHE B CA 1
ATOM 5569 C C . PHE B 1 32 ? 6.602 11.688 -13.992 1 77.62 32 PHE B C 1
ATOM 5571 O O . PHE B 1 32 ? 5.773 11.695 -13.078 1 77.62 32 PHE B O 1
ATOM 5578 N N . LEU B 1 33 ? 6.34 11.883 -15.281 1 76.75 33 LEU B N 1
ATOM 5579 C CA . LEU B 1 33 ? 4.938 12.062 -15.641 1 76.75 33 LEU B CA 1
ATOM 5580 C C . LEU B 1 33 ? 4.137 10.797 -15.352 1 76.75 33 LEU B C 1
ATOM 5582 O O . LEU B 1 33 ? 3.014 10.867 -14.852 1 76.75 33 LEU B O 1
ATOM 5586 N N . ARG B 1 34 ? 4.738 9.734 -15.656 1 76.06 34 ARG B N 1
ATOM 5587 C CA . ARG B 1 34 ? 4.086 8.461 -15.398 1 76.06 34 ARG B CA 1
ATOM 5588 C C . ARG B 1 34 ? 3.908 8.234 -13.898 1 76.06 34 ARG B C 1
ATOM 5590 O O . ARG B 1 34 ? 2.9 7.668 -13.469 1 76.06 34 ARG B O 1
ATOM 5597 N N . LEU B 1 35 ? 4.887 8.734 -13.242 1 81.81 35 LEU B N 1
ATOM 5598 C CA . LEU B 1 35 ? 4.816 8.578 -11.797 1 81.81 35 LEU B CA 1
ATOM 5599 C C . LEU B 1 35 ? 3.732 9.469 -11.195 1 81.81 35 LEU B C 1
ATOM 5601 O O . LEU B 1 35 ? 3.031 9.062 -10.273 1 81.81 35 LEU B O 1
ATOM 5605 N N . PHE B 1 36 ? 3.566 10.695 -11.766 1 83.06 36 PHE B N 1
ATOM 5606 C CA . PHE B 1 36 ? 2.465 11.562 -11.367 1 83.06 36 PHE B CA 1
ATOM 5607 C C . PHE B 1 36 ? 1.122 10.906 -11.68 1 83.06 36 PHE B C 1
ATOM 5609 O O . PHE B 1 36 ? 0.195 10.961 -10.867 1 83.06 36 PHE B O 1
ATOM 5616 N N . CYS B 1 37 ? 1.097 10.25 -12.789 1 79.06 37 CYS B N 1
ATOM 5617 C CA . CYS B 1 37 ? -0.131 9.586 -13.203 1 79.06 37 CYS B CA 1
ATOM 5618 C C . CYS B 1 37 ? -0.453 8.406 -12.289 1 79.06 37 CYS B C 1
ATOM 5620 O O . CYS B 1 37 ? -1.616 8.172 -11.961 1 79.06 37 CYS B O 1
ATOM 5622 N N . ALA B 1 38 ? 0.595 7.758 -11.938 1 82.38 38 ALA B N 1
ATOM 5623 C CA . ALA B 1 38 ? 0.41 6.637 -11.016 1 82.38 38 ALA B CA 1
ATOM 5624 C C . ALA B 1 38 ? -0.157 7.109 -9.68 1 82.38 38 ALA B C 1
ATOM 5626 O O . ALA B 1 38 ? -1.078 6.492 -9.141 1 82.38 38 ALA B O 1
ATOM 5627 N N . ARG B 1 39 ? 0.407 8.148 -9.227 1 87.12 39 ARG B N 1
ATOM 5628 C CA . ARG B 1 39 ? -0.079 8.711 -7.973 1 87.12 39 ARG B CA 1
ATOM 5629 C C . ARG B 1 39 ? -1.527 9.172 -8.109 1 87.12 39 ARG B C 1
ATOM 5631 O O . ARG B 1 39 ? -2.346 8.93 -7.215 1 87.12 39 ARG B O 1
ATOM 5638 N N . TYR B 1 40 ? -1.838 9.852 -9.188 1 88.69 40 TYR B N 1
ATOM 5639 C CA . TYR B 1 40 ? -3.207 10.289 -9.438 1 88.69 40 TYR B CA 1
ATOM 5640 C C . TYR B 1 40 ? -4.152 9.102 -9.523 1 88.69 40 TYR B C 1
ATOM 5642 O O . TYR B 1 40 ? -5.297 9.172 -9.062 1 88.69 40 TYR B O 1
ATOM 5650 N N . GLY B 1 41 ? -3.697 8.047 -10.133 1 84.5 41 GLY B N 1
ATOM 5651 C CA . GLY B 1 41 ? -4.488 6.824 -10.211 1 84.5 41 GLY B CA 1
ATOM 5652 C C . GLY B 1 41 ? -4.844 6.258 -8.852 1 84.5 41 GLY B C 1
ATOM 5653 O O . GLY B 1 41 ? -5.949 5.754 -8.656 1 84.5 41 GLY B O 1
ATOM 5654 N N . LEU B 1 42 ? -3.865 6.301 -7.961 1 89.25 42 LEU B N 1
ATOM 5655 C CA . LEU B 1 42 ? -4.121 5.848 -6.598 1 89.25 42 LEU B CA 1
ATOM 5656 C C . LEU B 1 42 ? -5.215 6.684 -5.941 1 89.25 42 LEU B C 1
ATOM 5658 O O . LEU B 1 42 ? -6.086 6.145 -5.254 1 89.25 42 LEU B O 1
ATOM 5662 N N . PHE B 1 43 ? -5.164 8.016 -6.188 1 94.19 43 PHE B N 1
ATOM 5663 C CA . PHE B 1 43 ? -6.188 8.93 -5.695 1 94.19 43 PHE B CA 1
ATOM 5664 C C . PHE B 1 43 ? -7.555 8.578 -6.27 1 94.19 43 PHE B C 1
ATOM 5666 O O . PHE B 1 43 ? -8.539 8.477 -5.535 1 94.19 43 PHE B O 1
ATOM 5673 N N . GLU B 1 44 ? -7.613 8.336 -7.523 1 87.44 44 GLU B N 1
ATOM 5674 C CA . GLU B 1 44 ? -8.875 8 -8.18 1 87.44 44 GLU B CA 1
ATOM 5675 C C . GLU B 1 44 ? -9.43 6.676 -7.672 1 87.44 44 GLU B C 1
ATOM 5677 O O . GLU B 1 44 ? -10.641 6.535 -7.492 1 87.44 44 GLU B O 1
ATOM 5682 N N . LYS B 1 45 ? -8.555 5.723 -7.543 1 88.19 45 LYS B N 1
ATOM 5683 C CA . LYS B 1 45 ? -8.977 4.441 -6.973 1 88.19 45 LYS B CA 1
ATOM 5684 C C . LYS B 1 45 ? -9.578 4.629 -5.586 1 88.19 45 LYS B C 1
ATOM 5686 O O . LYS B 1 45 ? -10.594 4.012 -5.254 1 88.19 45 LYS B O 1
ATOM 5691 N N . GLY B 1 46 ? -8.922 5.488 -4.785 1 92.12 46 GLY B N 1
ATOM 5692 C CA . GLY B 1 46 ? -9.461 5.789 -3.473 1 92.12 46 GLY B CA 1
ATOM 5693 C C . GLY B 1 46 ? -10.875 6.352 -3.525 1 92.12 46 GLY B C 1
ATOM 5694 O O . GLY B 1 46 ? -11.742 5.938 -2.756 1 92.12 46 GLY B O 1
ATOM 5695 N N . LEU B 1 47 ? -11.109 7.301 -4.43 1 92.56 47 LEU B N 1
ATOM 5696 C CA . LEU B 1 47 ? -12.43 7.895 -4.582 1 92.56 47 LEU B CA 1
ATOM 5697 C C . LEU B 1 47 ? -13.445 6.848 -5.023 1 92.56 47 LEU B C 1
ATOM 5699 O O . LEU B 1 47 ? -14.586 6.848 -4.559 1 92.56 47 LEU B O 1
ATOM 5703 N N . PHE B 1 48 ? -13.039 5.945 -5.953 1 89.12 48 PHE B N 1
ATOM 5704 C CA . PHE B 1 48 ? -13.898 4.871 -6.441 1 89.12 48 PHE B CA 1
ATOM 5705 C C . PHE B 1 48 ? -14.312 3.947 -5.301 1 89.12 48 PHE B C 1
ATOM 5707 O O . PHE B 1 48 ? -15.484 3.59 -5.176 1 89.12 48 PHE B O 1
ATOM 5714 N N . LEU B 1 49 ? -13.352 3.607 -4.551 1 90.19 49 LEU B N 1
ATOM 5715 C CA . LEU B 1 49 ? -13.625 2.707 -3.432 1 90.19 49 LEU B CA 1
ATOM 5716 C C . LEU B 1 49 ? -14.57 3.359 -2.43 1 90.19 49 LEU B C 1
ATOM 5718 O O . LEU B 1 49 ? -15.43 2.688 -1.853 1 90.19 49 LEU B O 1
ATOM 5722 N N . LEU B 1 50 ? -14.375 4.68 -2.174 1 93.38 50 LEU B N 1
ATOM 5723 C CA . LEU B 1 50 ? -15.266 5.406 -1.281 1 93.38 50 LEU B CA 1
ATOM 5724 C C . LEU B 1 50 ? -16.703 5.391 -1.814 1 93.38 50 LEU B C 1
ATOM 5726 O O . LEU B 1 50 ? -17.656 5.25 -1.045 1 93.38 50 LEU B O 1
ATOM 5730 N N . GLU B 1 51 ? -16.859 5.559 -3.082 1 90.69 51 GLU B N 1
ATOM 5731 C CA . GLU B 1 51 ? -18.188 5.531 -3.705 1 90.69 51 GLU B CA 1
ATOM 5732 C C . GLU B 1 51 ? -18.812 4.145 -3.592 1 90.69 51 GLU B C 1
ATOM 5734 O O . GLU B 1 51 ? -19.984 4.023 -3.238 1 90.69 51 GLU B O 1
ATOM 5739 N N . GLU B 1 52 ? -18.047 3.076 -3.873 1 85.5 52 GLU B N 1
ATOM 5740 C CA . GLU B 1 52 ? -18.547 1.707 -3.904 1 85.5 52 GLU B CA 1
ATOM 5741 C C . GLU B 1 52 ? -18.891 1.214 -2.502 1 85.5 52 GLU B C 1
ATOM 5743 O O . GLU B 1 52 ? -19.938 0.576 -2.299 1 85.5 52 GLU B O 1
ATOM 5748 N N . ALA B 1 53 ? -18.047 1.614 -1.572 1 89.31 53 ALA B N 1
ATOM 5749 C CA . ALA B 1 53 ? -18.172 1.018 -0.245 1 89.31 53 ALA B CA 1
ATOM 5750 C C . ALA B 1 53 ? -19 1.906 0.682 1 89.31 53 ALA B C 1
ATOM 5752 O O . ALA B 1 53 ? -19.656 1.413 1.599 1 89.31 53 ALA B O 1
ATOM 5753 N N . GLU B 1 54 ? -18.953 3.289 0.495 1 93.38 54 GLU B N 1
ATOM 5754 C CA . GLU B 1 54 ? -19.5 4.195 1.497 1 93.38 54 GLU B CA 1
ATOM 5755 C C . GLU B 1 54 ? -20.562 5.113 0.889 1 93.38 54 GLU B C 1
ATOM 5757 O O . GLU B 1 54 ? -21.156 5.938 1.59 1 93.38 54 GLU B O 1
ATOM 5762 N N . GLY B 1 55 ? -20.891 5.008 -0.367 1 92 55 GLY B N 1
ATOM 5763 C CA . GLY B 1 55 ? -21.828 5.906 -1.014 1 92 55 GLY B CA 1
ATOM 5764 C C . GLY B 1 55 ? -21.234 7.277 -1.303 1 92 55 GLY B C 1
ATOM 5765 O O . GLY B 1 55 ? -21.969 8.258 -1.431 1 92 55 GLY B O 1
ATOM 5766 N N . GLY B 1 56 ? -19.938 7.359 -1.301 1 93.31 56 GLY B N 1
ATOM 5767 C CA . GLY B 1 56 ? -19.25 8.602 -1.617 1 93.31 56 GLY B CA 1
ATOM 5768 C C . GLY B 1 56 ? -18.547 9.211 -0.425 1 93.31 56 GLY B C 1
ATOM 5769 O O . GLY B 1 56 ? -18.688 8.734 0.702 1 93.31 56 GLY B O 1
ATOM 5770 N N . PHE B 1 57 ? -17.766 10.273 -0.724 1 95.69 57 PHE B N 1
ATOM 5771 C CA . PHE B 1 57 ? -16.938 10.852 0.335 1 95.69 57 PHE B CA 1
ATOM 5772 C C . PHE B 1 57 ? -17.766 11.766 1.227 1 95.69 57 PHE B C 1
ATOM 5774 O O . PHE B 1 57 ? -17.359 12.102 2.338 1 95.69 57 PHE B O 1
ATOM 5781 N N . ASP B 1 58 ? -19 12.188 0.817 1 96.38 58 ASP B N 1
ATOM 5782 C CA . ASP B 1 58 ? -19.797 13.109 1.614 1 96.38 58 ASP B CA 1
ATOM 5783 C C . ASP B 1 58 ? -20.203 12.477 2.943 1 96.38 58 ASP B C 1
ATOM 5785 O O . ASP B 1 58 ? -19.891 13.008 4.012 1 96.38 58 ASP B O 1
ATOM 5789 N N . GLN B 1 59 ? -20.781 11.297 2.848 1 94.62 59 GLN B N 1
ATOM 5790 C CA . GLN B 1 59 ? -21.203 10.609 4.066 1 94.62 59 GLN B CA 1
ATOM 5791 C C . GLN B 1 59 ? -20 10.078 4.84 1 94.62 59 GLN B C 1
ATOM 5793 O O . GLN B 1 59 ? -20 10.086 6.07 1 94.62 59 GLN B O 1
ATOM 5798 N N . PHE B 1 60 ? -18.969 9.672 4.145 1 97.25 60 PHE B N 1
ATOM 5799 C CA . PHE B 1 60 ? -17.766 9.094 4.727 1 97.25 60 PHE B CA 1
ATOM 5800 C C . PHE B 1 60 ? -17.094 10.086 5.66 1 97.25 60 PHE B C 1
ATOM 5802 O O . PHE B 1 60 ? -16.516 9.695 6.68 1 97.25 60 PHE B O 1
ATOM 5809 N N . THR B 1 61 ? -17.203 11.398 5.379 1 98.44 61 THR B N 1
ATOM 5810 C CA . THR B 1 61 ? -16.438 12.406 6.109 1 98.44 61 THR B CA 1
ATOM 5811 C C . THR B 1 61 ? -17.312 13.086 7.16 1 98.44 61 THR B C 1
ATOM 5813 O O . THR B 1 61 ? -17.031 14.219 7.562 1 98.44 61 THR B O 1
ATOM 5816 N N . ARG B 1 62 ? -18.406 12.43 7.625 1 98.12 62 ARG B N 1
ATOM 5817 C CA . ARG B 1 62 ? -19.281 12.969 8.656 1 98.12 62 ARG B CA 1
ATOM 5818 C C . ARG B 1 62 ? -19.375 12.031 9.852 1 98.12 62 ARG B C 1
ATOM 5820 O O . ARG B 1 62 ? -20.438 11.898 10.461 1 98.12 62 ARG B O 1
ATOM 5827 N N . SER B 1 63 ? -18.281 11.422 10.172 1 98.06 63 SER B N 1
ATOM 5828 C CA . SER B 1 63 ? -18.312 10.438 11.25 1 98.06 63 SER B CA 1
ATOM 5829 C C . SER B 1 63 ? -18.672 11.086 12.586 1 98.06 63 SER B C 1
ATOM 5831 O O . SER B 1 63 ? -19.094 10.398 13.516 1 98.06 63 SER B O 1
ATOM 5833 N N . TYR B 1 64 ? -18.547 12.461 12.711 1 98.06 64 TYR B N 1
ATOM 5834 C CA . TYR B 1 64 ? -18.906 13.172 13.938 1 98.06 64 TYR B CA 1
ATOM 5835 C C . TYR B 1 64 ? -20.406 13.109 14.188 1 98.06 64 TYR B C 1
ATOM 5837 O O . TYR B 1 64 ? -20.875 13.43 15.281 1 98.06 64 TYR B O 1
ATOM 5845 N N . ARG B 1 65 ? -21.141 12.57 13.266 1 97.19 65 ARG B N 1
ATOM 5846 C CA . ARG B 1 65 ? -22.594 12.438 13.43 1 97.19 65 ARG B CA 1
ATOM 5847 C C . ARG B 1 65 ? -22.953 11.047 13.953 1 97.19 65 ARG B C 1
ATOM 5849 O O . ARG B 1 65 ? -24.078 10.82 14.398 1 97.19 65 ARG B O 1
ATOM 5856 N N . THR B 1 66 ? -22 10.133 13.906 1 96.44 66 THR B N 1
ATOM 5857 C CA . THR B 1 66 ? -22.328 8.773 14.312 1 96.44 66 THR B CA 1
ATOM 5858 C C . THR B 1 66 ? -21.359 8.297 15.398 1 96.44 66 THR B C 1
ATOM 5860 O O . THR B 1 66 ? -21.75 7.527 16.281 1 96.44 66 THR B O 1
ATOM 5863 N N . PHE B 1 67 ? -20.094 8.711 15.367 1 98.25 67 PHE B N 1
ATOM 5864 C CA . PHE B 1 67 ? -19.109 8.312 16.359 1 98.25 67 PHE B CA 1
ATOM 5865 C C . PHE B 1 67 ? -19.141 9.25 17.562 1 98.25 67 PHE B C 1
ATOM 5867 O O . PHE B 1 67 ? -19.609 10.391 17.453 1 98.25 67 PHE B O 1
ATOM 5874 N N . GLY B 1 68 ? -18.609 8.914 18.625 1 98 68 GLY B N 1
ATOM 5875 C CA . GLY B 1 68 ? -18.781 9.68 19.844 1 98 68 GLY B CA 1
ATOM 5876 C C . GLY B 1 68 ? -20.188 9.609 20.406 1 98 68 GLY B C 1
ATOM 5877 O O . GLY B 1 68 ? -20.797 8.539 20.438 1 98 68 GLY B O 1
ATOM 5878 N N . VAL B 1 69 ? -20.625 10.633 20.969 1 98.12 69 VAL B N 1
ATOM 5879 C CA . VAL B 1 69 ? -21.984 10.695 21.516 1 98.12 69 VAL B CA 1
ATOM 5880 C C . VAL B 1 69 ? -22.844 11.594 20.641 1 98.12 69 VAL B C 1
ATOM 5882 O O . VAL B 1 69 ? -22.469 12.727 20.328 1 98.12 69 VAL B O 1
ATOM 5885 N N . ASN B 1 70 ? -23.953 11.07 20.219 1 97.25 70 ASN B N 1
ATOM 5886 C CA . ASN B 1 70 ? -24.875 11.82 19.375 1 97.25 70 ASN B CA 1
ATOM 5887 C C . ASN B 1 70 ? -26.312 11.664 19.844 1 97.25 70 ASN B C 1
ATOM 5889 O O . ASN B 1 70 ? -26.812 10.539 19.953 1 97.25 70 ASN B O 1
ATOM 5893 N N . ARG B 1 71 ? -26.891 12.734 20.094 1 96.75 71 ARG B N 1
ATOM 5894 C CA . ARG B 1 71 ? -28.297 12.727 20.5 1 96.75 71 ARG B CA 1
ATOM 5895 C C . ARG B 1 71 ? -29.203 12.531 19.312 1 96.75 71 ARG B C 1
ATOM 5897 O O . ARG B 1 71 ? -29.047 13.195 18.281 1 96.75 71 ARG B O 1
ATOM 5904 N N . GLN B 1 72 ? -30.078 11.672 19.5 1 96.12 72 GLN B N 1
ATOM 5905 C CA . GLN B 1 72 ? -31.078 11.398 18.453 1 96.12 72 GLN B CA 1
ATOM 5906 C C . GLN B 1 72 ? -32.312 12.273 18.625 1 96.12 72 GLN B C 1
ATOM 5908 O O . GLN B 1 72 ? -32.469 12.922 19.656 1 96.12 72 GLN B O 1
ATOM 5913 N N . PRO B 1 73 ? -33.219 12.258 17.641 1 94.5 73 PRO B N 1
ATOM 5914 C CA . PRO B 1 73 ? -34.406 13.109 17.719 1 94.5 73 PRO B CA 1
ATOM 5915 C C . PRO B 1 73 ? -35.281 12.766 18.891 1 94.5 73 PRO B C 1
ATOM 5917 O O . PRO B 1 73 ? -35.969 13.641 19.453 1 94.5 73 PRO B O 1
ATOM 5920 N N . ASP B 1 74 ? -35.312 11.547 19.312 1 95.56 74 ASP B N 1
ATOM 5921 C CA . ASP B 1 74 ? -36.156 11.117 20.422 1 95.56 74 ASP B CA 1
ATOM 5922 C C . ASP B 1 74 ? -35.438 11.281 21.766 1 95.56 74 ASP B C 1
ATOM 5924 O O . ASP B 1 74 ? -35.906 10.766 22.781 1 95.56 74 ASP B O 1
ATOM 5928 N N . ASN B 1 75 ? -34.25 11.859 21.75 1 95.81 75 ASN B N 1
ATOM 5929 C CA . ASN B 1 75 ? -33.438 12.18 22.906 1 95.81 75 ASN B CA 1
ATOM 5930 C C . ASN B 1 75 ? -32.688 10.953 23.422 1 95.81 75 ASN B C 1
ATOM 5932 O O . ASN B 1 75 ? -32 11.016 24.438 1 95.81 75 ASN B O 1
ATOM 5936 N N . SER B 1 76 ? -32.812 9.914 22.641 1 97.25 76 SER B N 1
ATOM 5937 C CA . SER B 1 76 ? -31.891 8.828 22.922 1 97.25 76 SER B CA 1
ATOM 5938 C C . SER B 1 76 ? -30.469 9.203 22.531 1 97.25 76 SER B C 1
ATOM 5940 O O . SER B 1 76 ? -30.266 10.117 21.734 1 97.25 76 SER B O 1
ATOM 5942 N N . LEU B 1 77 ? -29.562 8.57 23.188 1 98.19 77 LEU B N 1
ATOM 5943 C CA . LEU B 1 77 ? -28.156 8.852 22.891 1 98.19 77 LEU B CA 1
ATOM 5944 C C . LEU B 1 77 ? -27.5 7.652 22.219 1 98.19 77 LEU B C 1
ATOM 5946 O O . LEU B 1 77 ? -27.625 6.523 22.688 1 98.19 77 LEU B O 1
ATOM 5950 N N . LEU B 1 78 ? -26.906 7.926 21.109 1 98.06 78 LEU B N 1
ATOM 5951 C CA . LEU B 1 78 ? -26.125 6.914 20.406 1 98.06 78 LEU B CA 1
ATOM 5952 C C . LEU B 1 78 ? -24.625 7.129 20.641 1 98.06 78 LEU B C 1
ATOM 5954 O O . LEU B 1 78 ? -24.109 8.219 20.391 1 98.06 78 LEU B O 1
ATOM 5958 N N . PHE B 1 79 ? -23.953 6.109 21.25 1 98.44 79 PHE B N 1
ATOM 5959 C CA . PHE B 1 79 ? -22.516 6.086 21.422 1 98.44 79 PHE B CA 1
ATOM 5960 C C . PHE B 1 79 ? -21.859 5.113 20.438 1 98.44 79 PHE B C 1
ATOM 5962 O O . PHE B 1 79 ? -22.312 3.973 20.297 1 98.44 79 PHE B O 1
ATOM 5969 N N . GLN B 1 80 ? -20.891 5.578 19.719 1 98.44 80 GLN B N 1
ATOM 5970 C CA . GLN B 1 80 ? -20.156 4.707 18.812 1 98.44 80 GLN B CA 1
ATOM 5971 C C . GLN B 1 80 ? -18.656 4.969 18.875 1 98.44 80 GLN B C 1
ATOM 5973 O O . GLN B 1 80 ? -18.219 6.125 18.969 1 98.44 80 GLN B O 1
ATOM 5978 N N . GLU B 1 81 ? -17.812 3.893 18.906 1 98.69 81 GLU B N 1
ATOM 5979 C CA . GLU B 1 81 ? -16.359 3.977 18.906 1 98.69 81 GLU B CA 1
ATOM 5980 C C . GLU B 1 81 ? -15.75 3.01 17.891 1 98.69 81 GLU B C 1
ATOM 5982 O O . GLU B 1 81 ? -16.422 2.096 17.422 1 98.69 81 GLU B O 1
ATOM 5987 N N . TRP B 1 82 ? -14.57 3.277 17.453 1 98.56 82 TRP B N 1
ATOM 5988 C CA . TRP B 1 82 ? -13.766 2.352 16.656 1 98.56 82 TRP B CA 1
ATOM 5989 C C . TRP B 1 82 ? -12.586 1.821 17.469 1 98.56 82 TRP B C 1
ATOM 5991 O O . TRP B 1 82 ? -11.648 2.561 17.75 1 98.56 82 TRP B O 1
ATOM 6001 N N . ALA B 1 83 ? -12.641 0.575 17.906 1 98.25 83 ALA B N 1
ATOM 6002 C CA . ALA B 1 83 ? -11.641 -0.083 18.734 1 98.25 83 ALA B CA 1
ATOM 6003 C C . ALA B 1 83 ? -11.477 -1.549 18.344 1 98.25 83 ALA B C 1
ATOM 6005 O O . ALA B 1 83 ? -11.875 -2.445 19.094 1 98.25 83 ALA B O 1
ATOM 6006 N N . PRO B 1 84 ? -10.766 -1.785 17.266 1 95.94 84 PRO B N 1
ATOM 6007 C CA . PRO B 1 84 ? -10.734 -3.131 16.688 1 95.94 84 PRO B CA 1
ATOM 6008 C C . PRO B 1 84 ? -10.023 -4.145 17.578 1 95.94 84 PRO B C 1
ATOM 6010 O O . PRO B 1 84 ? -10.352 -5.332 17.547 1 95.94 84 PRO B O 1
ATOM 6013 N N . ALA B 1 85 ? -9.094 -3.742 18.406 1 95.19 85 ALA B N 1
ATOM 6014 C CA . ALA B 1 85 ? -8.305 -4.688 19.188 1 95.19 85 ALA B CA 1
ATOM 6015 C C . ALA B 1 85 ? -8.945 -4.949 20.547 1 95.19 85 ALA B C 1
ATOM 6017 O O . ALA B 1 85 ? -8.539 -5.859 21.266 1 95.19 85 ALA B O 1
ATOM 6018 N N . ALA B 1 86 ? -9.984 -4.223 20.891 1 97.12 86 ALA B N 1
ATOM 6019 C CA . ALA B 1 86 ? -10.625 -4.371 22.203 1 97.12 86 ALA B CA 1
ATOM 6020 C C . ALA B 1 86 ? -11.398 -5.684 22.281 1 97.12 86 ALA B C 1
ATOM 6022 O O . ALA B 1 86 ? -12.008 -6.117 21.297 1 97.12 86 ALA B O 1
ATOM 6023 N N . GLU B 1 87 ? -11.359 -6.242 23.438 1 96.81 87 GLU B N 1
ATOM 6024 C CA . GLU B 1 87 ? -12.172 -7.426 23.719 1 96.81 87 GLU B CA 1
ATOM 6025 C C . GLU B 1 87 ? -13.594 -7.035 24.109 1 96.81 87 GLU B C 1
ATOM 6027 O O . GLU B 1 87 ? -14.555 -7.719 23.75 1 96.81 87 GLU B O 1
ATOM 6032 N N . ALA B 1 88 ? -13.648 -5.98 24.906 1 97.62 88 ALA B N 1
ATOM 6033 C CA . ALA B 1 88 ? -14.93 -5.426 25.328 1 97.62 88 ALA B CA 1
ATOM 6034 C C . ALA B 1 88 ? -14.82 -3.928 25.578 1 97.62 88 ALA B C 1
ATOM 6036 O O . ALA B 1 88 ? -13.734 -3.414 25.859 1 97.62 88 ALA B O 1
ATOM 6037 N N . LEU B 1 89 ? -16.016 -3.225 25.453 1 98.25 89 LEU B N 1
ATOM 6038 C CA . LEU B 1 89 ? -16.078 -1.785 25.688 1 98.25 89 LEU B CA 1
ATOM 6039 C C . LEU B 1 89 ? -17.281 -1.434 26.562 1 98.25 89 LEU B C 1
ATOM 6041 O O . LEU B 1 89 ? -18.359 -1.999 26.391 1 98.25 89 LEU B O 1
ATOM 6045 N N . PHE B 1 90 ? -17.047 -0.488 27.5 1 98.5 90 PHE B N 1
ATOM 6046 C CA . PHE B 1 90 ? -18.109 -0.003 28.375 1 98.5 90 PHE B CA 1
ATOM 6047 C C . PHE B 1 90 ? -18.078 1.518 28.469 1 98.5 90 PHE B C 1
ATOM 6049 O O . PHE B 1 90 ? -17.047 2.139 28.25 1 98.5 90 PHE B O 1
ATOM 6056 N N . LEU B 1 91 ? -19.219 2.08 28.703 1 98.56 91 LEU B N 1
ATOM 6057 C CA . LEU B 1 91 ? -19.312 3.498 29.047 1 98.56 91 LEU B CA 1
ATOM 6058 C C . LEU B 1 91 ? -19.438 3.693 30.547 1 98.56 91 LEU B C 1
ATOM 6060 O O . LEU B 1 91 ? -20.188 2.969 31.203 1 98.56 91 LEU B O 1
ATOM 6064 N N . THR B 1 92 ? -18.656 4.633 31.094 1 98.31 92 THR B N 1
ATOM 6065 C CA . THR B 1 92 ? -18.781 4.973 32.5 1 98.31 92 THR B CA 1
ATOM 6066 C C . THR B 1 92 ? -18.672 6.48 32.719 1 98.31 92 THR B C 1
ATOM 6068 O O . THR B 1 92 ? -18.312 7.211 31.797 1 98.31 92 THR B O 1
ATOM 6071 N N . GLY B 1 93 ? -19.141 6.973 33.812 1 97.81 93 GLY B N 1
ATOM 6072 C CA . GLY B 1 93 ? -19.094 8.391 34.156 1 97.81 93 GLY B CA 1
ATOM 6073 C C . GLY B 1 93 ? -19.984 8.766 35.312 1 97.81 93 GLY B C 1
ATOM 6074 O O . GLY B 1 93 ? -20.391 7.898 36.094 1 97.81 93 GLY B O 1
ATOM 6075 N N . ASP B 1 94 ? -20.188 10.023 35.469 1 97.31 94 ASP B N 1
ATOM 6076 C CA . ASP B 1 94 ? -21 10.523 36.594 1 97.31 94 ASP B CA 1
ATOM 6077 C C . ASP B 1 94 ? -22.422 9.984 36.5 1 97.31 94 ASP B C 1
ATOM 6079 O O . ASP B 1 94 ? -23.047 9.727 37.562 1 97.31 94 ASP B O 1
ATOM 6083 N N . PHE B 1 95 ? -22.938 9.734 35.375 1 96.5 95 PHE B N 1
ATOM 6084 C CA . PHE B 1 95 ? -24.328 9.383 35.156 1 96.5 95 PHE B CA 1
ATOM 6085 C C . PHE B 1 95 ? -24.641 7.992 35.719 1 96.5 95 PHE B C 1
ATOM 6087 O O . PHE B 1 95 ? -25.797 7.672 35.969 1 96.5 95 PHE B O 1
ATOM 6094 N N . ASN B 1 96 ? -23.625 7.156 35.906 1 97 96 ASN B N 1
ATOM 6095 C CA . ASN B 1 96 ? -23.859 5.805 36.406 1 97 96 ASN B CA 1
ATOM 6096 C C . ASN B 1 96 ? -22.969 5.488 37.594 1 97 96 ASN B C 1
ATOM 6098 O O . ASN B 1 96 ? -22.641 4.324 37.844 1 97 96 ASN B O 1
ATOM 6102 N N . GLY B 1 97 ? -22.469 6.543 38.188 1 96.81 97 GLY B N 1
ATOM 6103 C CA . GLY B 1 97 ? -21.641 6.387 39.375 1 96.81 97 GLY B CA 1
ATOM 6104 C C . GLY B 1 97 ? -20.312 5.73 39.094 1 96.81 97 GLY B C 1
ATOM 6105 O O . GLY B 1 97 ? -19.781 5 39.938 1 96.81 97 GLY B O 1
ATOM 6106 N N . TRP B 1 98 ? -19.828 5.828 37.906 1 97.06 98 TRP B N 1
ATOM 6107 C CA . TRP B 1 98 ? -18.531 5.32 37.469 1 97.06 98 TRP B CA 1
ATOM 6108 C C . TRP B 1 98 ? -18.484 3.797 37.562 1 97.06 98 TRP B C 1
ATOM 6110 O O . TRP B 1 98 ? -17.438 3.219 37.844 1 97.06 98 TRP B O 1
ATOM 6120 N N . ASP B 1 99 ? -19.688 3.225 37.312 1 96.5 99 ASP B N 1
ATOM 6121 C CA . ASP B 1 99 ? -19.75 1.771 37.188 1 96.5 99 ASP B CA 1
ATOM 6122 C C . ASP B 1 99 ? -19.125 1.319 35.875 1 96.5 99 ASP B C 1
ATOM 6124 O O . ASP B 1 99 ? -19.656 1.622 34.781 1 96.5 99 ASP B O 1
ATOM 6128 N N . ASN B 1 100 ? -18.141 0.494 35.938 1 95.38 100 ASN B N 1
ATOM 6129 C CA . ASN B 1 100 ? -17.328 0.126 34.781 1 95.38 100 ASN B CA 1
ATOM 6130 C C . ASN B 1 100 ? -18.047 -0.9 33.906 1 95.38 100 ASN B C 1
ATOM 6132 O O . ASN B 1 100 ? -17.656 -1.122 32.75 1 95.38 100 ASN B O 1
ATOM 6136 N N . PHE B 1 101 ? -19.125 -1.5 34.344 1 94.56 101 PHE B N 1
ATOM 6137 C CA . PHE B 1 101 ? -19.625 -2.68 33.656 1 94.56 101 PHE B CA 1
ATOM 6138 C C . PHE B 1 101 ? -21.109 -2.516 33.312 1 94.56 101 PHE B C 1
ATOM 6140 O O . PHE B 1 101 ? -21.656 -3.307 32.531 1 94.56 101 PHE B O 1
ATOM 6147 N N . SER B 1 102 ? -21.688 -1.519 33.719 1 95.88 102 SER B N 1
ATOM 6148 C CA . SER B 1 102 ? -23.141 -1.4 33.656 1 95.88 102 SER B CA 1
ATOM 6149 C C . SER B 1 102 ? -23.594 -1.084 32.219 1 95.88 102 SER B C 1
ATOM 6151 O O . SER B 1 102 ? -24.719 -1.395 31.844 1 95.88 102 SER B O 1
ATOM 6153 N N . HIS B 1 103 ? -22.781 -0.494 31.391 1 97.94 103 HIS B N 1
ATOM 6154 C CA . HIS B 1 103 ? -23.188 -0.034 30.078 1 97.94 103 HIS B CA 1
ATOM 6155 C C . HIS B 1 103 ? -22.234 -0.544 29 1 97.94 103 HIS B C 1
ATOM 6157 O O . HIS B 1 103 ? -21.438 0.226 28.438 1 97.94 103 HIS B O 1
ATOM 6163 N N . PRO B 1 104 ? -22.406 -1.742 28.562 1 98.12 104 PRO B N 1
ATOM 6164 C CA . PRO B 1 104 ? -21.547 -2.344 27.547 1 98.12 104 PRO B CA 1
ATOM 6165 C C . PRO B 1 104 ? -21.906 -1.903 26.125 1 98.12 104 PRO B C 1
ATOM 6167 O O . PRO B 1 104 ? -23.078 -1.754 25.812 1 98.12 104 PRO B O 1
ATOM 6170 N N . TYR B 1 105 ? -20.906 -1.637 25.359 1 98.56 105 TYR B N 1
ATOM 6171 C CA . TYR B 1 105 ? -21.109 -1.479 23.922 1 98.56 105 TYR B CA 1
ATOM 6172 C C . TYR B 1 105 ? -21.328 -2.828 23.25 1 98.56 105 TYR B C 1
ATOM 6174 O O . TYR B 1 105 ? -20.828 -3.854 23.734 1 98.56 105 TYR B O 1
ATOM 6182 N N . LYS B 1 106 ? -22.016 -2.828 22.156 1 98.12 106 LYS B N 1
ATOM 6183 C CA . LYS B 1 106 ? -22.141 -4.008 21.297 1 98.12 106 LYS B CA 1
ATOM 6184 C C . LYS B 1 106 ? -21.125 -3.971 20.156 1 98.12 106 LYS B C 1
ATOM 6186 O O . LYS B 1 106 ? -21 -2.955 19.469 1 98.12 106 LYS B O 1
ATOM 6191 N N . ARG B 1 107 ? -20.453 -5.035 19.984 1 96.62 107 ARG B N 1
ATOM 6192 C CA . ARG B 1 107 ? -19.484 -5.129 18.891 1 96.62 107 ARG B CA 1
ATOM 6193 C C . ARG B 1 107 ? -20.188 -5.195 17.547 1 96.62 107 ARG B C 1
ATOM 6195 O O . ARG B 1 107 ? -21.188 -5.914 17.391 1 96.62 107 ARG B O 1
ATOM 6202 N N . LYS B 1 108 ? -19.75 -4.426 16.625 1 96.31 108 LYS B N 1
ATOM 6203 C CA . LYS B 1 108 ? -20.25 -4.402 15.266 1 96.31 108 LYS B CA 1
ATOM 6204 C C . LYS B 1 108 ? -19.172 -4.82 14.273 1 96.31 108 LYS B C 1
ATOM 6206 O O . LYS B 1 108 ? -18.109 -5.297 14.672 1 96.31 108 LYS B O 1
ATOM 6211 N N . GLU B 1 109 ? -19.469 -4.684 13 1 91.88 109 GLU B N 1
ATOM 6212 C CA . GLU B 1 109 ? -18.516 -5.066 11.953 1 91.88 109 GLU B CA 1
ATOM 6213 C C . GLU B 1 109 ? -17.375 -4.07 11.859 1 91.88 109 GLU B C 1
ATOM 6215 O O . GLU B 1 109 ? -17.516 -2.904 12.227 1 91.88 109 GLU B O 1
ATOM 6220 N N . PHE B 1 110 ? -16.188 -4.566 11.469 1 91.56 110 PHE B N 1
ATOM 6221 C CA . PHE B 1 110 ? -15.023 -3.766 11.109 1 91.56 110 PHE B CA 1
ATOM 6222 C C . PHE B 1 110 ? -14.484 -3.014 12.32 1 91.56 110 PHE B C 1
ATOM 6224 O O . PHE B 1 110 ? -14.055 -1.865 12.203 1 91.56 110 PHE B O 1
ATOM 6231 N N . GLY B 1 111 ? -14.664 -3.604 13.539 1 95.31 111 GLY B N 1
ATOM 6232 C CA . GLY B 1 111 ? -14.023 -3.076 14.734 1 95.31 111 GLY B CA 1
ATOM 6233 C C . GLY B 1 111 ? -14.812 -1.963 15.398 1 95.31 111 GLY B C 1
ATOM 6234 O O . GLY B 1 111 ? -14.305 -1.286 16.297 1 95.31 111 GLY B O 1
ATOM 6235 N N . LYS B 1 112 ? -16.047 -1.785 15.016 1 97.75 112 LYS B N 1
ATOM 6236 C CA . LYS B 1 112 ? -16.891 -0.733 15.57 1 97.75 112 LYS B CA 1
ATOM 6237 C C . LYS B 1 112 ? -17.672 -1.236 16.781 1 97.75 112 LYS B C 1
ATOM 6239 O O . LYS B 1 112 ? -17.891 -2.441 16.938 1 97.75 112 LYS B O 1
ATOM 6244 N N . TRP B 1 113 ? -18 -0.368 17.703 1 98.5 113 TRP B N 1
ATOM 6245 C CA . TRP B 1 113 ? -18.75 -0.631 18.922 1 98.5 113 TRP B CA 1
ATOM 6246 C C . TRP B 1 113 ? -19.875 0.391 19.094 1 98.5 113 TRP B C 1
ATOM 6248 O O . TRP B 1 113 ? -19.672 1.586 18.875 1 98.5 113 TRP B O 1
ATOM 6258 N N . GLU B 1 114 ? -21.047 -0.116 19.484 1 98.44 114 GLU B N 1
ATOM 6259 C CA . GLU B 1 114 ? -22.203 0.777 19.562 1 98.44 114 GLU B CA 1
ATOM 6260 C C . GLU B 1 114 ? -22.953 0.58 20.875 1 98.44 114 GLU B C 1
ATOM 6262 O O . GLU B 1 114 ? -23.047 -0.541 21.391 1 98.44 114 GLU B O 1
ATOM 6267 N N . LEU B 1 115 ? -23.422 1.666 21.469 1 98.5 115 LEU B N 1
ATOM 6268 C CA . LEU B 1 115 ? -24.266 1.68 22.672 1 98.5 115 LEU B CA 1
ATOM 6269 C C . LEU B 1 115 ? -25.391 2.705 22.531 1 98.5 115 LEU B C 1
ATOM 6271 O O . LEU B 1 115 ? -25.141 3.855 22.156 1 98.5 115 LEU B O 1
ATOM 6275 N N . CYS B 1 116 ? -26.578 2.273 22.703 1 98.06 116 CYS B N 1
ATOM 6276 C CA . CYS B 1 116 ? -27.734 3.166 22.656 1 98.06 116 CYS B CA 1
ATOM 6277 C C . CYS B 1 116 ? -28.375 3.297 24.031 1 98.06 116 CYS B C 1
ATOM 6279 O O . CYS B 1 116 ? -28.75 2.297 24.656 1 98.06 116 CYS B O 1
ATOM 6281 N N . LEU B 1 117 ? -28.484 4.492 24.516 1 97.88 117 LEU B N 1
ATOM 6282 C CA . LEU B 1 117 ? -29.125 4.773 25.797 1 97.88 117 LEU B CA 1
ATOM 6283 C C . LEU B 1 117 ? -30.484 5.441 25.578 1 97.88 117 LEU B C 1
ATOM 6285 O O . LEU B 1 117 ? -30.562 6.516 24.969 1 97.88 117 LEU B O 1
ATOM 6289 N N . PRO B 1 118 ? -31.453 4.852 26.047 1 96.88 118 PRO B N 1
ATOM 6290 C CA . PRO B 1 118 ? -32.75 5.5 25.953 1 96.88 118 PRO B CA 1
ATOM 6291 C C . PRO B 1 118 ? -32.875 6.742 26.844 1 96.88 118 PRO B C 1
ATOM 6293 O O . PRO B 1 118 ? -32.094 6.91 27.766 1 96.88 118 PRO B O 1
ATOM 6296 N N . PRO B 1 119 ? -33.812 7.633 26.516 1 97 119 PRO B N 1
ATOM 6297 C CA . PRO B 1 119 ? -34.031 8.789 27.391 1 97 119 PRO B CA 1
ATOM 6298 C C . PRO B 1 119 ? -34.5 8.391 28.781 1 97 119 PRO B C 1
ATOM 6300 O O . PRO B 1 119 ? -35 7.273 28.984 1 97 119 PRO B O 1
ATOM 6303 N N . LYS B 1 120 ? -34.375 9.312 29.672 1 94.69 120 LYS B N 1
ATOM 6304 C CA . LYS B 1 120 ? -34.906 9.117 31.016 1 94.69 120 LYS B CA 1
ATOM 6305 C C . LYS B 1 120 ? -36.438 9.133 31 1 94.69 120 LYS B C 1
ATOM 6307 O O . LYS B 1 120 ? -37.062 9.352 29.953 1 94.69 120 LYS B O 1
ATOM 6312 N N . ARG B 1 121 ? -37.062 8.922 32.188 1 91 121 ARG B N 1
ATOM 6313 C CA . ARG B 1 121 ? -38.5 8.867 32.312 1 91 121 ARG B CA 1
ATOM 6314 C C . ARG B 1 121 ? -39.156 10.203 31.969 1 91 121 ARG B C 1
ATOM 6316 O O . ARG B 1 121 ? -40.25 10.25 31.422 1 91 121 ARG B O 1
ATOM 6323 N N . ASP B 1 122 ? -38.438 11.297 32.188 1 94.44 122 ASP B N 1
ATOM 6324 C CA . ASP B 1 122 ? -38.938 12.633 31.891 1 94.44 122 ASP B CA 1
ATOM 6325 C C . ASP B 1 122 ? -38.625 13.047 30.453 1 94.44 122 ASP B C 1
ATOM 6327 O O . ASP B 1 122 ? -38.781 14.219 30.094 1 94.44 122 ASP B O 1
ATOM 6331 N N . LYS B 1 123 ? -38.094 12.203 29.703 1 93.69 123 LYS B N 1
ATOM 6332 C CA . LYS B 1 123 ? -37.844 12.359 28.281 1 93.69 123 LYS B CA 1
ATOM 6333 C C . LYS B 1 123 ? -36.562 13.18 28.047 1 93.69 123 LYS B C 1
ATOM 6335 O O . LYS B 1 123 ? -36.281 13.578 26.906 1 93.69 123 LYS B O 1
ATOM 6340 N N . SER B 1 124 ? -35.875 13.422 29.078 1 94.75 124 SER B N 1
ATOM 6341 C CA . SER B 1 124 ? -34.562 14.039 28.922 1 94.75 124 SER B CA 1
ATOM 6342 C C . SER B 1 124 ? -33.5 13 28.594 1 94.75 124 SER B C 1
ATOM 6344 O O . SER B 1 124 ? -33.688 11.805 28.844 1 94.75 124 SER B O 1
ATOM 6346 N N . PRO B 1 125 ? -32.406 13.406 27.984 1 96.5 125 PRO B N 1
ATOM 6347 C CA . PRO B 1 125 ? -31.375 12.438 27.641 1 96.5 125 PRO B CA 1
ATOM 6348 C C . PRO B 1 125 ? -30.781 11.742 28.875 1 96.5 125 PRO B C 1
ATOM 6350 O O . PRO B 1 125 ? -30.734 12.336 29.953 1 96.5 125 PRO B O 1
ATOM 6353 N N . ALA B 1 126 ? -30.312 10.547 28.656 1 96.44 126 ALA B N 1
ATOM 6354 C CA . ALA B 1 126 ? -29.781 9.719 29.719 1 96.44 126 ALA B CA 1
ATOM 6355 C C . ALA B 1 126 ? -28.547 10.359 30.359 1 96.44 126 ALA B C 1
ATOM 6357 O O . ALA B 1 126 ? -28.25 10.125 31.531 1 96.44 126 ALA B O 1
ATOM 6358 N N . VAL B 1 127 ? -27.812 11.117 29.641 1 97.31 127 VAL B N 1
ATOM 6359 C CA . VAL B 1 127 ? -26.625 11.828 30.078 1 97.31 127 VAL B CA 1
ATOM 6360 C C . VAL B 1 127 ? -26.797 13.328 29.875 1 97.31 127 VAL B C 1
ATOM 6362 O O . VAL B 1 127 ? -27.109 13.773 28.766 1 97.31 127 VAL B O 1
ATOM 6365 N N . GLU B 1 128 ? -26.531 14.094 30.875 1 96 128 GLU B N 1
ATOM 6366 C CA . GLU B 1 128 ? -26.766 15.531 30.812 1 96 128 GLU B CA 1
ATOM 6367 C C . GLU B 1 128 ? -25.531 16.266 30.297 1 96 128 GLU B C 1
ATOM 6369 O O . GLU B 1 128 ? -24.406 15.766 30.375 1 96 128 GLU B O 1
ATOM 6374 N N . HIS B 1 129 ? -25.844 17.469 29.781 1 96.56 129 HIS B N 1
ATOM 6375 C CA . HIS B 1 129 ? -24.766 18.375 29.406 1 96.56 129 HIS B CA 1
ATOM 6376 C C . HIS B 1 129 ? -23.781 18.578 30.562 1 96.56 129 HIS B C 1
ATOM 6378 O O . HIS B 1 129 ? -24.188 18.703 31.719 1 96.56 129 HIS B O 1
ATOM 6384 N N . LYS B 1 130 ? -22.438 18.453 30.203 1 97.19 130 LYS B N 1
ATOM 6385 C CA . LYS B 1 130 ? -21.328 18.719 31.109 1 97.19 130 LYS B CA 1
ATOM 6386 C C . LYS B 1 130 ? -21.047 17.531 32 1 97.19 130 LYS B C 1
ATOM 6388 O O . LYS B 1 130 ? -20.297 17.641 33 1 97.19 130 LYS B O 1
ATOM 6393 N N . THR B 1 131 ? -21.656 16.391 31.703 1 97.5 131 THR B N 1
ATOM 6394 C CA . THR B 1 131 ? -21.375 15.164 32.438 1 97.5 131 THR B CA 1
ATOM 6395 C C . THR B 1 131 ? -20.016 14.594 32.062 1 97.5 131 THR B C 1
ATOM 6397 O O . THR B 1 131 ? -19.672 14.547 30.875 1 97.5 131 THR B O 1
ATOM 6400 N N . LYS B 1 132 ? -19.219 14.164 33.062 1 97.5 132 LYS B N 1
ATOM 6401 C CA . LYS B 1 132 ? -17.938 13.523 32.781 1 97.5 132 LYS B CA 1
ATOM 6402 C C . LYS B 1 132 ? -18.125 12.07 32.344 1 97.5 132 LYS B C 1
ATOM 6404 O O . LYS B 1 132 ? -18.953 11.359 32.938 1 97.5 132 LYS B O 1
ATOM 6409 N N . LEU B 1 133 ? -17.438 11.688 31.281 1 98 133 LEU B N 1
ATOM 6410 C CA . LEU B 1 133 ? -17.547 10.344 30.719 1 98 133 LEU B CA 1
ATOM 6411 C C . LEU B 1 133 ? -16.172 9.742 30.469 1 98 133 LEU B C 1
ATOM 6413 O O . LEU B 1 133 ? -15.18 10.469 30.391 1 98 133 LEU B O 1
ATOM 6417 N N . LYS B 1 134 ? -16.062 8.461 30.422 1 98.19 134 LYS B N 1
ATOM 6418 C CA . LYS B 1 134 ? -14.906 7.703 29.922 1 98.19 134 LYS B CA 1
ATOM 6419 C C . LYS B 1 134 ? -15.352 6.438 29.203 1 98.19 134 LYS B C 1
ATOM 6421 O O . LYS B 1 134 ? -16.438 5.922 29.453 1 98.19 134 LYS B O 1
ATOM 6426 N N . VAL B 1 135 ? -14.57 5.996 28.281 1 98.5 135 VAL B N 1
ATOM 6427 C CA . VAL B 1 135 ? -14.719 4.676 27.688 1 98.5 135 VAL B CA 1
ATOM 6428 C C . VAL B 1 135 ? -13.82 3.676 28.406 1 98.5 135 VAL B C 1
ATOM 6430 O O . VAL B 1 135 ? -12.617 3.9 28.547 1 98.5 135 VAL B O 1
ATOM 6433 N N . VAL B 1 136 ? -14.391 2.617 28.891 1 98.31 136 VAL B N 1
ATOM 6434 C CA . VAL B 1 136 ? -13.625 1.545 29.516 1 98.31 136 VAL B CA 1
ATOM 6435 C C . VAL B 1 136 ? -13.289 0.475 28.484 1 98.31 136 VAL B C 1
ATOM 6437 O O . VAL B 1 136 ? -14.188 -0.147 27.906 1 98.31 136 VAL B O 1
ATOM 6440 N N . VAL B 1 137 ? -12 0.24 28.234 1 98.25 137 VAL B N 1
ATOM 6441 C CA . VAL B 1 137 ? -11.539 -0.711 27.234 1 98.25 137 VAL B CA 1
ATOM 6442 C C . VAL B 1 137 ? -10.938 -1.937 27.922 1 98.25 137 VAL B C 1
ATOM 6444 O O . VAL B 1 137 ? -9.984 -1.817 28.688 1 98.25 137 VAL B O 1
ATOM 6447 N N . HIS B 1 138 ? -11.523 -3.082 27.641 1 97.31 138 HIS B N 1
ATOM 6448 C CA . HIS B 1 138 ? -10.922 -4.344 28.062 1 97.31 138 HIS B CA 1
ATOM 6449 C C . HIS B 1 138 ? -10.102 -4.961 26.922 1 97.31 138 HIS B C 1
ATOM 6451 O O . HIS B 1 138 ? -10.625 -5.191 25.828 1 97.31 138 HIS B O 1
ATOM 6457 N N . THR B 1 139 ? -8.867 -5.211 27.219 1 95.94 139 THR B N 1
ATOM 6458 C CA . THR B 1 139 ? -7.996 -5.758 26.188 1 95.94 139 THR B CA 1
ATOM 6459 C C . THR B 1 139 ? -7.988 -7.281 26.219 1 95.94 139 THR B C 1
ATOM 6461 O O . THR B 1 139 ? -8.43 -7.883 27.219 1 95.94 139 THR B O 1
ATOM 6464 N N . LYS B 1 140 ? -7.492 -7.895 25.219 1 88.62 140 LYS B N 1
ATOM 6465 C CA . LYS B 1 140 ? -7.375 -9.352 25.156 1 88.62 140 LYS B CA 1
ATOM 6466 C C . LYS B 1 140 ? -6.395 -9.867 26.203 1 88.62 140 LYS B C 1
ATOM 6468 O O . LYS B 1 140 ? -6.535 -10.992 26.688 1 88.62 140 LYS B O 1
ATOM 6473 N N . ALA B 1 141 ? -5.453 -9.047 26.609 1 87.75 141 ALA B N 1
ATOM 6474 C CA . ALA B 1 141 ? -4.461 -9.422 27.609 1 87.75 141 ALA B CA 1
ATOM 6475 C C . ALA B 1 141 ? -5.035 -9.297 29.016 1 87.75 141 ALA B C 1
ATOM 6477 O O . ALA B 1 141 ? -4.355 -9.594 30 1 87.75 141 ALA B O 1
ATOM 6478 N N . GLY B 1 142 ? -6.262 -8.766 29.125 1 91.75 142 GLY B N 1
ATOM 6479 C CA . GLY B 1 142 ? -6.922 -8.695 30.422 1 91.75 142 GLY B CA 1
ATOM 6480 C C . GLY B 1 142 ? -6.773 -7.348 31.094 1 91.75 142 GLY B C 1
ATOM 6481 O O . GLY B 1 142 ? -7.168 -7.176 32.25 1 91.75 142 GLY B O 1
ATOM 6482 N N . GLU B 1 143 ? -6.191 -6.414 30.422 1 94.5 143 GLU B N 1
ATOM 6483 C CA . GLU B 1 143 ? -6.047 -5.074 31 1 94.5 143 GLU B CA 1
ATOM 6484 C C . GLU B 1 143 ? -7.352 -4.293 30.906 1 94.5 143 GLU B C 1
ATOM 6486 O O . GLU B 1 143 ? -8.148 -4.508 29.984 1 94.5 143 GLU B O 1
ATOM 6491 N N . ARG B 1 144 ? -7.613 -3.408 31.984 1 95.31 144 ARG B N 1
ATOM 6492 C CA . ARG B 1 144 ? -8.711 -2.445 31.953 1 95.31 144 ARG B CA 1
ATOM 6493 C C . ARG B 1 144 ? -8.188 -1.022 31.781 1 95.31 144 ARG B C 1
ATOM 6495 O O . ARG B 1 144 ? -7.469 -0.515 32.656 1 95.31 144 ARG B O 1
ATOM 6502 N N . LEU B 1 145 ? -8.5 -0.339 30.672 1 97.88 145 LEU B N 1
ATOM 6503 C CA . LEU B 1 145 ? -8.008 0.996 30.344 1 97.88 145 LEU B CA 1
ATOM 6504 C C . LEU B 1 145 ? -9.148 2.012 30.375 1 97.88 145 LEU B C 1
ATOM 6506 O O . LEU B 1 145 ? -10.273 1.699 29.984 1 97.88 145 LEU B O 1
ATOM 6510 N N . TYR B 1 146 ? -8.898 3.199 30.891 1 97.75 146 TYR B N 1
ATOM 6511 C CA . TYR B 1 146 ? -9.828 4.32 30.844 1 97.75 146 TYR B CA 1
ATOM 6512 C C . TYR B 1 146 ? -9.406 5.336 29.781 1 97.75 146 TYR B C 1
ATOM 6514 O O . TYR B 1 146 ? -8.281 5.844 29.812 1 97.75 146 TYR B O 1
ATOM 6522 N N . ARG B 1 147 ? -10.328 5.605 28.844 1 98.25 147 ARG B N 1
ATOM 6523 C CA . ARG B 1 147 ? -9.977 6.418 27.672 1 98.25 147 ARG B CA 1
ATOM 6524 C C . ARG B 1 147 ? -11.016 7.512 27.453 1 98.25 147 ARG B C 1
ATOM 6526 O O . ARG B 1 147 ? -12.148 7.41 27.922 1 98.25 147 ARG B O 1
ATOM 6533 N N . ILE B 1 148 ? -10.555 8.586 26.812 1 98.44 148 ILE B N 1
ATOM 6534 C CA . ILE B 1 148 ? -11.445 9.594 26.25 1 98.44 148 ILE B CA 1
ATOM 6535 C C . ILE B 1 148 ? -11.828 9.211 24.828 1 98.44 148 ILE B C 1
ATOM 6537 O O . ILE B 1 148 ? -10.977 8.789 24.047 1 98.44 148 ILE B O 1
ATOM 6541 N N . SER B 1 149 ? -13.156 9.336 24.516 1 98.62 149 SER B N 1
ATOM 6542 C CA . SER B 1 149 ? -13.547 9.07 23.125 1 98.62 149 SER B CA 1
ATOM 6543 C C . SER B 1 149 ? -12.719 9.891 22.156 1 98.62 149 SER B C 1
ATOM 6545 O O . SER B 1 149 ? -12.562 11.102 22.328 1 98.62 149 SER B O 1
ATOM 6547 N N . PRO B 1 150 ? -12.195 9.273 21.078 1 98.69 150 PRO B N 1
ATOM 6548 C CA . PRO B 1 150 ? -11.5 10.055 20.047 1 98.69 150 PRO B CA 1
ATOM 6549 C C . PRO B 1 150 ? -12.359 11.164 19.469 1 98.69 150 PRO B C 1
ATOM 6551 O O . PRO B 1 150 ? -11.836 12.148 18.938 1 98.69 150 PRO B O 1
ATOM 6554 N N . TRP B 1 151 ? -13.742 11.086 19.562 1 98.75 151 TRP B N 1
ATOM 6555 C CA . TRP B 1 151 ? -14.664 12.055 18.984 1 98.75 151 TRP B CA 1
ATOM 6556 C C . TRP B 1 151 ? -15.242 12.969 20.047 1 98.75 151 TRP B C 1
ATOM 6558 O O . TRP B 1 151 ? -16.234 13.672 19.812 1 98.75 151 TRP B O 1
ATOM 6568 N N . ALA B 1 152 ? -14.625 12.961 21.234 1 98.69 152 ALA B N 1
ATOM 6569 C CA . ALA B 1 152 ? -15.094 13.852 22.281 1 98.69 152 ALA B CA 1
ATOM 6570 C C . ALA B 1 152 ? -15.094 15.305 21.812 1 98.69 152 ALA B C 1
ATOM 6572 O O . ALA B 1 152 ? -14.102 15.781 21.266 1 98.69 152 ALA B O 1
ATOM 6573 N N . LYS B 1 153 ? -16.156 16.016 22.094 1 98.19 153 LYS B N 1
ATOM 6574 C CA . LYS B 1 153 ? -16.328 17.359 21.594 1 98.19 153 LYS B CA 1
ATOM 6575 C C . LYS B 1 153 ? -15.789 18.391 22.578 1 98.19 153 LYS B C 1
ATOM 6577 O O . LYS B 1 153 ? -15.57 19.562 22.219 1 98.19 153 LYS B O 1
ATOM 6582 N N . TYR B 1 154 ? -15.625 17.953 23.781 1 98.31 154 TYR B N 1
ATOM 6583 C CA . TYR B 1 154 ? -15.148 18.828 24.844 1 98.31 154 TYR B CA 1
ATOM 6584 C C . TYR B 1 154 ? -14.422 18.047 25.922 1 98.31 154 TYR B C 1
ATOM 6586 O O . TYR B 1 154 ? -14.867 16.969 26.328 1 98.31 154 TYR B O 1
ATOM 6594 N N . VAL B 1 155 ? -13.273 18.5 26.312 1 98.56 155 VAL B N 1
ATOM 6595 C CA . VAL B 1 155 ? -12.477 17.906 27.375 1 98.56 155 VAL B CA 1
ATOM 6596 C C . VAL B 1 155 ? -11.922 19.016 28.266 1 98.56 155 VAL B C 1
ATOM 6598 O O . VAL B 1 155 ? -11.672 20.125 27.812 1 98.56 155 VAL B O 1
ATOM 6601 N N . THR B 1 156 ? -11.82 18.734 29.516 1 97.44 156 THR B N 1
ATOM 6602 C CA . THR B 1 156 ? -11.344 19.734 30.469 1 97.44 156 THR B CA 1
ATOM 6603 C C . THR B 1 156 ? -10.281 19.125 31.391 1 97.44 156 THR B C 1
ATOM 6605 O O . THR B 1 156 ? -10.156 17.906 31.484 1 97.44 156 THR B O 1
ATOM 6608 N N . GLN B 1 157 ? -9.508 19.969 31.875 1 94.06 157 GLN B N 1
ATOM 6609 C CA . GLN B 1 157 ? -8.531 19.578 32.875 1 94.06 157 GLN B CA 1
ATOM 6610 C C . GLN B 1 157 ? -8.867 20.172 34.25 1 94.06 157 GLN B C 1
ATOM 6612 O O . GLN B 1 157 ? -8.891 21.391 34.406 1 94.06 157 GLN B O 1
ATOM 6617 N N . ALA B 1 158 ? -9.188 19.297 35.156 1 85.94 158 ALA B N 1
ATOM 6618 C CA . ALA B 1 158 ? -9.484 19.766 36.531 1 85.94 158 ALA B CA 1
ATOM 6619 C C . ALA B 1 158 ? -8.227 20.297 37.188 1 85.94 158 ALA B C 1
ATOM 6621 O O . ALA B 1 158 ? -7.105 19.938 36.812 1 85.94 158 ALA B O 1
ATOM 6622 N N . GLU B 1 159 ? -8.578 21.047 38.219 1 80.94 159 GLU B N 1
ATOM 6623 C CA . GLU B 1 159 ? -7.48 21.656 38.969 1 80.94 159 GLU B CA 1
ATOM 6624 C C . GLU B 1 159 ? -6.57 20.594 39.562 1 80.94 159 GLU B C 1
ATOM 6626 O O . GLU B 1 159 ? -7.051 19.656 40.219 1 80.94 159 GLU B O 1
ATOM 6631 N N . LYS B 1 160 ? -5.297 20.547 39.438 1 78.62 160 LYS B N 1
ATOM 6632 C CA . LYS B 1 160 ? -4.277 19.703 40.031 1 78.62 160 LYS B CA 1
ATOM 6633 C C . LYS B 1 160 ? -4.227 18.328 39.375 1 78.62 160 LYS B C 1
ATOM 6635 O O . LYS B 1 160 ? -3.602 17.406 39.875 1 78.62 160 LYS B O 1
ATOM 6640 N N . GLN B 1 161 ? -5.09 18.219 38.312 1 79.31 161 GLN B N 1
ATOM 6641 C CA . GLN B 1 161 ? -5.008 16.953 37.562 1 79.31 161 GLN B CA 1
ATOM 6642 C C . GLN B 1 161 ? -4.16 17.094 36.312 1 79.31 161 GLN B C 1
ATOM 6644 O O . GLN B 1 161 ? -4.109 18.172 35.719 1 79.31 161 GLN B O 1
ATOM 6649 N N . VAL B 1 162 ? -3.492 16.062 36.031 1 80.56 162 VAL B N 1
ATOM 6650 C CA . VAL B 1 162 ? -2.596 16.094 34.875 1 80.56 162 VAL B CA 1
ATOM 6651 C C . VAL B 1 162 ? -3.35 15.641 33.625 1 80.56 162 VAL B C 1
ATOM 6653 O O . VAL B 1 162 ? -3.162 16.203 32.531 1 80.56 162 VAL B O 1
ATOM 6656 N N . THR B 1 163 ? -4.289 14.75 33.844 1 91.88 163 THR B N 1
ATOM 6657 C CA . THR B 1 163 ? -4.977 14.172 32.688 1 91.88 163 THR B CA 1
ATOM 6658 C C . THR B 1 163 ? -6.301 14.883 32.438 1 91.88 163 THR B C 1
ATOM 6660 O O . THR B 1 163 ? -6.977 15.305 33.375 1 91.88 163 THR B O 1
ATOM 6663 N N . TYR B 1 164 ? -6.672 15.039 31.219 1 96.75 164 TYR B N 1
ATOM 6664 C CA . TYR B 1 164 ? -7.941 15.641 30.828 1 96.75 164 TYR B CA 1
ATOM 6665 C C . TYR B 1 164 ? -9.094 14.664 31 1 96.75 164 TYR B C 1
ATOM 6667 O O . TYR B 1 164 ? -8.883 13.445 31 1 96.75 164 TYR B O 1
ATOM 6675 N N . ASP B 1 165 ? -10.281 15.289 31.156 1 96.38 165 ASP B N 1
ATOM 6676 C CA . ASP B 1 165 ? -11.508 14.516 31.266 1 96.38 165 ASP B CA 1
ATOM 6677 C C . ASP B 1 165 ? -12.445 14.805 30.094 1 96.38 165 ASP B C 1
ATOM 6679 O O . ASP B 1 165 ? -12.555 15.945 29.641 1 96.38 165 ASP B O 1
ATOM 6683 N N . TRP B 1 166 ? -13.07 13.734 29.625 1 98.25 166 TRP B N 1
ATOM 6684 C CA . TRP B 1 166 ? -14.141 13.883 28.641 1 98.25 166 TRP B CA 1
ATOM 6685 C C . TRP B 1 166 ? -15.391 14.469 29.297 1 98.25 166 TRP B C 1
ATOM 6687 O O . TRP B 1 166 ? -15.883 13.945 30.297 1 98.25 166 TRP B O 1
ATOM 6697 N N . VAL B 1 167 ? -15.867 15.562 28.797 1 98.19 167 VAL B N 1
ATOM 6698 C CA . VAL B 1 167 ? -17.078 16.219 29.266 1 98.19 167 VAL B CA 1
ATOM 6699 C C . VAL B 1 167 ? -18.125 16.25 28.141 1 98.19 167 VAL B C 1
ATOM 6701 O O . VAL B 1 167 ? -17.891 16.844 27.094 1 98.19 167 VAL B O 1
ATOM 6704 N N . HIS B 1 168 ? -19.234 15.578 28.406 1 98.19 168 HIS B N 1
ATOM 6705 C CA . HIS B 1 168 ? -20.297 15.57 27.406 1 98.19 168 HIS B CA 1
ATOM 6706 C C . HIS B 1 168 ? -20.75 16.984 27.062 1 98.19 168 HIS B C 1
ATOM 6708 O O . HIS B 1 168 ? -21.078 17.766 27.969 1 98.19 168 HIS B O 1
ATOM 6714 N N . TRP B 1 169 ? -20.734 17.359 25.844 1 97.88 169 TRP B N 1
ATOM 6715 C CA . TRP B 1 169 ? -21.094 18.719 25.453 1 97.88 169 TRP B CA 1
ATOM 6716 C C . TRP B 1 169 ? -22.328 18.719 24.562 1 97.88 169 TRP B C 1
ATOM 6718 O O . TRP B 1 169 ? -22.266 18.359 23.391 1 97.88 169 TRP B O 1
ATOM 6728 N N . ASP B 1 170 ? -23.406 19.047 25.078 1 96.38 170 ASP B N 1
ATOM 6729 C CA . ASP B 1 170 ? -24.719 19.141 24.453 1 96.38 170 ASP B CA 1
ATOM 6730 C C . ASP B 1 170 ? -25.516 20.297 25.047 1 96.38 170 ASP B C 1
ATOM 6732 O O . ASP B 1 170 ? -26.562 20.094 25.656 1 96.38 170 ASP B O 1
ATOM 6736 N N . PRO B 1 171 ? -25.078 21.5 24.719 1 95.62 171 PRO B N 1
ATOM 6737 C CA . PRO B 1 171 ? -25.703 22.656 25.359 1 95.62 171 PRO B CA 1
ATOM 6738 C C . PRO B 1 171 ? -27.172 22.828 24.953 1 95.62 171 PRO B C 1
ATOM 6740 O O . PRO B 1 171 ? -27.531 22.609 23.797 1 95.62 171 PRO B O 1
ATOM 6743 N N . PRO B 1 172 ? -28 23.203 25.875 1 91.69 172 PRO B N 1
ATOM 6744 C CA . PRO B 1 172 ? -29.406 23.406 25.578 1 91.69 172 PRO B CA 1
ATOM 6745 C C . PRO B 1 172 ? -29.641 24.516 24.562 1 91.69 172 PRO B C 1
ATOM 6747 O O . PRO B 1 172 ? -30.609 24.469 23.797 1 91.69 172 PRO B O 1
ATOM 6750 N N . GLN B 1 173 ? -28.797 25.484 24.609 1 92.44 173 GLN B N 1
ATOM 6751 C CA . GLN B 1 173 ? -28.859 26.594 23.641 1 92.44 173 GLN B CA 1
ATOM 6752 C C . GLN B 1 173 ? -27.578 26.703 22.844 1 92.44 173 GLN B C 1
ATOM 6754 O O . GLN B 1 173 ? -26.734 27.562 23.109 1 92.44 173 GLN B O 1
ATOM 6759 N N . PRO B 1 174 ? -27.453 25.906 21.844 1 93.25 174 PRO B N 1
ATOM 6760 C CA . PRO B 1 174 ? -26.25 26 21.016 1 93.25 174 PRO B CA 1
ATOM 6761 C C . PRO B 1 174 ? -26.156 27.312 20.25 1 93.25 174 PRO B C 1
ATOM 6763 O O . PRO B 1 174 ? -27.172 27.906 19.891 1 93.25 174 PRO B O 1
ATOM 6766 N N . TYR B 1 175 ? -24.922 27.75 20.094 1 96.06 175 TYR B N 1
ATOM 6767 C CA . TYR B 1 175 ? -24.703 29 19.344 1 96.06 175 TYR B CA 1
ATOM 6768 C C . TYR B 1 175 ? -25.047 28.797 17.875 1 96.06 175 TYR B C 1
ATOM 6770 O O . TYR B 1 175 ? -24.656 27.797 17.266 1 96.06 175 TYR B O 1
ATOM 6778 N N . LEU B 1 176 ? -25.797 29.703 17.297 1 94.25 176 LEU B N 1
ATOM 6779 C CA . LEU B 1 176 ? -26.109 29.719 15.875 1 94.25 176 LEU B CA 1
ATOM 6780 C C . LEU B 1 176 ? -25.359 30.844 15.164 1 94.25 176 LEU B C 1
ATOM 6782 O O . LEU B 1 176 ? -25.516 32 15.516 1 94.25 176 LEU B O 1
ATOM 6786 N N . HIS B 1 177 ? -24.641 30.516 14.203 1 95.75 177 HIS B N 1
ATOM 6787 C CA . HIS B 1 177 ? -23.875 31.5 13.453 1 95.75 177 HIS B CA 1
ATOM 6788 C C . HIS B 1 177 ? -24.797 32.469 12.711 1 95.75 177 HIS B C 1
ATOM 6790 O O . HIS B 1 177 ? -25.781 32.031 12.102 1 95.75 177 HIS B O 1
ATOM 6796 N N . ILE B 1 178 ? -24.484 33.688 12.766 1 96.25 178 ILE B N 1
ATOM 6797 C CA . ILE B 1 178 ? -25.344 34.719 12.188 1 96.25 178 ILE B CA 1
ATOM 6798 C C . ILE B 1 178 ? -24.719 35.281 10.914 1 96.25 178 ILE B C 1
ATOM 6800 O O . ILE B 1 178 ? -25.422 35.656 9.977 1 96.25 178 ILE B O 1
ATOM 6804 N N . HIS B 1 179 ? -23.469 35.344 10.797 1 97.5 179 HIS B N 1
ATOM 6805 C CA . HIS B 1 179 ? -22.781 35.969 9.68 1 97.5 179 HIS B CA 1
ATOM 6806 C C . HIS B 1 179 ? -22.312 34.906 8.664 1 97.5 179 HIS B C 1
ATOM 6808 O O . HIS B 1 179 ? -21.891 33.812 9.039 1 97.5 179 HIS B O 1
ATOM 6814 N N . PRO B 1 180 ? -22.453 35.25 7.383 1 96.44 180 PRO B N 1
ATOM 6815 C CA . PRO B 1 180 ? -21.953 34.344 6.363 1 96.44 180 PRO B CA 1
ATOM 6816 C C . PRO B 1 180 ? -20.422 34.25 6.34 1 96.44 180 PRO B C 1
ATOM 6818 O O . PRO B 1 180 ? -19.75 35.188 6.789 1 96.44 180 PRO B O 1
ATOM 6821 N N . ARG B 1 181 ? -19.906 33.188 5.816 1 96.38 181 ARG B N 1
ATOM 6822 C CA . ARG B 1 181 ? -18.469 33.062 5.59 1 96.38 181 ARG B CA 1
ATOM 6823 C C . ARG B 1 181 ? -17.984 34.125 4.605 1 96.38 181 ARG B C 1
ATOM 6825 O O . ARG B 1 181 ? -18.672 34.438 3.625 1 96.38 181 ARG B O 1
ATOM 6832 N N . PRO B 1 182 ? -16.812 34.688 4.902 1 97.31 182 PRO B N 1
ATOM 6833 C CA . PRO B 1 182 ? -16.234 35.594 3.906 1 97.31 182 PRO B CA 1
ATOM 6834 C C . PRO B 1 182 ? -15.789 34.875 2.635 1 97.31 182 PRO B C 1
ATOM 6836 O O . PRO B 1 182 ? -15.5 33.688 2.668 1 97.31 182 PRO B O 1
ATOM 6839 N N . LYS B 1 183 ? -15.797 35.625 1.552 1 96.44 183 LYS B N 1
ATOM 6840 C CA . LYS B 1 183 ? -15.227 35.094 0.318 1 96.44 183 LYS B CA 1
ATOM 6841 C C . LYS B 1 183 ? -13.711 34.938 0.429 1 96.44 183 LYS B C 1
ATOM 6843 O O . LYS B 1 183 ? -13.07 35.625 1.227 1 96.44 183 LYS B O 1
ATOM 6848 N N . LYS B 1 184 ? -13.242 34.094 -0.341 1 96.56 184 LYS B N 1
ATOM 6849 C CA . LYS B 1 184 ? -11.789 33.938 -0.406 1 96.56 184 LYS B CA 1
ATOM 6850 C C . LYS B 1 184 ? -11.117 35.219 -0.868 1 96.56 184 LYS B C 1
ATOM 6852 O O . LYS B 1 184 ? -11.438 35.75 -1.932 1 96.56 184 LYS B O 1
ATOM 6857 N N . PRO B 1 185 ? -10.141 35.75 -0.062 1 97 185 PRO B N 1
ATOM 6858 C CA . PRO B 1 185 ? -9.469 37 -0.466 1 97 185 PRO B CA 1
ATOM 6859 C C . PRO B 1 185 ? -8.539 36.781 -1.658 1 97 185 PRO B C 1
ATOM 6861 O O . PRO B 1 185 ? -7.902 35.75 -1.783 1 97 185 PRO B O 1
ATOM 6864 N N . ALA B 1 186 ? -8.445 37.812 -2.42 1 94.81 186 ALA B N 1
ATOM 6865 C CA . ALA B 1 186 ? -7.488 37.781 -3.523 1 94.81 186 ALA B CA 1
ATOM 6866 C C . ALA B 1 186 ? -6.055 37.875 -3.012 1 94.81 186 ALA B C 1
ATOM 6868 O O . ALA B 1 186 ? -5.156 37.219 -3.537 1 94.81 186 ALA B O 1
ATOM 6869 N N . SER B 1 187 ? -5.902 38.75 -2.008 1 96.62 187 SER B N 1
ATOM 6870 C CA . SER B 1 187 ? -4.629 38.938 -1.319 1 96.62 187 SER B CA 1
ATOM 6871 C C . SER B 1 187 ? -4.703 38.438 0.12 1 96.62 187 SER B C 1
ATOM 6873 O O . SER B 1 187 ? -5.227 39.156 0.995 1 96.62 187 SER B O 1
ATOM 6875 N N . LEU B 1 188 ? -4.035 37.375 0.339 1 98.31 188 LEU B N 1
ATOM 6876 C CA . LEU B 1 188 ? -4.113 36.781 1.677 1 98.31 188 LEU B CA 1
ATOM 6877 C C . LEU B 1 188 ? -3.107 37.469 2.613 1 98.31 188 LEU B C 1
ATOM 6879 O O . LEU B 1 188 ? -1.899 37.406 2.375 1 98.31 188 LEU B O 1
ATOM 6883 N N . ARG B 1 189 ? -3.523 38.188 3.59 1 98.81 189 ARG B N 1
ATOM 6884 C CA . ARG B 1 189 ? -2.744 38.781 4.668 1 98.81 189 ARG B CA 1
ATOM 6885 C C . ARG B 1 189 ? -3.115 38.188 6.016 1 98.81 189 ARG B C 1
ATOM 6887 O O . ARG B 1 189 ? -4.16 38.5 6.586 1 98.81 189 ARG B O 1
ATOM 6894 N N . ILE B 1 190 ? -2.232 37.344 6.508 1 98.88 190 ILE B N 1
ATOM 6895 C CA . ILE B 1 190 ? -2.561 36.469 7.609 1 98.88 190 ILE B CA 1
ATOM 6896 C C . ILE B 1 190 ? -2.002 37 8.914 1 98.88 190 ILE B C 1
ATOM 6898 O O . ILE B 1 190 ? -0.826 37.375 8.992 1 98.88 190 ILE B O 1
ATOM 6902 N N . TYR B 1 191 ? -2.859 37.156 9.883 1 98.88 191 TYR B N 1
ATOM 6903 C CA . TYR B 1 191 ? -2.457 37.406 11.266 1 98.88 191 TYR B CA 1
ATOM 6904 C C . TYR B 1 191 ? -2.43 36.094 12.055 1 98.88 191 TYR B C 1
ATOM 6906 O O . TYR B 1 191 ? -3.469 35.625 12.523 1 98.88 191 TYR B O 1
ATOM 6914 N N . GLU B 1 192 ? -1.26 35.5 12.18 1 98.75 192 GLU B N 1
ATOM 6915 C CA . GLU B 1 192 ? -1.083 34.281 12.969 1 98.75 192 GLU B CA 1
ATOM 6916 C C . GLU B 1 192 ? -1.269 34.531 14.461 1 98.75 192 GLU B C 1
ATOM 6918 O O . GLU B 1 192 ? -0.663 35.469 15.008 1 98.75 192 GLU B O 1
ATOM 6923 N N . SER B 1 193 ? -2.135 33.719 15.062 1 98.56 193 SER B N 1
ATOM 6924 C CA . SER B 1 193 ? -2.543 34.062 16.406 1 98.56 193 SER B CA 1
ATOM 6925 C C . SER B 1 193 ? -2.635 32.844 17.312 1 98.56 193 SER B C 1
ATOM 6927 O O . SER B 1 193 ? -2.891 31.734 16.844 1 98.56 193 SER B O 1
ATOM 6929 N N . HIS B 1 194 ? -2.385 33.062 18.547 1 98.31 194 HIS B N 1
ATOM 6930 C CA . HIS B 1 194 ? -2.621 32.156 19.656 1 98.31 194 HIS B CA 1
ATOM 6931 C C . HIS B 1 194 ? -3.508 32.812 20.719 1 98.31 194 HIS B C 1
ATOM 6933 O O . HIS B 1 194 ? -3.115 33.812 21.344 1 98.31 194 HIS B O 1
ATOM 6939 N N . VAL B 1 195 ? -4.625 32.25 21 1 98.69 195 VAL B N 1
ATOM 6940 C CA . VAL B 1 195 ? -5.633 32.844 21.859 1 98.69 195 VAL B CA 1
ATOM 6941 C C . VAL B 1 195 ? -5.07 33.031 23.266 1 98.69 195 VAL B C 1
ATOM 6943 O O . VAL B 1 195 ? -5.266 34.062 23.906 1 98.69 195 VAL B O 1
ATOM 6946 N N . GLY B 1 196 ? -4.387 32.094 23.766 1 98.25 196 GLY B N 1
ATOM 6947 C CA . GLY B 1 196 ? -3.945 32.031 25.141 1 98.25 196 GLY B CA 1
ATOM 6948 C C . GLY B 1 196 ? -2.971 33.125 25.5 1 98.25 196 GLY B C 1
ATOM 6949 O O . GLY B 1 196 ? -2.9 33.562 26.656 1 98.25 196 GLY B O 1
ATOM 6950 N N . ILE B 1 197 ? -2.258 33.719 24.578 1 97.75 197 ILE B N 1
ATOM 6951 C CA . ILE B 1 197 ? -1.244 34.719 24.891 1 97.75 197 ILE B CA 1
ATOM 6952 C C . ILE B 1 197 ? -1.726 36.094 24.469 1 97.75 197 ILE B C 1
ATOM 6954 O O . ILE B 1 197 ? -0.974 37.062 24.531 1 97.75 197 ILE B O 1
ATOM 6958 N N . ALA B 1 198 ? -2.982 36.219 24.047 1 97.94 198 ALA B N 1
ATOM 6959 C CA . ALA B 1 198 ? -3.525 37.438 23.453 1 97.94 198 ALA B CA 1
ATOM 6960 C C . ALA B 1 198 ? -3.947 38.438 24.531 1 97.94 198 ALA B C 1
ATOM 6962 O O . ALA B 1 198 ? -5.059 38.969 24.484 1 97.94 198 ALA B O 1
ATOM 6963 N N . SER B 1 199 ? -3.086 38.594 25.516 1 97.06 199 SER B N 1
ATOM 6964 C CA . SER B 1 199 ? -3.287 39.531 26.609 1 97.06 199 SER B CA 1
ATOM 6965 C C . SER B 1 199 ? -1.954 40.031 27.172 1 97.06 199 SER B C 1
ATOM 6967 O O . SER B 1 199 ? -0.982 39.25 27.203 1 97.06 199 SER B O 1
ATOM 6969 N N . PRO B 1 200 ? -1.913 41.312 27.578 1 96.44 200 PRO B N 1
ATOM 6970 C CA . PRO B 1 200 ? -0.684 41.75 28.234 1 96.44 200 PRO B CA 1
ATOM 6971 C C . PRO B 1 200 ? -0.526 41.156 29.641 1 96.44 200 PRO B C 1
ATOM 6973 O O . PRO B 1 200 ? 0.572 41.188 30.203 1 96.44 200 PRO B O 1
ATOM 6976 N N . ASP B 1 201 ? -1.619 40.625 30.172 1 96.88 201 ASP B N 1
ATOM 6977 C CA . ASP B 1 201 ? -1.583 40.031 31.5 1 96.88 201 ASP B CA 1
ATOM 6978 C C . ASP B 1 201 ? -0.983 38.625 31.453 1 96.88 201 ASP B C 1
ATOM 6980 O O . ASP B 1 201 ? -1.22 37.875 30.5 1 96.88 201 ASP B O 1
ATOM 6984 N N . PRO B 1 202 ? -0.151 38.312 32.406 1 96.06 202 PRO B N 1
ATOM 6985 C CA . PRO B 1 202 ? 0.441 36.969 32.469 1 96.06 202 PRO B CA 1
ATOM 6986 C C . PRO B 1 202 ? -0.569 35.875 32.844 1 96.06 202 PRO B C 1
ATOM 6988 O O . PRO B 1 202 ? -0.445 35.25 33.906 1 96.06 202 PRO B O 1
ATOM 6991 N N . LYS B 1 203 ? -1.491 35.656 32 1 96.88 203 LYS B N 1
ATOM 6992 C CA . LYS B 1 203 ? -2.561 34.656 32.156 1 96.88 203 LYS B CA 1
ATOM 6993 C C . LYS B 1 203 ? -2.938 34.062 30.812 1 96.88 203 LYS B C 1
ATOM 6995 O O . LYS B 1 203 ? -2.375 34.406 29.781 1 96.88 203 LYS B O 1
ATOM 7000 N N . ILE B 1 204 ? -3.777 33.094 30.891 1 97.25 204 ILE B N 1
ATOM 7001 C CA . ILE B 1 204 ? -4.324 32.531 29.656 1 97.25 204 ILE B CA 1
ATOM 7002 C C . ILE B 1 204 ? -5.527 33.375 29.203 1 97.25 204 ILE B C 1
ATOM 7004 O O . ILE B 1 204 ? -6.547 33.406 29.906 1 97.25 204 ILE B O 1
ATOM 7008 N N . ALA B 1 205 ? -5.406 34.031 28.109 1 98.44 205 ALA B N 1
ATOM 7009 C CA . ALA B 1 205 ? -6.512 34.812 27.578 1 98.44 205 ALA B CA 1
ATOM 7010 C C . ALA B 1 205 ? -7.633 33.906 27.062 1 98.44 205 ALA B C 1
ATOM 7012 O O . ALA B 1 205 ? -7.387 32.75 26.688 1 98.44 205 ALA B O 1
ATOM 7013 N N . SER B 1 206 ? -8.82 34.406 27.047 1 98.69 206 SER B N 1
ATOM 7014 C CA . SER B 1 206 ? -9.992 33.625 26.656 1 98.69 206 SER B CA 1
ATOM 7015 C C . SER B 1 206 ? -10.422 33.969 25.234 1 98.69 206 SER B C 1
ATOM 7017 O O . SER B 1 206 ? -9.969 34.938 24.641 1 98.69 206 SER B O 1
ATOM 7019 N N . TYR B 1 207 ? -11.344 33.094 24.688 1 98.81 207 TYR B N 1
ATOM 7020 C CA . TYR B 1 207 ? -11.969 33.375 23.406 1 98.81 207 TYR B CA 1
ATOM 7021 C C . TYR B 1 207 ? -12.672 34.719 23.422 1 98.81 207 TYR B C 1
ATOM 7023 O O . TYR B 1 207 ? -12.609 35.469 22.438 1 98.81 207 TYR B O 1
ATOM 7031 N N . THR B 1 208 ? -13.281 35 24.516 1 98.75 208 THR B N 1
ATOM 7032 C CA . THR B 1 208 ? -14.016 36.25 24.672 1 98.75 208 THR B CA 1
ATOM 7033 C C . THR B 1 208 ? -13.07 37.438 24.641 1 98.75 208 THR B C 1
ATOM 7035 O O . THR B 1 208 ? -13.352 38.438 24 1 98.75 208 THR B O 1
ATOM 7038 N N . GLU B 1 209 ? -11.984 37.312 25.359 1 98.69 209 GLU B N 1
ATOM 7039 C CA . GLU B 1 209 ? -11.008 38.406 25.375 1 98.69 209 GLU B CA 1
ATOM 7040 C C . GLU B 1 209 ? -10.406 38.625 23.984 1 98.69 209 GLU B C 1
ATOM 7042 O O . GLU B 1 209 ? -10.211 39.781 23.562 1 98.69 209 GLU B O 1
ATOM 7047 N N . PHE B 1 210 ? -10.117 37.562 23.297 1 98.81 210 PHE B N 1
ATOM 7048 C CA . PHE B 1 210 ? -9.602 37.688 21.938 1 98.81 210 PHE B CA 1
ATOM 7049 C C . PHE B 1 210 ? -10.609 38.406 21.031 1 98.81 210 PHE B C 1
ATOM 7051 O O . PHE B 1 210 ? -10.234 39.312 20.281 1 98.81 210 PHE B O 1
ATOM 7058 N N . ARG B 1 211 ? -11.875 38 21.141 1 98.75 211 ARG B N 1
ATOM 7059 C CA . ARG B 1 211 ? -12.961 38.594 20.344 1 98.75 211 ARG B CA 1
ATOM 7060 C C . ARG B 1 211 ? -13.086 40.094 20.578 1 98.75 211 ARG B C 1
ATOM 7062 O O . ARG B 1 211 ? -13.172 40.844 19.625 1 98.75 211 ARG B O 1
ATOM 7069 N N . LEU B 1 212 ? -12.961 40.469 21.797 1 98.62 212 LEU B N 1
ATOM 7070 C CA . LEU B 1 212 ? -13.258 41.844 22.172 1 98.62 212 LEU B CA 1
ATOM 7071 C C . LEU B 1 212 ? -12.031 42.75 21.984 1 98.62 212 LEU B C 1
ATOM 7073 O O . LEU B 1 212 ? -12.156 43.906 21.594 1 98.62 212 LEU B O 1
ATOM 7077 N N . ASN B 1 213 ? -10.852 42.188 22.234 1 98.12 213 ASN B N 1
ATOM 7078 C CA . ASN B 1 213 ? -9.672 43.031 22.344 1 98.12 213 ASN B CA 1
ATOM 7079 C C . ASN B 1 213 ? -8.766 42.875 21.125 1 98.12 213 ASN B C 1
ATOM 7081 O O . ASN B 1 213 ? -8.047 43.812 20.766 1 98.12 213 ASN B O 1
ATOM 7085 N N . ILE B 1 214 ? -8.719 41.75 20.516 1 98.5 214 ILE B N 1
ATOM 7086 C CA . ILE B 1 214 ? -7.699 41.5 19.5 1 98.5 214 ILE B CA 1
ATOM 7087 C C . ILE B 1 214 ? -8.312 41.594 18.109 1 98.5 214 ILE B C 1
ATOM 7089 O O . ILE B 1 214 ? -7.684 42.156 17.203 1 98.5 214 ILE B O 1
ATOM 7093 N N . LEU B 1 215 ? -9.555 41.094 17.891 1 98.81 215 LEU B N 1
ATOM 7094 C CA . LEU B 1 215 ? -10.18 41.125 16.578 1 98.81 215 LEU B CA 1
ATOM 7095 C C . LEU B 1 215 ? -10.242 42.562 16.047 1 98.81 215 LEU B C 1
ATOM 7097 O O . LEU B 1 215 ? -9.914 42.812 14.875 1 98.81 215 LEU B O 1
ATOM 7101 N N . PRO B 1 216 ? -10.625 43.531 16.875 1 98.5 216 PRO B N 1
ATOM 7102 C CA . PRO B 1 216 ? -10.633 44.906 16.359 1 98.5 216 PRO B CA 1
ATOM 7103 C C . PRO B 1 216 ? -9.25 45.406 15.93 1 98.5 216 PRO B C 1
ATOM 7105 O O . PRO B 1 216 ? -9.117 46.156 14.961 1 98.5 216 PRO B O 1
ATOM 7108 N N . ARG B 1 217 ? -8.203 45 16.656 1 98.19 217 ARG B N 1
ATOM 7109 C CA . ARG B 1 217 ? -6.84 45.375 16.297 1 98.19 217 ARG B CA 1
ATOM 7110 C C . ARG B 1 217 ? -6.445 44.781 14.953 1 98.19 217 ARG B C 1
ATOM 7112 O O . ARG B 1 217 ? -5.809 45.438 14.141 1 98.19 217 ARG B O 1
ATOM 7119 N N . ILE B 1 218 ? -6.828 43.531 14.758 1 98.75 218 ILE B N 1
ATOM 7120 C CA . ILE B 1 218 ? -6.512 42.844 13.516 1 98.75 218 ILE B CA 1
ATOM 7121 C C . ILE B 1 218 ? -7.184 43.531 12.344 1 98.75 218 ILE B C 1
ATOM 7123 O O . ILE B 1 218 ? -6.562 43.75 11.297 1 98.75 218 ILE B O 1
ATOM 7127 N N . LYS B 1 219 ? -8.438 43.875 12.547 1 98.56 219 LYS B N 1
ATOM 7128 C CA . LYS B 1 219 ? -9.18 44.594 11.523 1 98.56 219 LYS B CA 1
ATOM 7129 C C . LYS B 1 219 ? -8.516 45.969 11.242 1 98.56 219 LYS B C 1
ATOM 7131 O O . LYS B 1 219 ? -8.344 46.344 10.086 1 98.56 219 LYS B O 1
ATOM 7136 N N . ASP B 1 220 ? -8.141 46.625 12.289 1 97.88 220 ASP B N 1
ATOM 7137 C CA . ASP B 1 220 ? -7.508 47.906 12.164 1 97.88 220 ASP B CA 1
ATOM 7138 C C . ASP B 1 220 ? -6.188 47.812 11.398 1 97.88 220 ASP B C 1
ATOM 7140 O O . ASP B 1 220 ? -5.859 48.688 10.594 1 97.88 220 ASP B O 1
ATOM 7144 N N . LEU B 1 221 ? -5.457 46.812 11.633 1 98.44 221 LEU B N 1
ATOM 7145 C CA . LEU B 1 221 ? -4.141 46.594 11.031 1 98.44 221 LEU B CA 1
ATOM 7146 C C . LEU B 1 221 ? -4.262 46.25 9.555 1 98.44 221 LEU B C 1
ATOM 7148 O O . LEU B 1 221 ? -3.279 46.281 8.82 1 98.44 221 LEU B O 1
ATOM 7152 N N . GLY B 1 222 ? -5.438 45.844 9.133 1 98.44 222 GLY B N 1
ATOM 7153 C CA . GLY B 1 222 ? -5.672 45.594 7.719 1 98.44 222 GLY B CA 1
ATOM 7154 C C . GLY B 1 222 ? -5.469 44.156 7.316 1 98.44 222 GLY B C 1
ATOM 7155 O O . GLY B 1 222 ? -5.434 43.812 6.125 1 98.44 222 GLY B O 1
ATOM 7156 N N . TYR B 1 223 ? -5.355 43.281 8.258 1 98.75 223 TYR B N 1
ATOM 7157 C CA . TYR B 1 223 ? -5.328 41.875 7.945 1 98.75 223 TYR B CA 1
ATOM 7158 C C . TYR B 1 223 ? -6.719 41.375 7.582 1 98.75 223 TYR B C 1
ATOM 7160 O O . TYR B 1 223 ? -7.727 41.906 8.023 1 98.75 223 TYR B O 1
ATOM 7168 N N . ASN B 1 224 ? -6.801 40.375 6.707 1 98.75 224 ASN B N 1
ATOM 7169 C CA . ASN B 1 224 ? -8.086 39.844 6.277 1 98.75 224 ASN B CA 1
ATOM 7170 C C . ASN B 1 224 ? -8.188 38.344 6.535 1 98.75 224 ASN B C 1
ATOM 7172 O O . ASN B 1 224 ? -9.109 37.688 6.055 1 98.75 224 ASN B O 1
ATOM 7176 N N . CYS B 1 225 ? -7.25 37.812 7.227 1 98.81 225 CYS B N 1
ATOM 7177 C CA . CYS B 1 225 ? -7.215 36.406 7.594 1 98.81 225 CYS B CA 1
ATOM 7178 C C . CYS B 1 225 ? -6.547 36.188 8.945 1 98.81 225 CYS B C 1
ATOM 7180 O O . CYS B 1 225 ? -5.574 36.875 9.266 1 98.81 225 CYS B O 1
ATOM 7182 N N . ILE B 1 226 ? -7.094 35.312 9.711 1 98.88 226 ILE B N 1
ATOM 7183 C CA . ILE B 1 226 ? -6.477 34.875 10.961 1 98.88 226 ILE B CA 1
ATOM 7184 C C . ILE B 1 226 ? -6.113 33.406 10.859 1 98.88 226 ILE B C 1
ATOM 7186 O O . ILE B 1 226 ? -6.906 32.594 10.367 1 98.88 226 ILE B O 1
ATOM 7190 N N . GLN B 1 227 ? -4.934 33.062 11.133 1 98.75 227 GLN B N 1
ATOM 7191 C CA . GLN B 1 227 ? -4.535 31.672 11.359 1 98.75 227 GLN B CA 1
ATOM 7192 C C . GLN B 1 227 ? -4.441 31.359 12.852 1 98.75 227 GLN B C 1
ATOM 7194 O O . GLN B 1 227 ? -3.531 31.828 13.531 1 98.75 227 GLN B O 1
ATOM 7199 N N . LEU B 1 228 ? -5.34 30.531 13.328 1 98.62 228 LEU B N 1
ATOM 7200 C CA . LEU B 1 228 ? -5.426 30.234 14.758 1 98.62 228 LEU B CA 1
ATOM 7201 C C . LEU B 1 228 ? -4.652 28.969 15.109 1 98.62 228 LEU B C 1
ATOM 7203 O O . LEU B 1 228 ? -4.961 27.891 14.602 1 98.62 228 LEU B O 1
ATOM 7207 N N . MET B 1 229 ? -3.738 29.141 15.961 1 98.06 229 MET B N 1
ATOM 7208 C CA . MET B 1 229 ? -2.988 28 16.5 1 98.06 229 MET B CA 1
ATOM 7209 C C . MET B 1 229 ? -3.617 27.5 17.781 1 98.06 229 MET B C 1
ATOM 7211 O O . MET B 1 229 ? -4.34 28.234 18.469 1 98.06 229 MET B O 1
ATOM 7215 N N . ALA B 1 230 ? -3.428 26.297 18.109 1 98.31 230 ALA B N 1
ATOM 7216 C CA . ALA B 1 230 ? -3.646 25.703 19.422 1 98.31 230 ALA B CA 1
ATOM 7217 C C . ALA B 1 230 ? -5.129 25.703 19.781 1 98.31 230 ALA B C 1
ATOM 7219 O O . ALA B 1 230 ? -5.492 25.906 20.938 1 98.31 230 ALA B O 1
ATOM 7220 N N . ILE B 1 231 ? -5.988 25.5 18.781 1 98.75 231 ILE B N 1
ATOM 7221 C CA . ILE B 1 231 ? -7.422 25.406 19.047 1 98.75 231 ILE B CA 1
ATOM 7222 C C . ILE B 1 231 ? -7.793 23.969 19.344 1 98.75 231 ILE B C 1
ATOM 7224 O O . ILE B 1 231 ? -8.617 23.703 20.234 1 98.75 231 ILE B O 1
ATOM 7228 N N . MET B 1 232 ? -7.219 23 18.578 1 98.69 232 MET B N 1
ATOM 7229 C CA . MET B 1 232 ? -7.43 21.594 18.906 1 98.69 232 MET B CA 1
ATOM 7230 C C . MET B 1 232 ? -6.836 21.25 20.266 1 98.69 232 MET B C 1
ATOM 7232 O O . MET B 1 232 ? -5.672 21.547 20.531 1 98.69 232 MET B O 1
ATOM 7236 N N . GLU B 1 233 ? -7.594 20.641 21.094 1 98.38 233 GLU B N 1
ATOM 7237 C CA . GLU B 1 233 ? -7.152 20.453 22.469 1 98.38 233 GLU B CA 1
ATOM 7238 C C . GLU B 1 233 ? -5.875 19.625 22.531 1 98.38 233 GLU B C 1
ATOM 7240 O O . GLU B 1 233 ? -5.711 18.656 21.781 1 98.38 233 GLU B O 1
ATOM 7245 N N . HIS B 1 234 ? -5.039 20.062 23.391 1 97.69 234 HIS B N 1
ATOM 7246 C CA . HIS B 1 234 ? -3.721 19.484 23.625 1 97.69 234 HIS B CA 1
ATOM 7247 C C . HIS B 1 234 ? -3.338 19.594 25.109 1 97.69 234 HIS B C 1
ATOM 7249 O O . HIS B 1 234 ? -3.469 20.656 25.719 1 97.69 234 HIS B O 1
ATOM 7255 N N . ALA B 1 235 ? -2.896 18.562 25.641 1 95.44 235 ALA B N 1
ATOM 7256 C CA . ALA B 1 235 ? -2.658 18.5 27.078 1 95.44 235 ALA B CA 1
ATOM 7257 C C . ALA B 1 235 ? -1.458 19.359 27.469 1 95.44 235 ALA B C 1
ATOM 7259 O O . ALA B 1 235 ? -1.506 20.094 28.469 1 95.44 235 ALA B O 1
ATOM 7260 N N . TYR B 1 236 ? -0.428 19.312 26.719 1 94.94 236 TYR B N 1
ATOM 7261 C CA . TYR B 1 236 ? 0.8 20.031 27.031 1 94.94 236 TYR B CA 1
ATOM 7262 C C . TYR B 1 236 ? 0.774 21.438 26.469 1 94.94 236 TYR B C 1
ATOM 7264 O O . TYR B 1 236 ? 1.05 21.641 25.281 1 94.94 236 TYR B O 1
ATOM 7272 N N . TYR B 1 237 ? 0.528 22.422 27.281 1 94.44 237 TYR B N 1
ATOM 7273 C CA . TYR B 1 237 ? 0.349 23.797 26.844 1 94.44 237 TYR B CA 1
ATOM 7274 C C . TYR B 1 237 ? 1.599 24.312 26.141 1 94.44 237 TYR B C 1
ATOM 7276 O O . TYR B 1 237 ? 1.504 25.078 25.172 1 94.44 237 TYR B O 1
ATOM 7284 N N . ALA B 1 238 ? 2.754 23.844 26.547 1 94.19 238 ALA B N 1
ATOM 7285 C CA . ALA B 1 238 ? 4.016 24.359 26.031 1 94.19 238 ALA B CA 1
ATOM 7286 C C . ALA B 1 238 ? 4.332 23.766 24.656 1 94.19 238 ALA B C 1
ATOM 7288 O O . ALA B 1 238 ? 5.336 24.125 24.031 1 94.19 238 ALA B O 1
ATOM 7289 N N . SER B 1 239 ? 3.373 22.938 24.188 1 94.56 239 SER B N 1
ATOM 7290 C CA . SER B 1 239 ? 3.555 22.438 22.828 1 94.56 239 SER B CA 1
ATOM 7291 C C . SER B 1 239 ? 3.057 23.438 21.797 1 94.56 239 SER B C 1
ATOM 7293 O O . SER B 1 239 ? 3.197 23.219 20.594 1 94.56 239 SER B O 1
ATOM 7295 N N . PHE B 1 240 ? 2.436 24.516 22.25 1 93.62 240 PHE B N 1
ATOM 7296 C CA . PHE B 1 240 ? 1.94 25.594 21.375 1 93.62 240 PHE B CA 1
ATOM 7297 C C . PHE B 1 240 ? 0.821 25.078 20.484 1 93.62 240 PHE B C 1
ATOM 7299 O O . PHE B 1 240 ? 0.56 25.656 19.422 1 93.62 240 PHE B O 1
ATOM 7306 N N . GLY B 1 241 ? 0.256 23.938 20.844 1 96.12 241 GLY B N 1
ATOM 7307 C CA . GLY B 1 241 ? -0.905 23.422 20.141 1 96.12 241 GLY B CA 1
ATOM 7308 C C . GLY B 1 241 ? -0.577 22.25 19.219 1 96.12 241 GLY B C 1
ATOM 7309 O O . GLY B 1 241 ? -1.465 21.703 18.562 1 96.12 241 GLY B O 1
ATOM 7310 N N . TYR B 1 242 ? 0.638 21.734 19.266 1 97.06 242 TYR B N 1
ATOM 7311 C CA . TYR B 1 242 ? 1.028 20.797 18.219 1 97.06 242 TYR B CA 1
ATOM 7312 C C . TYR B 1 242 ? 1.011 19.359 18.734 1 97.06 242 TYR B C 1
ATOM 7314 O O . TYR B 1 242 ? 1.036 18.406 17.953 1 97.06 242 TYR B O 1
ATOM 7322 N N . GLN B 1 243 ? 0.937 19.156 20.031 1 97.5 243 GLN B N 1
ATOM 7323 C CA . GLN B 1 243 ? 0.743 17.812 20.578 1 97.5 243 GLN B CA 1
ATOM 7324 C C . GLN B 1 243 ? -0.727 17.562 20.906 1 97.5 243 GLN B C 1
ATOM 7326 O O . GLN B 1 243 ? -1.089 17.391 22.078 1 97.5 243 GLN B O 1
ATOM 7331 N N . VAL B 1 244 ? -1.479 17.422 19.891 1 98.69 244 VAL B N 1
ATOM 7332 C CA . VAL B 1 244 ? -2.93 17.344 20.031 1 98.69 244 VAL B CA 1
ATOM 7333 C C . VAL B 1 244 ? -3.322 16 20.656 1 98.69 244 VAL B C 1
ATOM 7335 O O . VAL B 1 244 ? -2.768 14.961 20.312 1 98.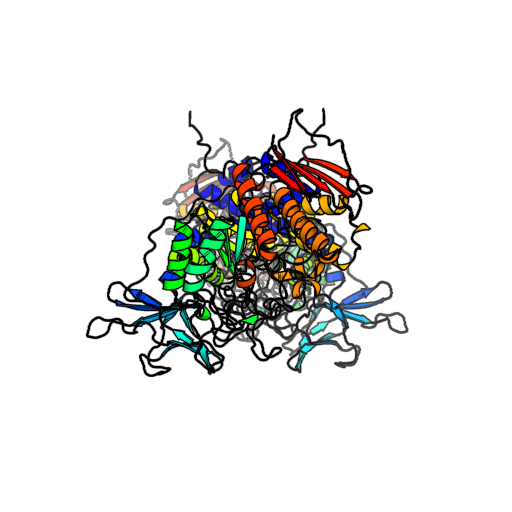69 244 VAL B O 1
ATOM 7338 N N . THR B 1 245 ? -4.258 16.062 21.609 1 98.44 245 THR B N 1
ATOM 7339 C CA . THR B 1 245 ? -4.75 14.875 22.281 1 98.44 245 THR B CA 1
ATOM 7340 C C . THR B 1 245 ? -6.195 14.578 21.891 1 98.44 245 THR B C 1
ATOM 7342 O O . THR B 1 245 ? -6.617 13.422 21.859 1 98.44 245 THR B O 1
ATOM 7345 N N . SER B 1 246 ? -7 15.68 21.688 1 98.75 246 SER B N 1
ATOM 7346 C CA . SER B 1 246 ? -8.414 15.547 21.328 1 98.75 246 SER B CA 1
ATOM 7347 C C . SER B 1 246 ? -8.742 16.312 20.062 1 98.75 246 SER B C 1
ATOM 7349 O O . SER B 1 246 ? -8.914 17.531 20.094 1 98.75 246 SER B O 1
ATOM 7351 N N . PHE B 1 247 ? -8.977 15.602 19.031 1 98.81 247 PHE B N 1
ATOM 7352 C CA . PHE B 1 247 ? -8.984 16.172 17.688 1 98.81 247 PHE B CA 1
ATOM 7353 C C . PHE B 1 247 ? -10.312 16.844 17.391 1 98.81 247 PHE B C 1
ATOM 7355 O O . PHE B 1 247 ? -10.391 17.734 16.531 1 98.81 247 PHE B O 1
ATOM 7362 N N . PHE B 1 248 ? -11.391 16.516 18.094 1 98.81 248 PHE B N 1
ATOM 7363 C CA . PHE B 1 248 ? -12.703 17.109 17.828 1 98.81 248 PHE B CA 1
ATOM 7364 C C . PHE B 1 248 ? -13.078 18.109 18.922 1 98.81 248 PHE B C 1
ATOM 7366 O O . PHE B 1 248 ? -14.172 18.672 18.906 1 98.81 248 PHE B O 1
ATOM 7373 N N . ALA B 1 249 ? -12.172 18.328 19.859 1 98.81 249 ALA B N 1
ATOM 7374 C CA . ALA B 1 249 ? -12.461 19.188 21 1 98.81 249 ALA B CA 1
ATOM 7375 C C . ALA B 1 249 ? -11.719 20.516 20.891 1 98.81 249 ALA B C 1
ATOM 7377 O O . ALA B 1 249 ? -10.5 20.547 20.703 1 98.81 249 ALA B O 1
ATOM 7378 N N . ALA B 1 250 ? -12.477 21.609 20.984 1 98.69 250 ALA B N 1
ATOM 7379 C CA . ALA B 1 250 ? -11.836 22.922 21.125 1 98.69 250 ALA B CA 1
ATOM 7380 C C . ALA B 1 250 ? -11.172 23.062 22.5 1 98.69 250 ALA B C 1
ATOM 7382 O O . ALA B 1 250 ? -11.695 22.594 23.5 1 98.69 250 ALA B O 1
ATOM 7383 N N . SER B 1 251 ? -10.062 23.703 22.516 1 98.5 251 SER B N 1
ATOM 7384 C CA . SER B 1 251 ? -9.32 23.844 23.766 1 98.5 251 SER B CA 1
ATOM 7385 C C . SER B 1 251 ? -10.164 24.531 24.844 1 98.5 251 SER B C 1
ATOM 7387 O O . SER B 1 251 ? -10.617 25.656 24.656 1 98.5 251 SER B O 1
ATOM 7389 N N . SER B 1 252 ? -10.312 23.891 25.922 1 98.06 252 SER B N 1
ATOM 7390 C CA . SER B 1 252 ? -11.125 24.406 27.031 1 98.06 252 SER B CA 1
ATOM 7391 C C . SER B 1 252 ? -10.359 25.438 27.844 1 98.06 252 SER B C 1
ATOM 7393 O O . SER B 1 252 ? -10.953 26.188 28.625 1 98.06 252 SER B O 1
ATOM 7395 N N . ARG B 1 253 ? -9.062 25.5 27.594 1 96.12 253 ARG B N 1
ATOM 7396 C CA . ARG B 1 253 ? -8.227 26.5 28.266 1 96.12 253 ARG B CA 1
ATOM 7397 C C . ARG B 1 253 ? -8.695 27.906 27.953 1 96.12 253 ARG B C 1
ATOM 7399 O O . ARG B 1 253 ? -8.578 28.797 28.797 1 96.12 253 ARG B O 1
ATOM 7406 N N . TYR B 1 254 ? -9.297 28.109 26.797 1 98.38 254 TYR B N 1
ATOM 7407 C CA . TYR B 1 254 ? -9.625 29.453 26.328 1 98.38 254 TYR B CA 1
ATOM 7408 C C . TYR B 1 254 ? -11.102 29.75 26.547 1 98.38 254 TYR B C 1
ATOM 7410 O O . TYR B 1 254 ? -11.539 30.891 26.391 1 98.38 254 TYR B O 1
ATOM 7418 N N . GLY B 1 255 ? -11.883 28.734 26.766 1 98.19 255 GLY B N 1
ATOM 7419 C CA . GLY B 1 255 ? -13.312 28.906 26.938 1 98.19 255 GLY B CA 1
ATOM 7420 C C . GLY B 1 255 ? -14.133 27.766 26.359 1 98.19 255 GLY B C 1
ATOM 7421 O O . GLY B 1 255 ? -13.609 26.672 26.141 1 98.19 255 GLY B O 1
ATOM 7422 N N . THR B 1 256 ? -15.414 27.969 26.156 1 98.06 256 THR B N 1
ATOM 7423 C CA . THR B 1 256 ? -16.344 26.953 25.703 1 98.06 256 THR B CA 1
ATOM 7424 C C . THR B 1 256 ? -16.406 26.922 24.172 1 98.06 256 THR B C 1
ATOM 7426 O O . THR B 1 256 ? -15.953 27.859 23.516 1 98.06 256 THR B O 1
ATOM 7429 N N . PRO B 1 257 ? -16.922 25.812 23.656 1 98.5 257 PRO B N 1
ATOM 7430 C CA . PRO B 1 257 ? -17.141 25.75 22.203 1 98.5 257 PRO B CA 1
ATOM 7431 C C . PRO B 1 257 ? -18 26.891 21.672 1 98.5 257 PRO B C 1
ATOM 7433 O O . PRO B 1 257 ? -17.703 27.438 20.609 1 98.5 257 PRO B O 1
ATOM 7436 N N . GLU B 1 258 ? -19.016 27.297 22.438 1 98.31 258 GLU B N 1
ATOM 7437 C CA . GLU B 1 258 ? -19.891 28.391 22 1 98.31 258 GLU B CA 1
ATOM 7438 C C . GLU B 1 258 ? -19.125 29.703 21.922 1 98.31 258 GLU B C 1
ATOM 7440 O O . GLU B 1 258 ? -19.422 30.547 21.078 1 98.31 258 GLU B O 1
ATOM 7445 N N . GLU B 1 259 ? -18.203 29.906 22.859 1 98.5 259 GLU B N 1
ATOM 7446 C CA . GLU B 1 259 ? -17.391 31.125 22.828 1 98.5 259 GLU B CA 1
ATOM 7447 C C . GLU B 1 259 ? -16.484 31.172 21.609 1 98.5 259 GLU B C 1
ATOM 7449 O O . GLU B 1 259 ? -16.266 32.219 21.031 1 98.5 259 GLU B O 1
ATOM 7454 N N . LEU B 1 260 ? -15.953 30.031 21.234 1 98.81 260 LEU B N 1
ATOM 7455 C CA . LEU B 1 260 ? -15.148 29.969 20.016 1 98.81 260 LEU B CA 1
ATOM 7456 C C . LEU B 1 260 ? -16 30.25 18.781 1 98.81 260 LEU B C 1
ATOM 7458 O O . LEU B 1 260 ? -15.578 30.984 17.891 1 98.81 260 LEU B O 1
ATOM 7462 N N . LYS B 1 261 ? -17.219 29.641 18.734 1 98.75 261 LYS B N 1
ATOM 7463 C CA . LYS B 1 261 ? -18.125 29.906 17.625 1 98.75 261 LYS B CA 1
ATOM 7464 C C . LYS B 1 261 ? -18.438 31.391 17.5 1 98.75 261 LYS B C 1
ATOM 7466 O O . LYS B 1 261 ? -18.422 31.938 16.391 1 98.75 261 LYS B O 1
ATOM 7471 N N . LEU B 1 262 ? -18.672 31.969 18.656 1 98.69 262 LEU B N 1
ATOM 7472 C CA . LEU B 1 262 ? -18.984 33.375 18.656 1 98.69 262 LEU B CA 1
ATOM 7473 C C . LEU B 1 262 ? -17.781 34.219 18.188 1 98.69 262 LEU B C 1
ATOM 7475 O O . LEU B 1 262 ? -17.938 35.188 17.469 1 98.69 262 LEU B O 1
ATOM 7479 N N . MET B 1 263 ? -16.625 33.844 18.625 1 98.81 263 MET B N 1
ATOM 7480 C CA . MET B 1 263 ? -15.406 34.531 18.203 1 98.81 263 MET B CA 1
ATOM 7481 C C . MET B 1 263 ? -15.234 34.469 16.688 1 98.81 263 MET B C 1
ATOM 7483 O O . MET B 1 263 ? -14.961 35.5 16.062 1 98.81 263 MET B O 1
ATOM 7487 N N . ILE B 1 264 ? -15.445 33.312 16.047 1 98.88 264 ILE B N 1
ATOM 7488 C CA . ILE B 1 264 ? -15.273 33.125 14.602 1 98.88 264 ILE B CA 1
ATOM 7489 C C . ILE B 1 264 ? -16.375 33.906 13.859 1 98.88 264 ILE B C 1
ATOM 7491 O O . ILE B 1 264 ? -16.094 34.531 12.844 1 98.88 264 ILE B O 1
ATOM 7495 N N . ASP B 1 265 ? -17.594 33.844 14.422 1 98.81 265 ASP B N 1
ATOM 7496 C CA . ASP B 1 265 ? -18.703 34.562 13.82 1 98.81 265 ASP B CA 1
ATOM 7497 C C . ASP B 1 265 ? -18.438 36.062 13.828 1 98.81 265 ASP B C 1
ATOM 7499 O O . ASP B 1 265 ? -18.766 36.75 12.867 1 98.81 265 ASP B O 1
ATOM 7503 N N . THR B 1 266 ? -17.859 36.531 14.914 1 98.81 266 THR B N 1
ATOM 7504 C CA . THR B 1 266 ? -17.5 37.938 15.008 1 98.81 266 THR B CA 1
ATOM 7505 C C . THR B 1 266 ? -16.422 38.281 13.984 1 98.81 266 THR B C 1
ATOM 7507 O O . THR B 1 266 ? -16.469 39.344 13.359 1 98.81 266 THR B O 1
ATOM 7510 N N . ALA B 1 267 ? -15.445 37.469 13.812 1 98.88 267 ALA B N 1
ATOM 7511 C CA . ALA B 1 267 ? -14.438 37.688 12.781 1 98.88 267 ALA B CA 1
ATOM 7512 C C . ALA B 1 267 ? -15.078 37.781 11.398 1 98.88 267 ALA B C 1
ATOM 7514 O O . ALA B 1 267 ? -14.695 38.656 10.602 1 98.88 267 ALA B O 1
ATOM 7515 N N . HIS B 1 268 ? -16.047 36.906 11.117 1 98.75 268 HIS B N 1
ATOM 7516 C CA . HIS B 1 268 ? -16.75 36.906 9.844 1 98.75 268 HIS B CA 1
ATOM 7517 C C . HIS B 1 268 ? -17.5 38.219 9.633 1 98.75 268 HIS B C 1
ATOM 7519 O O . HIS B 1 268 ? -17.531 38.75 8.523 1 98.75 268 HIS B O 1
ATOM 7525 N N . SER B 1 269 ? -18.047 38.719 10.742 1 98.56 269 SER B N 1
ATOM 7526 C CA . SER B 1 269 ? -18.75 40 10.648 1 98.56 269 SER B CA 1
ATOM 7527 C C . SER B 1 269 ? -17.797 41.125 10.234 1 98.56 269 SER B C 1
ATOM 7529 O O . SER B 1 269 ? -18.234 42.156 9.688 1 98.56 269 SER B O 1
ATOM 7531 N N . LEU B 1 270 ? -16.5 40.938 10.484 1 98.5 270 LEU B N 1
ATOM 7532 C CA . LEU B 1 270 ? -15.469 41.906 10.133 1 98.5 270 LEU B CA 1
ATOM 7533 C C . LEU B 1 270 ? -14.836 41.562 8.781 1 98.5 270 LEU B C 1
ATOM 7535 O O . LEU B 1 270 ? -13.836 42.156 8.391 1 98.5 270 LEU B O 1
ATOM 7539 N N . ASN B 1 271 ? -15.367 40.531 8.102 1 98.19 271 ASN B N 1
ATOM 7540 C CA . ASN B 1 271 ? -14.898 40.062 6.812 1 98.19 271 ASN B CA 1
ATOM 7541 C C . ASN B 1 271 ? -13.484 39.5 6.906 1 98.19 271 ASN B C 1
ATOM 7543 O O . ASN B 1 271 ? -12.664 39.719 6.023 1 98.19 271 ASN B O 1
ATOM 7547 N N . ILE B 1 272 ? -13.203 38.844 7.996 1 98.75 272 ILE B N 1
ATOM 7548 C CA . ILE B 1 272 ? -11.93 38.188 8.234 1 98.75 272 ILE B CA 1
ATOM 7549 C C . ILE B 1 272 ? -12.109 36.688 8.141 1 98.75 272 ILE B C 1
ATOM 7551 O O . ILE B 1 272 ? -12.961 36.094 8.82 1 98.75 272 ILE B O 1
ATOM 7555 N N . VAL B 1 273 ? -11.383 36.031 7.23 1 98.62 273 VAL B N 1
ATOM 7556 C CA . VAL B 1 273 ? -11.391 34.594 7.148 1 98.62 273 VAL B CA 1
ATOM 7557 C C . VAL B 1 273 ? -10.586 34 8.305 1 98.62 273 VAL B C 1
ATOM 7559 O O . VAL B 1 273 ? -9.594 34.594 8.742 1 98.62 273 VAL B O 1
ATOM 7562 N N . VAL B 1 274 ? -11.031 32.875 8.852 1 98.94 274 VAL B N 1
ATOM 7563 C CA . VAL B 1 274 ? -10.359 32.25 9.984 1 98.94 274 VAL B CA 1
ATOM 7564 C C . VAL B 1 274 ? -9.906 30.844 9.617 1 98.94 274 VAL B C 1
ATOM 7566 O O . VAL B 1 274 ? -10.727 29.969 9.312 1 98.94 274 VAL B O 1
ATOM 7569 N N . LEU B 1 275 ? -8.594 30.625 9.586 1 98.94 275 LEU B N 1
ATOM 7570 C CA . LEU B 1 275 ? -8.008 29.312 9.312 1 98.94 275 LEU B CA 1
ATOM 7571 C C . LEU B 1 275 ? -7.609 28.609 10.609 1 98.94 275 LEU B C 1
ATOM 7573 O O . LEU B 1 275 ? -7.164 29.266 11.562 1 98.94 275 LEU B O 1
ATOM 7577 N N . LEU B 1 276 ? -7.758 27.312 10.641 1 98.88 276 LEU B N 1
ATOM 7578 C CA . LEU B 1 276 ? -7.297 26.5 11.766 1 98.88 276 LEU B CA 1
ATOM 7579 C C . LEU B 1 276 ? -5.934 25.875 11.461 1 98.88 276 LEU B C 1
ATOM 7581 O O . LEU B 1 276 ? -5.73 25.312 10.383 1 98.88 276 LEU B O 1
ATOM 7585 N N . ASP B 1 277 ? -5.043 26.109 12.344 1 98.5 277 ASP B N 1
ATOM 7586 C CA . ASP B 1 277 ? -3.812 25.328 12.312 1 98.5 277 ASP B CA 1
ATOM 7587 C C . ASP B 1 277 ? -4.082 23.859 12.664 1 98.5 277 ASP B C 1
ATOM 7589 O O . ASP B 1 277 ? -4.066 23.5 13.844 1 98.5 277 ASP B O 1
ATOM 7593 N N . VAL B 1 278 ? -4.234 23.047 11.641 1 98.81 278 VAL B N 1
ATOM 7594 C CA . VAL B 1 278 ? -4.637 21.656 11.859 1 98.81 278 VAL B CA 1
ATOM 7595 C C . VAL B 1 278 ? -3.402 20.766 11.906 1 98.81 278 VAL B C 1
ATOM 7597 O O . VAL B 1 278 ? -2.447 20.969 11.156 1 98.81 278 VAL B O 1
ATOM 7600 N N . VAL B 1 279 ? -3.416 19.797 12.844 1 98.75 279 VAL B N 1
ATOM 7601 C CA . VAL B 1 279 ? -2.283 18.891 13.016 1 98.75 279 VAL B CA 1
ATOM 7602 C C . VAL B 1 279 ? -2.699 17.469 12.656 1 98.75 279 VAL B C 1
ATOM 7604 O O . VAL B 1 279 ? -3.102 16.703 13.531 1 98.75 279 VAL B O 1
ATOM 7607 N N . HIS B 1 280 ? -2.553 17.125 11.383 1 98.69 280 HIS B N 1
ATOM 7608 C CA . HIS B 1 280 ? -2.836 15.758 10.93 1 98.69 280 HIS B CA 1
ATOM 7609 C C . HIS B 1 280 ? -1.547 14.977 10.703 1 98.69 280 HIS B C 1
ATOM 7611 O O . HIS B 1 280 ? -1.589 13.781 10.383 1 98.69 280 HIS B O 1
ATOM 7617 N N . SER B 1 281 ? -0.396 15.664 10.961 1 98.38 281 SER B N 1
ATOM 7618 C CA . SER B 1 281 ? 0.893 15.016 10.734 1 98.38 281 SER B CA 1
ATOM 7619 C C . SER B 1 281 ? 1.232 14.055 11.867 1 98.38 281 SER B C 1
ATOM 7621 O O . SER B 1 281 ? 1.938 13.062 11.664 1 98.38 281 SER B O 1
ATOM 7623 N N . HIS B 1 282 ? 0.823 14.359 13.07 1 98.38 282 HIS B N 1
ATOM 7624 C CA . HIS B 1 282 ? 1.144 13.57 14.25 1 98.38 282 HIS B CA 1
ATOM 7625 C C . HIS B 1 282 ? 0.165 13.859 15.383 1 98.38 282 HIS B C 1
ATOM 7627 O O . HIS B 1 282 ? -0.737 14.688 15.242 1 98.38 282 HIS B O 1
ATOM 7633 N N . ALA B 1 283 ? 0.295 13.148 16.453 1 98.69 283 ALA B N 1
ATOM 7634 C CA . ALA B 1 283 ? -0.499 13.328 17.656 1 98.69 283 ALA B CA 1
ATOM 7635 C C . ALA B 1 283 ? 0.341 13.07 18.906 1 98.69 283 ALA B C 1
ATOM 7637 O O . ALA B 1 283 ? 1.403 12.453 18.828 1 98.69 283 ALA B O 1
ATOM 7638 N N . SER B 1 284 ? -0.165 13.609 19.969 1 98.44 284 SER B N 1
ATOM 7639 C CA . SER B 1 284 ? 0.487 13.367 21.25 1 98.44 284 SER B CA 1
ATOM 7640 C C . SER B 1 284 ? 0.623 11.867 21.531 1 98.44 284 SER B C 1
ATOM 7642 O O . SER B 1 284 ? -0.216 11.078 21.094 1 98.44 284 SER B O 1
ATOM 7644 N N . LYS B 1 285 ? 1.651 11.508 22.281 1 97.44 285 LYS B N 1
ATOM 7645 C CA . LYS B 1 285 ? 1.858 10.109 22.641 1 97.44 285 LYS B CA 1
ATOM 7646 C C . LYS B 1 285 ? 1.065 9.727 23.891 1 97.44 285 LYS B C 1
ATOM 7648 O O . LYS B 1 285 ? 1.154 8.594 24.359 1 97.44 285 LYS B O 1
ATOM 7653 N N . ASN B 1 286 ? 0.261 10.656 24.359 1 97.38 286 ASN B N 1
ATOM 7654 C CA . ASN B 1 286 ? -0.544 10.383 25.547 1 97.38 286 ASN B CA 1
ATOM 7655 C C . ASN B 1 286 ? -1.481 9.195 25.312 1 97.38 286 ASN B C 1
ATOM 7657 O O . ASN B 1 286 ? -2.055 9.047 24.234 1 97.38 286 ASN B O 1
ATOM 7661 N N . THR B 1 287 ? -1.647 8.406 26.359 1 96.5 287 THR B N 1
ATOM 7662 C CA . THR B 1 287 ? -2.492 7.219 26.25 1 96.5 287 THR B CA 1
ATOM 7663 C C . THR B 1 287 ? -3.822 7.438 26.969 1 96.5 287 THR B C 1
ATOM 7665 O O . THR B 1 287 ? -4.879 7.09 26.453 1 96.5 287 THR B O 1
ATOM 7668 N N . GLU B 1 288 ? -3.844 8.078 28.125 1 95.44 288 GLU B N 1
ATOM 7669 C CA . GLU B 1 288 ? -5.047 8.188 28.938 1 95.44 288 GLU B CA 1
ATOM 7670 C C . GLU B 1 288 ? -5.988 9.258 28.391 1 95.44 288 GLU B C 1
ATOM 7672 O O . GLU B 1 288 ? -7.207 9.086 28.406 1 95.44 288 GLU B O 1
ATOM 7677 N N . ASP B 1 289 ? -5.391 10.336 27.938 1 96.56 289 ASP B N 1
ATOM 7678 C CA . ASP B 1 289 ? -6.238 11.414 27.438 1 96.56 289 ASP B CA 1
ATOM 7679 C C . ASP B 1 289 ? -5.91 11.742 25.969 1 96.56 289 ASP B C 1
ATOM 7681 O O . ASP B 1 289 ? -6.117 12.867 25.531 1 96.56 289 ASP B O 1
ATOM 7685 N N . GLY B 1 290 ? -5.242 10.805 25.297 1 97.69 290 GLY B N 1
ATOM 7686 C CA . GLY B 1 290 ? -4.945 10.938 23.875 1 97.69 290 GLY B CA 1
ATOM 7687 C C . GLY B 1 290 ? -5.367 9.727 23.062 1 97.69 290 GLY B C 1
ATOM 7688 O O . GLY B 1 290 ? -6.137 8.891 23.547 1 97.69 290 GLY B O 1
ATOM 7689 N N . LEU B 1 291 ? -4.914 9.602 21.828 1 98.38 291 LEU B N 1
ATOM 7690 C CA . LEU B 1 291 ? -5.34 8.562 20.891 1 98.38 291 LEU B CA 1
ATOM 7691 C C . LEU B 1 291 ? -4.453 7.328 21.016 1 98.38 291 LEU B C 1
ATOM 7693 O O . LEU B 1 291 ? -4.832 6.242 20.562 1 98.38 291 LEU B O 1
ATOM 7697 N N . ASN B 1 292 ? -3.213 7.559 21.609 1 98.06 292 ASN B N 1
ATOM 7698 C CA . ASN B 1 292 ? -2.248 6.465 21.656 1 98.06 292 ASN B CA 1
ATOM 7699 C C . ASN B 1 292 ? -2.764 5.297 22.484 1 98.06 292 ASN B C 1
ATOM 7701 O O . ASN B 1 292 ? -3.26 5.492 23.594 1 98.06 292 ASN B O 1
ATOM 7705 N N . ARG B 1 293 ? -2.74 4.074 21.938 1 97.5 293 ARG B N 1
ATOM 7706 C CA . ARG B 1 293 ? -3.172 2.842 22.594 1 97.5 293 ARG B CA 1
ATOM 7707 C C . ARG B 1 293 ? -4.625 2.938 23.031 1 97.5 293 ARG B C 1
ATOM 7709 O O . ARG B 1 293 ? -4.992 2.416 24.094 1 97.5 293 ARG B O 1
ATOM 7716 N N . PHE B 1 294 ? -5.395 3.57 22.266 1 98.25 294 PHE B N 1
ATOM 7717 C CA . PHE B 1 294 ? -6.801 3.738 22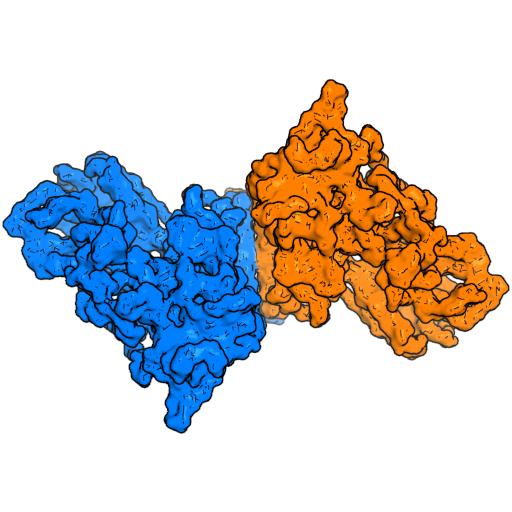.625 1 98.25 294 PHE B CA 1
ATOM 7718 C C . PHE B 1 294 ? -7.457 2.391 22.891 1 98.25 294 PHE B C 1
ATOM 7720 O O . PHE B 1 294 ? -8.102 2.209 23.922 1 98.25 294 PHE B O 1
ATOM 7727 N N . ASP B 1 295 ? -7.266 1.451 22 1 97.69 295 ASP B N 1
ATOM 7728 C CA . ASP B 1 295 ? -7.906 0.148 22.156 1 97.69 295 ASP B CA 1
ATOM 7729 C C . ASP B 1 295 ? -6.945 -0.861 22.781 1 97.69 295 ASP B C 1
ATOM 7731 O O . ASP B 1 295 ? -7.152 -2.072 22.672 1 97.69 295 ASP B O 1
ATOM 7735 N N . GLY B 1 296 ? -5.816 -0.346 23.266 1 96.5 296 GLY B N 1
ATOM 7736 C CA . GLY B 1 296 ? -4.816 -1.198 23.891 1 96.5 296 GLY B CA 1
ATOM 7737 C C . GLY B 1 296 ? -3.68 -1.566 22.953 1 96.5 296 GLY B C 1
ATOM 7738 O O . GLY B 1 296 ? -2.611 -1.987 23.406 1 96.5 296 GLY B O 1
ATOM 7739 N N . SER B 1 297 ? -3.906 -1.405 21.719 1 94.38 297 SER B N 1
ATOM 7740 C CA . SER B 1 297 ? -2.859 -1.714 20.75 1 94.38 297 SER B CA 1
ATOM 7741 C C . SER B 1 297 ? -2.049 -0.47 20.406 1 94.38 297 SER B C 1
ATOM 7743 O O . SER B 1 297 ? -2.467 0.652 20.688 1 94.38 297 SER B O 1
ATOM 7745 N N . ASP B 1 298 ? -0.896 -0.711 19.797 1 93.38 298 ASP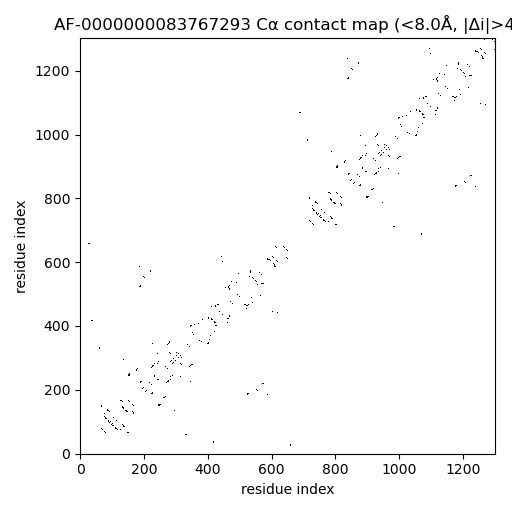 B N 1
ATOM 7746 C CA . ASP B 1 298 ? -0.057 0.417 19.406 1 93.38 298 ASP B CA 1
ATOM 7747 C C . ASP B 1 298 ? -0.354 0.852 17.969 1 93.38 298 ASP B C 1
ATOM 7749 O O . ASP B 1 298 ? 0.323 1.729 17.438 1 93.38 298 ASP B O 1
ATOM 7753 N N . SER B 1 299 ? -1.43 0.275 17.359 1 94.06 299 SER B N 1
ATOM 7754 C CA . SER B 1 299 ? -1.621 0.526 15.93 1 94.06 299 SER B CA 1
ATOM 7755 C C . SER B 1 299 ? -3.08 0.844 15.617 1 94.06 299 SER B C 1
ATOM 7757 O O . SER B 1 299 ? -3.547 0.605 14.5 1 94.06 299 SER B O 1
ATOM 7759 N N . CYS B 1 300 ? -3.846 1.26 16.641 1 96.81 300 CYS B N 1
ATOM 7760 C CA . CYS B 1 300 ? -5.238 1.603 16.375 1 96.81 300 CYS B CA 1
ATOM 7761 C C . CYS B 1 300 ? -5.34 2.732 15.359 1 96.81 300 CYS B C 1
ATOM 7763 O O . CYS B 1 300 ? -5.633 2.492 14.188 1 96.81 300 CYS B O 1
ATOM 7765 N N . PHE B 1 301 ? -4.805 3.959 15.703 1 98.19 301 PHE B N 1
ATOM 7766 C CA . PHE B 1 301 ? -4.879 5.105 14.805 1 98.19 301 PHE B CA 1
ATOM 7767 C C . PHE B 1 301 ? -3.539 5.344 14.117 1 98.19 301 PHE B C 1
ATOM 7769 O O . PHE B 1 301 ? -3.457 6.098 13.148 1 98.19 301 PHE B O 1
ATOM 7776 N N . PHE B 1 302 ? -2.477 4.66 14.617 1 98.25 302 PHE B N 1
ATOM 7777 C CA . PHE B 1 302 ? -1.108 4.965 14.203 1 98.25 302 PHE B CA 1
ATOM 7778 C C . PHE B 1 302 ? -0.441 3.736 13.602 1 98.25 302 PHE B C 1
ATOM 7780 O O . PHE B 1 302 ? -0.956 2.621 13.719 1 98.25 302 PHE B O 1
ATOM 7787 N N . HIS B 1 303 ? 0.703 3.979 12.875 1 94.44 303 HIS B N 1
ATOM 7788 C CA . HIS B 1 303 ? 1.592 2.869 12.555 1 94.44 303 HIS B CA 1
ATOM 7789 C C . HIS B 1 303 ? 2.227 2.289 13.812 1 94.44 303 HIS B C 1
ATOM 7791 O O . HIS B 1 303 ? 2.432 3.004 14.797 1 94.44 303 HIS B O 1
ATOM 7797 N N . SER B 1 304 ? 2.498 1.005 13.773 1 90.94 304 SER B N 1
ATOM 7798 C CA . SER B 1 304 ? 3.326 0.433 14.828 1 90.94 304 SER B CA 1
ATOM 7799 C C . SER B 1 304 ? 4.75 0.972 14.766 1 90.94 304 SER B C 1
ATOM 7801 O O . SER B 1 304 ? 5.242 1.323 13.688 1 90.94 304 SER B O 1
ATOM 7803 N N . PRO B 1 305 ? 5.355 1.132 15.969 1 88.62 305 PRO B N 1
ATOM 7804 C CA . PRO B 1 305 ? 6.77 1.516 15.938 1 88.62 305 PRO B CA 1
ATOM 7805 C C . PRO B 1 305 ? 7.633 0.521 15.164 1 88.62 305 PRO B C 1
ATOM 7807 O O . PRO B 1 305 ? 7.305 -0.667 15.102 1 88.62 305 PRO B O 1
ATOM 7810 N N . PRO B 1 306 ? 8.742 1.045 14.562 1 88.62 306 PRO B N 1
ATOM 7811 C CA . PRO B 1 306 ? 9.266 2.41 14.641 1 88.62 306 PRO B CA 1
ATOM 7812 C C . PRO B 1 306 ? 8.586 3.361 13.656 1 88.62 306 PRO B C 1
ATOM 7814 O O . PRO B 1 306 ? 8.688 4.582 13.805 1 88.62 306 PRO B O 1
ATOM 7817 N N . ARG B 1 307 ? 7.785 2.875 12.703 1 90.31 307 ARG B N 1
ATOM 7818 C CA . ARG B 1 307 ? 7.191 3.709 11.664 1 90.31 307 ARG B CA 1
ATOM 7819 C C . ARG B 1 307 ? 6.219 4.719 12.258 1 90.31 307 ARG B C 1
ATOM 7821 O O . ARG B 1 307 ? 6.059 5.824 11.727 1 90.31 307 ARG B O 1
ATOM 7828 N N . GLY B 1 308 ? 5.652 4.348 13.336 1 96 308 GLY B N 1
ATOM 7829 C CA . GLY B 1 308 ? 4.602 5.168 13.922 1 96 308 GLY B CA 1
ATOM 7830 C C . GLY B 1 308 ? 5.117 6.148 14.953 1 96 308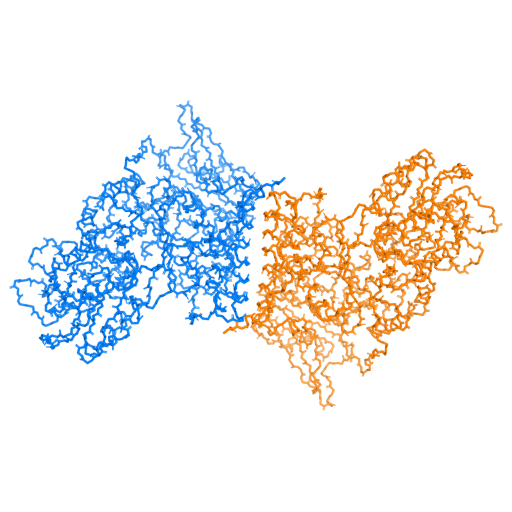 GLY B C 1
ATOM 7831 O O . GLY B 1 308 ? 4.332 6.766 15.68 1 96 308 GLY B O 1
ATOM 7832 N N . GLU B 1 309 ? 6.441 6.367 15.047 1 95.75 309 GLU B N 1
ATOM 7833 C CA . GLU B 1 309 ? 7.023 7.281 16.031 1 95.75 309 GLU B CA 1
ATOM 7834 C C . GLU B 1 309 ? 7.863 8.359 15.344 1 95.75 309 GLU B C 1
ATOM 7836 O O . GLU B 1 309 ? 8.617 8.062 14.414 1 95.75 309 GLU B O 1
ATOM 7841 N N . HIS B 1 310 ? 7.613 9.562 15.734 1 96.5 310 HIS B N 1
ATOM 7842 C CA . HIS B 1 310 ? 8.5 10.648 15.328 1 96.5 310 HIS B CA 1
ATOM 7843 C C . HIS B 1 310 ? 9.594 10.875 16.375 1 96.5 310 HIS B C 1
ATOM 7845 O O . HIS B 1 310 ? 9.328 11.398 17.453 1 96.5 310 HIS B O 1
ATOM 7851 N N . THR B 1 311 ? 10.75 10.695 16.078 1 93.81 311 THR B N 1
ATOM 7852 C CA . THR B 1 311 ? 11.844 10.633 17.031 1 93.81 311 THR B CA 1
ATOM 7853 C C . THR B 1 311 ? 12.195 12.031 17.547 1 93.81 311 THR B C 1
ATOM 7855 O O . THR B 1 311 ? 12.617 12.195 18.688 1 93.81 311 THR B O 1
ATOM 7858 N N . LEU B 1 312 ? 11.992 13.023 16.75 1 93.62 312 LEU B N 1
ATOM 7859 C CA . LEU B 1 312 ? 12.359 14.383 17.156 1 93.62 312 LEU B CA 1
ATOM 7860 C C . LEU B 1 312 ? 11.234 15.039 17.938 1 93.62 312 LEU B C 1
ATOM 7862 O O . LEU B 1 312 ? 11.492 15.844 18.844 1 93.62 312 LEU B O 1
ATOM 7866 N N . TRP B 1 313 ? 9.992 14.734 17.562 1 95.19 313 TRP B N 1
ATOM 7867 C CA . TRP B 1 313 ? 8.867 15.414 18.188 1 95.19 313 TRP B CA 1
ATOM 7868 C C . TRP B 1 313 ? 8.289 14.578 19.328 1 95.19 313 TRP B C 1
ATOM 7870 O O . TRP B 1 313 ? 7.43 15.047 20.078 1 95.19 313 TRP B O 1
ATOM 7880 N N . ASP B 1 314 ? 8.773 13.359 19.5 1 95.94 314 ASP B N 1
ATOM 7881 C CA . ASP B 1 314 ? 8.273 12.445 20.531 1 95.94 314 ASP B CA 1
ATOM 7882 C C . ASP B 1 314 ? 6.758 12.328 20.469 1 95.94 314 ASP B C 1
ATOM 7884 O O . ASP B 1 314 ? 6.07 12.555 21.469 1 95.94 314 ASP B O 1
ATOM 7888 N N . SER B 1 315 ? 6.277 12.008 19.328 1 97.88 315 SER B N 1
ATOM 7889 C CA . SER B 1 315 ? 4.848 11.938 19.047 1 97.88 315 SER B CA 1
ATOM 7890 C C . SER B 1 315 ? 4.52 10.727 18.172 1 97.88 315 SER B C 1
ATOM 7892 O O . SER B 1 315 ? 5.41 9.961 17.812 1 97.88 315 SER B O 1
ATOM 7894 N N . ARG B 1 316 ? 3.24 10.453 17.969 1 98.38 316 ARG B N 1
ATOM 7895 C CA . ARG B 1 316 ? 2.793 9.305 17.203 1 98.38 316 ARG B CA 1
ATOM 7896 C C . ARG B 1 316 ? 2.371 9.727 15.789 1 98.38 316 ARG B C 1
ATOM 7898 O O . ARG B 1 316 ? 1.835 10.82 15.602 1 98.38 316 ARG B O 1
ATOM 7905 N N . LEU B 1 317 ? 2.633 8.852 14.812 1 98.5 317 LEU B N 1
ATOM 7906 C CA . LEU B 1 317 ? 2.346 9.133 13.414 1 98.5 317 LEU B CA 1
ATOM 7907 C C . LEU B 1 317 ? 1.166 8.305 12.922 1 98.5 317 LEU B C 1
ATOM 7909 O O . LEU B 1 317 ? 1.138 7.082 13.109 1 98.5 317 LEU B O 1
ATOM 7913 N N . PHE B 1 318 ? 0.203 8.875 12.258 1 98.56 318 PHE B N 1
ATOM 7914 C CA . PHE B 1 318 ? -1.04 8.25 11.82 1 98.56 318 PHE B CA 1
ATOM 7915 C C . PHE B 1 318 ? -0.781 7.25 10.703 1 98.56 318 PHE B C 1
ATOM 7917 O O . PHE B 1 318 ? 0.18 7.395 9.938 1 98.56 318 PHE B O 1
ATOM 7924 N N . ASN B 1 319 ? -1.604 6.227 10.641 1 97.5 319 ASN B N 1
ATOM 7925 C CA . ASN B 1 319 ? -1.637 5.285 9.523 1 97.5 319 ASN B CA 1
ATOM 7926 C C . ASN B 1 319 ? -2.658 5.703 8.477 1 97.5 319 ASN B C 1
ATOM 7928 O O . ASN B 1 319 ? -3.803 5.25 8.5 1 97.5 319 ASN B O 1
ATOM 7932 N N . TYR B 1 320 ? -2.229 6.406 7.441 1 97.5 320 TYR B N 1
ATOM 7933 C CA . TYR B 1 320 ? -3.121 6.996 6.449 1 97.5 320 TYR B CA 1
ATOM 7934 C C . TYR B 1 320 ? -3.672 5.93 5.508 1 97.5 320 TYR B C 1
ATOM 7936 O O . TYR B 1 320 ? -4.617 6.184 4.762 1 97.5 320 TYR B O 1
ATOM 7944 N N . SER B 1 321 ? -3.113 4.746 5.551 1 92.19 321 SER B N 1
ATOM 7945 C CA . SER B 1 321 ? -3.611 3.672 4.699 1 92.19 321 SER B CA 1
ATOM 7946 C C . SER B 1 321 ? -4.848 3.014 5.305 1 92.19 321 SER B C 1
ATOM 7948 O O . SER B 1 321 ? -5.562 2.277 4.625 1 92.19 321 SER B O 1
ATOM 7950 N N . SER B 1 322 ? -5.109 3.252 6.559 1 94.94 322 SER B N 1
ATOM 7951 C CA . SER B 1 322 ? -6.258 2.691 7.262 1 94.94 322 SER B CA 1
ATOM 7952 C C . SER B 1 322 ? -7.547 3.414 6.883 1 94.94 322 SER B C 1
ATOM 7954 O O . SER B 1 322 ? -7.609 4.645 6.934 1 94.94 322 SER B O 1
ATOM 7956 N N . TRP B 1 323 ? -8.547 2.629 6.562 1 95.06 323 TRP B N 1
ATOM 7957 C CA . TRP B 1 323 ? -9.844 3.15 6.141 1 95.06 323 TRP B CA 1
ATOM 7958 C C . TRP B 1 323 ? -10.469 4.004 7.238 1 95.06 323 TRP B C 1
ATOM 7960 O O . TRP B 1 323 ? -10.961 5.105 6.973 1 95.06 323 TRP B O 1
ATOM 7970 N N . GLU B 1 324 ? -10.414 3.51 8.445 1 97.56 324 GLU B N 1
ATOM 7971 C CA . GLU B 1 324 ? -11.078 4.191 9.547 1 97.56 324 GLU B CA 1
ATOM 7972 C C . GLU B 1 324 ? -10.266 5.391 10.031 1 97.56 324 GLU B C 1
ATOM 7974 O O . GLU B 1 324 ? -10.828 6.367 10.531 1 97.56 324 GLU B O 1
ATOM 7979 N N . VAL B 1 325 ? -8.906 5.363 9.883 1 98.31 325 VAL B N 1
ATOM 7980 C CA . VAL B 1 325 ? -8.094 6.523 10.219 1 98.31 325 VAL B CA 1
ATOM 7981 C C . VAL B 1 325 ? -8.375 7.656 9.234 1 98.31 325 VAL B C 1
ATOM 7983 O O . VAL B 1 325 ? -8.477 8.82 9.625 1 98.31 325 VAL B O 1
ATOM 7986 N N . GLN B 1 326 ? -8.578 7.297 7.965 1 98.38 326 GLN B N 1
ATOM 7987 C CA . GLN B 1 326 ? -8.977 8.305 6.984 1 98.38 326 GLN B CA 1
ATOM 7988 C C . GLN B 1 326 ? -10.328 8.914 7.34 1 98.38 326 GLN B C 1
ATOM 7990 O O . GLN B 1 326 ? -10.5 10.133 7.27 1 98.38 326 GLN B O 1
ATOM 7995 N N . ARG B 1 327 ? -11.297 8.016 7.684 1 98.38 327 ARG B N 1
ATOM 7996 C CA . ARG B 1 327 ? -12.602 8.508 8.094 1 98.38 327 ARG B CA 1
ATOM 7997 C C . ARG B 1 327 ? -12.477 9.492 9.242 1 98.38 327 ARG B C 1
ATOM 7999 O O . ARG B 1 327 ? -13.109 10.555 9.234 1 98.38 327 ARG B O 1
ATOM 8006 N N . PHE B 1 328 ? -11.656 9.156 10.258 1 98.69 328 PHE B N 1
ATOM 8007 C CA . PHE B 1 328 ? -11.438 9.969 11.445 1 98.69 328 PHE B CA 1
ATOM 8008 C C . PHE B 1 328 ? -10.875 11.336 11.07 1 98.69 328 PHE B C 1
ATOM 8010 O O . PHE B 1 328 ? -11.438 12.367 11.453 1 98.69 328 PHE B O 1
ATOM 8017 N N . LEU B 1 329 ? -9.844 11.391 10.266 1 98.88 329 LEU B N 1
ATOM 8018 C CA . LEU B 1 329 ? -9.117 12.617 9.961 1 98.88 329 LEU B CA 1
ATOM 8019 C C . LEU B 1 329 ? -9.914 13.492 8.992 1 98.88 329 LEU B C 1
ATOM 8021 O O . LEU B 1 329 ? -9.984 14.711 9.172 1 98.88 329 LEU B O 1
ATOM 8025 N N . LEU B 1 330 ? -10.508 12.891 7.969 1 98.81 330 LEU B N 1
ATOM 8026 C CA . LEU B 1 330 ? -11.289 13.664 7.008 1 98.81 330 LEU B CA 1
ATOM 8027 C C . LEU B 1 330 ? -12.547 14.234 7.66 1 98.81 330 LEU B C 1
ATOM 8029 O O . LEU B 1 330 ? -12.961 15.344 7.348 1 98.81 330 LEU B O 1
ATOM 8033 N N . SER B 1 331 ? -13.133 13.438 8.547 1 98.88 331 SER B N 1
ATOM 8034 C CA . SER B 1 331 ? -14.281 13.938 9.305 1 98.88 331 SER B CA 1
ATOM 8035 C C . SER B 1 331 ? -13.875 15.086 10.219 1 98.88 331 SER B C 1
ATOM 8037 O O . SER B 1 331 ? -14.656 16.016 10.453 1 98.88 331 SER B O 1
ATOM 8039 N N . ASN B 1 332 ? -12.672 14.977 10.727 1 98.88 332 ASN B N 1
ATOM 8040 C CA . ASN B 1 332 ? -12.164 16.047 11.57 1 98.88 332 ASN B CA 1
ATOM 8041 C C . ASN B 1 332 ? -12.109 17.375 10.828 1 98.88 332 ASN B C 1
ATOM 8043 O O . ASN B 1 332 ? -12.484 18.422 11.375 1 98.88 332 ASN B O 1
ATOM 8047 N N . LEU B 1 333 ? -11.68 17.359 9.633 1 98.88 333 LEU B N 1
ATOM 8048 C CA . LEU B 1 333 ? -11.648 18.578 8.82 1 98.88 333 LEU B CA 1
ATOM 8049 C C . LEU B 1 333 ? -13.055 19.125 8.617 1 98.88 333 LEU B C 1
ATOM 8051 O O . LEU B 1 333 ? -13.281 20.328 8.789 1 98.88 333 LEU B O 1
ATOM 8055 N N . ARG B 1 334 ? -13.961 18.266 8.305 1 98.69 334 ARG B N 1
ATOM 8056 C CA . ARG B 1 334 ? -15.328 18.719 8.078 1 98.69 334 ARG B CA 1
ATOM 8057 C C . ARG B 1 334 ? -15.953 19.234 9.367 1 98.69 334 ARG B C 1
ATOM 8059 O O . ARG B 1 334 ? -16.766 20.172 9.336 1 98.69 334 ARG B O 1
ATOM 8066 N N . TRP B 1 335 ? -15.625 18.594 10.445 1 98.75 335 TRP B N 1
ATOM 8067 C CA . TRP B 1 335 ? -16.125 19.016 11.75 1 98.75 335 TRP B CA 1
ATOM 8068 C C . TRP B 1 335 ? -15.789 20.469 12.008 1 98.75 335 TRP B C 1
ATOM 8070 O O . TRP B 1 335 ? -16.656 21.266 12.367 1 98.75 335 TRP B O 1
ATOM 8080 N N . TRP B 1 336 ? -14.578 20.875 11.812 1 98.88 336 TRP B N 1
ATOM 8081 C CA . TRP B 1 336 ? -14.141 22.234 12.078 1 98.88 336 TRP B CA 1
ATOM 8082 C C . TRP B 1 336 ? -14.75 23.203 11.07 1 98.88 336 TRP B C 1
ATOM 8084 O O . TRP B 1 336 ? -15.055 24.359 11.406 1 98.88 336 TRP B O 1
ATOM 8094 N N . MET B 1 337 ? -14.977 22.734 9.82 1 98.62 337 MET B N 1
ATOM 8095 C CA . MET B 1 337 ? -15.594 23.562 8.789 1 98.62 337 MET B CA 1
ATOM 8096 C C . MET B 1 337 ? -17.078 23.781 9.086 1 98.62 337 MET B C 1
ATOM 8098 O O . MET B 1 337 ? -17.594 24.875 8.875 1 98.62 337 MET B O 1
ATOM 8102 N N . GLU B 1 338 ? -17.734 22.75 9.586 1 97.88 338 GLU B N 1
ATOM 8103 C CA . GLU B 1 338 ? -19.188 22.797 9.688 1 97.88 338 GLU B CA 1
ATOM 8104 C C . GLU B 1 338 ? -19.625 23.25 11.07 1 97.88 338 GLU B C 1
ATOM 8106 O O . GLU B 1 338 ? -20.469 24.156 11.203 1 97.88 338 GLU B O 1
ATOM 8111 N N . GLU B 1 339 ? -19 22.656 12.086 1 97.94 339 GLU B N 1
ATOM 8112 C CA . GLU B 1 339 ? -19.438 22.938 13.453 1 97.94 339 GLU B CA 1
ATOM 8113 C C . GLU B 1 339 ? -19.016 24.344 13.891 1 97.94 339 GLU B C 1
ATOM 8115 O O . GLU B 1 339 ? -19.766 25.047 14.547 1 97.94 339 GLU B O 1
ATOM 8120 N N . TYR B 1 340 ? -17.797 24.766 13.57 1 98.62 340 TYR B N 1
ATOM 8121 C CA . TYR B 1 340 ? -17.25 26.016 14.078 1 98.62 340 TYR B CA 1
ATOM 8122 C C . TYR B 1 340 ? -17.156 27.047 12.961 1 98.62 340 TYR B C 1
ATOM 8124 O O . TYR B 1 340 ? -16.969 28.234 13.227 1 98.62 340 TYR B O 1
ATOM 8132 N N . ARG B 1 341 ? -17.281 26.609 11.672 1 98.5 341 ARG B N 1
ATOM 8133 C CA . ARG B 1 341 ? -17.328 27.469 10.492 1 98.5 341 ARG B CA 1
ATOM 8134 C C . ARG B 1 341 ? -15.945 28.062 10.203 1 98.5 341 ARG B C 1
ATOM 8136 O O . ARG B 1 341 ? -15.836 29.219 9.789 1 98.5 341 ARG B O 1
ATOM 8143 N N . PHE B 1 342 ? -14.922 27.328 10.516 1 98.88 342 PHE B N 1
ATOM 8144 C CA . PHE B 1 342 ? -13.617 27.719 10 1 98.88 342 PHE B CA 1
ATOM 8145 C C . PHE B 1 342 ? -13.641 27.828 8.477 1 98.88 342 PHE B C 1
ATOM 8147 O O . PHE B 1 342 ? -14.516 27.266 7.824 1 98.88 342 PHE B O 1
ATOM 8154 N N . ASP B 1 343 ? -12.711 28.547 7.871 1 98.88 343 ASP B N 1
ATOM 8155 C CA . ASP B 1 343 ? -12.711 28.828 6.441 1 98.88 343 ASP B CA 1
ATOM 8156 C C . ASP B 1 343 ? -11.617 28.047 5.719 1 98.88 343 ASP B C 1
ATOM 8158 O O . ASP B 1 343 ? -11.477 28.156 4.5 1 98.88 343 ASP B O 1
ATOM 8162 N N . GLY B 1 344 ? -10.859 27.312 6.445 1 98.81 344 GLY B N 1
ATOM 8163 C CA . GLY B 1 344 ? -9.773 26.516 5.891 1 98.81 344 GLY B CA 1
ATOM 8164 C C . GLY B 1 344 ? -8.742 26.109 6.926 1 98.81 344 GLY B C 1
ATOM 8165 O O . GLY B 1 344 ? -9.008 26.172 8.125 1 98.81 344 GLY B O 1
ATOM 8166 N N . PHE B 1 345 ? -7.57 25.641 6.371 1 98.94 345 PHE B N 1
ATOM 8167 C CA . PHE B 1 345 ? -6.613 25.016 7.281 1 98.94 345 PHE B CA 1
ATOM 8168 C C . PHE B 1 345 ? -5.184 25.344 6.863 1 98.94 345 PHE B C 1
ATOM 8170 O O . PHE B 1 345 ? -4.871 25.391 5.672 1 98.94 345 PHE B O 1
ATOM 8177 N N . ARG B 1 346 ? -4.363 25.609 7.785 1 98.88 346 ARG B N 1
ATOM 8178 C CA . ARG B 1 346 ? -2.922 25.438 7.633 1 98.88 346 ARG B CA 1
ATOM 8179 C C . ARG B 1 346 ? -2.475 24.078 8.188 1 98.88 346 ARG B C 1
ATOM 8181 O O . ARG B 1 346 ? -2.559 23.844 9.398 1 98.88 346 ARG B O 1
ATOM 8188 N N . PHE B 1 347 ? -2.031 23.188 7.297 1 98.81 347 PHE B N 1
ATOM 8189 C CA . PHE B 1 347 ? -1.599 21.844 7.695 1 98.81 347 PHE B CA 1
ATOM 8190 C C . PHE B 1 347 ? -0.18 21.891 8.25 1 98.81 347 PHE B C 1
ATOM 8192 O O . PHE B 1 347 ? 0.767 22.203 7.531 1 98.81 347 PHE B O 1
ATOM 8199 N N . ASP B 1 348 ? -0.06 21.516 9.484 1 97.94 348 ASP B N 1
ATOM 8200 C CA . ASP B 1 348 ? 1.23 21.484 10.164 1 97.94 348 ASP B CA 1
ATOM 8201 C C . ASP B 1 348 ? 2.021 20.234 9.773 1 97.94 348 ASP B C 1
ATOM 8203 O O . ASP B 1 348 ? 1.444 19.156 9.594 1 97.94 348 ASP B O 1
ATOM 8207 N N . GLY B 1 349 ? 3.254 20.359 9.648 1 97.56 349 GLY B N 1
ATOM 8208 C CA . GLY B 1 349 ? 4.176 19.234 9.516 1 97.56 349 GLY B CA 1
ATOM 8209 C C . GLY B 1 349 ? 3.957 18.422 8.258 1 97.56 349 GLY B C 1
ATOM 8210 O O . GLY B 1 349 ? 4.062 17.203 8.273 1 97.56 349 GLY B O 1
ATOM 8211 N N . VAL B 1 350 ? 3.67 19.062 7.145 1 98.31 350 VAL B N 1
ATOM 8212 C CA . VAL B 1 350 ? 3.352 18.359 5.906 1 98.31 350 VAL B CA 1
ATOM 8213 C C . VAL B 1 350 ? 4.578 17.594 5.414 1 98.31 350 VAL B C 1
ATOM 8215 O O . VAL B 1 350 ? 4.465 16.469 4.938 1 98.31 350 VAL B O 1
ATOM 8218 N N . THR B 1 351 ? 5.801 18.156 5.547 1 97.31 351 THR B N 1
ATOM 8219 C CA . THR B 1 351 ? 7.02 17.469 5.141 1 97.31 351 THR B CA 1
ATOM 8220 C C . THR B 1 351 ? 7.148 16.125 5.875 1 97.31 351 THR B C 1
ATOM 8222 O O . THR B 1 351 ? 7.523 15.117 5.273 1 97.31 351 THR B O 1
ATOM 8225 N N . SER B 1 352 ? 6.84 16.141 7.125 1 97.06 352 SER B N 1
ATOM 8226 C CA . SER B 1 352 ? 6.934 14.93 7.934 1 97.06 352 SER B CA 1
ATOM 8227 C C . SER B 1 352 ? 5.988 13.852 7.426 1 97.06 352 SER B C 1
ATOM 8229 O O . SER B 1 352 ? 6.297 12.656 7.5 1 97.06 352 SER B O 1
ATOM 8231 N N . MET B 1 353 ? 4.883 14.242 6.836 1 97.88 353 MET B N 1
ATOM 8232 C CA . MET B 1 353 ? 3.908 13.297 6.289 1 97.88 353 MET B CA 1
ATOM 8233 C C . MET B 1 353 ? 4.402 12.703 4.98 1 97.88 353 MET B C 1
ATOM 8235 O O . MET B 1 353 ? 4.227 11.508 4.73 1 97.88 353 MET B O 1
ATOM 8239 N N . LEU B 1 354 ? 5.098 13.5 4.191 1 97.19 354 LEU B N 1
ATOM 8240 C CA . LEU B 1 354 ? 5.359 13.188 2.793 1 97.19 354 LEU B CA 1
ATOM 8241 C C . LEU B 1 354 ? 6.438 12.109 2.67 1 97.19 354 LEU B C 1
ATOM 8243 O O . LEU B 1 354 ? 6.52 11.422 1.653 1 97.19 354 LEU B O 1
ATOM 8247 N N . TYR B 1 355 ? 7.266 11.945 3.729 1 95.56 355 TYR B N 1
ATOM 8248 C CA . TYR B 1 355 ? 8.438 11.086 3.59 1 95.56 355 TYR B CA 1
ATOM 8249 C C . TYR B 1 355 ? 8.555 10.141 4.777 1 95.56 355 TYR B C 1
ATOM 8251 O O . TYR B 1 355 ? 8.258 10.516 5.91 1 95.56 355 TYR B O 1
ATOM 8259 N N . HIS B 1 356 ? 9.109 9.031 4.551 1 92.25 356 HIS B N 1
ATOM 8260 C CA . HIS B 1 356 ? 9.32 8.031 5.594 1 92.25 356 HIS B CA 1
ATOM 8261 C C . HIS B 1 356 ? 10.383 8.492 6.59 1 92.25 356 HIS B C 1
ATOM 8263 O O . HIS B 1 356 ? 10.328 8.125 7.766 1 92.25 356 HIS B O 1
ATOM 8269 N N . HIS B 1 357 ? 11.312 9.305 6.094 1 92.19 357 HIS B N 1
ATOM 8270 C CA . HIS B 1 357 ? 12.344 9.82 6.992 1 92.19 357 HIS B CA 1
ATOM 8271 C C . HIS B 1 357 ? 11.867 11.062 7.727 1 92.19 357 HIS B C 1
ATOM 8273 O O . HIS B 1 357 ? 12.578 11.602 8.57 1 92.19 357 HIS B O 1
ATOM 8279 N N . HIS B 1 358 ? 10.703 11.617 7.379 1 94.62 358 HIS B N 1
ATOM 8280 C CA . HIS B 1 358 ? 10.023 12.711 8.055 1 94.62 358 HIS B CA 1
ATOM 8281 C C . HIS B 1 358 ? 10.852 13.992 8.016 1 94.62 358 HIS B C 1
ATOM 8283 O O . HIS B 1 358 ? 10.75 14.828 8.914 1 94.62 358 HIS B O 1
ATOM 8289 N N . GLY B 1 359 ? 11.742 14.125 7.082 1 91.56 359 GLY B N 1
ATOM 8290 C CA . GLY B 1 359 ? 12.586 15.297 6.938 1 91.56 359 GLY B CA 1
ATOM 8291 C C . GLY B 1 359 ? 13.758 15.312 7.906 1 91.56 359 GLY B C 1
ATOM 8292 O O . GLY B 1 359 ? 14.523 16.281 7.949 1 91.56 359 GLY B O 1
ATOM 8293 N N . ILE B 1 360 ? 13.859 14.273 8.656 1 90.12 360 ILE B N 1
ATOM 8294 C CA . ILE B 1 360 ? 14.914 14.203 9.656 1 90.12 360 ILE B CA 1
ATOM 8295 C C . ILE B 1 360 ? 16.234 13.828 8.992 1 90.12 360 ILE B C 1
ATOM 8297 O O . ILE B 1 360 ? 16.344 12.781 8.352 1 90.12 360 ILE B O 1
ATOM 8301 N N . GLY B 1 361 ? 17.172 14.633 9.156 1 83.88 361 GLY B N 1
ATOM 8302 C CA . GLY B 1 361 ? 18.5 14.359 8.633 1 83.88 361 GLY B CA 1
ATOM 8303 C C . GLY B 1 361 ? 18.547 14.305 7.117 1 83.88 361 GLY B C 1
ATOM 8304 O O . GLY B 1 361 ? 19.422 13.648 6.543 1 83.88 361 GLY B O 1
ATOM 8305 N N . SER B 1 362 ? 17.562 14.844 6.457 1 84.94 362 SER B N 1
ATOM 8306 C CA . SER B 1 362 ? 17.484 14.773 5 1 84.94 362 SER B CA 1
ATOM 8307 C C . SER B 1 362 ? 17.438 16.172 4.387 1 84.94 362 SER B C 1
ATOM 8309 O O . SER B 1 362 ? 16.828 17.078 4.957 1 84.94 362 SER B O 1
ATOM 8311 N N . GLY B 1 363 ? 18.156 16.406 3.359 1 85.31 363 GLY B N 1
ATOM 8312 C CA . GLY B 1 363 ? 18.078 17.625 2.564 1 85.31 363 GLY B CA 1
ATOM 8313 C C . GLY B 1 363 ? 17.391 17.422 1.228 1 85.31 363 GLY B C 1
ATOM 8314 O O . GLY B 1 363 ? 17.203 16.297 0.792 1 85.31 363 GLY B O 1
ATOM 8315 N N . PHE B 1 364 ? 16.875 18.453 0.691 1 87.12 364 PHE B N 1
ATOM 8316 C CA . PHE B 1 364 ? 16.188 18.406 -0.597 1 87.12 364 PHE B CA 1
ATOM 8317 C C . PHE B 1 364 ? 16.891 19.297 -1.615 1 87.12 364 PHE B C 1
ATOM 8319 O O . PHE B 1 364 ? 17.047 20.5 -1.396 1 87.12 364 PHE B O 1
ATOM 8326 N N . SER B 1 365 ? 17.312 18.734 -2.701 1 82.69 365 SER B N 1
ATOM 8327 C CA . SER B 1 365 ? 18.094 19.438 -3.713 1 82.69 365 SER B CA 1
ATOM 8328 C C . SER B 1 365 ? 17.219 19.891 -4.875 1 82.69 365 SER B C 1
ATOM 8330 O O . SER B 1 365 ? 17.641 20.734 -5.68 1 82.69 365 SER B O 1
ATOM 8332 N N . GLY B 1 366 ? 16.062 19.391 -4.945 1 80.75 366 GLY B N 1
ATOM 8333 C CA . GLY B 1 366 ? 15.211 19.656 -6.082 1 80.75 366 GLY B CA 1
ATOM 8334 C C . GLY B 1 366 ? 15.211 18.547 -7.113 1 80.75 366 GLY B C 1
ATOM 8335 O O . GLY B 1 366 ? 14.438 18.578 -8.07 1 80.75 366 GLY B O 1
ATOM 8336 N N . ASP B 1 367 ? 16.047 17.531 -6.824 1 81.69 367 ASP B N 1
ATOM 8337 C CA . ASP B 1 367 ? 16.047 16.359 -7.688 1 81.69 367 ASP B CA 1
ATOM 8338 C C . ASP B 1 367 ? 14.727 15.594 -7.562 1 81.69 367 ASP B C 1
ATOM 8340 O O . ASP B 1 367 ? 14.32 15.234 -6.453 1 81.69 367 ASP B O 1
ATOM 8344 N N . TYR B 1 368 ? 14.141 15.289 -8.688 1 81.44 368 TYR B N 1
ATOM 8345 C CA . TYR B 1 368 ? 12.805 14.703 -8.703 1 81.44 368 TYR B CA 1
ATOM 8346 C C . TYR B 1 368 ? 12.812 13.312 -8.086 1 81.44 368 TYR B C 1
ATOM 8348 O O . TYR B 1 368 ? 11.781 12.836 -7.602 1 81.44 368 TYR B O 1
ATOM 8356 N N . SER B 1 369 ? 13.898 12.633 -8.133 1 80.94 369 SER B N 1
ATOM 8357 C CA . SER B 1 369 ? 13.977 11.305 -7.539 1 80.94 369 SER B CA 1
ATOM 8358 C C . SER B 1 369 ? 13.664 11.344 -6.047 1 80.94 369 SER B C 1
ATOM 8360 O O . SER B 1 369 ? 13.172 10.367 -5.48 1 80.94 369 SER B O 1
ATOM 8362 N N . GLU B 1 370 ? 13.891 12.531 -5.43 1 85.06 370 GLU B N 1
ATOM 8363 C CA . GLU B 1 370 ? 13.625 12.703 -4.004 1 85.06 370 GLU B CA 1
ATOM 8364 C C . GLU B 1 370 ? 12.125 12.719 -3.719 1 85.06 370 GLU B C 1
ATOM 8366 O O . GLU B 1 370 ? 11.703 12.422 -2.602 1 85.06 370 GLU B O 1
ATOM 8371 N N . TYR B 1 371 ? 11.422 12.992 -4.801 1 87.94 371 TYR B N 1
ATOM 8372 C CA . TYR B 1 371 ? 9.992 13.227 -4.602 1 87.94 371 TYR B CA 1
ATOM 8373 C C . TYR B 1 371 ? 9.18 12.008 -5.035 1 87.94 371 TYR B C 1
ATOM 8375 O O . TYR B 1 371 ? 7.965 11.969 -4.832 1 87.94 371 TYR B O 1
ATOM 8383 N N . PHE B 1 372 ? 9.852 10.938 -5.625 1 85.88 372 PHE B N 1
ATOM 8384 C CA . PHE B 1 372 ? 9.117 9.797 -6.156 1 85.88 372 PHE B CA 1
ATOM 8385 C C . PHE B 1 372 ? 9.75 8.492 -5.707 1 85.88 372 PHE B C 1
ATOM 8387 O O . PHE B 1 372 ? 9.203 7.41 -5.953 1 85.88 372 PHE B O 1
ATOM 8394 N N . GLY B 1 373 ? 10.898 8.594 -5.113 1 83.38 373 GLY B N 1
ATOM 8395 C CA . GLY B 1 373 ? 11.656 7.406 -4.758 1 83.38 373 GLY B CA 1
ATOM 8396 C C . GLY B 1 373 ? 11.078 6.66 -3.568 1 83.38 373 GLY B C 1
ATOM 8397 O O . GLY B 1 373 ? 9.938 6.918 -3.162 1 83.38 373 GLY B O 1
ATOM 8398 N N . LEU B 1 374 ? 11.828 5.719 -3 1 83.31 374 LEU B N 1
ATOM 8399 C CA . LEU B 1 374 ? 11.414 4.812 -1.934 1 83.31 374 LEU B CA 1
ATOM 8400 C C . LEU B 1 374 ? 11.156 5.578 -0.641 1 83.31 374 LEU B C 1
ATOM 8402 O O . LEU B 1 374 ? 10.445 5.09 0.243 1 83.31 374 LEU B O 1
ATOM 8406 N N . GLN B 1 375 ? 11.727 6.758 -0.544 1 89.75 375 GLN B N 1
ATOM 8407 C CA . GLN B 1 375 ? 11.609 7.52 0.696 1 89.75 375 GLN B CA 1
ATOM 8408 C C . GLN B 1 375 ? 10.25 8.203 0.799 1 89.75 375 GLN B C 1
ATOM 8410 O O . GLN B 1 375 ? 9.875 8.695 1.866 1 89.75 375 GLN B O 1
ATOM 8415 N N . VAL B 1 376 ? 9.461 8.219 -0.289 1 93.19 376 VAL B N 1
ATOM 8416 C CA . VAL B 1 376 ? 8.188 8.938 -0.329 1 93.19 376 VAL B CA 1
ATOM 8417 C C . VAL B 1 376 ? 7.086 8.07 0.271 1 93.19 376 VAL B C 1
ATOM 8419 O O . VAL B 1 376 ? 7.016 6.867 0.001 1 93.19 376 VAL B O 1
ATOM 8422 N N . ASP B 1 377 ? 6.312 8.617 1.15 1 95.06 377 ASP B N 1
ATOM 8423 C CA . ASP B 1 377 ? 5.133 7.953 1.697 1 95.06 377 ASP B CA 1
ATOM 8424 C C . ASP B 1 377 ? 3.908 8.203 0.82 1 95.06 377 ASP B C 1
ATOM 8426 O O . ASP B 1 377 ? 3.166 9.156 1.039 1 95.06 377 ASP B O 1
ATOM 8430 N N . GLU B 1 378 ? 3.574 7.309 0.002 1 91.56 378 GLU B N 1
ATOM 8431 C CA . GLU B 1 378 ? 2.512 7.473 -0.985 1 91.56 378 GLU B CA 1
ATOM 8432 C C . GLU B 1 378 ? 1.141 7.52 -0.316 1 91.56 378 GLU B C 1
ATOM 8434 O O . GLU B 1 378 ? 0.237 8.211 -0.79 1 91.56 378 GLU B O 1
ATOM 8439 N N . ASP B 1 379 ? 1.01 6.793 0.722 1 94.69 379 ASP B N 1
ATOM 8440 C CA . ASP B 1 379 ? -0.261 6.809 1.438 1 94.69 379 ASP B CA 1
ATOM 8441 C C . ASP B 1 379 ? -0.58 8.203 1.963 1 94.69 379 ASP B C 1
ATOM 8443 O O . ASP B 1 379 ? -1.726 8.656 1.893 1 94.69 379 ASP B O 1
ATOM 8447 N N . SER B 1 380 ? 0.463 8.867 2.473 1 97.12 380 SER B N 1
ATOM 8448 C CA . SER B 1 380 ? 0.29 10.219 2.979 1 97.12 380 SER B CA 1
ATOM 8449 C C . SER B 1 380 ? -0.07 11.188 1.855 1 97.12 380 SER B C 1
ATOM 8451 O O . SER B 1 380 ? -0.91 12.07 2.035 1 97.12 380 SER B O 1
ATOM 8453 N N . LEU B 1 381 ? 0.597 11.047 0.729 1 96.5 381 LEU B N 1
ATOM 8454 C CA . LEU B 1 381 ? 0.322 11.914 -0.412 1 96.5 381 LEU B CA 1
ATOM 8455 C C . LEU B 1 381 ? -1.122 11.758 -0.878 1 96.5 381 LEU B C 1
ATOM 8457 O O . LEU B 1 381 ? -1.812 12.75 -1.122 1 96.5 381 LEU B O 1
ATOM 8461 N N . VAL B 1 382 ? -1.551 10.516 -0.989 1 95.56 382 VAL B N 1
ATOM 8462 C CA . VAL B 1 382 ? -2.908 10.25 -1.453 1 95.56 382 VAL B CA 1
ATOM 8463 C C . VAL B 1 382 ? -3.916 10.797 -0.444 1 95.56 382 VAL B C 1
ATOM 8465 O O . VAL B 1 382 ? -4.965 11.32 -0.827 1 95.56 382 VAL B O 1
ATOM 8468 N N . TYR B 1 383 ? -3.582 10.672 0.84 1 98.38 383 TYR B N 1
ATOM 8469 C CA . TYR B 1 383 ? -4.445 11.25 1.867 1 98.38 383 TYR B CA 1
ATOM 8470 C C . TYR B 1 383 ? -4.594 12.75 1.679 1 98.38 383 TYR B C 1
ATOM 8472 O O . TYR B 1 383 ? -5.703 13.281 1.721 1 98.38 383 TYR B O 1
ATOM 8480 N N . LEU B 1 384 ? -3.475 13.438 1.494 1 98.69 384 LEU B N 1
ATOM 8481 C CA . LEU B 1 384 ? -3.5 14.891 1.341 1 98.69 384 LEU B CA 1
ATOM 8482 C C . LEU B 1 384 ? -4.254 15.289 0.076 1 98.69 384 LEU B C 1
ATOM 8484 O O . LEU B 1 384 ? -4.996 16.266 0.077 1 98.69 384 LEU B O 1
ATOM 8488 N N . MET B 1 385 ? -4.07 14.508 -1.048 1 97.81 385 MET B N 1
ATOM 8489 C CA . MET B 1 385 ? -4.844 14.742 -2.262 1 97.81 385 MET B CA 1
ATOM 8490 C C . MET B 1 385 ? -6.34 14.617 -1.985 1 97.81 385 MET B C 1
ATOM 8492 O O . MET B 1 385 ? -7.129 15.469 -2.4 1 97.81 385 MET B O 1
ATOM 8496 N N . THR B 1 386 ? -6.68 13.578 -1.259 1 98.31 386 THR B N 1
ATOM 8497 C CA . THR B 1 386 ? -8.078 13.305 -0.951 1 98.31 386 THR B CA 1
ATOM 8498 C C . THR B 1 386 ? -8.664 14.398 -0.061 1 98.31 386 THR B C 1
ATOM 8500 O O . THR B 1 386 ? -9.766 14.883 -0.31 1 98.31 386 THR B O 1
ATOM 8503 N N . ALA B 1 387 ? -7.91 14.789 0.955 1 98.75 387 ALA B N 1
ATOM 8504 C CA . ALA B 1 387 ? -8.352 15.844 1.866 1 98.75 387 ALA B CA 1
ATOM 8505 C C . ALA B 1 387 ? -8.633 17.141 1.111 1 98.75 387 ALA B C 1
ATOM 8507 O O . ALA B 1 387 ? -9.703 17.734 1.273 1 98.75 387 ALA B O 1
ATOM 8508 N N . ASN B 1 388 ? -7.703 17.547 0.283 1 98.75 388 ASN B N 1
ATOM 8509 C CA . ASN B 1 388 ? -7.871 18.797 -0.464 1 98.75 388 ASN B CA 1
ATOM 8510 C C . ASN B 1 388 ? -9 18.688 -1.479 1 98.75 388 ASN B C 1
ATOM 8512 O O . ASN B 1 388 ? -9.766 19.641 -1.669 1 98.75 388 ASN B O 1
ATOM 8516 N N . HIS B 1 389 ? -9.094 17.547 -2.102 1 98 389 HIS B N 1
ATOM 8517 C CA . HIS B 1 389 ? -10.18 17.344 -3.055 1 98 389 HIS B CA 1
ATOM 8518 C C . HIS B 1 389 ? -11.539 17.5 -2.383 1 98 389 HIS B C 1
ATOM 8520 O O . HIS B 1 389 ? -12.406 18.219 -2.893 1 98 389 HIS B O 1
ATOM 8526 N N . ILE B 1 390 ? -11.688 16.875 -1.295 1 98.25 390 ILE B N 1
ATOM 8527 C CA . ILE B 1 390 ? -12.961 16.891 -0.583 1 98.25 390 ILE B CA 1
ATOM 8528 C C . ILE B 1 390 ? -13.266 18.297 -0.083 1 98.25 390 ILE B C 1
ATOM 8530 O O . ILE B 1 390 ? -14.367 18.812 -0.283 1 98.25 390 ILE B O 1
ATOM 8534 N N . LEU B 1 391 ? -12.297 18.938 0.519 1 98.62 391 LEU B N 1
ATOM 8535 C CA . LEU B 1 391 ? -12.492 20.281 1.056 1 98.62 391 LEU B CA 1
ATOM 8536 C C . LEU B 1 391 ? -12.883 21.25 -0.05 1 98.62 391 LEU B C 1
ATOM 8538 O O . LEU B 1 391 ? -13.844 22 0.093 1 98.62 391 LEU B O 1
ATOM 8542 N N . HIS B 1 392 ? -12.164 21.203 -1.177 1 98.12 392 HIS B N 1
ATOM 8543 C CA . HIS B 1 392 ? -12.406 22.172 -2.24 1 98.12 392 HIS B CA 1
ATOM 8544 C C . HIS B 1 392 ? -13.688 21.859 -3 1 98.12 392 HIS B C 1
ATOM 8546 O O . HIS B 1 392 ? -14.32 22.75 -3.564 1 98.12 392 HIS B O 1
ATOM 8552 N N . THR B 1 393 ? -14.062 20.594 -2.975 1 97.56 393 THR B N 1
ATOM 8553 C CA . THR B 1 393 ? -15.312 20.203 -3.613 1 97.56 393 THR B CA 1
ATOM 8554 C C . THR B 1 393 ? -16.516 20.641 -2.768 1 97.56 393 THR B C 1
ATOM 8556 O O . THR B 1 393 ? -17.469 21.219 -3.287 1 97.56 393 THR B O 1
ATOM 8559 N N . LEU B 1 394 ? -16.438 20.406 -1.526 1 97.5 394 LEU B N 1
ATOM 8560 C CA . LEU B 1 394 ? -17.547 20.719 -0.635 1 97.5 394 LEU B CA 1
ATOM 8561 C C . LEU B 1 394 ? -17.594 22.203 -0.301 1 97.5 394 LEU B C 1
ATOM 8563 O O . LEU B 1 394 ? -18.672 22.766 -0.085 1 97.5 394 LEU B O 1
ATOM 8567 N N . TYR B 1 395 ? -16.438 22.828 -0.22 1 97.75 395 TYR B N 1
ATOM 8568 C CA . TYR B 1 395 ? -16.297 24.234 0.148 1 97.75 395 TYR B CA 1
ATOM 8569 C C . TYR B 1 395 ? -15.406 24.969 -0.841 1 97.75 395 TYR B C 1
ATOM 8571 O O . TYR B 1 395 ? -14.219 25.156 -0.584 1 97.75 395 TYR B O 1
ATOM 8579 N N . PRO B 1 396 ? -15.891 25.5 -1.828 1 96.12 396 PRO B N 1
ATOM 8580 C CA . PRO B 1 396 ? -15.102 26.078 -2.922 1 96.12 396 PRO B CA 1
ATOM 8581 C C . PRO B 1 396 ? -14.219 27.234 -2.465 1 96.12 396 PRO B C 1
ATOM 8583 O O . PRO B 1 396 ? -13.18 27.484 -3.072 1 96.12 396 PRO B O 1
ATOM 8586 N N . ASP B 1 397 ? -14.586 27.922 -1.327 1 97.5 397 ASP B N 1
ATOM 8587 C CA . ASP B 1 397 ? -13.797 29.062 -0.861 1 97.5 397 ASP B CA 1
ATOM 8588 C C . ASP B 1 397 ? -12.797 28.641 0.209 1 97.5 397 ASP B C 1
ATOM 8590 O O . ASP B 1 397 ? -12.078 29.469 0.764 1 97.5 397 ASP B O 1
ATOM 8594 N N . CYS B 1 398 ? -12.688 27.328 0.452 1 98.25 398 CYS B N 1
ATOM 8595 C CA . CYS B 1 398 ? -11.773 26.828 1.474 1 98.25 398 CYS B CA 1
ATOM 8596 C C . CYS B 1 398 ? -10.32 27.094 1.097 1 98.25 398 CYS B C 1
ATOM 8598 O O . CYS B 1 398 ? -9.938 26.953 -0.066 1 98.25 398 CYS B O 1
ATOM 8600 N N . ILE B 1 399 ? -9.523 27.531 2.055 1 98.81 399 ILE B N 1
ATOM 8601 C CA . ILE B 1 399 ? -8.109 27.781 1.845 1 98.81 399 ILE B CA 1
ATOM 8602 C C . ILE B 1 399 ? -7.277 26.75 2.607 1 98.81 399 ILE B C 1
ATOM 8604 O O . ILE B 1 399 ? -7.484 26.547 3.805 1 98.81 399 ILE B O 1
ATOM 8608 N N . THR B 1 400 ? -6.406 26.031 1.903 1 98.88 400 THR B N 1
ATOM 8609 C CA . THR B 1 400 ? -5.488 25.125 2.566 1 98.88 400 THR B CA 1
ATOM 8610 C C . THR B 1 400 ? -4.039 25.531 2.318 1 98.88 400 THR B C 1
ATOM 8612 O O . THR B 1 400 ? -3.666 25.859 1.192 1 98.88 400 THR B O 1
ATOM 8615 N N . ILE B 1 401 ? -3.246 25.625 3.383 1 98.81 401 ILE B N 1
ATOM 8616 C CA . ILE B 1 401 ? -1.84 26.016 3.352 1 98.81 401 ILE B CA 1
ATOM 8617 C C . ILE B 1 401 ? -0.976 24.859 3.861 1 98.81 401 ILE B C 1
ATOM 8619 O O . ILE B 1 401 ? -1.288 24.25 4.883 1 98.81 401 ILE B O 1
ATOM 8623 N N . ALA B 1 402 ? 0.099 24.531 3.145 1 98.69 402 ALA B N 1
ATOM 8624 C CA . ALA B 1 402 ? 0.982 23.438 3.533 1 98.69 402 ALA B CA 1
ATOM 8625 C C . ALA B 1 402 ? 2.273 23.969 4.148 1 98.69 402 ALA B C 1
ATOM 8627 O O . ALA B 1 402 ? 2.906 24.875 3.6 1 98.69 402 ALA B O 1
ATOM 8628 N N . GLU B 1 403 ? 2.621 23.422 5.27 1 97.94 403 GLU B N 1
ATOM 8629 C CA . GLU B 1 403 ? 3.977 23.625 5.781 1 97.94 403 GLU B CA 1
ATOM 8630 C C . GLU B 1 403 ? 4.922 22.547 5.25 1 97.94 403 GLU B C 1
ATOM 8632 O O . GLU B 1 403 ? 5.043 21.469 5.84 1 97.94 403 GLU B O 1
ATOM 8637 N N . ASP B 1 404 ? 5.582 22.859 4.188 1 96.44 404 ASP B N 1
ATOM 8638 C CA . ASP B 1 404 ? 6.484 21.922 3.535 1 96.44 404 ASP B CA 1
ATOM 8639 C C . ASP B 1 404 ? 7.805 22.594 3.158 1 96.44 404 ASP B C 1
ATOM 8641 O O . ASP B 1 404 ? 7.805 23.625 2.479 1 96.44 404 ASP B O 1
ATOM 8645 N N . VAL B 1 405 ? 8.906 21.984 3.65 1 93.06 405 VAL B N 1
ATOM 8646 C CA . VAL B 1 405 ? 10.219 22.547 3.357 1 93.06 405 VAL B CA 1
ATOM 8647 C C . VAL B 1 405 ? 10.867 21.766 2.209 1 93.06 405 VAL B C 1
ATOM 8649 O O . VAL B 1 405 ? 11.836 22.25 1.605 1 93.06 405 VAL B O 1
ATOM 8652 N N . SER B 1 406 ? 10.289 20.672 1.737 1 92.44 406 SER B N 1
ATOM 8653 C CA . SER B 1 406 ? 10.938 19.797 0.761 1 92.44 406 SER B CA 1
ATOM 8654 C C . SER B 1 406 ? 10.812 20.359 -0.65 1 92.44 406 SER B C 1
ATOM 8656 O O . SER B 1 406 ? 11.633 20.062 -1.521 1 92.44 406 SER B O 1
ATOM 8658 N N . GLY B 1 407 ? 9.789 21.156 -0.865 1 91.31 407 GLY B N 1
ATOM 8659 C CA . GLY B 1 407 ? 9.539 21.641 -2.215 1 91.31 407 GLY B CA 1
ATOM 8660 C C . GLY B 1 407 ? 8.906 20.594 -3.113 1 91.31 407 GLY B C 1
ATOM 8661 O O . GLY B 1 407 ? 9.195 20.531 -4.309 1 91.31 407 GLY B O 1
ATOM 8662 N N . MET B 1 408 ? 8.07 19.734 -2.584 1 93.12 408 MET B N 1
ATOM 8663 C CA . MET B 1 408 ? 7.34 18.734 -3.363 1 93.12 408 MET B CA 1
ATOM 8664 C C . MET B 1 408 ? 6.699 19.375 -4.594 1 93.12 408 MET B C 1
ATOM 8666 O O . MET B 1 408 ? 5.93 20.328 -4.473 1 93.12 408 MET B O 1
ATOM 8670 N N . PRO B 1 409 ? 7.016 18.844 -5.75 1 90.75 409 PRO B N 1
ATOM 8671 C CA . PRO B 1 409 ? 6.441 19.422 -6.965 1 90.75 409 PRO B CA 1
ATOM 8672 C C . PRO B 1 409 ? 4.926 19.25 -7.043 1 90.75 409 PRO B C 1
ATOM 8674 O O . PRO B 1 409 ? 4.402 18.188 -6.676 1 90.75 409 PRO B O 1
ATOM 8677 N N . ALA B 1 410 ? 4.23 20.312 -7.461 1 92.62 410 ALA B N 1
ATOM 8678 C CA . ALA B 1 410 ? 2.787 20.328 -7.695 1 92.62 410 ALA B CA 1
ATOM 8679 C C . ALA B 1 410 ? 2.018 20.25 -6.383 1 92.62 410 ALA B C 1
ATOM 8681 O O . ALA B 1 410 ? 0.848 19.859 -6.363 1 92.62 410 ALA B O 1
ATOM 8682 N N . LEU B 1 411 ? 2.729 20.656 -5.312 1 95.94 411 LEU B N 1
ATOM 8683 C CA . LEU B 1 411 ? 2.084 20.703 -4.008 1 95.94 411 LEU B CA 1
ATOM 8684 C C . LEU B 1 411 ? 0.881 21.641 -4.023 1 95.94 411 LEU B C 1
ATOM 8686 O O . LEU B 1 411 ? -0.172 21.312 -3.469 1 95.94 411 LEU B O 1
ATOM 8690 N N . CYS B 1 412 ? 1.07 22.766 -4.719 1 96.94 412 CYS B N 1
ATOM 8691 C CA . CYS B 1 412 ? 0.041 23.797 -4.734 1 96.94 412 CYS B CA 1
ATOM 8692 C C . CYS B 1 412 ? -0.632 23.875 -6.098 1 96.94 412 CYS B C 1
ATOM 8694 O O . CYS B 1 412 ? -0.971 24.969 -6.566 1 96.94 412 CYS B O 1
ATOM 8696 N N . LYS B 1 413 ? -0.751 22.75 -6.793 1 94.25 413 LYS B N 1
ATOM 8697 C CA . LYS B 1 413 ? -1.58 22.594 -7.984 1 94.25 413 LYS B CA 1
ATOM 8698 C C . LYS B 1 413 ? -2.859 21.828 -7.672 1 94.25 413 LYS B C 1
ATOM 8700 O O . LYS B 1 413 ? -2.891 21.016 -6.742 1 94.25 413 LYS B O 1
ATOM 8705 N N . LYS B 1 414 ? -3.844 22.062 -8.438 1 94.06 414 LYS B N 1
ATOM 8706 C CA . LYS B 1 414 ? -5.121 21.391 -8.219 1 94.06 414 LYS B CA 1
ATOM 8707 C C . LYS B 1 414 ? -4.973 19.875 -8.328 1 94.06 414 LYS B C 1
ATOM 8709 O O . LYS B 1 414 ? -4.164 19.391 -9.117 1 94.06 414 LYS B O 1
ATOM 8714 N N . VAL B 1 415 ? -5.805 19.188 -7.59 1 93.31 415 VAL B N 1
ATOM 8715 C CA . VAL B 1 415 ? -5.773 17.719 -7.652 1 93.31 415 VAL B CA 1
ATOM 8716 C C . VAL B 1 415 ? -6.145 17.25 -9.055 1 93.31 415 VAL B C 1
ATOM 8718 O O . VAL B 1 415 ? -5.562 16.297 -9.57 1 93.31 415 VAL B O 1
ATOM 8721 N N . SER B 1 416 ? -7.031 17.969 -9.719 1 86.88 416 SER B N 1
ATOM 8722 C CA . SER B 1 416 ? -7.465 17.609 -11.062 1 86.88 416 SER B CA 1
ATOM 8723 C C . SER B 1 416 ? -6.32 17.734 -12.07 1 86.88 416 SER B C 1
ATOM 8725 O O . SER B 1 416 ? -6.371 17.156 -13.148 1 86.88 416 SER B O 1
ATOM 8727 N N . GLU B 1 417 ? -5.309 18.484 -11.625 1 84.44 417 GLU B N 1
ATOM 8728 C CA . GLU B 1 417 ? -4.133 18.656 -12.469 1 84.44 417 GLU B CA 1
ATOM 8729 C C . GLU B 1 417 ? -3.008 17.719 -12.062 1 84.44 417 GLU B C 1
ATOM 8731 O O . GLU B 1 417 ? -1.89 17.812 -12.57 1 84.44 417 GLU B O 1
ATOM 8736 N N . GLY B 1 418 ? -3.312 16.891 -11.125 1 85 418 GLY B N 1
ATOM 8737 C CA . GLY B 1 418 ? -2.316 15.945 -10.656 1 85 418 GLY B CA 1
ATOM 8738 C C . GLY B 1 418 ? -1.556 16.422 -9.438 1 85 418 GLY B C 1
ATOM 8739 O O . GLY B 1 418 ? -0.635 15.75 -8.969 1 85 418 GLY B O 1
ATOM 8740 N N . GLY B 1 419 ? -1.926 17.609 -8.914 1 92.88 419 GLY B N 1
ATOM 8741 C CA . GLY B 1 419 ? -1.254 18.141 -7.742 1 92.88 419 GLY B CA 1
ATOM 8742 C C . GLY B 1 419 ? -1.844 17.641 -6.438 1 92.88 419 GLY B C 1
ATOM 8743 O O . GLY B 1 419 ? -2.73 16.781 -6.441 1 92.88 419 GLY B O 1
ATOM 8744 N N . LEU B 1 420 ? -1.305 18.109 -5.332 1 96.81 420 LEU B N 1
ATOM 8745 C CA . LEU B 1 420 ? -1.79 17.719 -4.02 1 96.81 420 LEU B CA 1
ATOM 8746 C C . LEU B 1 420 ? -2.955 18.594 -3.576 1 96.81 420 LEU B C 1
ATOM 8748 O O . LEU B 1 420 ? -3.65 18.266 -2.609 1 96.81 420 LEU B O 1
ATOM 8752 N N . GLY B 1 421 ? -3.201 19.719 -4.211 1 97.88 421 GLY B N 1
ATOM 8753 C CA . GLY B 1 421 ? -4.449 20.453 -4.062 1 97.88 421 GLY B CA 1
ATOM 8754 C C . GLY B 1 421 ? -4.336 21.641 -3.107 1 97.88 421 GLY B C 1
ATOM 8755 O O . GLY B 1 421 ? -5.277 22.422 -2.967 1 97.88 421 GLY B O 1
ATOM 8756 N N . PHE B 1 422 ? -3.105 21.906 -2.492 1 98.75 422 PHE B N 1
ATOM 8757 C CA . PHE B 1 422 ? -2.971 23.031 -1.571 1 98.75 422 PHE B CA 1
ATOM 8758 C C . PHE B 1 422 ? -3.055 24.359 -2.318 1 98.75 422 PHE B C 1
ATOM 8760 O O . PHE B 1 422 ? -2.576 24.469 -3.449 1 98.75 422 PHE B O 1
ATOM 8767 N N . ASP B 1 423 ? -3.613 25.359 -1.653 1 98.31 423 ASP B N 1
ATOM 8768 C CA . ASP B 1 423 ? -3.668 26.688 -2.238 1 98.31 423 ASP B CA 1
ATOM 8769 C C . ASP B 1 423 ? -2.32 27.391 -2.119 1 98.31 423 ASP B C 1
ATOM 8771 O O . ASP B 1 423 ? -1.917 28.125 -3.023 1 98.31 423 ASP B O 1
ATOM 8775 N N . TYR B 1 424 ? -1.698 27.219 -0.958 1 98.25 424 TYR B N 1
ATOM 8776 C CA . TYR B 1 424 ? -0.429 27.875 -0.671 1 98.25 424 TYR B CA 1
ATOM 8777 C C . TYR B 1 424 ? 0.525 26.922 0.049 1 98.25 424 TYR B C 1
ATOM 8779 O O . TYR B 1 424 ? 0.097 25.938 0.633 1 98.25 424 TYR B O 1
ATOM 8787 N N . ARG B 1 425 ? 1.766 27.188 -0.051 1 97.75 425 ARG B N 1
ATOM 8788 C CA . ARG B 1 425 ? 2.76 26.641 0.863 1 97.75 425 ARG B CA 1
ATOM 8789 C C . ARG B 1 425 ? 3.49 27.75 1.612 1 97.75 425 ARG B C 1
ATOM 8791 O O . ARG B 1 425 ? 3.59 28.875 1.123 1 97.75 425 ARG B O 1
ATOM 8798 N N . LEU B 1 426 ? 4.012 27.5 2.773 1 98.06 426 LEU B N 1
ATOM 8799 C CA . LEU B 1 426 ? 4.809 28.469 3.52 1 98.06 426 LEU B CA 1
ATOM 8800 C C . LEU B 1 426 ? 6.195 28.609 2.902 1 98.06 426 LEU B C 1
ATOM 8802 O O . LEU B 1 426 ? 6.832 27.625 2.543 1 98.06 426 LEU B O 1
ATOM 8806 N N . ALA B 1 427 ? 6.609 29.828 2.713 1 97.19 427 ALA B N 1
ATOM 8807 C CA . ALA B 1 427 ? 7.953 30.109 2.205 1 97.19 427 ALA B CA 1
ATOM 8808 C C . ALA B 1 427 ? 8.984 30.062 3.328 1 97.19 427 ALA B C 1
ATOM 8810 O O . ALA B 1 427 ? 9.57 31.078 3.684 1 97.19 427 ALA B O 1
ATOM 8811 N N . MET B 1 428 ? 9.289 28.922 3.736 1 95.19 428 MET B N 1
ATOM 8812 C CA . MET B 1 428 ? 10.047 28.719 4.969 1 95.19 428 MET B CA 1
ATOM 8813 C C . MET B 1 428 ? 11.5 29.156 4.793 1 95.19 428 MET B C 1
ATOM 8815 O O . MET B 1 428 ? 12.188 29.453 5.77 1 95.19 428 MET B O 1
ATOM 8819 N N . ALA B 1 429 ? 12 29.297 3.627 1 94.38 429 ALA B N 1
ATOM 8820 C CA . ALA B 1 429 ? 13.367 29.734 3.367 1 94.38 429 ALA B CA 1
ATOM 8821 C C . ALA B 1 429 ? 13.547 31.203 3.715 1 94.38 429 ALA B C 1
ATOM 8823 O O . ALA B 1 429 ? 14.648 31.641 4.043 1 94.38 429 ALA B O 1
ATOM 8824 N N . VAL B 1 430 ? 12.477 31.969 3.717 1 97.44 430 VAL B N 1
ATOM 8825 C CA . VAL B 1 430 ? 12.547 33.406 3.885 1 97.44 430 VAL B CA 1
ATOM 8826 C C . VAL B 1 430 ? 12.898 33.75 5.332 1 97.44 430 VAL B C 1
ATOM 8828 O O . VAL B 1 430 ? 13.891 34.438 5.594 1 97.44 430 VAL B O 1
ATOM 8831 N N . PRO B 1 431 ? 12.133 33.281 6.289 1 97.06 431 PRO B N 1
ATOM 8832 C CA . PRO B 1 431 ? 12.531 33.562 7.668 1 97.06 431 PRO B CA 1
ATOM 8833 C C . PRO B 1 431 ? 13.898 33 8.016 1 97.06 431 PRO B C 1
ATOM 8835 O O . PRO B 1 431 ? 14.664 33.625 8.766 1 97.06 431 PRO B O 1
ATOM 8838 N N . ASP B 1 432 ? 14.195 31.844 7.484 1 94.25 432 ASP B N 1
ATOM 8839 C CA . ASP B 1 432 ? 15.508 31.25 7.715 1 94.25 432 ASP B CA 1
ATOM 8840 C C . ASP B 1 432 ? 16.625 32.188 7.219 1 94.25 432 ASP B C 1
ATOM 8842 O O . ASP B 1 432 ? 17.656 32.344 7.879 1 94.25 432 ASP B O 1
ATOM 8846 N N . LYS B 1 433 ? 16.453 32.781 6.109 1 96.31 433 LYS B N 1
ATOM 8847 C CA . LYS B 1 433 ? 17.438 33.656 5.52 1 96.31 433 LYS B CA 1
ATOM 8848 C C . LYS B 1 433 ? 17.625 34.906 6.375 1 96.31 433 LYS B C 1
ATOM 8850 O O . LYS B 1 433 ? 18.766 35.344 6.609 1 96.31 433 LYS B O 1
ATOM 8855 N N . TRP B 1 434 ? 16.562 35.531 6.812 1 97.25 434 TRP B N 1
ATOM 8856 C CA . TRP B 1 434 ? 16.672 36.75 7.633 1 97.25 434 TRP B CA 1
ATOM 8857 C C . TRP B 1 434 ? 17.422 36.438 8.93 1 97.25 434 TRP B C 1
ATOM 8859 O O . TRP B 1 434 ? 18.281 37.219 9.344 1 97.25 434 TRP B O 1
ATOM 8869 N N . ILE B 1 435 ? 17.094 35.312 9.547 1 95.25 435 ILE B N 1
ATOM 8870 C CA . ILE B 1 435 ? 17.797 34.938 10.773 1 95.25 435 ILE B CA 1
ATOM 8871 C C . ILE B 1 435 ? 19.266 34.719 10.477 1 95.25 435 ILE B C 1
ATOM 8873 O O . ILE B 1 435 ? 20.141 35.125 11.25 1 95.25 435 ILE B O 1
ATOM 8877 N N . GLN B 1 436 ? 19.531 34.062 9.414 1 95.69 436 GLN B N 1
ATOM 8878 C CA . GLN B 1 436 ? 20.922 33.812 9.016 1 95.69 436 GLN B CA 1
ATOM 8879 C C . GLN B 1 436 ? 21.672 35.125 8.852 1 95.69 436 GLN B C 1
ATOM 8881 O O . GLN B 1 436 ? 22.797 35.281 9.359 1 95.69 436 GLN B O 1
ATOM 8886 N N . ILE B 1 437 ? 21.094 36.094 8.18 1 97.06 437 ILE B N 1
ATOM 8887 C CA . ILE B 1 437 ? 21.719 37.375 7.898 1 97.06 437 ILE B CA 1
ATOM 8888 C C . ILE B 1 437 ? 21.969 38.125 9.211 1 97.06 437 ILE B C 1
ATOM 8890 O O . ILE B 1 437 ? 23.078 38.625 9.453 1 97.06 437 ILE B O 1
ATOM 8894 N N . LEU B 1 438 ? 21.016 38.188 10.109 1 95.62 438 LEU B N 1
ATOM 8895 C CA . LEU B 1 438 ? 21.109 38.969 11.344 1 95.62 438 LEU B CA 1
ATOM 8896 C C . LEU B 1 438 ? 22.062 38.312 12.328 1 95.62 438 LEU B C 1
ATOM 8898 O O . LEU B 1 438 ? 22.734 39 13.109 1 95.62 438 LEU B O 1
ATOM 8902 N N . LYS B 1 439 ? 22.094 37.062 12.227 1 93.5 439 LYS B N 1
ATOM 8903 C CA . LYS B 1 439 ? 22.938 36.281 13.156 1 93.5 439 LYS B CA 1
ATOM 8904 C C . LYS B 1 439 ? 24.391 36.281 12.695 1 93.5 439 LYS B C 1
ATOM 8906 O O . LYS B 1 439 ? 25.312 36.375 13.516 1 93.5 439 LYS B O 1
ATOM 8911 N N . GLU B 1 440 ? 24.625 36.25 11.367 1 95.5 440 GLU B N 1
ATOM 8912 C CA . GLU B 1 440 ? 25.953 35.875 10.891 1 95.5 440 GLU B CA 1
ATOM 8913 C C . GLU B 1 440 ? 26.656 37.094 10.258 1 95.5 440 GLU B C 1
ATOM 8915 O O . GLU B 1 440 ? 27.891 37.094 10.109 1 95.5 440 GLU B O 1
ATOM 8920 N N . LEU B 1 441 ? 25.891 38.062 9.859 1 95.81 441 LEU B N 1
ATOM 8921 C CA . LEU B 1 441 ? 26.516 39.125 9.062 1 95.81 441 LEU B CA 1
ATOM 8922 C C . LEU B 1 441 ? 26.406 40.469 9.773 1 95.81 441 LEU B C 1
ATOM 8924 O O . LEU B 1 441 ? 25.422 40.719 10.469 1 95.81 441 LEU B O 1
ATOM 8928 N N . SER B 1 442 ? 27.438 41.219 9.461 1 94.12 442 SER B N 1
ATOM 8929 C CA . SER B 1 442 ? 27.328 42.625 9.844 1 94.12 442 SER B CA 1
ATOM 8930 C C . SER B 1 442 ? 26.422 43.406 8.883 1 94.12 442 SER B C 1
ATOM 8932 O O . SER B 1 442 ? 26.203 42.969 7.754 1 94.12 442 SER B O 1
ATOM 8934 N N . ASP B 1 443 ? 25.938 44.5 9.367 1 91.19 443 ASP B N 1
ATOM 8935 C CA . ASP B 1 443 ? 25.031 45.344 8.594 1 91.19 443 ASP B CA 1
ATOM 8936 C C . ASP B 1 443 ? 25.609 45.656 7.215 1 91.19 443 ASP B C 1
ATOM 8938 O O . ASP B 1 443 ? 24.891 45.625 6.215 1 91.19 443 ASP B O 1
ATOM 8942 N N . GLU B 1 444 ? 26.922 45.812 7.141 1 91 444 GLU B N 1
ATOM 8943 C CA . GLU B 1 444 ? 27.609 46.219 5.914 1 91 444 GLU B CA 1
ATOM 8944 C C . GLU B 1 444 ? 27.797 45.031 4.98 1 91 444 GLU B C 1
ATOM 8946 O O . GLU B 1 444 ? 28.031 45.188 3.783 1 91 444 GLU B O 1
ATOM 8951 N N . ALA B 1 445 ? 27.578 43.938 5.469 1 95.19 445 ALA B N 1
ATOM 8952 C CA . ALA B 1 445 ? 27.953 42.719 4.719 1 95.19 445 ALA B CA 1
ATOM 8953 C C . ALA B 1 445 ? 26.734 42.094 4.07 1 95.19 445 ALA B C 1
ATOM 8955 O O . ALA B 1 445 ? 26.844 41.062 3.406 1 95.19 445 ALA B O 1
ATOM 8956 N N . TRP B 1 446 ? 25.531 42.719 4.238 1 96.38 446 TRP B N 1
ATOM 8957 C CA . TRP B 1 446 ? 24.328 42.125 3.656 1 96.38 446 TRP B CA 1
ATOM 8958 C C . TRP B 1 446 ? 24.453 42.062 2.139 1 96.38 446 TRP B C 1
ATOM 8960 O O . TRP B 1 446 ? 24.938 42.969 1.492 1 96.38 446 TRP B O 1
ATOM 8970 N N . ASP B 1 447 ? 24.078 40.875 1.544 1 96.62 447 ASP B N 1
ATOM 8971 C CA . ASP B 1 447 ? 24.141 40.594 0.111 1 96.62 447 ASP B CA 1
ATOM 8972 C C . ASP B 1 447 ? 22.766 40.812 -0.538 1 96.62 447 ASP B C 1
ATOM 8974 O O . ASP B 1 447 ? 21.875 39.969 -0.383 1 96.62 447 ASP B O 1
ATOM 8978 N N . MET B 1 448 ? 22.625 41.906 -1.332 1 95.81 448 MET B N 1
ATOM 8979 C CA . MET B 1 448 ? 21.344 42.281 -1.951 1 95.81 448 MET B CA 1
ATOM 8980 C C . MET B 1 448 ? 20.891 41.188 -2.916 1 95.81 448 MET B C 1
ATOM 8982 O O . MET B 1 448 ? 19.688 40.875 -2.973 1 95.81 448 MET B O 1
ATOM 8986 N N . GLY B 1 449 ? 21.781 40.594 -3.631 1 96.38 449 GLY B N 1
ATOM 8987 C CA . GLY B 1 449 ? 21.453 39.531 -4.562 1 96.38 449 GLY B CA 1
ATOM 8988 C C . GLY B 1 449 ? 20.875 38.312 -3.885 1 96.38 449 GLY B C 1
ATOM 8989 O O . GLY B 1 449 ? 19.938 37.688 -4.387 1 96.38 449 GLY B O 1
ATOM 8990 N N . ASN B 1 450 ? 21.484 37.938 -2.801 1 96.81 450 ASN B N 1
ATOM 8991 C CA . ASN B 1 450 ? 21.047 36.781 -2.053 1 96.81 450 ASN B CA 1
ATOM 8992 C C . ASN B 1 450 ? 19.656 37 -1.455 1 96.81 450 ASN B C 1
ATOM 8994 O O . ASN B 1 450 ? 18.859 36.062 -1.384 1 96.81 450 ASN B O 1
ATOM 8998 N N . ILE B 1 451 ? 19.453 38.156 -0.996 1 97 451 ILE B N 1
ATOM 8999 C CA . ILE B 1 451 ? 18.141 38.5 -0.446 1 97 451 ILE B CA 1
ATOM 9000 C C . ILE B 1 451 ? 17.078 38.406 -1.538 1 97 451 ILE B C 1
ATOM 9002 O O . ILE B 1 451 ? 16.047 37.75 -1.345 1 97 451 ILE B O 1
ATOM 9006 N N . ILE B 1 452 ? 17.375 38.938 -2.688 1 96.69 452 ILE B N 1
ATOM 9007 C CA . ILE B 1 452 ? 16.438 38.906 -3.803 1 96.69 452 ILE B CA 1
ATOM 9008 C C . ILE B 1 452 ? 16.219 37.469 -4.266 1 96.69 452 ILE B C 1
ATOM 9010 O O . ILE B 1 452 ? 15.078 37.062 -4.516 1 96.69 452 ILE B O 1
ATOM 9014 N N . TYR B 1 453 ? 17.281 36.75 -4.324 1 95.94 453 TYR B N 1
ATOM 9015 C CA . TYR B 1 453 ? 17.188 35.375 -4.742 1 95.94 453 TYR B CA 1
ATOM 9016 C C . TYR B 1 453 ? 16.266 34.594 -3.816 1 95.94 453 TYR B C 1
ATOM 9018 O O . TYR B 1 453 ? 15.383 33.875 -4.281 1 95.94 453 TYR B O 1
ATOM 9026 N N . THR B 1 454 ? 16.406 34.688 -2.557 1 96.75 454 THR B N 1
ATOM 9027 C CA . THR B 1 454 ? 15.625 33.969 -1.572 1 96.75 454 THR B CA 1
ATOM 9028 C C . THR B 1 454 ? 14.156 34.344 -1.644 1 96.75 454 THR B C 1
ATOM 9030 O O . THR B 1 454 ? 13.273 33.5 -1.539 1 96.75 454 THR B O 1
ATOM 9033 N N . LEU B 1 455 ? 13.922 35.594 -1.837 1 97.5 455 LEU B N 1
ATOM 9034 C CA . LEU B 1 455 ? 12.555 36.094 -1.834 1 97.5 455 LEU B CA 1
ATOM 9035 C C . LEU B 1 455 ? 11.836 35.75 -3.127 1 97.5 455 LEU B C 1
ATOM 9037 O O . LEU B 1 455 ? 10.609 35.688 -3.164 1 97.5 455 LEU B O 1
ATOM 9041 N N . THR B 1 456 ? 12.555 35.406 -4.203 1 95.62 456 THR B N 1
ATOM 9042 C CA . THR B 1 456 ? 11.906 35.219 -5.492 1 95.62 456 THR B CA 1
ATOM 9043 C C . THR B 1 456 ? 12.016 33.75 -5.941 1 95.62 456 THR B C 1
ATOM 9045 O O . THR B 1 456 ? 11.375 33.344 -6.918 1 95.62 456 THR B O 1
ATOM 9048 N N . ASN B 1 457 ? 12.805 32.969 -5.227 1 91.25 457 ASN B N 1
ATOM 9049 C CA . ASN B 1 457 ? 13.055 31.594 -5.641 1 91.25 457 ASN B CA 1
ATOM 9050 C C . ASN B 1 457 ? 11.906 30.672 -5.254 1 91.25 457 ASN B C 1
ATOM 9052 O O . ASN B 1 457 ? 11.984 29.953 -4.254 1 91.25 457 ASN B O 1
ATOM 9056 N N . ARG B 1 458 ? 10.93 30.609 -6.031 1 88.19 458 ARG B N 1
ATOM 9057 C CA . ARG B 1 458 ? 9.789 29.719 -5.848 1 88.19 458 ARG B CA 1
ATOM 9058 C C . ARG B 1 458 ? 9.266 29.219 -7.191 1 88.19 458 ARG B C 1
ATOM 9060 O O . ARG B 1 458 ? 9.484 29.844 -8.227 1 88.19 458 ARG B O 1
ATOM 9067 N N . ARG B 1 459 ? 8.594 28.047 -7.188 1 86.06 459 ARG B N 1
ATOM 9068 C CA . ARG B 1 459 ? 8.07 27.469 -8.422 1 86.06 459 ARG B CA 1
ATOM 9069 C C . ARG B 1 459 ? 6.898 28.281 -8.953 1 86.06 459 ARG B C 1
ATOM 9071 O O . ARG B 1 459 ? 5.984 28.625 -8.203 1 86.06 459 ARG B O 1
ATOM 9078 N N . TYR B 1 460 ? 6.992 28.547 -10.234 1 84.56 460 TYR B N 1
ATOM 9079 C CA . TYR B 1 460 ? 5.941 29.344 -10.859 1 84.56 460 TYR B CA 1
ATOM 9080 C C . TYR B 1 460 ? 4.602 28.625 -10.797 1 84.56 460 TYR B C 1
ATOM 9082 O O . TYR B 1 460 ? 4.527 27.422 -11.008 1 84.56 460 TYR B O 1
ATOM 9090 N N . GLY B 1 461 ? 3.619 29.328 -10.453 1 87.69 461 GLY B N 1
ATOM 9091 C CA . GLY B 1 461 ? 2.264 28.812 -10.461 1 87.69 461 GLY B CA 1
ATOM 9092 C C . GLY B 1 461 ? 1.872 28.156 -9.148 1 87.69 461 GLY B C 1
ATOM 9093 O O . GLY B 1 461 ? 0.713 27.781 -8.953 1 87.69 461 GLY B O 1
ATOM 9094 N N . GLU B 1 462 ? 2.824 27.969 -8.273 1 93.62 462 GLU B N 1
ATOM 9095 C CA . GLU B 1 462 ? 2.539 27.469 -6.938 1 93.62 462 GLU B CA 1
ATOM 9096 C C . GLU B 1 462 ? 2.682 28.562 -5.891 1 93.62 462 GLU B C 1
ATOM 9098 O O . GLU B 1 462 ? 3.797 28.984 -5.57 1 93.62 462 GLU B O 1
ATOM 9103 N N . LYS B 1 463 ? 1.599 29.031 -5.395 1 96.88 463 LYS B N 1
ATOM 9104 C CA . LYS B 1 463 ? 1.562 30.219 -4.535 1 96.88 463 LYS B CA 1
ATOM 9105 C C . LYS B 1 463 ? 2.215 29.938 -3.184 1 96.88 463 LYS B C 1
ATOM 9107 O O . LYS B 1 463 ? 2.078 28.844 -2.641 1 96.88 463 LYS B O 1
ATOM 9112 N N . CYS B 1 464 ? 2.859 30.953 -2.641 1 97.5 464 CYS B N 1
ATOM 9113 C CA . CYS B 1 464 ? 3.537 30.844 -1.354 1 97.5 464 CYS B CA 1
ATOM 9114 C C . CYS B 1 464 ? 3.104 31.953 -0.407 1 97.5 464 CYS B C 1
ATOM 9116 O O . CYS B 1 464 ? 2.746 33.062 -0.85 1 97.5 464 CYS B O 1
ATOM 9118 N N . ILE B 1 465 ? 3.062 31.641 0.854 1 98.5 465 ILE B N 1
ATOM 9119 C CA . ILE B 1 465 ? 2.92 32.656 1.912 1 98.5 465 ILE B CA 1
ATOM 9120 C C . ILE B 1 465 ? 4.301 33.062 2.408 1 98.5 465 ILE B C 1
ATOM 9122 O O . ILE B 1 465 ? 5.039 32.25 2.977 1 98.5 465 ILE B O 1
ATOM 9126 N N . ALA B 1 466 ? 4.625 34.312 2.17 1 98.31 466 ALA B N 1
ATOM 9127 C CA . ALA B 1 466 ? 5.906 34.844 2.639 1 98.31 466 ALA B CA 1
ATOM 9128 C C . ALA B 1 466 ? 5.773 35.438 4.031 1 98.31 466 ALA B C 1
ATOM 9130 O O . ALA B 1 466 ? 4.723 35.969 4.383 1 98.31 466 ALA B O 1
ATOM 9131 N N . TYR B 1 467 ? 6.758 35.344 4.828 1 98.38 467 TYR B N 1
ATOM 9132 C CA . TYR B 1 467 ? 6.801 35.969 6.148 1 98.38 467 TYR B CA 1
ATOM 9133 C C . TYR B 1 467 ? 8.234 36.156 6.617 1 98.38 467 TYR B C 1
ATOM 9135 O O . TYR B 1 467 ? 9.117 35.344 6.285 1 98.38 467 TYR B O 1
ATOM 9143 N N . ALA B 1 468 ? 8.461 37.219 7.316 1 97.88 468 ALA B N 1
ATOM 9144 C CA . ALA B 1 468 ? 9.789 37.5 7.848 1 97.88 468 ALA B CA 1
ATOM 9145 C C . ALA B 1 468 ? 10.078 36.656 9.078 1 97.88 468 ALA B C 1
ATOM 9147 O O . ALA B 1 468 ? 11.227 36.25 9.32 1 97.88 468 ALA B O 1
ATOM 9148 N N . GLU B 1 469 ? 9.094 36.5 9.812 1 96.5 469 GLU B N 1
ATOM 9149 C CA . GLU B 1 469 ? 9.133 35.656 11.016 1 96.5 469 GLU B CA 1
ATOM 9150 C C . GLU B 1 469 ? 7.734 35.156 11.391 1 96.5 469 GLU B C 1
ATOM 9152 O O . GLU B 1 469 ? 6.734 35.781 11.016 1 96.5 469 GLU B O 1
ATOM 9157 N N . SER B 1 470 ? 7.672 34.031 11.961 1 96.62 470 SER B N 1
ATOM 9158 C CA . SER B 1 470 ? 6.445 33.438 12.484 1 96.62 470 SER B CA 1
ATOM 9159 C C . SER B 1 470 ? 6.551 33.156 13.984 1 96.62 470 SER B C 1
ATOM 9161 O O . SER B 1 470 ? 7.367 33.781 14.664 1 96.62 470 SER B O 1
ATOM 9163 N N . HIS B 1 471 ? 5.676 32.406 14.516 1 96.38 471 HIS B N 1
ATOM 9164 C CA . HIS B 1 471 ? 5.727 32.062 15.93 1 96.38 471 HIS B CA 1
ATOM 9165 C C . HIS B 1 471 ? 7.027 31.344 16.266 1 96.38 471 HIS B C 1
ATOM 9167 O O . HIS B 1 471 ? 7.523 31.438 17.391 1 96.38 471 HIS B O 1
ATOM 9173 N N . ASP B 1 472 ? 7.633 30.672 15.367 1 93.75 472 ASP B N 1
ATOM 9174 C CA . ASP B 1 472 ? 8.836 29.891 15.617 1 93.75 472 ASP B CA 1
ATOM 9175 C C . ASP B 1 472 ? 9.977 30.766 16.109 1 93.75 472 ASP B C 1
ATOM 9177 O O . ASP B 1 472 ? 10.695 30.391 17.047 1 93.75 472 ASP B O 1
ATOM 9181 N N . GLN B 1 473 ? 10.148 31.906 15.523 1 93.56 473 GLN B N 1
ATOM 9182 C CA . GLN B 1 473 ? 11.25 32.812 15.875 1 93.56 473 GLN B CA 1
ATOM 9183 C C . GLN B 1 473 ? 10.984 33.5 17.203 1 93.56 473 GLN B C 1
ATOM 9185 O O . GLN B 1 473 ? 11.898 34.062 17.797 1 93.56 473 GLN B O 1
ATOM 9190 N N . SER B 1 474 ? 9.75 33.469 17.656 1 93.19 474 SER B N 1
ATOM 9191 C CA . SER B 1 474 ? 9.383 34.188 18.891 1 93.19 474 SER B CA 1
ATOM 9192 C C . SER B 1 474 ? 9.523 33.281 20.109 1 93.19 474 SER B C 1
ATOM 9194 O O . SER B 1 474 ? 9.461 33.75 21.25 1 93.19 474 SER B O 1
ATOM 9196 N N . LEU B 1 475 ? 9.766 32.031 19.891 1 90.12 475 LEU B N 1
ATOM 9197 C CA . LEU B 1 475 ? 9.805 31.078 20.984 1 90.12 475 LEU B CA 1
ATOM 9198 C C . LEU B 1 475 ? 11.156 31.109 21.703 1 90.12 475 LEU B C 1
ATOM 9200 O O . LEU B 1 475 ? 12.164 31.469 21.094 1 90.12 475 LEU B O 1
ATOM 9204 N N . VAL B 1 476 ? 11.055 30.656 22.938 1 81.44 476 VAL B N 1
ATOM 9205 C CA . VAL B 1 476 ? 12.25 30.625 23.766 1 81.44 476 VAL B CA 1
ATOM 9206 C C . VAL B 1 476 ? 13.344 29.797 23.078 1 81.44 476 VAL B C 1
ATOM 9208 O O . VAL B 1 476 ? 13.055 28.766 22.469 1 81.44 476 VAL B O 1
ATOM 9211 N N . GLY B 1 477 ? 14.469 30.266 23.141 1 76.88 477 GLY B N 1
ATOM 9212 C CA . GLY B 1 477 ? 15.586 29.609 22.484 1 76.88 477 GLY B CA 1
ATOM 9213 C C . GLY B 1 477 ? 15.93 30.25 21.141 1 76.88 477 GLY B C 1
ATOM 9214 O O . GLY B 1 477 ? 17.031 30.047 20.609 1 76.88 477 GLY B O 1
ATOM 9215 N N . ASP B 1 478 ? 14.992 31.047 20.656 1 86.12 478 ASP B N 1
ATOM 9216 C CA . ASP B 1 478 ? 15.219 31.859 19.469 1 86.12 478 ASP B CA 1
ATOM 9217 C C . ASP B 1 478 ? 14.977 33.344 19.75 1 86.12 478 ASP B C 1
ATOM 9219 O O . ASP B 1 478 ? 14.875 33.75 20.906 1 86.12 478 ASP B O 1
ATOM 9223 N N . LYS B 1 479 ? 15.109 34.188 18.734 1 90.38 479 LYS B N 1
ATOM 9224 C CA . LYS B 1 479 ? 14.898 35.625 18.875 1 90.38 479 LYS B CA 1
ATOM 9225 C C . LYS B 1 479 ? 14.078 36.156 17.703 1 90.38 479 LYS B C 1
ATOM 9227 O O . LYS B 1 479 ? 14.273 35.781 16.562 1 90.38 479 LYS B O 1
ATOM 9232 N N . SER B 1 480 ? 13.133 37.031 18.141 1 93.81 480 SER B N 1
ATOM 9233 C CA . SER B 1 480 ? 12.398 37.75 17.109 1 93.81 480 SER B CA 1
ATOM 9234 C C . SER B 1 480 ? 13.312 38.719 16.359 1 93.81 480 SER B C 1
ATOM 9236 O O . SER B 1 480 ? 14.414 39.031 16.828 1 93.81 480 SER B O 1
ATOM 9238 N N . LEU B 1 481 ? 12.883 39.219 15.227 1 95.94 481 LEU B N 1
ATOM 9239 C CA . LEU B 1 481 ? 13.656 40.156 14.438 1 95.94 481 LEU B CA 1
ATOM 9240 C C . LEU B 1 481 ? 13.93 41.438 15.234 1 95.94 481 LEU B C 1
ATOM 9242 O O . LEU B 1 481 ? 15.055 41.938 15.211 1 95.94 481 LEU B O 1
ATOM 9246 N N . ALA B 1 482 ? 12.961 41.906 15.969 1 96.38 482 ALA B N 1
ATOM 9247 C CA . ALA B 1 482 ? 13.141 43.125 16.766 1 96.38 482 ALA B CA 1
ATOM 9248 C C . ALA B 1 482 ? 14.25 42.969 17.797 1 96.38 482 ALA B C 1
ATOM 9250 O O . ALA B 1 482 ? 15.047 43.875 18.016 1 96.38 482 ALA B O 1
ATOM 9251 N N . PHE B 1 483 ? 14.258 41.844 18.359 1 94.25 483 PHE B N 1
ATOM 9252 C CA . PHE B 1 483 ? 15.25 41.594 19.391 1 94.25 483 PHE B CA 1
ATOM 9253 C C . PHE B 1 483 ? 16.625 41.344 18.781 1 94.25 483 PHE B C 1
ATOM 9255 O O . PHE B 1 483 ? 17.641 41.688 19.391 1 94.25 483 PHE B O 1
ATOM 9262 N N . TRP B 1 484 ? 16.703 40.75 17.688 1 94.5 484 TRP B N 1
ATOM 9263 C CA . TRP B 1 484 ? 17.984 40.656 16.984 1 94.5 484 TRP B CA 1
ATOM 9264 C C . TRP B 1 484 ? 18.531 42.031 16.641 1 94.5 484 TRP B C 1
ATOM 9266 O O . TRP B 1 484 ? 19.75 42.25 16.719 1 94.5 484 TRP B O 1
ATOM 9276 N N . LEU B 1 485 ? 17.625 42.938 16.312 1 96.06 485 LEU B N 1
ATOM 9277 C CA . LEU B 1 485 ? 18 44.219 15.773 1 96.06 485 LEU B CA 1
ATOM 9278 C C . LEU B 1 485 ? 18.281 45.219 16.891 1 96.06 485 LEU B C 1
ATOM 9280 O O . LEU B 1 485 ? 19.188 46.062 16.781 1 96.06 485 LEU B O 1
ATOM 9284 N N . MET B 1 486 ? 17.547 45.125 18.078 1 96.5 486 MET B N 1
ATOM 9285 C CA . MET B 1 486 ? 17.609 46.219 19.047 1 96.5 486 MET B CA 1
ATOM 9286 C C . MET B 1 486 ? 17.984 45.688 20.438 1 96.5 486 MET B C 1
ATOM 9288 O O . MET B 1 486 ? 18.484 46.406 21.281 1 96.5 486 MET B O 1
ATOM 9292 N N . ASP B 1 487 ? 17.734 44.5 20.672 1 93.81 487 ASP B N 1
ATOM 9293 C CA . ASP B 1 487 ? 18.125 43.75 21.875 1 93.81 487 ASP B CA 1
ATOM 9294 C C . ASP B 1 487 ? 17.797 44.562 23.141 1 93.81 487 ASP B C 1
ATOM 9296 O O . ASP B 1 487 ? 16.688 45.062 23.281 1 93.81 487 ASP B O 1
ATOM 9300 N N . LYS B 1 488 ? 18.75 44.688 24.109 1 93.75 488 LYS B N 1
ATOM 9301 C CA . LYS B 1 488 ? 18.547 45.25 25.453 1 93.75 488 LYS B CA 1
ATOM 9302 C C . LYS B 1 488 ? 18.188 46.719 25.375 1 93.75 488 LYS B C 1
ATOM 9304 O O . LYS B 1 488 ? 17.594 47.281 26.297 1 93.75 488 LYS B O 1
ATOM 9309 N N . GLU B 1 489 ? 18.531 47.406 24.234 1 95.5 489 GLU B N 1
ATOM 9310 C CA . GLU B 1 489 ? 18.219 48.812 24.094 1 95.5 489 GLU B CA 1
ATOM 9311 C C . GLU B 1 489 ? 16.719 49.062 24.078 1 95.5 489 GLU B C 1
ATOM 9313 O O . GLU B 1 489 ? 16.25 50.188 24.375 1 95.5 489 GLU B O 1
ATOM 9318 N N . MET B 1 490 ? 15.961 48 23.797 1 95.31 490 MET B N 1
ATOM 9319 C CA . MET B 1 490 ? 14.508 48.156 23.719 1 95.31 490 MET B CA 1
ATOM 9320 C C . MET B 1 490 ? 13.914 48.438 25.109 1 95.31 490 MET B C 1
ATOM 9322 O O . MET B 1 490 ? 12.844 49.031 25.219 1 95.31 490 MET B O 1
ATOM 9326 N N . TYR B 1 491 ? 14.625 48.094 26.141 1 93.12 491 TYR B N 1
ATOM 9327 C CA . TYR B 1 491 ? 14.094 48.25 27.5 1 93.12 491 TYR B CA 1
ATOM 9328 C C . TYR B 1 491 ? 14.172 49.688 27.969 1 93.12 491 TYR B C 1
ATOM 9330 O O . TYR B 1 491 ? 13.406 50.094 28.844 1 93.12 491 TYR B O 1
ATOM 9338 N N . THR B 1 492 ? 15.086 50.438 27.328 1 94.38 492 THR B N 1
ATOM 9339 C CA . THR B 1 492 ? 15.352 51.75 27.922 1 94.38 492 THR B CA 1
ATOM 9340 C C . THR B 1 492 ? 15.211 52.844 26.875 1 94.38 492 THR B C 1
ATOM 9342 O O . THR B 1 492 ? 15.102 54.031 27.219 1 94.38 492 THR B O 1
ATOM 9345 N N . ASN B 1 493 ? 15.188 52.5 25.625 1 96.31 493 ASN B N 1
ATOM 9346 C CA . ASN B 1 493 ? 15.328 53.531 24.625 1 96.31 493 ASN B CA 1
ATOM 9347 C C . ASN B 1 493 ? 14.188 53.531 23.609 1 96.31 493 ASN B C 1
ATOM 9349 O O . ASN B 1 493 ? 14.352 53.938 22.469 1 96.31 493 ASN B O 1
ATOM 9353 N N . MET B 1 494 ? 12.961 53.094 24.016 1 96.81 494 MET B N 1
ATOM 9354 C CA . MET B 1 494 ? 11.82 53.031 23.094 1 96.81 494 MET B CA 1
ATOM 9355 C C . MET B 1 494 ? 10.867 54.188 23.344 1 96.81 494 MET B C 1
ATOM 9357 O O . MET B 1 494 ? 9.75 54.219 22.812 1 96.81 494 MET B O 1
ATOM 9361 N N . SER B 1 495 ? 11.312 55.094 24.156 1 96.38 495 SER B N 1
ATOM 9362 C CA . SER B 1 495 ? 10.508 56.281 24.375 1 96.38 495 SER B CA 1
ATOM 9363 C C . SER B 1 495 ? 10.797 57.344 23.312 1 96.38 495 SER B C 1
ATOM 9365 O O . SER B 1 495 ? 11.953 57.594 22.969 1 96.38 495 SER B O 1
ATOM 9367 N N . SER B 1 496 ? 9.789 57.969 22.812 1 94.12 496 SER B N 1
ATOM 9368 C CA . SER B 1 496 ? 9.945 59.031 21.812 1 94.12 496 SER B CA 1
ATOM 9369 C C . SER B 1 496 ? 10.281 60.344 22.484 1 94.12 496 SER B C 1
ATOM 9371 O O . SER B 1 496 ? 10.547 61.344 21.797 1 94.12 496 SER B O 1
ATOM 9373 N N . LEU B 1 497 ? 10.32 60.312 23.766 1 94.81 497 LEU B N 1
ATOM 9374 C CA . LEU B 1 497 ? 10.633 61.531 24.531 1 94.81 497 LEU B CA 1
ATOM 9375 C C . LEU B 1 497 ? 12.141 61.75 24.625 1 94.81 497 LEU B C 1
ATOM 9377 O O . LEU B 1 497 ? 12.602 62.812 24.984 1 94.81 497 LEU B O 1
ATOM 9381 N N . VAL B 1 498 ? 12.867 60.688 24.297 1 94.12 498 VAL B N 1
ATOM 9382 C CA . VAL B 1 498 ? 14.328 60.781 24.281 1 94.12 498 VAL B CA 1
ATOM 9383 C C . VAL B 1 498 ? 14.859 60.531 22.875 1 94.12 498 VAL B C 1
ATOM 9385 O O . VAL B 1 498 ? 14.164 59.938 22.047 1 94.12 498 VAL B O 1
ATOM 9388 N N . SER B 1 499 ? 16.016 61.062 22.641 1 93.69 499 SER B N 1
ATOM 9389 C CA . SER B 1 499 ? 16.625 60.812 21.328 1 93.69 499 SER B CA 1
ATOM 9390 C C . SER B 1 499 ? 16.906 59.344 21.094 1 93.69 499 SER B C 1
ATOM 9392 O O . SER B 1 499 ? 17.234 58.625 22.047 1 93.69 499 SER B O 1
ATOM 9394 N N . MET B 1 500 ? 16.781 58.938 19.922 1 93.5 500 MET B N 1
ATOM 9395 C CA . MET B 1 500 ? 17.062 57.562 19.578 1 93.5 500 MET B CA 1
ATOM 9396 C C . MET B 1 500 ? 18.562 57.281 19.625 1 93.5 500 MET B C 1
ATOM 9398 O O . MET B 1 500 ? 19.375 58.094 19.219 1 93.5 500 MET B O 1
ATOM 9402 N N . THR B 1 501 ? 18.891 56.188 20.188 1 95.75 501 THR B N 1
ATOM 9403 C CA . THR B 1 501 ? 20.25 55.688 19.984 1 95.75 501 THR B CA 1
ATOM 9404 C C . THR B 1 501 ? 20.438 55.188 18.547 1 95.75 501 THR B C 1
ATOM 9406 O O . THR B 1 501 ? 19.453 54.906 17.859 1 95.75 501 THR B O 1
ATOM 9409 N N . PRO B 1 502 ? 21.703 55.094 18.094 1 93.81 502 PRO B N 1
ATOM 9410 C CA . PRO B 1 502 ? 21.922 54.562 16.75 1 93.81 502 PRO B CA 1
ATOM 9411 C C . PRO B 1 502 ? 21.359 53.156 16.562 1 93.81 502 PRO B C 1
ATOM 9413 O O . PRO B 1 502 ? 20.875 52.812 15.484 1 93.81 502 PRO B O 1
ATOM 9416 N N . ILE B 1 503 ? 21.344 52.438 17.594 1 95.81 503 ILE B N 1
ATOM 9417 C CA . ILE B 1 503 ? 20.859 51.062 17.547 1 95.81 503 ILE B CA 1
ATOM 9418 C C . ILE B 1 503 ? 19.344 51.062 17.344 1 95.81 503 ILE B C 1
ATOM 9420 O O . ILE B 1 503 ? 18.828 50.344 16.484 1 95.81 503 ILE B O 1
ATOM 9424 N N . ILE B 1 504 ? 18.641 51.844 18.094 1 96.5 504 ILE B N 1
ATOM 9425 C CA . ILE B 1 504 ? 17.188 51.906 18 1 96.5 504 ILE B CA 1
ATOM 9426 C C . ILE B 1 504 ? 16.781 52.469 16.641 1 96.5 504 ILE B C 1
ATOM 9428 O O . ILE B 1 504 ? 15.844 51.969 16.016 1 96.5 504 ILE B O 1
ATOM 9432 N N . ASP B 1 505 ? 17.469 53.469 16.203 1 94.19 505 ASP B N 1
ATOM 9433 C CA . ASP B 1 505 ? 17.172 54.094 14.93 1 94.19 505 ASP B CA 1
ATOM 9434 C C . ASP B 1 505 ? 17.328 53.094 13.781 1 94.19 505 ASP B C 1
ATOM 9436 O O . ASP B 1 505 ? 16.406 52.875 13 1 94.19 505 ASP B O 1
ATOM 9440 N N . ARG B 1 506 ? 18.484 52.5 13.711 1 94.12 506 ARG B N 1
ATOM 9441 C CA . ARG B 1 506 ? 18.781 51.531 12.664 1 94.12 506 ARG B CA 1
ATOM 9442 C C . ARG B 1 506 ? 17.859 50.312 12.773 1 94.12 506 ARG B C 1
ATOM 9444 O O . ARG B 1 506 ? 17.391 49.781 11.766 1 94.12 506 ARG B O 1
ATOM 9451 N N . GLY B 1 507 ? 17.672 49.906 14.031 1 95.44 507 GLY B N 1
ATOM 9452 C CA . GLY B 1 507 ? 16.828 48.75 14.266 1 95.44 507 GLY B CA 1
ATOM 9453 C C . GLY B 1 507 ? 15.398 48.938 13.789 1 95.44 507 GLY B C 1
ATOM 9454 O O . GLY B 1 507 ? 14.82 48.031 13.156 1 95.44 507 GLY B O 1
ATOM 9455 N N . ILE B 1 508 ? 14.82 50.031 14.07 1 95.12 508 ILE B N 1
ATOM 9456 C CA . ILE B 1 508 ? 13.461 50.344 13.656 1 95.12 508 ILE B CA 1
ATOM 9457 C C . ILE B 1 508 ? 13.391 50.406 12.133 1 95.12 508 ILE B C 1
ATOM 9459 O O . ILE B 1 508 ? 12.461 49.875 11.523 1 95.12 508 ILE B O 1
ATOM 9463 N N . GLN B 1 509 ? 14.367 51.031 11.492 1 93.5 509 GLN B N 1
ATOM 9464 C CA . GLN B 1 509 ? 14.391 51.156 10.039 1 93.5 509 GLN B CA 1
ATOM 9465 C C . GLN B 1 509 ? 14.484 49.781 9.375 1 93.5 509 GLN B C 1
ATOM 9467 O O . GLN B 1 509 ? 13.727 49.469 8.453 1 93.5 509 GLN B O 1
ATOM 9472 N N . LEU B 1 510 ? 15.375 49 9.883 1 95.38 510 LEU B N 1
ATOM 9473 C CA . LEU B 1 510 ? 15.57 47.656 9.305 1 95.38 510 LEU B CA 1
ATOM 9474 C C . LEU B 1 510 ? 14.352 46.781 9.547 1 95.38 510 LEU B C 1
ATOM 9476 O O . LEU B 1 510 ? 13.984 45.969 8.688 1 95.38 510 LEU B O 1
ATOM 9480 N N . HIS B 1 511 ? 13.773 46.875 10.758 1 96.56 511 HIS B N 1
ATOM 9481 C CA . HIS B 1 511 ? 12.57 46.125 11.055 1 96.56 511 HIS B CA 1
ATOM 9482 C C . HIS B 1 511 ? 11.461 46.406 10.047 1 96.56 511 HIS B C 1
ATOM 9484 O O . HIS B 1 511 ? 10.805 45.5 9.555 1 96.56 511 HIS B O 1
ATOM 9490 N N . LYS B 1 512 ? 11.297 47.688 9.719 1 95.94 512 LYS B N 1
ATOM 9491 C CA . LYS B 1 512 ? 10.297 48.094 8.742 1 95.94 512 LYS B CA 1
ATOM 9492 C C . LYS B 1 512 ? 10.664 47.625 7.344 1 95.94 512 LYS B C 1
ATOM 9494 O O . LYS B 1 512 ? 9.812 47.062 6.633 1 95.94 512 LYS B O 1
ATOM 9499 N N . MET B 1 513 ? 11.859 47.688 6.945 1 95.5 513 MET B N 1
ATOM 9500 C CA . MET B 1 513 ? 12.305 47.344 5.598 1 95.5 513 MET B CA 1
ATOM 9501 C C . MET B 1 513 ? 12.219 45.844 5.352 1 95.5 513 MET B C 1
ATOM 9503 O O . MET B 1 513 ? 11.773 45.406 4.289 1 95.5 513 MET B O 1
ATOM 9507 N N . ILE B 1 514 ? 12.648 45.062 6.34 1 97.38 514 ILE B N 1
ATOM 9508 C CA . ILE B 1 514 ? 12.602 43.594 6.227 1 97.38 514 ILE B CA 1
ATOM 9509 C C . ILE B 1 514 ? 11.156 43.156 6.016 1 97.38 514 ILE B C 1
ATOM 9511 O O . ILE B 1 514 ? 10.875 42.344 5.145 1 97.38 514 ILE B O 1
ATOM 9515 N N . ARG B 1 515 ? 10.258 43.688 6.762 1 97.69 515 ARG B N 1
ATOM 9516 C CA . ARG B 1 515 ? 8.852 43.281 6.68 1 97.69 515 ARG B CA 1
ATOM 9517 C C . ARG B 1 515 ? 8.242 43.719 5.352 1 97.69 515 ARG B C 1
ATOM 9519 O O . ARG B 1 515 ? 7.523 42.969 4.711 1 97.69 515 ARG B O 1
ATOM 9526 N N . LEU B 1 516 ? 8.562 44.938 4.898 1 97.12 516 LEU B N 1
ATOM 9527 C CA . LEU B 1 516 ? 7.965 45.438 3.666 1 97.12 516 LEU B CA 1
ATOM 9528 C C . LEU B 1 516 ? 8.508 44.688 2.457 1 97.12 516 LEU B C 1
ATOM 9530 O O . LEU B 1 516 ? 7.746 44.344 1.548 1 97.12 516 LEU B O 1
ATOM 9534 N N . ILE B 1 517 ? 9.781 44.469 2.383 1 97.31 517 ILE B N 1
ATOM 9535 C CA . ILE B 1 517 ? 10.344 43.781 1.213 1 97.31 517 ILE B CA 1
ATOM 9536 C C . ILE B 1 517 ? 9.852 42.344 1.158 1 97.31 517 ILE B C 1
ATOM 9538 O O . ILE B 1 517 ? 9.617 41.812 0.076 1 97.31 517 ILE B O 1
ATOM 9542 N N . THR B 1 518 ? 9.711 41.688 2.332 1 98.44 518 THR B N 1
ATOM 9543 C CA . THR B 1 518 ? 9.141 40.344 2.389 1 98.44 518 THR B CA 1
ATOM 9544 C C . THR B 1 518 ? 7.688 40.344 1.917 1 98.44 518 THR B C 1
ATOM 9546 O O . THR B 1 518 ? 7.27 39.469 1.153 1 98.44 518 THR B O 1
ATOM 9549 N N . HIS B 1 519 ? 6.988 41.344 2.365 1 98.06 519 HIS B N 1
ATOM 9550 C CA . HIS B 1 519 ? 5.582 41.531 2.033 1 98.06 519 HIS B CA 1
ATOM 9551 C C . HIS B 1 519 ? 5.395 41.781 0.537 1 98.06 519 HIS B C 1
ATOM 9553 O O . HIS B 1 519 ? 4.508 41.188 -0.083 1 98.06 519 HIS B O 1
ATOM 9559 N N . ALA B 1 520 ? 6.188 42.5 -0.079 1 97 520 ALA B N 1
ATOM 9560 C CA . ALA B 1 520 ? 5.969 43 -1.437 1 97 520 ALA B CA 1
ATOM 9561 C C . ALA B 1 520 ? 6.617 42.062 -2.467 1 97 520 ALA B C 1
ATOM 9563 O O . ALA B 1 520 ? 6.152 41.969 -3.604 1 97 520 ALA B O 1
ATOM 9564 N N . LEU B 1 521 ? 7.613 41.312 -2.064 1 96.81 521 LEU B N 1
ATOM 9565 C CA . LEU B 1 521 ? 8.414 40.562 -3.033 1 96.81 521 LEU B CA 1
ATOM 9566 C C . LEU B 1 521 ? 8.32 39.062 -2.779 1 96.81 521 LEU B C 1
ATOM 9568 O O . LEU B 1 521 ? 8.484 38.281 -3.703 1 96.81 521 LEU B O 1
ATOM 9572 N N . GLY B 1 522 ? 8.008 38.625 -1.653 1 95.06 522 GLY B N 1
ATOM 9573 C CA . GLY B 1 522 ? 8.32 37.312 -1.17 1 95.06 522 GLY B CA 1
ATOM 9574 C C . GLY B 1 522 ? 7.297 36.25 -1.581 1 95.06 522 GLY B C 1
ATOM 9575 O O . GLY B 1 522 ? 7.602 35.062 -1.629 1 95.06 522 GLY B O 1
ATOM 9576 N N . GLY B 1 523 ? 6.016 36.719 -1.861 1 95.75 523 GLY B N 1
ATOM 9577 C CA . GLY B 1 523 ? 5.031 35.688 -2.178 1 95.75 523 GLY B CA 1
ATOM 9578 C C . GLY B 1 523 ? 3.703 36.25 -2.637 1 95.75 523 GLY B C 1
ATOM 9579 O O . GLY B 1 523 ? 3.627 37.406 -3.049 1 95.75 523 GLY B O 1
ATOM 9580 N N . GLU B 1 524 ? 2.695 35.312 -2.699 1 97.19 524 GLU B N 1
ATOM 9581 C CA . GLU B 1 524 ? 1.343 35.656 -3.129 1 97.19 524 GLU B CA 1
ATOM 9582 C C . GLU B 1 524 ? 0.425 35.875 -1.932 1 97.19 524 GLU B C 1
ATOM 9584 O O . GLU B 1 524 ? -0.734 36.25 -2.098 1 97.19 524 GLU B O 1
ATOM 9589 N N . GLY B 1 525 ? 0.921 35.594 -0.746 1 98.25 525 GLY B N 1
ATOM 9590 C CA . GLY B 1 525 ? 0.34 35.906 0.551 1 98.25 525 GLY B CA 1
ATOM 9591 C C . GLY B 1 525 ? 1.372 36.312 1.586 1 98.25 525 GLY B C 1
ATOM 9592 O O . GLY B 1 525 ? 2.576 36.188 1.36 1 98.25 525 GLY B O 1
ATOM 9593 N N . TYR B 1 526 ? 0.897 36.906 2.67 1 98.75 526 TYR B N 1
ATOM 9594 C CA . TYR B 1 526 ? 1.783 37.406 3.717 1 98.75 526 TYR B CA 1
ATOM 9595 C C . TYR B 1 526 ? 1.301 36.969 5.094 1 98.75 526 TYR B C 1
ATOM 9597 O O . TYR B 1 526 ? 0.095 36.875 5.34 1 98.75 526 TYR B O 1
ATOM 9605 N N . LEU B 1 527 ? 2.256 36.625 5.973 1 98.75 527 LEU B N 1
ATOM 9606 C CA . LEU B 1 527 ? 1.916 36.219 7.324 1 98.75 527 LEU B CA 1
ATOM 9607 C C . LEU B 1 527 ? 2.738 36.969 8.359 1 98.75 527 LEU B C 1
ATOM 9609 O O . LEU B 1 527 ? 3.936 37.188 8.164 1 98.75 527 LEU B O 1
ATOM 9613 N N . ASN B 1 528 ? 2.1 37.438 9.375 1 98.56 528 ASN B N 1
ATOM 9614 C CA . ASN B 1 528 ? 2.707 38.031 10.562 1 98.56 528 ASN B CA 1
ATOM 9615 C C . ASN B 1 528 ? 2.197 37.375 11.836 1 98.56 528 ASN B C 1
ATOM 9617 O O . ASN B 1 528 ? 1.001 37.094 11.969 1 98.56 528 ASN B O 1
ATOM 9621 N N . PHE B 1 529 ? 3.107 37.094 12.758 1 98.31 529 PHE B N 1
ATOM 9622 C CA . PHE B 1 529 ? 2.711 36.562 14.055 1 98.31 529 PHE B CA 1
ATOM 9623 C C . PHE B 1 529 ? 2.342 37.688 15.023 1 98.31 529 PHE B C 1
ATOM 9625 O O . PHE B 1 529 ? 2.99 38.719 15.047 1 98.31 529 PHE B O 1
ATOM 9632 N N . MET B 1 530 ? 1.34 37.469 15.812 1 98.38 530 MET B N 1
ATOM 9633 C CA . MET B 1 530 ? 0.822 38.469 16.734 1 98.38 530 MET B CA 1
ATOM 9634 C C . MET B 1 530 ? 1.933 39.031 17.609 1 98.38 530 MET B C 1
ATOM 9636 O O . MET B 1 530 ? 2.686 38.25 18.219 1 98.38 530 MET B O 1
ATOM 9640 N N . GLY B 1 531 ? 2.072 40.25 17.625 1 97.38 531 GLY B N 1
ATOM 9641 C CA . GLY B 1 531 ? 3.096 40.906 18.406 1 97.38 531 GLY B CA 1
ATOM 9642 C C . GLY B 1 531 ? 4.277 41.375 17.562 1 97.38 531 GLY B C 1
ATOM 9643 O O . GLY B 1 531 ? 4.934 42.375 17.891 1 97.38 531 GLY B O 1
ATOM 9644 N N . ASN B 1 532 ? 4.527 40.688 16.516 1 97.38 532 ASN B N 1
ATOM 9645 C CA . ASN B 1 532 ? 5.672 41.031 15.68 1 97.38 532 ASN B CA 1
ATOM 9646 C C . ASN B 1 532 ? 5.441 42.344 14.945 1 97.38 532 ASN B C 1
ATOM 9648 O O . ASN B 1 532 ? 6.398 43.031 14.57 1 97.38 532 ASN B O 1
ATOM 9652 N N . GLU B 1 533 ? 4.164 42.75 14.719 1 97.5 533 GLU B N 1
ATOM 9653 C CA . GLU B 1 533 ? 3.842 43.969 13.953 1 97.5 533 GLU B CA 1
ATOM 9654 C C . GLU B 1 533 ? 4.312 45.219 14.688 1 97.5 533 GLU B C 1
ATOM 9656 O O . GLU B 1 533 ? 4.512 46.281 14.07 1 97.5 533 GLU B O 1
ATOM 9661 N N . PHE B 1 534 ? 4.516 45.094 16.016 1 97.19 534 PHE B N 1
ATOM 9662 C CA . PHE B 1 534 ? 4.992 46.281 16.734 1 97.19 534 PHE B CA 1
ATOM 9663 C C . PHE B 1 534 ? 6.348 46 17.375 1 97.19 534 PHE B C 1
ATOM 9665 O O . PHE B 1 534 ? 6.762 46.719 18.297 1 97.19 534 PHE B O 1
ATOM 9672 N N . GLY B 1 535 ? 6.957 44.938 16.906 1 96.94 535 GLY B N 1
ATOM 9673 C CA . GLY B 1 535 ? 8.273 44.625 17.422 1 96.94 535 GLY B CA 1
ATOM 9674 C C . GLY B 1 535 ? 8.258 44.219 18.875 1 96.94 535 GLY B C 1
ATOM 9675 O O . GLY B 1 535 ? 9.055 44.719 19.672 1 96.94 535 GLY B O 1
ATOM 9676 N N . HIS B 1 536 ? 7.297 43.375 19.219 1 95.25 536 HIS B N 1
ATOM 9677 C CA . HIS B 1 536 ? 7.188 42.906 20.594 1 95.25 536 HIS B CA 1
ATOM 9678 C C . HIS B 1 536 ? 8.547 42.469 21.141 1 95.25 536 HIS B C 1
ATOM 9680 O O . HIS B 1 536 ? 9.281 41.719 20.484 1 95.25 536 HIS B O 1
ATOM 9686 N N . PRO B 1 537 ? 8.828 43 22.297 1 91.44 537 PRO B N 1
ATOM 9687 C CA . PRO B 1 537 ? 10.117 42.656 22.891 1 91.44 537 PRO B CA 1
ATOM 9688 C C . PRO B 1 537 ? 10.109 41.25 23.531 1 91.44 537 PRO B C 1
ATOM 9690 O O . PRO B 1 537 ? 9.047 40.719 23.828 1 91.44 537 PRO B O 1
ATOM 9693 N N . GLU B 1 538 ? 11.203 40.719 23.688 1 87.56 538 GLU B N 1
ATOM 9694 C CA . GLU B 1 538 ? 11.438 39.469 24.422 1 87.56 538 GLU B CA 1
ATOM 9695 C C . GLU B 1 538 ? 10.883 38.25 23.656 1 87.56 538 GLU B C 1
ATOM 9697 O O . GLU B 1 538 ? 10.539 38.375 22.484 1 87.56 538 GLU B O 1
ATOM 9702 N N . TRP B 1 539 ? 10.961 37.125 24.281 1 90.81 539 TRP B N 1
ATOM 9703 C CA . TRP B 1 539 ? 10.578 35.844 23.672 1 90.81 539 TRP B CA 1
ATOM 9704 C C . TRP B 1 539 ? 9.32 35.312 24.344 1 90.81 539 TRP B C 1
ATOM 9706 O O . TRP B 1 539 ? 8.789 35.906 25.281 1 90.81 539 TRP B O 1
ATOM 9716 N N . LEU B 1 540 ? 8.758 34.312 23.703 1 93.19 540 LEU B N 1
ATOM 9717 C CA . LEU B 1 540 ? 7.652 33.531 24.266 1 93.19 540 LEU B CA 1
ATOM 9718 C C . LEU B 1 540 ? 8.164 32.312 25.016 1 93.19 540 LEU B C 1
ATOM 9720 O O . LEU B 1 540 ? 9 31.578 24.5 1 93.19 540 LEU B O 1
ATOM 9724 N N . ASP B 1 541 ? 7.801 32.156 26.219 1 94.88 541 ASP B N 1
ATOM 9725 C CA . ASP B 1 541 ? 8.078 31 27.047 1 94.88 541 ASP B CA 1
ATOM 9726 C C . ASP B 1 541 ? 6.832 30.562 27.812 1 94.88 541 ASP B C 1
ATOM 9728 O O . ASP B 1 541 ? 6.457 31.172 28.812 1 94.88 541 ASP B O 1
ATOM 9732 N N . PHE B 1 542 ? 6.258 29.5 27.344 1 95.25 542 PHE B N 1
ATOM 9733 C CA . PHE B 1 542 ? 5.02 29 27.922 1 95.25 542 PHE B CA 1
ATOM 9734 C C . PHE B 1 542 ? 5.293 28.297 29.25 1 95.25 542 PHE B C 1
ATOM 9736 O O . PHE B 1 542 ? 6.43 27.922 29.531 1 95.25 542 PHE B O 1
ATOM 9743 N N . PRO B 1 543 ? 4.238 28.203 30.047 1 94.19 543 PRO B N 1
ATOM 9744 C CA . PRO B 1 543 ? 4.438 27.547 31.344 1 94.19 543 PRO B CA 1
ATOM 9745 C C . PRO B 1 543 ? 4.906 26.109 31.219 1 94.19 543 PRO B C 1
ATOM 9747 O O . PRO B 1 543 ? 4.277 25.312 30.5 1 94.19 543 PRO B O 1
ATOM 9750 N N . ARG B 1 544 ? 5.91 25.812 31.844 1 91.75 544 ARG B N 1
ATOM 9751 C CA . ARG B 1 544 ? 6.516 24.5 31.906 1 91.75 544 ARG B CA 1
ATOM 9752 C C . ARG B 1 544 ? 7.344 24.328 33.156 1 91.75 544 ARG B C 1
ATOM 9754 O O . ARG B 1 544 ? 7.613 25.297 33.875 1 91.75 544 ARG B O 1
ATOM 9761 N N . LYS B 1 545 ? 7.828 23.094 33.469 1 90.69 545 LYS B N 1
ATOM 9762 C CA . LYS B 1 545 ? 8.609 22.797 34.656 1 90.69 545 LYS B CA 1
ATOM 9763 C C . LYS B 1 545 ? 9.883 23.641 34.719 1 90.69 545 LYS B C 1
ATOM 9765 O O . LYS B 1 545 ? 10.273 24.125 35.75 1 90.69 545 LYS B O 1
ATOM 9770 N N . GLY B 1 546 ? 10.43 23.906 33.656 1 91.25 546 GLY B N 1
ATOM 9771 C CA . GLY B 1 546 ? 11.703 24.594 33.531 1 91.25 546 GLY B CA 1
ATOM 9772 C C . GLY B 1 546 ? 11.617 26.062 33.906 1 91.25 546 GLY B C 1
ATOM 9773 O O . GLY B 1 546 ? 12.633 26.688 34.25 1 91.25 546 GLY B O 1
ATOM 9774 N N . ASN B 1 547 ? 10.461 26.766 33.875 1 94.12 547 ASN B N 1
ATOM 9775 C CA . ASN B 1 547 ? 10.305 28.156 34.25 1 94.12 547 ASN B CA 1
ATOM 9776 C C . ASN B 1 547 ? 9.305 28.328 35.375 1 94.12 547 ASN B C 1
ATOM 9778 O O . ASN B 1 547 ? 8.633 29.344 35.5 1 94.12 547 ASN B O 1
ATOM 9782 N N . ASN B 1 548 ? 9.117 27.203 36.188 1 94.19 548 ASN B N 1
ATOM 9783 C CA . ASN B 1 548 ? 8.242 27.172 37.344 1 94.19 548 ASN B CA 1
ATOM 9784 C C . ASN B 1 548 ? 6.797 27.5 36.969 1 94.19 548 ASN B C 1
ATOM 9786 O O . ASN B 1 548 ? 6.117 28.234 37.656 1 94.19 548 ASN B O 1
ATOM 9790 N N . GLU B 1 549 ? 6.402 27.031 35.781 1 92.44 549 GLU B N 1
ATOM 9791 C CA . GLU B 1 549 ? 5.035 27.156 35.281 1 92.44 549 GLU B CA 1
ATOM 9792 C C . GLU B 1 549 ? 4.609 28.609 35.188 1 92.44 549 GLU B C 1
ATOM 9794 O O . GLU B 1 549 ? 3.471 28.953 35.531 1 92.44 549 GLU B O 1
ATOM 9799 N N . SER B 1 550 ? 5.574 29.453 34.781 1 95.56 550 SER B N 1
ATOM 9800 C CA . SER B 1 550 ? 5.348 30.891 34.75 1 95.56 550 SER B CA 1
ATOM 9801 C C . SER B 1 550 ? 4.637 31.312 33.469 1 95.56 550 SER B C 1
ATOM 9803 O O . SER B 1 550 ? 4.926 30.797 32.406 1 95.56 550 SER B O 1
ATOM 9805 N N . TYR B 1 551 ? 3.709 32.312 33.625 1 96.25 551 TYR B N 1
ATOM 9806 C CA . TYR B 1 551 ? 3.02 32.906 32.469 1 96.25 551 TYR B CA 1
ATOM 9807 C C . TYR B 1 551 ? 3.648 34.219 32.094 1 96.25 551 TYR B C 1
ATOM 9809 O O . TYR B 1 551 ? 3.162 34.906 31.203 1 96.25 551 TYR B O 1
ATOM 9817 N N . HIS B 1 552 ? 4.773 34.531 32.688 1 95.25 552 HIS B N 1
ATOM 9818 C CA . HIS B 1 552 ? 5.387 35.875 32.531 1 95.25 552 HIS B CA 1
ATOM 9819 C C . HIS B 1 552 ? 5.699 36.156 31.062 1 95.25 552 HIS B C 1
ATOM 9821 O O . HIS B 1 552 ? 5.477 37.281 30.594 1 95.25 552 HIS B O 1
ATOM 9827 N N . TYR B 1 553 ? 6.203 35.219 30.375 1 94.62 553 TYR B N 1
ATOM 9828 C CA . TYR B 1 553 ? 6.613 35.438 29 1 94.62 553 TYR B CA 1
ATOM 9829 C C . TYR B 1 553 ? 5.602 34.844 28.016 1 94.62 553 TYR B C 1
ATOM 9831 O O . TYR B 1 553 ? 5.801 34.906 26.797 1 94.62 553 TYR B O 1
ATOM 9839 N N . ALA B 1 554 ? 4.527 34.281 28.547 1 95.62 554 ALA B N 1
ATOM 9840 C CA . ALA B 1 554 ? 3.475 33.75 27.688 1 95.62 554 ALA B CA 1
ATOM 9841 C C . ALA B 1 554 ? 2.348 34.75 27.484 1 95.62 554 ALA B C 1
ATOM 9843 O O . ALA B 1 554 ? 1.2 34.5 27.844 1 95.62 554 ALA B O 1
ATOM 9844 N N . ARG B 1 555 ? 2.756 35.875 26.859 1 95.69 555 ARG B N 1
ATOM 9845 C CA . ARG B 1 555 ? 1.825 36.969 26.656 1 95.69 555 ARG B CA 1
ATOM 9846 C C . ARG B 1 555 ? 2.293 37.906 25.531 1 95.69 555 ARG B C 1
ATOM 9848 O O . ARG B 1 555 ? 3.457 37.844 25.141 1 95.69 555 ARG B O 1
ATOM 9855 N N . ARG B 1 556 ? 1.372 38.656 24.984 1 96.75 556 ARG B N 1
ATOM 9856 C CA . ARG B 1 556 ? 1.694 39.75 24.078 1 96.75 556 ARG B CA 1
ATOM 9857 C C . ARG B 1 556 ? 1.398 41.094 24.719 1 96.75 556 ARG B C 1
ATOM 9859 O O . ARG B 1 556 ? 0.252 41.375 25.078 1 96.75 556 ARG B O 1
ATOM 9866 N N . GLN B 1 557 ? 2.432 41.906 24.828 1 95.88 557 GLN B N 1
ATOM 9867 C CA . GLN B 1 557 ? 2.359 43.156 25.594 1 95.88 557 GLN B CA 1
ATOM 9868 C C . GLN B 1 557 ? 1.787 44.281 24.75 1 95.88 557 GLN B C 1
ATOM 9870 O O . GLN B 1 557 ? 2.479 45.281 24.469 1 95.88 557 GLN B O 1
ATOM 9875 N N . TYR B 1 558 ? 0.489 44.25 24.484 1 96.75 558 TYR B N 1
ATOM 9876 C CA . TYR B 1 558 ? -0.196 45.25 23.672 1 96.75 558 TYR B CA 1
ATOM 9877 C C . TYR B 1 558 ? -0.228 46.594 24.391 1 96.75 558 TYR B C 1
ATOM 9879 O O . TYR B 1 558 ? -0.439 47.625 23.766 1 96.75 558 TYR B O 1
ATOM 9887 N N . ASN B 1 559 ? 0.025 46.562 25.703 1 95.81 559 ASN B N 1
ATOM 9888 C CA . ASN B 1 559 ? 0.095 47.812 26.469 1 95.81 559 ASN B CA 1
ATOM 9889 C C . ASN B 1 559 ? 1.243 48.719 26 1 95.81 559 ASN B C 1
ATOM 9891 O O . ASN B 1 559 ? 1.193 49.938 26.141 1 95.81 559 ASN B O 1
ATOM 9895 N N . LEU B 1 560 ? 2.225 48.125 25.438 1 96.12 560 LEU B N 1
ATOM 9896 C CA . LEU B 1 560 ? 3.348 48.875 24.922 1 96.12 560 LEU B CA 1
ATOM 9897 C C . LEU B 1 560 ? 2.918 49.75 23.734 1 96.12 560 LEU B C 1
ATOM 9899 O O . LEU B 1 560 ? 3.348 50.875 23.594 1 96.12 560 LEU B O 1
ATOM 9903 N N . VAL B 1 561 ? 2.082 49.219 22.891 1 96.06 561 VAL B N 1
ATOM 9904 C CA . VAL B 1 561 ? 1.552 49.938 21.734 1 96.06 561 VAL B CA 1
ATOM 9905 C C . VAL B 1 561 ? 0.584 51.031 22.203 1 96.06 561 VAL B C 1
ATOM 9907 O O . VAL B 1 561 ? 0.54 52.094 21.625 1 96.06 561 VAL B O 1
ATOM 9910 N N . ASP B 1 562 ? -0.114 50.719 23.266 1 95.88 562 ASP B N 1
ATOM 9911 C CA . ASP B 1 562 ? -1.158 51.625 23.734 1 95.88 562 ASP B CA 1
ATOM 9912 C C . ASP B 1 562 ? -0.561 52.812 24.516 1 95.88 562 ASP B C 1
ATOM 9914 O O . ASP B 1 562 ? -1.245 53.781 24.781 1 95.88 562 ASP B O 1
ATOM 9918 N N . THR B 1 563 ? 0.7 52.688 24.797 1 95.44 563 THR B N 1
ATOM 9919 C CA . THR B 1 563 ? 1.388 53.781 25.469 1 95.44 563 THR B CA 1
ATOM 9920 C C . THR B 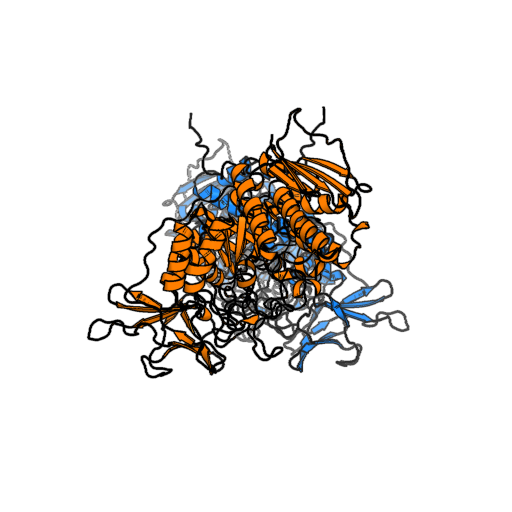1 563 ? 1.918 54.781 24.453 1 95.44 563 THR B C 1
ATOM 9922 O O . THR B 1 563 ? 2.891 54.5 23.75 1 95.44 563 THR B O 1
ATOM 9925 N N . GLU B 1 564 ? 1.39 55.938 24.344 1 90.75 564 GLU B N 1
ATOM 9926 C CA . GLU B 1 564 ? 1.516 56.906 23.266 1 90.75 564 GLU B CA 1
ATOM 9927 C C . GLU B 1 564 ? 2.969 57.344 23.062 1 90.75 564 GLU B C 1
ATOM 9929 O O . GLU B 1 564 ? 3.4 57.594 21.938 1 90.75 564 GLU B O 1
ATOM 9934 N N . HIS B 1 565 ? 3.771 57.406 24.078 1 93.75 565 HIS B N 1
ATOM 9935 C CA . HIS B 1 565 ? 5.109 57.969 23.906 1 93.75 565 HIS B CA 1
ATOM 9936 C C . HIS B 1 565 ? 6.125 56.875 23.594 1 93.75 565 HIS B C 1
ATOM 9938 O O . HIS B 1 565 ? 7.312 57.156 23.422 1 93.75 565 HIS B O 1
ATOM 9944 N N . LEU B 1 566 ? 5.648 55.688 23.453 1 96.5 566 LEU B N 1
ATOM 9945 C CA . LEU B 1 566 ? 6.582 54.625 23.125 1 96.5 566 LEU B CA 1
ATOM 9946 C C . LEU B 1 566 ? 6.648 54.375 21.625 1 96.5 566 LEU B C 1
ATOM 9948 O O . LEU B 1 566 ? 5.633 54.469 20.938 1 96.5 566 LEU B O 1
ATOM 9952 N N . ARG B 1 567 ? 7.777 54.031 21.094 1 96.5 567 ARG B N 1
ATOM 9953 C CA . ARG B 1 567 ? 8.062 53.875 19.672 1 96.5 567 ARG B CA 1
ATOM 9954 C C . ARG B 1 567 ? 7.406 52.625 19.094 1 96.5 567 ARG B C 1
ATOM 9956 O O . ARG B 1 567 ? 7.309 52.5 17.875 1 96.5 567 ARG B O 1
ATOM 9963 N N . TYR B 1 568 ? 6.891 51.75 19.922 1 97.31 568 TYR B N 1
ATOM 9964 C CA . TYR B 1 568 ? 6.156 50.562 19.469 1 97.31 568 TYR B CA 1
ATOM 9965 C C . TYR B 1 568 ? 4.98 50.969 18.594 1 97.31 568 TYR B C 1
ATOM 9967 O O . TYR B 1 568 ? 4.637 50.25 17.641 1 97.31 568 TYR B O 1
ATOM 9975 N N . GLN B 1 569 ? 4.422 52.031 18.844 1 95.81 569 GLN B N 1
ATOM 9976 C CA . GLN B 1 569 ? 3.295 52.562 18.078 1 95.81 569 GLN B CA 1
ATOM 9977 C C . GLN B 1 569 ? 3.713 52.875 16.641 1 95.81 569 GLN B C 1
ATOM 9979 O O . GLN B 1 569 ? 2.92 52.719 15.711 1 95.81 569 GLN B O 1
ATOM 9984 N N . GLN B 1 570 ? 4.934 53.344 16.469 1 93.44 570 GLN B N 1
ATOM 9985 C CA . GLN B 1 570 ? 5.445 53.625 15.141 1 93.44 570 GLN B CA 1
ATOM 9986 C C . GLN B 1 570 ? 5.512 52.375 14.273 1 93.44 570 GLN B C 1
ATOM 9988 O O . GLN B 1 570 ? 5.16 52.406 13.094 1 93.44 570 GLN B O 1
ATOM 9993 N N . LEU B 1 571 ? 5.945 51.375 14.883 1 96.25 571 LEU B N 1
ATOM 9994 C CA . LEU B 1 571 ? 6.023 50.094 14.164 1 96.25 571 LEU B CA 1
ATOM 9995 C C . LEU B 1 571 ? 4.629 49.562 13.867 1 96.25 571 LEU B C 1
ATOM 9997 O O . LEU B 1 571 ? 4.383 49.031 12.781 1 96.25 571 LEU B O 1
ATOM 10001 N N . TYR B 1 572 ? 3.754 49.656 14.797 1 97.25 572 TYR B N 1
ATOM 10002 C CA . TYR B 1 572 ? 2.361 49.25 14.625 1 97.25 572 TYR B CA 1
ATOM 10003 C C . TYR B 1 572 ? 1.714 50.031 13.469 1 97.25 572 TYR B C 1
ATOM 10005 O O . TYR B 1 572 ? 1.053 49.406 12.625 1 97.25 572 TYR B O 1
ATOM 10013 N N . LYS B 1 573 ? 1.938 51.281 13.43 1 95.88 573 LYS B N 1
ATOM 10014 C CA . LYS B 1 573 ? 1.381 52.156 12.375 1 95.88 573 LYS B CA 1
ATOM 10015 C C . LYS B 1 573 ? 1.957 51.781 11.008 1 95.88 573 LYS B C 1
ATOM 10017 O O . LYS B 1 573 ? 1.249 51.812 10 1 95.88 573 LYS B O 1
ATOM 10022 N N . PHE B 1 574 ? 3.195 51.5 11.016 1 95.69 574 PHE B N 1
ATOM 10023 C CA . PHE B 1 574 ? 3.832 51.094 9.781 1 95.69 574 PHE B CA 1
ATOM 10024 C C . PHE B 1 574 ? 3.186 49.812 9.242 1 95.69 574 PHE B C 1
ATOM 10026 O O . PHE B 1 574 ? 2.926 49.688 8.047 1 95.69 574 PHE B O 1
ATOM 10033 N N . ASP B 1 575 ? 2.992 48.875 10.117 1 97.38 575 ASP B N 1
ATOM 10034 C CA . ASP B 1 575 ? 2.357 47.625 9.742 1 97.38 575 ASP B CA 1
ATOM 10035 C C . ASP B 1 575 ? 0.972 47.875 9.148 1 97.38 575 ASP B C 1
ATOM 10037 O O . ASP B 1 575 ? 0.626 47.281 8.117 1 97.38 575 ASP B O 1
ATOM 10041 N N . ARG B 1 576 ? 0.23 48.656 9.781 1 97.5 576 ARG B N 1
ATOM 10042 C CA . ARG B 1 576 ? -1.097 49.031 9.297 1 97.5 576 ARG B CA 1
ATOM 10043 C C . ARG B 1 576 ? -1.021 49.625 7.902 1 97.5 576 ARG B C 1
ATOM 10045 O O . ARG B 1 576 ? -1.775 49.25 7.008 1 97.5 576 ARG B O 1
ATOM 10052 N N . ASP B 1 577 ? -0.118 50.562 7.738 1 95.56 577 ASP B N 1
ATOM 10053 C CA . ASP B 1 577 ? 0.035 51.219 6.453 1 95.56 577 ASP B CA 1
ATOM 10054 C C . ASP B 1 577 ? 0.422 50.25 5.355 1 95.56 577 ASP B C 1
ATOM 10056 O O . ASP B 1 577 ? -0.088 50.312 4.234 1 95.56 577 ASP B O 1
ATOM 10060 N N . MET B 1 578 ? 1.309 49.406 5.703 1 95.38 578 MET B N 1
ATOM 10061 C CA . MET B 1 578 ? 1.754 48.375 4.762 1 95.38 578 MET B CA 1
ATOM 10062 C C . MET B 1 578 ? 0.572 47.562 4.246 1 95.38 578 MET B C 1
ATOM 10064 O O . MET B 1 578 ? 0.414 47.375 3.035 1 95.38 578 MET B O 1
ATOM 10068 N N . ASN B 1 579 ? -0.277 47.094 5.117 1 97.38 579 ASN B N 1
ATOM 10069 C CA . ASN B 1 579 ? -1.438 46.312 4.746 1 97.38 579 ASN B CA 1
ATOM 10070 C C . ASN B 1 579 ? -2.475 47.125 3.992 1 97.38 579 ASN B C 1
ATOM 10072 O O . ASN B 1 579 ? -3.078 46.656 3.031 1 97.38 579 ASN B O 1
ATOM 10076 N N . CYS B 1 580 ? -2.627 48.344 4.426 1 95.31 580 CYS B N 1
ATOM 10077 C CA . CYS B 1 580 ? -3.615 49.219 3.791 1 95.31 580 CYS B CA 1
ATOM 10078 C C . CYS B 1 580 ? -3.201 49.562 2.369 1 95.31 580 CYS B C 1
ATOM 10080 O O . CYS B 1 580 ? -4.039 49.625 1.467 1 95.31 580 CYS B O 1
ATOM 10082 N N . ILE B 1 581 ? -1.935 49.812 2.178 1 94.19 581 ILE B N 1
ATOM 10083 C CA . ILE B 1 581 ? -1.441 50.125 0.843 1 94.19 581 ILE B CA 1
ATOM 10084 C C . ILE B 1 581 ? -1.566 48.906 -0.065 1 94.19 581 ILE B C 1
ATOM 10086 O O . ILE B 1 581 ? -1.935 49.031 -1.235 1 94.19 581 ILE B O 1
ATOM 10090 N N . GLU B 1 582 ? -1.228 47.781 0.42 1 96.19 582 GLU B N 1
ATOM 10091 C CA . GLU B 1 582 ? -1.411 46.531 -0.349 1 96.19 582 GLU B CA 1
ATOM 10092 C C . GLU B 1 582 ? -2.875 46.344 -0.729 1 96.19 582 GLU B C 1
ATOM 10094 O O . GLU B 1 582 ? -3.18 45.906 -1.837 1 96.19 582 GLU B O 1
ATOM 10099 N N . ASP B 1 583 ? -3.775 46.625 0.219 1 95.81 583 ASP B N 1
ATOM 10100 C CA . ASP B 1 583 ? -5.203 46.469 -0.054 1 95.81 583 ASP B CA 1
ATOM 10101 C C . ASP B 1 583 ? -5.625 47.375 -1.221 1 95.81 583 ASP B C 1
ATOM 10103 O O . ASP B 1 583 ? -6.504 47 -2.004 1 95.81 583 ASP B O 1
ATOM 10107 N N . LYS B 1 584 ? -5 48.469 -1.305 1 93.19 584 LYS B N 1
ATOM 10108 C CA . LYS B 1 584 ? -5.328 49.438 -2.338 1 93.19 584 LYS B CA 1
ATOM 10109 C C . LYS B 1 584 ? -4.73 49.031 -3.684 1 93.19 584 LYS B C 1
ATOM 10111 O O . LYS B 1 584 ? -5.387 49.156 -4.723 1 93.19 584 LYS B O 1
ATOM 10116 N N . TYR B 1 585 ? -3.494 48.531 -3.697 1 92.94 585 TYR B N 1
ATOM 10117 C CA . TYR B 1 585 ? -2.785 48.344 -4.957 1 92.94 585 TYR B CA 1
ATOM 10118 C C . TYR B 1 585 ? -2.736 46.844 -5.34 1 92.94 585 TYR B C 1
ATOM 10120 O O . TYR B 1 585 ? -2.557 46.531 -6.512 1 92.94 585 TYR B O 1
ATOM 10128 N N . GLY B 1 586 ? -2.771 45.969 -4.473 1 95.88 586 GLY B N 1
ATOM 10129 C CA . GLY B 1 586 ? -2.975 44.562 -4.711 1 95.88 586 GLY B CA 1
ATOM 10130 C C . GLY B 1 586 ? -1.732 43.844 -5.223 1 95.88 586 GLY B C 1
ATOM 10131 O O . GLY B 1 586 ? -1.799 43.094 -6.18 1 95.88 586 GLY B O 1
ATOM 10132 N N . TRP B 1 587 ? -0.567 44.094 -4.629 1 95.69 587 TRP B N 1
ATOM 10133 C CA . TRP B 1 587 ? 0.648 43.469 -5.172 1 95.69 587 TRP B CA 1
ATOM 10134 C C . TRP B 1 587 ? 0.735 42 -4.809 1 95.69 587 TRP B C 1
ATOM 10136 O O . TRP B 1 587 ? 1.354 41.219 -5.527 1 95.69 587 TRP B O 1
ATOM 10146 N N . LEU B 1 588 ? 0.066 41.562 -3.789 1 97.44 588 LEU B N 1
ATOM 10147 C CA . LEU B 1 588 ? 0.102 40.125 -3.436 1 97.44 588 LEU B CA 1
ATOM 10148 C C . LEU B 1 588 ? -0.671 39.312 -4.449 1 97.44 588 LEU B C 1
ATOM 10150 O O . LEU B 1 588 ? -0.329 38.156 -4.699 1 97.44 588 LEU B O 1
ATOM 10154 N N . ALA B 1 589 ? -1.656 39.844 -5.051 1 96.5 589 ALA B N 1
ATOM 10155 C CA . ALA B 1 589 ? -2.484 39.156 -6.035 1 96.5 589 ALA B CA 1
ATOM 10156 C C . ALA B 1 589 ? -1.899 39.281 -7.438 1 96.5 589 ALA B C 1
ATOM 10158 O O . ALA B 1 589 ? -2.283 38.562 -8.352 1 96.5 589 ALA B O 1
ATOM 10159 N N . ALA B 1 590 ? -0.914 40.125 -7.633 1 95.44 590 ALA B N 1
ATOM 10160 C CA . ALA B 1 590 ? -0.329 40.406 -8.938 1 95.44 590 ALA B CA 1
ATOM 10161 C C . ALA B 1 590 ? 0.709 39.344 -9.312 1 95.44 590 ALA B C 1
ATOM 10163 O O . ALA B 1 590 ? 1.175 38.594 -8.453 1 95.44 590 ALA B O 1
ATOM 10164 N N . PRO B 1 591 ? 1.067 39.25 -10.57 1 92.56 591 PRO B N 1
ATOM 10165 C CA . PRO B 1 591 ? 2.168 38.375 -10.992 1 92.56 591 PRO B CA 1
ATOM 10166 C C . PRO B 1 591 ? 3.498 38.75 -10.344 1 92.56 591 PRO B C 1
ATOM 10168 O O . PRO B 1 591 ? 3.613 39.844 -9.734 1 92.56 591 PRO B O 1
ATOM 10171 N N . PRO B 1 592 ? 4.449 37.906 -10.445 1 90.81 592 PRO B N 1
ATOM 10172 C CA . PRO B 1 592 ? 5.738 38.156 -9.797 1 90.81 592 PRO B CA 1
ATOM 10173 C C . PRO B 1 592 ? 6.363 39.5 -10.203 1 90.81 592 PRO B C 1
ATOM 10175 O O . PRO B 1 592 ? 6.18 39.938 -11.336 1 90.81 592 PRO B O 1
ATOM 10178 N N . ALA B 1 593 ? 7.176 40 -9.312 1 94 593 ALA B N 1
ATOM 10179 C CA . ALA B 1 593 ? 7.812 41.312 -9.461 1 94 593 ALA B CA 1
ATOM 10180 C C . ALA B 1 593 ? 8.93 41.281 -10.508 1 94 593 ALA B C 1
ATOM 10182 O O . ALA B 1 593 ? 9.469 40.188 -10.789 1 94 593 ALA B O 1
ATOM 10183 N N . PHE B 1 594 ? 9.141 42.438 -11.062 1 92.38 594 PHE B N 1
ATOM 10184 C CA . PHE B 1 594 ? 10.328 42.656 -11.883 1 92.38 594 PHE B CA 1
ATOM 10185 C C . PHE B 1 594 ? 11.391 43.406 -11.102 1 92.38 594 PHE B C 1
ATOM 10187 O O . PHE B 1 594 ? 11.219 44.594 -10.789 1 92.38 594 PHE B O 1
ATOM 10194 N N . VAL B 1 595 ? 12.469 42.75 -10.773 1 94 595 VAL B N 1
ATOM 10195 C CA . VAL B 1 595 ? 13.555 43.375 -10.039 1 94 595 VAL B CA 1
ATOM 10196 C C . VAL B 1 595 ? 14.469 44.125 -11.008 1 94 595 VAL B C 1
ATOM 10198 O O . VAL B 1 595 ? 15.203 43.5 -11.781 1 94 595 VAL B O 1
ATOM 10201 N N . SER B 1 596 ? 14.547 45.438 -10.906 1 90.31 596 SER B N 1
ATOM 10202 C CA . SER B 1 596 ? 15.305 46.25 -11.852 1 90.31 596 SER B CA 1
ATOM 10203 C C . SER B 1 596 ? 16.703 46.562 -11.328 1 90.31 596 SER B C 1
ATOM 10205 O O . SER B 1 596 ? 17.625 46.781 -12.109 1 90.31 596 SER B O 1
ATOM 10207 N N . THR B 1 597 ? 16.828 46.562 -9.961 1 90.5 597 THR B N 1
ATOM 10208 C CA . THR B 1 597 ? 18.125 46.938 -9.406 1 90.5 597 THR B CA 1
ATOM 10209 C C . THR B 1 597 ? 18.422 46.094 -8.172 1 90.5 597 THR B C 1
ATOM 10211 O O . THR B 1 597 ? 17.562 45.906 -7.316 1 90.5 597 THR B O 1
ATOM 10214 N N . LYS B 1 598 ? 19.516 45.5 -8.031 1 92.19 598 LYS B N 1
ATOM 10215 C CA . LYS B 1 598 ? 20.109 44.906 -6.84 1 92.19 598 LYS B CA 1
ATOM 10216 C C . LYS B 1 598 ? 21.594 45.25 -6.734 1 92.19 598 LYS B C 1
ATOM 10218 O O . LYS B 1 598 ? 22.453 44.406 -6.941 1 92.19 598 LYS B O 1
ATOM 10223 N N . HIS B 1 599 ? 21.922 46.375 -6.332 1 91.31 599 HIS B N 1
ATOM 10224 C CA . HIS B 1 599 ? 23.281 46.906 -6.32 1 91.31 599 HIS B CA 1
ATOM 10225 C C . HIS B 1 599 ? 23.984 46.562 -5.012 1 91.31 599 HIS B C 1
ATOM 10227 O O . HIS B 1 599 ? 23.625 47.094 -3.953 1 91.31 599 HIS B O 1
ATOM 10233 N N . GLU B 1 600 ? 25.062 45.906 -5.039 1 93.62 600 GLU B N 1
ATOM 10234 C CA . GLU B 1 600 ? 25.734 45.375 -3.852 1 93.62 600 GLU B CA 1
ATOM 10235 C C . GLU B 1 600 ? 26.469 46.469 -3.1 1 93.62 600 GLU B C 1
ATOM 10237 O O . GLU B 1 600 ? 26.484 46.5 -1.868 1 93.62 600 GLU B O 1
ATOM 10242 N N . GLU B 1 601 ? 27.172 47.344 -3.756 1 90.56 601 GLU B N 1
ATOM 10243 C CA . GLU B 1 601 ? 27.984 48.375 -3.107 1 90.56 601 GLU B CA 1
ATOM 10244 C C . GLU B 1 601 ? 27.109 49.438 -2.467 1 90.56 601 GLU B C 1
ATOM 10246 O O . GLU B 1 601 ? 27.359 49.875 -1.333 1 90.56 601 GLU B O 1
ATOM 10251 N N . ASP B 1 602 ? 26.078 49.844 -3.141 1 89.12 602 ASP B N 1
ATOM 10252 C CA . ASP B 1 602 ? 25.188 50.875 -2.637 1 89.12 602 ASP B CA 1
ATOM 10253 C C . ASP B 1 602 ? 24.125 50.312 -1.709 1 89.12 602 ASP B C 1
ATOM 10255 O O . ASP B 1 602 ? 23.422 51.031 -1.004 1 89.12 602 ASP B O 1
ATOM 10259 N N . LYS B 1 603 ? 23.984 49.031 -1.704 1 93.56 603 LYS B N 1
ATOM 10260 C CA . LYS B 1 603 ? 23.016 48.281 -0.903 1 93.56 603 LYS B CA 1
ATOM 10261 C C . LYS B 1 603 ? 21.594 48.75 -1.221 1 93.56 603 LYS B C 1
ATOM 10263 O O . LYS B 1 603 ? 20.812 49.062 -0.315 1 93.56 603 LYS B O 1
ATOM 10268 N N . VAL B 1 604 ? 21.312 48.844 -2.545 1 91.31 604 VAL B N 1
ATOM 10269 C CA . VAL B 1 604 ? 20.016 49.344 -3.002 1 91.31 604 VAL B CA 1
ATOM 10270 C C . VAL B 1 604 ? 19.297 48.25 -3.777 1 91.31 604 VAL B C 1
ATOM 10272 O O . VAL B 1 604 ? 19.906 47.531 -4.586 1 91.31 604 VAL B O 1
ATOM 10275 N N . ILE B 1 605 ? 17.984 48.062 -3.447 1 93.69 605 ILE B N 1
ATOM 10276 C CA . ILE B 1 605 ? 17.094 47.156 -4.176 1 93.69 605 ILE B CA 1
ATOM 10277 C C . ILE B 1 605 ? 15.906 47.938 -4.73 1 93.69 605 ILE B C 1
ATOM 10279 O O . ILE B 1 605 ? 15.281 48.719 -4.008 1 93.69 605 ILE B O 1
ATOM 10283 N N . VAL B 1 606 ? 15.672 47.812 -6.051 1 92.19 606 VAL B N 1
ATOM 10284 C CA . VAL B 1 606 ? 14.5 48.438 -6.676 1 92.19 606 VAL B CA 1
ATOM 10285 C C . VAL B 1 606 ? 13.734 47.344 -7.461 1 92.19 606 VAL B C 1
ATOM 10287 O O . VAL B 1 606 ? 14.336 46.562 -8.188 1 92.19 606 VAL B O 1
ATOM 10290 N N . PHE B 1 607 ? 12.477 47.281 -7.285 1 94.06 607 PHE B N 1
ATOM 10291 C CA . PHE B 1 607 ? 11.633 46.406 -8.086 1 94.06 607 PHE B CA 1
ATOM 10292 C C . PHE B 1 607 ? 10.242 47 -8.266 1 94.06 607 PHE B C 1
ATOM 10294 O O . PHE B 1 607 ? 9.898 48 -7.617 1 94.06 607 PHE B O 1
ATOM 10301 N N . GLU B 1 608 ? 9.508 46.438 -9.227 1 92.38 608 GLU B N 1
ATOM 10302 C CA . GLU B 1 608 ? 8.148 46.844 -9.531 1 92.38 608 GLU B CA 1
ATOM 10303 C C . GLU B 1 608 ? 7.176 45.688 -9.469 1 92.38 608 GLU B C 1
ATOM 10305 O O . GLU B 1 608 ? 7.504 44.562 -9.891 1 92.38 608 GLU B O 1
ATOM 10310 N N . ARG B 1 609 ? 6.062 45.906 -8.852 1 93.38 609 ARG B N 1
ATOM 10311 C CA . ARG B 1 609 ? 4.984 44.938 -8.766 1 93.38 609 ARG B CA 1
ATOM 10312 C C . ARG B 1 609 ? 3.627 45.625 -8.664 1 93.38 609 ARG B C 1
ATOM 10314 O O . ARG B 1 609 ? 3.453 46.531 -7.875 1 93.38 609 ARG B O 1
ATOM 10321 N N . ALA B 1 610 ? 2.633 45.25 -9.445 1 93.44 610 ALA B N 1
ATOM 10322 C CA . ALA B 1 610 ? 1.288 45.812 -9.453 1 93.44 610 ALA B CA 1
ATOM 10323 C C . ALA B 1 610 ? 1.327 47.312 -9.711 1 93.44 610 ALA B C 1
ATOM 10325 O O . ALA B 1 610 ? 0.601 48.094 -9.078 1 93.44 610 ALA B O 1
ATOM 10326 N N . ASN B 1 611 ? 2.27 47.781 -10.492 1 87.19 611 ASN B N 1
ATOM 10327 C CA . ASN B 1 611 ? 2.432 49.188 -10.875 1 87.19 611 ASN B CA 1
ATOM 10328 C C . ASN B 1 611 ? 2.898 50.062 -9.703 1 87.19 611 ASN B C 1
ATOM 10330 O O . ASN B 1 611 ? 2.574 51.25 -9.633 1 87.19 611 ASN B O 1
ATOM 10334 N N . VAL B 1 612 ? 3.467 49.375 -8.695 1 90.88 612 VAL B N 1
ATOM 10335 C CA . VAL B 1 612 ? 4.105 50.062 -7.582 1 90.88 612 VAL B CA 1
ATOM 10336 C C . VAL B 1 612 ? 5.617 49.875 -7.637 1 90.88 612 VAL B C 1
ATOM 10338 O O . VAL B 1 612 ? 6.086 48.75 -7.918 1 90.88 612 VAL B O 1
ATOM 10341 N N . VAL B 1 613 ? 6.336 50.938 -7.473 1 90.94 613 VAL B N 1
ATOM 10342 C CA . VAL B 1 613 ? 7.793 50.875 -7.445 1 90.94 613 VAL B CA 1
ATOM 10343 C C . VAL B 1 613 ? 8.281 50.906 -6 1 90.94 613 VAL B C 1
ATOM 10345 O O . VAL B 1 613 ? 7.902 51.812 -5.23 1 90.94 613 VAL B O 1
ATOM 10348 N N . PHE B 1 614 ? 9.055 49.938 -5.684 1 93.31 614 PHE B N 1
ATOM 10349 C CA . PHE B 1 614 ? 9.641 49.844 -4.352 1 93.31 614 PHE B CA 1
ATOM 10350 C C . PHE B 1 614 ? 11.133 50.125 -4.398 1 93.31 614 PHE B C 1
ATOM 10352 O O . PHE B 1 614 ? 11.859 49.562 -5.223 1 93.31 614 PHE B O 1
ATOM 10359 N N . LEU B 1 615 ? 11.555 51.094 -3.559 1 91.56 615 LEU B N 1
ATOM 10360 C CA . LEU B 1 615 ? 12.977 51.406 -3.445 1 91.56 615 LEU B CA 1
ATOM 10361 C C . LEU B 1 615 ? 13.461 51.25 -2.01 1 91.56 615 LEU B C 1
ATOM 10363 O O . LEU B 1 615 ? 12.906 51.875 -1.092 1 91.56 615 LEU B O 1
ATOM 10367 N N . PHE B 1 616 ? 14.445 50.406 -1.84 1 92.88 616 PHE B N 1
ATOM 10368 C CA . PHE B 1 616 ? 15.031 50.125 -0.528 1 92.88 616 PHE B CA 1
ATOM 10369 C C . PHE B 1 616 ? 16.5 50.531 -0.501 1 92.88 616 PHE B C 1
ATOM 10371 O O . PHE B 1 616 ? 17.266 50.156 -1.392 1 92.88 616 PHE B O 1
ATOM 10378 N N . ASN B 1 617 ? 16.875 51.281 0.437 1 91.62 617 ASN B N 1
ATOM 10379 C CA . ASN B 1 617 ? 18.281 51.531 0.735 1 91.62 617 ASN B CA 1
ATOM 10380 C C . ASN B 1 617 ? 18.719 50.875 2.033 1 91.62 617 ASN B C 1
ATOM 10382 O O . ASN B 1 617 ? 18.406 51.344 3.123 1 91.62 617 ASN B O 1
ATOM 10386 N N . PHE B 1 618 ? 19.531 49.844 1.935 1 93.31 618 PHE B N 1
ATOM 10387 C CA . PHE B 1 618 ? 19.969 49.094 3.094 1 93.31 618 PHE B CA 1
ATOM 10388 C C . PHE B 1 618 ? 21.312 49.594 3.607 1 93.31 618 PHE B C 1
ATOM 10390 O O . PHE B 1 618 ? 21.828 49.062 4.602 1 93.31 618 PHE B O 1
ATOM 10397 N N . HIS B 1 619 ? 21.844 50.562 2.969 1 90.62 619 HIS B N 1
ATOM 10398 C CA . HIS B 1 619 ? 23.156 51.031 3.41 1 90.62 619 HIS B CA 1
ATOM 10399 C C . HIS B 1 619 ? 23.078 51.656 4.797 1 90.62 619 HIS B C 1
ATOM 10401 O O . HIS B 1 619 ? 22.203 52.469 5.062 1 90.62 619 HIS B O 1
ATOM 10407 N N . PRO B 1 620 ? 24.062 51.375 5.637 1 88.62 620 PRO B N 1
ATOM 10408 C CA . PRO B 1 620 ? 23.953 51.844 7.016 1 88.62 620 PRO B CA 1
ATOM 10409 C C . PRO B 1 620 ? 24.266 53.344 7.152 1 88.62 620 PRO B C 1
ATOM 10411 O O . PRO B 1 620 ? 23.797 54 8.086 1 88.62 620 PRO B O 1
ATOM 10414 N N . THR B 1 621 ? 25 53.875 6.25 1 85.5 621 THR B N 1
ATOM 10415 C CA . THR B 1 621 ? 25.469 55.219 6.488 1 85.5 621 THR B CA 1
ATOM 10416 C C . THR B 1 621 ? 25.25 56.094 5.258 1 85.5 621 THR B C 1
ATOM 10418 O O . THR B 1 621 ? 25.219 57.312 5.363 1 85.5 621 THR B O 1
ATOM 10421 N N . ARG B 1 622 ? 25.203 55.594 4.105 1 82.12 622 ARG B N 1
ATOM 10422 C CA . ARG B 1 622 ? 25.156 56.375 2.877 1 82.12 622 ARG B CA 1
ATOM 10423 C C . ARG B 1 622 ? 23.719 56.562 2.4 1 82.12 622 ARG B C 1
ATOM 10425 O O . ARG B 1 622 ? 22.953 55.594 2.307 1 82.12 622 ARG B O 1
ATOM 10432 N N . SER B 1 623 ? 23.406 57.875 2.328 1 76.81 623 SER B N 1
ATOM 10433 C CA . SER B 1 623 ? 22.141 58.25 1.692 1 76.81 623 SER B CA 1
ATOM 10434 C C . SER B 1 623 ? 22.359 58.656 0.246 1 76.81 623 SER B C 1
ATOM 10436 O O . SER B 1 623 ? 23.344 59.312 -0.073 1 76.81 623 SER B O 1
ATOM 10438 N N . GLN B 1 624 ? 21.859 58.062 -0.681 1 66.44 624 GLN B N 1
ATOM 10439 C CA . GLN B 1 624 ? 22.078 58.375 -2.088 1 66.44 624 GLN B CA 1
ATOM 10440 C C . GLN B 1 624 ? 21.016 59.344 -2.588 1 66.44 624 GLN B C 1
ATOM 10442 O O . GLN B 1 624 ? 19.828 59.125 -2.424 1 66.44 624 GLN B O 1
ATOM 10447 N N . LYS B 1 625 ? 21.516 60.531 -2.887 1 66.06 625 LYS B N 1
ATOM 10448 C CA . LYS B 1 625 ? 20.656 61.562 -3.477 1 66.06 625 LYS B CA 1
ATOM 10449 C C . LYS B 1 625 ? 20.641 61.438 -5 1 66.06 625 LYS B C 1
ATOM 10451 O O . LYS B 1 625 ? 21.656 61.094 -5.617 1 66.06 625 LYS B O 1
ATOM 10456 N N . ASP B 1 626 ? 19.422 61.594 -5.66 1 65.38 626 ASP B N 1
ATOM 10457 C CA . ASP B 1 626 ? 19.234 61.656 -7.105 1 65.38 626 ASP B CA 1
ATOM 10458 C C . ASP B 1 626 ? 19.594 60.312 -7.75 1 65.38 626 ASP B C 1
ATOM 10460 O O . ASP B 1 626 ? 20.297 60.281 -8.773 1 65.38 626 ASP B O 1
ATOM 10464 N N . TYR B 1 627 ? 19.344 59.312 -6.957 1 70.88 627 TYR B N 1
ATOM 10465 C CA . TYR B 1 627 ? 19.656 57.969 -7.449 1 70.88 627 TYR B CA 1
ATOM 10466 C C . TYR B 1 627 ? 18.781 57.594 -8.641 1 70.88 627 TYR B C 1
ATOM 10468 O O . TYR B 1 627 ? 17.547 57.781 -8.594 1 70.88 627 TYR B O 1
ATOM 10476 N N . ARG B 1 628 ? 19.25 57.156 -9.836 1 66.62 628 ARG B N 1
ATOM 10477 C CA . ARG B 1 628 ? 18.547 56.781 -11.055 1 66.62 628 ARG B CA 1
ATOM 10478 C C . ARG B 1 628 ? 18.047 55.344 -10.984 1 66.62 628 ARG B C 1
ATOM 10480 O O . ARG B 1 628 ? 18.797 54.438 -10.641 1 66.62 628 ARG B O 1
ATOM 10487 N N . VAL B 1 629 ? 16.719 55.344 -11.016 1 73.81 629 VAL B N 1
ATOM 10488 C CA . VAL B 1 629 ? 16.141 54 -10.945 1 73.81 629 VAL B CA 1
ATOM 10489 C C . VAL B 1 629 ? 15.414 53.688 -12.25 1 73.81 629 VAL B C 1
ATOM 10491 O O . VAL B 1 629 ? 14.781 54.562 -12.844 1 73.81 629 VAL B O 1
ATOM 10494 N N . ALA B 1 630 ? 15.703 52.5 -12.828 1 70.69 630 ALA B N 1
ATOM 10495 C CA . ALA B 1 630 ? 14.984 52.062 -14.008 1 70.69 630 ALA B CA 1
ATOM 10496 C C . ALA B 1 630 ? 13.578 51.562 -13.648 1 70.69 630 ALA B C 1
ATOM 10498 O O . ALA B 1 630 ? 13.391 50.875 -12.656 1 70.69 630 ALA B O 1
ATOM 10499 N N . VAL B 1 631 ? 12.602 52.219 -14.258 1 72.44 631 VAL B N 1
ATOM 10500 C CA . VAL B 1 631 ? 11.219 51.781 -14.055 1 72.44 631 VAL B CA 1
ATOM 10501 C C . VAL B 1 631 ? 10.609 51.344 -15.375 1 72.44 631 VAL B C 1
ATOM 10503 O O . VAL B 1 631 ? 11.133 51.656 -16.453 1 72.44 631 VAL B O 1
ATOM 10506 N N . GLY B 1 632 ? 9.695 50.406 -15.375 1 64.69 632 GLY B N 1
ATOM 10507 C CA . GLY B 1 632 ? 9.055 49.906 -16.562 1 64.69 632 GLY B CA 1
ATOM 10508 C C . GLY B 1 632 ? 8.383 50.969 -17.406 1 64.69 632 GLY B C 1
ATOM 10509 O O . GLY B 1 632 ? 8.586 51.031 -18.625 1 64.69 632 GLY B O 1
ATOM 10510 N N . SER B 1 633 ? 7.508 51.875 -16.828 1 63.44 633 SER B N 1
ATOM 10511 C CA . SER B 1 633 ? 6.812 52.938 -17.578 1 63.44 633 SER B CA 1
ATOM 10512 C C . SER B 1 633 ? 7.312 54.312 -17.172 1 63.44 633 SER B C 1
ATOM 10514 O O . SER B 1 633 ? 7.457 54.594 -15.984 1 63.44 633 SER B O 1
ATOM 10516 N N . PRO B 1 634 ? 7.68 55.062 -18.266 1 64.19 634 PRO B N 1
ATOM 10517 C CA . PRO B 1 634 ? 8.117 56.406 -17.969 1 64.19 634 PRO B CA 1
ATOM 10518 C C . PRO B 1 634 ? 7.035 57.25 -17.281 1 64.19 634 PRO B C 1
ATOM 10520 O O . PRO B 1 634 ? 5.848 57.062 -17.562 1 64.19 634 PRO B O 1
ATOM 10523 N N . GLY B 1 635 ? 7.184 57.906 -16.062 1 58.22 635 GLY B N 1
ATOM 10524 C CA . GLY B 1 635 ? 6.215 58.781 -15.414 1 58.22 635 GLY B CA 1
ATOM 10525 C C . GLY B 1 635 ? 6.68 59.281 -14.062 1 58.22 635 GLY B C 1
ATOM 10526 O O . GLY B 1 635 ? 7.816 59.031 -13.656 1 58.22 635 GLY B O 1
ATOM 10527 N N . LYS B 1 636 ? 5.895 60.344 -13.562 1 62.69 636 LYS B N 1
ATOM 10528 C CA . LYS B 1 636 ? 6.094 60.844 -12.203 1 62.69 636 LYS B CA 1
ATOM 10529 C C . LYS B 1 636 ? 5.383 59.938 -11.18 1 62.69 636 LYS B C 1
ATOM 10531 O O . LYS B 1 636 ? 4.191 59.656 -11.32 1 62.69 636 LYS B O 1
ATOM 10536 N N . TYR B 1 637 ? 6.145 59.375 -10.219 1 60.72 637 TYR B N 1
ATOM 10537 C CA . TYR B 1 637 ? 5.574 58.469 -9.234 1 60.72 637 TYR B CA 1
ATOM 10538 C C . TYR B 1 637 ? 5.438 59.125 -7.879 1 60.72 637 TYR B C 1
ATOM 10540 O O . TYR B 1 637 ? 6.434 59.5 -7.262 1 60.72 637 TYR B O 1
ATOM 10548 N N . PRO B 1 638 ? 4.223 59.438 -7.496 1 58.03 638 PRO B N 1
ATOM 10549 C CA . PRO B 1 638 ? 4.082 60 -6.164 1 58.03 638 PRO B CA 1
ATOM 10550 C C . PRO B 1 638 ? 4.578 59.094 -5.055 1 58.03 638 PRO B C 1
ATOM 10552 O O . PRO B 1 638 ? 4.418 57.875 -5.141 1 58.03 638 PRO B O 1
ATOM 10555 N N . SER B 1 639 ? 5.285 59.781 -4.141 1 61.53 639 SER B N 1
ATOM 10556 C CA . SER B 1 639 ? 5.816 59.062 -3.002 1 61.53 639 SER B CA 1
ATOM 10557 C C . SER B 1 639 ? 4.73 58.781 -1.961 1 61.53 639 SER B C 1
ATOM 10559 O O . SER B 1 639 ? 4.102 59.719 -1.465 1 61.53 639 SER B O 1
ATOM 10561 N N . TYR B 1 640 ? 4.375 57.594 -1.762 1 58.97 640 TYR B N 1
ATOM 10562 C CA . TYR B 1 640 ? 3.414 57.25 -0.722 1 58.97 640 TYR B CA 1
ATOM 10563 C C . TYR B 1 640 ? 4.098 57.125 0.635 1 58.97 640 TYR B C 1
ATOM 10565 O O . TYR B 1 640 ? 3.482 57.406 1.672 1 58.97 640 TYR B O 1
ATOM 10573 N N . TYR B 1 641 ? 5.223 56.594 0.584 1 64.38 641 TYR B N 1
ATOM 10574 C CA . TYR B 1 641 ? 5.969 56.438 1.825 1 64.38 641 TYR B CA 1
ATOM 10575 C C . TYR B 1 641 ? 7.438 56.781 1.636 1 64.38 641 TYR B C 1
ATOM 10577 O O . TYR B 1 641 ? 8.094 56.281 0.724 1 64.38 641 TYR B O 1
ATOM 10585 N N . ASN B 1 642 ? 7.777 57.906 2.254 1 59.03 642 ASN B N 1
ATOM 10586 C CA . ASN B 1 642 ? 9.133 58.438 2.096 1 59.03 642 ASN B CA 1
ATOM 10587 C C . ASN B 1 642 ? 9.852 58.562 3.436 1 59.03 642 ASN B C 1
ATOM 10589 O O . ASN B 1 642 ? 9.562 59.438 4.234 1 59.03 642 ASN B O 1
ATOM 10593 N N . GLN B 1 643 ? 10.383 57.469 3.67 1 63.28 643 GLN B N 1
ATOM 10594 C CA . GLN B 1 643 ? 11.336 57.562 4.77 1 63.28 643 GLN B CA 1
ATOM 10595 C C . GLN B 1 643 ? 12.773 57.438 4.258 1 63.28 643 GLN B C 1
ATOM 10597 O O . GLN B 1 643 ? 13 56.969 3.131 1 63.28 643 GLN B O 1
ATOM 10602 N N . SER B 1 644 ? 13.672 57.969 4.93 1 53.25 644 SER B N 1
ATOM 10603 C CA . SER B 1 644 ? 15.062 58.062 4.504 1 53.25 644 SER B CA 1
ATOM 10604 C C . SER B 1 644 ? 15.547 56.75 3.893 1 53.25 644 SER B C 1
ATOM 10606 O O . SER B 1 644 ? 16.375 56.75 2.977 1 53.25 644 SER B O 1
ATOM 10608 N N . SER B 1 645 ? 14.883 55.688 4.203 1 61.66 645 SER B N 1
ATOM 10609 C CA . SER B 1 645 ? 15.422 54.406 3.746 1 61.66 645 SER B CA 1
ATOM 10610 C C . SER B 1 645 ? 14.406 53.656 2.908 1 61.66 645 SER B C 1
ATOM 10612 O O . SER B 1 645 ? 14.703 52.562 2.398 1 61.66 645 SER B O 1
ATOM 10614 N N . LEU B 1 646 ? 13.133 54.156 2.805 1 67.06 646 LEU B N 1
ATOM 10615 C CA . LEU B 1 646 ? 12.062 53.406 2.158 1 67.06 646 LEU B CA 1
ATOM 10616 C C . LEU B 1 646 ? 11.18 54.312 1.324 1 67.06 646 LEU B C 1
ATOM 10618 O O . LEU B 1 646 ? 10.727 55.375 1.808 1 67.06 646 LEU B O 1
ATOM 10622 N N . TYR B 1 647 ? 11.219 54.031 -0.007 1 61.94 647 TYR B N 1
ATOM 10623 C CA . TYR B 1 647 ? 10.297 54.781 -0.858 1 61.94 647 TYR B CA 1
ATOM 10624 C C . TYR B 1 647 ? 9.336 53.844 -1.578 1 61.94 647 TYR B C 1
ATOM 10626 O O . TYR B 1 647 ? 9.742 52.781 -2.066 1 61.94 647 TYR B O 1
ATOM 10634 N N . VAL B 1 648 ? 8.125 54.062 -1.313 1 65.94 648 VAL B N 1
ATOM 10635 C CA . VAL B 1 648 ? 7.094 53.375 -2.086 1 65.94 648 VAL B CA 1
ATOM 10636 C C . VAL B 1 648 ? 6.418 54.344 -3.031 1 65.94 648 VAL B C 1
ATOM 10638 O O . VAL B 1 648 ? 5.824 55.344 -2.588 1 65.94 648 VAL B O 1
ATOM 10641 N N . LEU B 1 649 ? 6.812 54.094 -4.336 1 57.91 649 LEU B N 1
ATOM 10642 C CA . LEU B 1 649 ? 6.344 55 -5.371 1 57.91 649 LEU B CA 1
ATOM 10643 C C . LEU B 1 649 ? 5.262 54.344 -6.223 1 57.91 649 LEU B C 1
ATOM 10645 O O . LEU B 1 649 ? 5.324 53.156 -6.504 1 57.91 649 LEU B O 1
ATOM 10649 N N . VAL B 1 650 ? 4.082 54.875 -6.328 1 52.84 650 VAL B N 1
ATOM 10650 C CA . VAL B 1 650 ? 2.943 54.312 -7.043 1 52.84 650 VAL B CA 1
ATOM 10651 C C . VAL B 1 650 ? 2.771 55 -8.391 1 52.84 650 VAL B C 1
ATOM 10653 O O . VAL B 1 650 ? 3.037 56.219 -8.508 1 52.84 650 VAL B O 1
ATOM 10656 N N . GLU B 1 651 ? 2.582 54.25 -9.516 1 45.19 651 GLU B N 1
ATOM 10657 C CA . GLU B 1 651 ? 2.217 54.875 -10.789 1 45.19 651 GLU B CA 1
ATOM 10658 C C . GLU B 1 651 ? 0.812 55.469 -10.727 1 45.19 651 GLU B C 1
ATOM 10660 O O . GLU B 1 651 ? -0.101 54.875 -10.164 1 45.19 651 GLU B O 1
#

Sequence (1302 aa):
MFSVSEASVPPQLLDIESISMLLSSVFNQTVFLRLFCARYGLFEKGLFLLEEAEGGFDQFTRSYRTFGVNRQPDNSLLFQEWAPAAEALFLTGDFNGWDNFSHPYKRKEFGKWELCLPPKRDKSPAVEHKTKLKVVVHTKAGERLYRISPWAKYVTQAEKQVTYDWVHWDPPQPYLHIHPRPKKPASLRIYESHVGIASPDPKIASYTEFRLNILPRIKDLGYNCIQLMAIMEHAYYASFGYQVTSFFAASSRYGTPEELKLMIDTAHSLNIVVLLDVVHSHASKNTEDGLNRFDGSDSCFFHSPPRGEHTLWDSRLFNYSSWEVQRFLLSNLRWWMEEYRFDGFRFDGVTSMLYHHHGIGSGFSGDYSEYFGLQVDEDSLVYLMTANHILHTLYPDCITIAEDVSGMPALCKKVSEGGLGFDYRLAMAVPDKWIQILKELSDEAWDMGNIIYTLTNRRYGEKCIAYAESHDQSLVGDKSLAFWLMDKEMYTNMSSLVSMTPIIDRGIQLHKMIRLITHALGGEGYLNFMGNEFGHPEWLDFPRKGNNESYHYARRQYNLVDTEHLRYQQLYKFDRDMNCIEDKYGWLAAPPAFVSTKHEEDKVIVFERANVVFLFNFHPTRSQKDYRVAVGSPGKYPSYYNQSSLYVLVEMFSVSEASVPPQLLDIESISMLLSSVFNQTVFLRLFCARYGLFEKGLFLLEEAEGGFDQFTRSYRTFGVNRQPDNSLLFQEWAPAAEALFLTGDFNGWDNFSHPYKRKEFGKWELCLPPKRDKSPAVEHKTKLKVVVHTKAGERLYRISPWAKYVTQAEKQVTYDWVHWDPPQPYLHIHPRPKKPASLRIYESHVGIASPDPKIASYTEFRLNILPRIKDLGYNCIQLMAIMEHAYYASFGYQVTSFFAASSRYGTPEELKLMIDTAHSLNIVVLLDVVHSHASKNTEDGLNRFDGSDSCFFHSPPRGEHTLWDSRLFNYSSWEVQRFLLSNLRWWMEEYRFDGFRFDGVTSMLYHHHGIGSGFSGDYSEYFGLQVDEDSLVYLMTANHILHTLYPDCITIAEDVSGMPALCKKVSEGGLGFDYRLAMAVPDKWIQILKELSDEAWDMGNIIYTLTNRRYGEKCIAYAESHDQSLVGDKSLAFWLMDKEMYTNMSSLVSMTPIIDRGIQLHKMIRLITHALGGEGYLNFMGNEFGHPEWLDFPRKGNNESYHYARRQYNLVDTEHLRYQQLYKFDRDMNCIEDKYGWLAAPPAFVSTKHEEDKVIVFERANVVFLFNFHPTRSQKDYRVAVGSPGKYPSYYNQSSLYVLVE